Protein AF-A0A261U1H8-F1 (afdb_monomer_lite)

Foldseek 3Di:
DDDDDDDDDPPPVVVVVVVVVVVCVVPPPDDDDPDDPQAPPVQVQVLLCVDPNHDPPPWDWQDKDADPFWIWTWTDDQQWIKIWTWGDGGNVIDTDDMAFTDGDQPVQQDDQCSPDKNWDWDDPDPQGKIKIFIHHPPDPDDSQWIWIAHNRRAIWTWGHDPAAIEIEHALPDDPVRVVVRVVVVCVPDPPRVPHHYYYHHDYDDPLQVVLVVLLVCLVPDDVVPLVSNLVSLVVNLSSVSRHDLCPHPVVCPDPVSLVSLLVNLLVLLCNLVSDPDPDPLRSLSSNLVSLSSSLSSLVVSCVVPVPPLVSLQSNLSSLQSNLVSHPDPLSNLLSLQSSLLSLLVNLLSCVVVVHDDDPVSQVVNCVSQVHPGSDNVSSHRQCQLLVCLVVLPLVSNLVCLVVVRQQQRAHSNQFGSLLSNLLVLPLVSNLSSLVSPDAQAGPVRAGSLLSLADDQDPPDPDVSSLSSNVSNVVSPGDQQGADPQGHGPLLVCLQPRVVPVVRNVSSVVSPHDQQGATPQQDGSLLSLLPDPVSVVVNVVCLVVPRQQQSWGFPDDDVQWTFIDGSLLVQLQPQQDADDFPDAQDRRPSNVVSLVSQHAQQWTGTGHNPPDTARNNVQSSLLSNLNRLDLPSLLSSLVSYDDHPDAHEQNSLLSLLVSLLVLVVVCVVVVVDVSCVVVNVSSVSSNVSVVVSRHDQDGPDDDPVCQQQDDRPLLQQPPPLVVNLVNVVVPRQQQRAAHPNPVSRPFPQRRAGSLLSCVVVVVLSSNVSSLVCLLSQQQDQLSLFQNLQQLLVSVLPDDDDDDPSNVVSNVSNVVSSLVHPHHNQQHWYSGPPGRVPTSVRSCVSSVHDDD

Organism: NCBI:txid1395608

InterPro domains:
  IPR002110 Ankyrin repeat [PF00023] (413-440)
  IPR002110 Ankyrin repeat [PS50088] (413-438)
  IPR002110 Ankyrin repeat [SM00248] (413-442)
  IPR002110 Ankyrin repeat [SM00248] (485-516)
  IPR002110 Ankyrin repeat [SM00248] (562-602)
  IPR036770 Ankyrin repeat-containing domain superfamily [G3DSA:1.25.40.20] (343-446)
  IPR036770 Ankyrin repeat-containing domain superfamily [G3DSA:1.25.40.20] (447-701)
  IPR036770 Ankyrin repeat-containing domain superfamily [SSF48403] (382-551)
  IPR050745 Multifunctional regulatory proteins [PTHR24189] (372-600)

pLDDT: mean 83.37, std 14.95, range [24.81, 97.5]

Structure (mmCIF, N/CA/C/O backbone):
data_AF-A0A261U1H8-F1
#
_entry.id   AF-A0A261U1H8-F1
#
loop_
_atom_site.group_PDB
_atom_site.id
_atom_site.type_symbol
_atom_site.label_atom_id
_atom_site.label_alt_id
_atom_site.label_comp_id
_atom_site.label_asym_id
_atom_site.label_entity_id
_atom_site.label_seq_id
_atom_site.pdbx_PDB_ins_code
_atom_site.Cartn_x
_atom_site.Cartn_y
_atom_site.Cartn_z
_atom_site.occupancy
_atom_site.B_iso_or_equiv
_atom_site.auth_seq_id
_atom_site.auth_comp_id
_atom_site.auth_asym_id
_atom_site.auth_atom_id
_atom_site.pdbx_PDB_model_num
ATOM 1 N N . MET A 1 1 ? 31.740 -56.543 -14.971 1.00 31.73 1 MET A N 1
ATOM 2 C CA . MET A 1 1 ? 32.961 -57.041 -14.308 1.00 31.73 1 MET A CA 1
ATOM 3 C C . MET A 1 1 ? 33.797 -55.849 -13.878 1.00 31.73 1 MET A C 1
ATOM 5 O O . MET A 1 1 ? 34.037 -54.946 -14.662 1.00 31.73 1 MET A O 1
ATOM 9 N N . THR A 1 2 ? 34.086 -55.835 -12.586 1.00 39.88 2 THR A N 1
ATOM 10 C CA . THR A 1 2 ? 34.816 -54.869 -11.753 1.00 39.88 2 THR A CA 1
ATOM 11 C C . THR A 1 2 ? 36.281 -54.682 -12.137 1.00 39.88 2 THR A C 1
ATOM 13 O O . THR A 1 2 ? 36.881 -55.675 -12.523 1.00 39.88 2 THR A O 1
ATOM 16 N N . LEU A 1 3 ? 36.837 -53.476 -11.918 1.00 24.81 3 LEU A N 1
ATOM 17 C CA . LEU A 1 3 ? 38.233 -53.122 -11.541 1.00 24.81 3 LEU A CA 1
ATOM 18 C C . LEU A 1 3 ? 38.372 -51.565 -11.529 1.00 24.81 3 LEU A C 1
ATOM 20 O O . LEU A 1 3 ? 37.623 -50.921 -12.260 1.00 24.81 3 LEU A O 1
ATOM 24 N N . PRO A 1 4 ? 39.353 -50.918 -10.852 1.00 31.67 4 PRO A N 1
ATOM 25 C CA . PRO A 1 4 ? 39.814 -51.032 -9.456 1.00 31.67 4 PRO A CA 1
ATOM 26 C C . PRO A 1 4 ? 39.900 -49.657 -8.705 1.00 31.67 4 PRO A C 1
ATOM 28 O O . PRO A 1 4 ? 39.791 -48.589 -9.297 1.00 31.67 4 PRO A O 1
ATOM 31 N N . ARG A 1 5 ? 40.120 -49.678 -7.374 1.00 39.06 5 ARG A N 1
ATOM 32 C CA . ARG A 1 5 ? 40.436 -48.513 -6.492 1.00 39.06 5 ARG A CA 1
ATOM 33 C C . ARG A 1 5 ? 41.953 -48.208 -6.487 1.00 39.06 5 ARG A C 1
ATOM 35 O O . ARG A 1 5 ? 42.721 -49.153 -6.653 1.00 39.06 5 ARG A O 1
ATOM 42 N N . PRO A 1 6 ? 42.397 -46.959 -6.202 1.00 32.31 6 PRO A N 1
ATOM 43 C CA . PRO A 1 6 ? 42.855 -46.645 -4.836 1.00 32.31 6 PRO A CA 1
ATOM 44 C C . PRO A 1 6 ? 42.571 -45.213 -4.317 1.00 32.31 6 PRO A C 1
ATOM 46 O O . PRO A 1 6 ? 42.240 -44.270 -5.025 1.00 32.31 6 PRO A O 1
ATOM 49 N N . SER A 1 7 ? 42.702 -45.123 -2.998 1.00 36.78 7 SER A N 1
ATOM 50 C CA . SER A 1 7 ? 42.629 -44.002 -2.060 1.00 36.78 7 SER A CA 1
ATOM 51 C C . SER A 1 7 ? 43.528 -42.790 -2.349 1.00 36.78 7 SER A C 1
ATOM 53 O O . SER A 1 7 ? 44.727 -42.989 -2.485 1.00 36.78 7 SER A O 1
ATOM 55 N N . SER A 1 8 ? 42.983 -41.562 -2.245 1.00 36.19 8 SER A N 1
ATOM 56 C CA . SER A 1 8 ? 43.557 -40.426 -1.469 1.00 36.19 8 SER A CA 1
ATOM 57 C C . SER A 1 8 ? 42.950 -39.053 -1.831 1.00 36.19 8 SER A C 1
ATOM 59 O O . SER A 1 8 ? 43.605 -38.246 -2.477 1.00 36.19 8 SER A O 1
ATOM 61 N N . VAL A 1 9 ? 41.730 -38.724 -1.380 1.00 34.75 9 VAL A N 1
ATOM 62 C CA . VAL A 1 9 ? 41.273 -37.302 -1.333 1.00 34.75 9 VAL A CA 1
ATOM 63 C C . VAL A 1 9 ? 40.402 -36.990 -0.101 1.00 34.75 9 VAL A C 1
ATOM 65 O O . VAL A 1 9 ? 40.338 -35.849 0.349 1.00 34.75 9 VAL A O 1
ATOM 68 N N . ARG A 1 10 ? 39.787 -37.989 0.549 1.00 34.75 10 ARG A N 1
ATOM 69 C CA . ARG A 1 10 ? 38.848 -37.749 1.666 1.00 34.75 10 ARG A CA 1
ATOM 70 C C . ARG A 1 10 ? 39.466 -37.520 3.053 1.00 34.75 10 ARG A C 1
ATOM 72 O O . ARG A 1 10 ? 38.735 -37.147 3.961 1.00 34.75 10 ARG A O 1
ATOM 79 N N . THR A 1 11 ? 40.782 -37.636 3.224 1.00 37.59 11 THR A N 1
ATOM 80 C CA . THR A 1 11 ? 41.447 -37.463 4.535 1.00 37.59 11 THR A CA 1
ATOM 81 C C . THR A 1 11 ? 42.198 -36.139 4.720 1.00 37.59 11 THR A C 1
ATOM 83 O O . THR A 1 11 ? 42.655 -35.870 5.824 1.00 37.59 11 THR A O 1
ATOM 86 N N . ARG A 1 12 ? 42.276 -35.256 3.708 1.00 36.62 12 ARG A N 1
ATOM 87 C CA . ARG A 1 12 ? 42.932 -33.930 3.842 1.00 36.62 12 ARG A CA 1
ATOM 88 C C . ARG A 1 12 ? 41.979 -32.729 3.967 1.00 36.62 12 ARG A C 1
ATOM 90 O O . ARG A 1 12 ? 42.416 -31.665 4.384 1.00 36.62 12 ARG A O 1
ATOM 97 N N . LEU A 1 13 ? 40.674 -32.903 3.730 1.00 36.75 13 LEU A N 1
ATOM 98 C CA . LEU A 1 13 ? 39.654 -31.855 3.944 1.00 36.75 13 LEU A CA 1
ATOM 99 C C . LEU A 1 13 ? 39.020 -31.874 5.349 1.00 36.75 13 LEU A C 1
ATOM 101 O O . LEU A 1 13 ? 38.387 -30.898 5.747 1.00 36.75 13 LEU A O 1
ATOM 105 N N . ALA A 1 14 ? 39.215 -32.947 6.122 1.00 36.81 14 ALA A N 1
ATOM 106 C CA . ALA A 1 14 ? 38.757 -33.023 7.511 1.00 36.81 14 ALA A CA 1
ATOM 107 C C . ALA A 1 14 ? 39.680 -32.252 8.477 1.00 36.81 14 ALA A C 1
ATOM 109 O O . ALA A 1 14 ? 39.185 -31.622 9.404 1.00 36.81 14 ALA A O 1
ATOM 110 N N . ALA A 1 15 ? 40.992 -32.210 8.208 1.00 36.16 15 ALA A N 1
ATOM 111 C CA . ALA A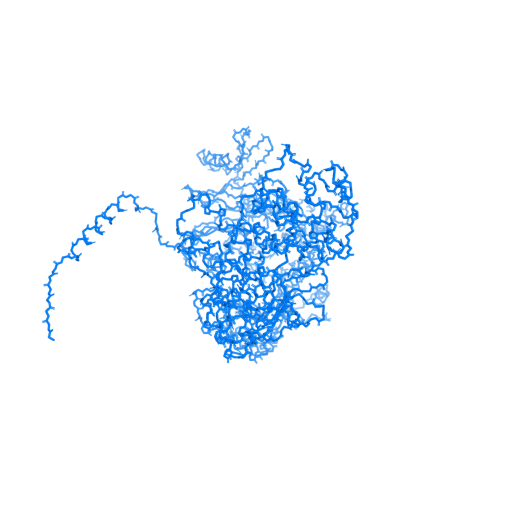 1 15 ? 41.972 -31.507 9.047 1.00 36.16 15 ALA A CA 1
ATOM 112 C C . ALA A 1 15 ? 42.004 -29.977 8.830 1.00 36.16 15 ALA A C 1
ATOM 114 O O . ALA A 1 15 ? 42.357 -29.232 9.739 1.00 36.16 15 ALA A O 1
ATOM 115 N N . TRP A 1 16 ? 41.578 -29.483 7.659 1.00 35.81 16 TRP A N 1
ATOM 116 C CA . TRP A 1 16 ? 41.434 -28.038 7.409 1.00 35.81 16 TRP A CA 1
ATOM 117 C C . TRP A 1 16 ? 40.113 -27.461 7.938 1.00 35.81 16 TRP A C 1
ATOM 119 O O . TRP A 1 16 ? 40.056 -26.289 8.300 1.00 35.81 16 TRP A O 1
ATOM 129 N N . ARG A 1 17 ? 39.061 -28.282 8.062 1.00 38.97 17 ARG A N 1
ATOM 130 C CA . ARG A 1 17 ? 37.781 -27.869 8.665 1.00 38.97 17 ARG A CA 1
ATOM 131 C C . ARG A 1 17 ? 37.846 -27.758 10.189 1.00 38.97 17 ARG A C 1
ATOM 133 O O . ARG A 1 17 ? 37.169 -26.903 10.747 1.00 38.97 17 ARG A O 1
ATOM 140 N N . THR A 1 18 ? 38.689 -28.547 10.855 1.00 40.03 18 THR A N 1
ATOM 141 C CA . THR A 1 18 ? 38.915 -28.432 12.305 1.00 40.03 18 THR A CA 1
ATOM 142 C C . THR A 1 18 ? 39.879 -27.296 12.664 1.00 40.03 18 THR A C 1
ATOM 144 O O . THR A 1 18 ? 39.686 -26.652 13.691 1.00 40.03 18 THR A O 1
ATOM 147 N N . ALA A 1 19 ? 40.850 -26.968 11.801 1.00 35.97 19 ALA A N 1
ATOM 148 C CA . ALA A 1 19 ? 41.774 -25.849 12.021 1.00 35.97 19 ALA A CA 1
ATOM 149 C C . ALA A 1 19 ? 41.140 -24.465 11.753 1.00 35.97 19 ALA A C 1
ATOM 151 O O . ALA A 1 19 ? 41.388 -23.531 12.514 1.00 35.97 19 ALA A O 1
ATOM 152 N N . LEU A 1 20 ? 40.255 -24.330 10.750 1.00 35.97 20 LEU A N 1
ATOM 153 C CA . LEU A 1 20 ? 39.503 -23.080 10.538 1.00 35.97 20 LEU A CA 1
ATOM 154 C C . LEU A 1 20 ? 38.407 -22.869 11.599 1.00 35.97 20 LEU A C 1
ATOM 156 O O . LEU A 1 20 ? 38.143 -21.735 11.990 1.00 35.97 20 LEU A O 1
ATOM 160 N N . ALA A 1 21 ? 37.810 -23.955 12.107 1.00 35.50 21 ALA A N 1
ATOM 161 C CA . ALA A 1 21 ? 36.879 -23.891 13.232 1.00 35.50 21 ALA A CA 1
ATOM 162 C C . ALA A 1 21 ? 37.586 -23.464 14.531 1.00 35.50 21 ALA A C 1
ATOM 164 O O . ALA A 1 21 ? 37.037 -22.661 15.273 1.00 35.50 21 ALA A O 1
ATOM 165 N N . ALA A 1 22 ? 38.825 -23.907 14.779 1.00 35.91 22 ALA A N 1
ATOM 166 C CA . ALA A 1 22 ? 39.591 -23.499 15.960 1.00 35.91 22 ALA A CA 1
ATOM 167 C C . ALA A 1 22 ? 40.132 -22.052 15.884 1.00 35.91 22 ALA A C 1
ATOM 169 O O . ALA A 1 22 ? 40.203 -21.386 16.914 1.00 35.91 22 ALA A O 1
ATOM 170 N N . MET A 1 23 ? 40.446 -21.522 14.691 1.00 32.62 23 MET A N 1
ATOM 171 C CA . MET A 1 23 ? 40.869 -20.115 14.531 1.00 32.62 23 MET A CA 1
ATOM 172 C C . MET A 1 23 ? 39.707 -19.106 14.504 1.00 32.62 23 MET A C 1
ATOM 174 O O . MET A 1 23 ? 39.900 -17.963 14.913 1.00 32.62 23 MET A O 1
ATOM 178 N N . LEU A 1 24 ? 38.488 -19.514 14.129 1.00 34.28 24 LEU A N 1
ATOM 179 C CA . LEU A 1 24 ? 37.279 -18.684 14.288 1.00 34.28 24 LEU A CA 1
ATOM 180 C C . LEU A 1 24 ? 36.719 -18.700 15.725 1.00 34.28 24 LEU A C 1
ATOM 182 O O . LEU A 1 24 ? 35.989 -17.787 16.111 1.00 34.28 24 LEU A O 1
ATOM 186 N N . LEU A 1 25 ? 37.114 -19.676 16.549 1.00 33.44 25 LEU A N 1
ATOM 187 C CA . LEU A 1 25 ? 36.729 -19.773 17.964 1.00 33.44 25 LEU A CA 1
ATOM 188 C C . LEU A 1 25 ? 37.607 -18.935 18.918 1.00 33.44 25 LEU A C 1
ATOM 190 O O . LEU A 1 25 ? 37.273 -18.839 20.094 1.00 33.44 25 LEU A O 1
ATOM 194 N N . ALA A 1 26 ? 38.664 -18.274 18.428 1.00 36.56 26 ALA A N 1
ATOM 195 C CA . ALA A 1 26 ? 39.510 -17.379 19.234 1.00 36.56 26 ALA A CA 1
ATOM 196 C C . ALA A 1 26 ? 39.355 -15.876 18.909 1.00 36.56 26 ALA A C 1
ATOM 198 O O . ALA A 1 26 ? 39.930 -15.046 19.606 1.00 36.56 26 ALA A O 1
ATOM 199 N N . THR A 1 27 ? 38.566 -15.493 17.895 1.00 40.56 27 THR A N 1
ATOM 200 C CA . THR A 1 27 ? 38.318 -14.068 17.554 1.00 40.56 27 THR A CA 1
ATOM 201 C C . THR A 1 27 ? 36.872 -13.733 17.157 1.00 40.56 27 THR A C 1
ATOM 203 O O . THR A 1 27 ? 36.593 -12.599 16.782 1.00 40.56 27 THR A O 1
ATOM 206 N N . GLY A 1 28 ? 35.918 -14.666 17.285 1.00 37.84 28 GLY A N 1
ATOM 207 C CA . GLY A 1 28 ? 34.541 -14.459 16.808 1.00 37.84 28 GLY A CA 1
ATOM 208 C C . GLY A 1 28 ? 33.418 -15.016 17.685 1.00 37.84 28 GLY A C 1
ATOM 209 O O . GLY A 1 28 ? 32.298 -15.146 17.201 1.00 37.84 28 GLY A O 1
ATOM 210 N N . LEU A 1 29 ? 33.671 -15.344 18.956 1.00 35.91 29 LEU A N 1
ATOM 211 C CA . LEU A 1 29 ? 32.621 -15.710 19.915 1.00 35.91 29 LEU A CA 1
ATOM 212 C C . LEU A 1 29 ? 32.371 -14.563 20.893 1.00 35.91 29 LEU A C 1
ATOM 214 O O . LEU A 1 29 ? 33.028 -14.422 21.918 1.00 35.91 29 LEU A O 1
ATOM 218 N N . GLY A 1 30 ? 31.384 -13.746 20.544 1.00 35.94 30 GLY A N 1
ATOM 219 C CA . GLY A 1 30 ? 30.838 -12.703 21.411 1.00 35.94 30 GLY A CA 1
ATOM 220 C C . GLY A 1 30 ? 29.588 -12.023 20.856 1.00 35.94 30 GLY A C 1
ATOM 221 O O . GLY A 1 30 ? 28.911 -11.307 21.584 1.00 35.94 30 GLY A O 1
ATOM 222 N N . LEU A 1 31 ? 29.236 -12.246 19.587 1.00 36.97 31 LEU A N 1
ATOM 223 C CA . LEU A 1 31 ? 28.097 -11.593 18.951 1.00 36.97 31 LEU A CA 1
ATOM 224 C C . LEU A 1 31 ? 27.434 -12.565 17.983 1.00 36.97 31 LEU A C 1
ATOM 226 O O . LEU A 1 31 ? 27.838 -12.632 16.837 1.00 36.97 31 LEU A O 1
ATOM 230 N N . LEU A 1 32 ? 26.471 -13.346 18.468 1.00 33.59 32 LEU A N 1
ATOM 231 C CA . LEU A 1 32 ? 25.297 -13.864 17.745 1.00 33.59 32 LEU A CA 1
ATOM 232 C C . LEU A 1 32 ? 24.519 -14.732 18.749 1.00 33.59 32 LEU A C 1
ATOM 234 O O . LEU A 1 32 ? 24.538 -15.959 18.716 1.00 33.59 32 LEU A O 1
ATOM 238 N N . GLY A 1 33 ? 23.870 -14.073 19.715 1.00 30.98 33 GLY A N 1
ATOM 239 C CA . GLY A 1 33 ? 22.838 -14.732 20.523 1.00 30.98 33 GLY A CA 1
ATOM 240 C C . GLY A 1 33 ? 21.627 -15.121 19.654 1.00 30.98 33 GLY A C 1
ATOM 241 O O . GLY A 1 33 ? 21.563 -14.691 18.500 1.00 30.98 33 GLY A O 1
ATOM 242 N N . PRO A 1 34 ? 20.646 -15.876 20.189 1.00 32.38 34 PRO A N 1
ATOM 243 C CA . PRO A 1 34 ? 19.462 -16.305 19.440 1.00 32.38 34 PRO A CA 1
ATOM 244 C C . PRO A 1 34 ? 18.855 -15.127 18.673 1.00 32.38 34 PRO A C 1
ATOM 246 O O . PRO A 1 34 ? 18.697 -14.043 19.251 1.00 32.38 34 PRO A O 1
ATOM 249 N N . GLN A 1 35 ? 18.588 -15.336 17.376 1.00 32.31 35 GLN A N 1
ATOM 250 C CA . GLN A 1 35 ? 18.007 -14.331 16.486 1.00 32.31 35 GLN A CA 1
ATOM 251 C C . GLN A 1 35 ? 16.836 -13.660 17.202 1.00 32.31 35 GLN A C 1
ATOM 253 O O . GLN A 1 35 ? 15.908 -14.334 17.653 1.00 32.31 35 GLN A O 1
ATOM 258 N N . ALA A 1 36 ? 16.935 -12.343 17.379 1.00 35.03 36 ALA A N 1
ATOM 259 C CA . ALA A 1 36 ? 15.926 -11.564 18.066 1.00 35.03 36 ALA A CA 1
ATOM 260 C C . ALA A 1 36 ? 14.609 -11.694 17.292 1.00 35.03 36 ALA A C 1
ATOM 262 O O . ALA A 1 36 ? 14.433 -11.084 16.239 1.00 35.03 36 ALA A O 1
ATOM 263 N N . ARG A 1 37 ? 13.674 -12.493 17.819 1.00 38.84 37 ARG A N 1
ATOM 264 C CA . ARG A 1 37 ? 12.256 -12.243 17.576 1.00 38.84 37 ARG A CA 1
ATOM 265 C C . ARG A 1 37 ? 12.031 -10.805 18.031 1.00 38.84 37 ARG A C 1
ATOM 267 O O . ARG A 1 37 ? 12.220 -10.516 19.209 1.00 38.84 37 ARG A O 1
ATOM 274 N N . ALA A 1 38 ? 11.730 -9.900 17.104 1.00 41.28 38 ALA A N 1
ATOM 275 C CA . ALA A 1 38 ? 11.218 -8.593 17.478 1.00 41.28 38 ALA A CA 1
ATOM 276 C C . ALA A 1 38 ? 9.958 -8.857 18.309 1.00 41.28 38 ALA A C 1
ATOM 278 O O . ALA A 1 38 ? 9.007 -9.463 17.813 1.00 41.28 38 ALA A O 1
ATOM 279 N N . PHE A 1 39 ? 10.019 -8.538 19.599 1.00 51.84 39 PHE A N 1
ATOM 280 C CA . PHE A 1 39 ? 8.910 -8.753 20.513 1.00 51.84 39 PHE A CA 1
ATOM 281 C C . PHE A 1 39 ? 7.749 -7.862 20.078 1.00 51.84 39 PHE A C 1
ATOM 283 O O . PHE A 1 39 ? 7.921 -6.656 19.905 1.00 51.84 39 PHE A O 1
ATOM 290 N N . ASP A 1 40 ? 6.583 -8.469 19.855 1.00 55.06 40 ASP A N 1
ATOM 291 C CA . ASP A 1 40 ? 5.392 -7.735 19.455 1.00 55.06 40 ASP A CA 1
ATOM 292 C C . ASP A 1 40 ? 4.893 -6.921 20.651 1.00 55.06 40 ASP A C 1
ATOM 294 O O . ASP A 1 40 ? 4.347 -7.461 21.618 1.00 55.06 40 ASP A O 1
ATOM 298 N N . ILE A 1 41 ? 5.089 -5.602 20.586 1.00 53.59 41 ILE A N 1
ATOM 299 C CA . ILE A 1 41 ? 4.525 -4.668 21.559 1.00 53.59 41 ILE A CA 1
ATOM 300 C C . ILE A 1 41 ? 3.008 -4.863 21.681 1.00 53.59 41 ILE A C 1
ATOM 302 O O . ILE A 1 41 ? 2.467 -4.692 22.765 1.00 53.59 41 ILE A O 1
ATOM 306 N N . GLY A 1 42 ? 2.329 -5.292 20.613 1.00 55.12 42 GLY A N 1
ATOM 307 C CA . GLY A 1 42 ? 0.912 -5.628 20.599 1.00 55.12 42 GLY A CA 1
ATOM 308 C C . GLY A 1 42 ? 0.552 -6.776 21.539 1.00 55.12 42 GLY A C 1
ATOM 309 O O . GLY A 1 42 ? -0.440 -6.660 22.254 1.00 55.12 42 GLY A O 1
ATOM 310 N N . GLU A 1 43 ? 1.358 -7.840 21.624 1.00 56.72 43 GLU A N 1
ATOM 311 C CA . GLU A 1 43 ? 1.117 -8.939 22.572 1.00 56.72 43 GLU A CA 1
ATOM 312 C C . GLU A 1 43 ? 1.337 -8.509 24.020 1.00 56.72 43 GLU A C 1
ATOM 314 O O . GLU A 1 43 ? 0.518 -8.833 24.875 1.00 56.72 43 GLU A O 1
ATOM 319 N N . VAL A 1 44 ? 2.399 -7.751 24.309 1.00 56.28 44 VAL A N 1
ATOM 320 C CA . VAL A 1 44 ? 2.657 -7.252 25.670 1.00 56.28 44 VAL A CA 1
ATOM 321 C C . VAL A 1 44 ? 1.613 -6.217 26.074 1.00 56.28 44 VAL A C 1
ATOM 323 O O . VAL A 1 44 ? 1.170 -6.221 27.212 1.00 56.28 44 VAL A O 1
ATOM 326 N N . VAL A 1 45 ? 1.161 -5.362 25.155 1.00 57.06 45 VAL A N 1
ATOM 327 C CA . VAL A 1 45 ? 0.075 -4.401 25.400 1.00 57.06 45 VAL A CA 1
ATOM 328 C C . VAL A 1 45 ? -1.251 -5.120 25.613 1.00 57.06 45 VAL A C 1
ATOM 330 O O . VAL A 1 45 ? -1.995 -4.749 26.517 1.00 57.06 45 VAL A O 1
ATOM 333 N N . ASN A 1 46 ? -1.553 -6.155 24.828 1.00 55.97 46 ASN A N 1
ATOM 334 C CA . ASN A 1 46 ? -2.741 -6.975 25.040 1.00 55.97 46 ASN A CA 1
ATOM 335 C C . ASN A 1 46 ? -2.645 -7.718 26.377 1.00 55.97 46 ASN A C 1
ATOM 337 O O . ASN A 1 46 ? -3.586 -7.662 27.156 1.00 55.97 46 ASN A O 1
ATOM 341 N N . HIS A 1 47 ? -1.499 -8.311 26.710 1.00 53.75 47 HIS A N 1
ATOM 342 C CA . HIS A 1 47 ? -1.284 -8.972 27.993 1.00 53.75 47 HIS A CA 1
ATOM 343 C C . HIS A 1 47 ? -1.328 -7.991 29.174 1.00 53.75 47 HIS A C 1
ATOM 345 O O . HIS A 1 47 ? -2.016 -8.260 30.142 1.00 53.75 47 HIS A O 1
ATOM 351 N N . ALA A 1 48 ? -0.702 -6.815 29.098 1.00 55.25 48 ALA A N 1
ATOM 352 C CA . ALA A 1 48 ? -0.764 -5.774 30.132 1.00 55.25 48 ALA A CA 1
ATOM 353 C C . ALA A 1 48 ? -2.164 -5.147 30.275 1.00 55.25 48 ALA A C 1
ATOM 355 O O . ALA A 1 48 ? -2.473 -4.542 31.300 1.00 55.25 48 ALA A O 1
ATOM 356 N N . ARG A 1 49 ? -3.019 -5.266 29.250 1.00 51.28 49 ARG A N 1
ATOM 357 C CA . ARG A 1 49 ? -4.451 -4.939 29.334 1.00 51.28 49 ARG A CA 1
ATOM 358 C C . ARG A 1 49 ? -5.288 -6.081 29.923 1.00 51.28 49 ARG A C 1
ATOM 360 O O . ARG A 1 49 ? -6.338 -5.791 30.485 1.00 51.28 49 ARG A O 1
ATOM 367 N N . LEU A 1 50 ? -4.856 -7.337 29.776 1.00 40.50 50 LEU A N 1
ATOM 368 C CA . LEU A 1 50 ? -5.621 -8.551 30.105 1.00 40.50 50 LEU A CA 1
ATOM 369 C C . LEU A 1 50 ? -5.136 -9.287 31.374 1.00 40.50 50 LEU A C 1
ATOM 371 O O . LEU A 1 50 ? -5.857 -10.142 31.879 1.00 40.50 50 LEU A O 1
ATOM 375 N N . SER A 1 51 ? -3.935 -9.004 31.888 1.00 39.12 51 SER A N 1
ATOM 376 C CA . SER A 1 51 ? -3.343 -9.683 33.046 1.00 39.12 51 SER A CA 1
ATOM 377 C C . SER A 1 51 ? -3.786 -9.054 34.367 1.00 39.12 51 SER A C 1
ATOM 379 O O . SER A 1 51 ? -4.137 -7.878 34.444 1.00 39.12 51 SER A O 1
ATOM 381 N N . SER A 1 52 ? -3.738 -9.845 35.438 1.00 36.47 52 SER A N 1
ATOM 382 C CA . SER A 1 52 ? -4.174 -9.499 36.799 1.00 36.47 52 SER A CA 1
ATOM 383 C C . SER A 1 52 ? -3.417 -8.329 37.456 1.00 36.47 52 SER A C 1
ATOM 385 O O . SER A 1 52 ? -3.781 -7.921 38.557 1.00 36.47 52 SER A O 1
ATOM 387 N N . TYR A 1 53 ? -2.392 -7.774 36.796 1.00 47.06 53 TYR A N 1
ATOM 388 C CA . TYR A 1 53 ? -1.727 -6.516 37.158 1.00 47.06 53 TYR A CA 1
ATOM 389 C C . TYR A 1 53 ? -1.796 -5.525 35.983 1.00 47.06 53 TYR A C 1
ATOM 391 O O . TYR A 1 53 ? -0.786 -5.280 35.319 1.00 47.06 53 TYR A O 1
ATOM 399 N N . PRO A 1 54 ? -2.985 -4.969 35.696 1.00 53.34 54 PRO A N 1
ATOM 400 C CA . PRO A 1 54 ? -3.185 -4.109 34.543 1.00 53.34 54 PRO A CA 1
ATOM 401 C C . PRO A 1 54 ? -2.549 -2.727 34.746 1.00 53.34 54 PRO A C 1
ATOM 403 O O . PRO A 1 54 ? -2.447 -2.232 35.875 1.00 53.34 54 PRO A O 1
ATOM 406 N N . MET A 1 55 ? -2.198 -2.054 33.638 1.00 67.25 55 MET A N 1
ATOM 407 C CA . MET A 1 55 ? -2.100 -0.583 33.635 1.00 67.25 55 MET A CA 1
ATOM 408 C C . MET A 1 55 ? -3.338 -0.029 34.348 1.00 67.25 55 MET A C 1
ATOM 410 O O . MET A 1 55 ? -4.457 -0.489 34.095 1.00 67.25 55 MET A O 1
ATOM 414 N N . ARG A 1 56 ? -3.169 0.926 35.266 1.00 69.88 56 ARG A N 1
ATOM 415 C CA . ARG A 1 56 ? -4.306 1.397 36.061 1.00 69.88 56 ARG A CA 1
ATOM 416 C C . ARG A 1 56 ? -5.247 2.202 35.156 1.00 69.88 56 ARG A C 1
ATOM 418 O O . ARG A 1 56 ? -4.988 3.366 34.865 1.00 69.88 56 ARG A O 1
ATOM 425 N N . ALA A 1 57 ? -6.349 1.597 34.713 1.00 56.88 57 ALA A N 1
ATOM 426 C CA . ALA A 1 57 ? -7.382 2.290 33.944 1.00 56.88 57 ALA A CA 1
ATOM 427 C C . ALA A 1 57 ? -7.870 3.549 34.701 1.00 56.88 57 ALA A C 1
ATOM 429 O O . ALA A 1 57 ? -8.005 3.491 35.928 1.00 56.88 57 ALA A O 1
ATOM 430 N N . PRO A 1 58 ? -8.136 4.675 34.011 1.00 60.94 58 PRO A N 1
ATOM 431 C CA . PRO A 1 58 ? -8.202 4.848 32.555 1.00 60.94 58 PRO A CA 1
ATOM 432 C C . PRO A 1 58 ? -6.899 5.389 31.917 1.00 60.94 58 PRO A C 1
ATOM 434 O O . PRO A 1 58 ? -6.957 6.209 31.003 1.00 60.94 58 PRO A O 1
ATOM 437 N N . GLU A 1 59 ? -5.717 4.961 32.379 1.00 75.19 59 GLU A N 1
ATOM 438 C CA . GLU A 1 59 ? -4.440 5.303 31.730 1.00 75.19 59 GLU A CA 1
ATOM 439 C C . GLU A 1 59 ? -4.409 4.915 30.239 1.00 75.19 59 GLU A C 1
ATOM 441 O O . GLU A 1 59 ? -4.793 3.810 29.850 1.00 75.19 59 GLU A O 1
ATOM 446 N N . VAL A 1 60 ? -3.895 5.820 29.403 1.00 71.25 60 VAL A N 1
ATOM 447 C CA . VAL A 1 60 ? -3.695 5.598 27.966 1.00 71.25 60 VAL A CA 1
ATOM 448 C C . VAL A 1 60 ? -2.211 5.388 27.694 1.00 71.25 60 VAL A C 1
ATOM 450 O O . VAL A 1 60 ? -1.377 6.164 28.156 1.00 71.25 60 VAL A O 1
ATOM 453 N N . LEU A 1 61 ? -1.868 4.353 26.928 1.00 76.94 61 LEU A N 1
ATOM 454 C CA . LEU A 1 61 ? -0.500 4.136 26.457 1.00 76.94 61 LEU A CA 1
ATOM 455 C C . LEU A 1 61 ? -0.109 5.244 25.470 1.00 76.94 61 LEU A C 1
ATOM 457 O O . LEU A 1 61 ? -0.786 5.425 24.459 1.00 76.94 61 LEU A O 1
ATOM 461 N N . VAL A 1 62 ? 0.984 5.954 25.747 1.00 77.44 62 VAL A N 1
ATOM 462 C CA . VAL A 1 62 ? 1.482 7.055 24.902 1.00 77.44 62 VAL A CA 1
ATOM 463 C C . VAL A 1 62 ? 2.817 6.745 24.230 1.00 77.44 62 VAL A C 1
ATOM 465 O O . VAL A 1 62 ? 3.121 7.326 23.194 1.00 77.44 62 VAL A O 1
ATOM 468 N N . SER A 1 63 ? 3.612 5.831 24.788 1.00 79.00 63 SER A N 1
ATOM 469 C CA . SER A 1 63 ? 4.883 5.388 24.204 1.00 79.00 63 SER A CA 1
ATOM 470 C C . SER A 1 63 ? 5.259 4.008 24.741 1.00 79.00 63 SER A C 1
ATOM 472 O O . SER A 1 63 ? 4.800 3.622 25.816 1.00 79.00 63 SER A O 1
ATOM 474 N N . GLY A 1 64 ? 6.092 3.259 24.024 1.00 73.69 64 GLY A N 1
ATOM 475 C CA . GLY A 1 64 ? 6.643 2.012 24.542 1.00 73.69 64 GLY A CA 1
ATOM 476 C C . GLY A 1 64 ? 7.774 1.443 23.692 1.00 73.69 64 GLY A C 1
ATOM 477 O O . GLY A 1 64 ? 7.820 1.653 22.479 1.00 73.69 64 GLY A O 1
ATOM 478 N N . SER A 1 65 ? 8.676 0.718 24.344 1.00 70.56 65 SER A N 1
ATOM 479 C CA . SER A 1 65 ? 9.804 0.001 23.750 1.00 70.56 65 SER A CA 1
ATOM 480 C C . SER A 1 65 ? 9.826 -1.447 24.235 1.00 70.56 65 SER A C 1
ATOM 482 O O . SER A 1 65 ? 9.386 -1.748 25.341 1.00 70.56 65 SER A O 1
ATOM 484 N N . ALA A 1 66 ? 10.330 -2.358 23.401 1.00 64.56 66 ALA A N 1
ATOM 485 C CA . ALA A 1 66 ? 10.527 -3.758 23.765 1.00 64.56 66 ALA A CA 1
ATOM 486 C C . ALA A 1 66 ? 11.962 -4.192 23.440 1.00 64.56 66 ALA A C 1
ATOM 488 O O . ALA A 1 66 ? 12.471 -3.930 22.348 1.00 64.56 66 ALA A O 1
ATOM 489 N N . GLY A 1 67 ? 12.606 -4.856 24.400 1.00 63.03 67 GLY A N 1
ATOM 490 C CA . GLY A 1 67 ? 13.955 -5.407 24.298 1.00 63.03 67 GLY A CA 1
ATOM 491 C C . GLY A 1 67 ? 13.972 -6.925 24.487 1.00 63.03 67 GLY A C 1
ATOM 492 O O . GLY A 1 67 ? 12.935 -7.563 24.642 1.00 63.03 67 GLY A O 1
ATOM 493 N N . ARG A 1 68 ? 15.171 -7.525 24.490 1.00 54.47 68 ARG A N 1
ATOM 494 C CA . ARG A 1 68 ? 15.343 -8.988 24.604 1.00 54.47 68 ARG A CA 1
ATOM 495 C C . ARG A 1 68 ? 14.772 -9.574 25.907 1.00 54.47 68 ARG A C 1
ATOM 497 O O . ARG A 1 68 ? 14.320 -10.714 25.899 1.00 54.47 68 ARG A O 1
ATOM 504 N N . ASP A 1 69 ? 14.771 -8.782 26.980 1.00 63.16 69 ASP A N 1
ATOM 505 C CA . ASP A 1 69 ? 14.488 -9.241 28.346 1.00 63.16 69 ASP A CA 1
ATOM 506 C C . ASP A 1 69 ? 13.239 -8.587 28.976 1.00 63.16 69 ASP A C 1
ATOM 508 O O . ASP A 1 69 ? 12.979 -8.778 30.168 1.00 63.16 69 ASP A O 1
ATOM 512 N N . GLY A 1 70 ? 12.468 -7.791 28.224 1.00 71.12 70 GLY A N 1
ATOM 513 C CA . GLY A 1 70 ? 11.331 -7.044 28.771 1.00 71.12 70 GLY A CA 1
ATOM 514 C C . GLY A 1 70 ? 10.780 -5.936 27.873 1.00 71.12 70 GLY A C 1
ATOM 515 O O . GLY A 1 70 ? 11.173 -5.810 26.713 1.00 71.12 70 GLY A O 1
ATOM 516 N N . ALA A 1 71 ? 9.871 -5.133 28.428 1.00 76.12 71 ALA A N 1
ATOM 517 C CA . ALA A 1 71 ? 9.259 -3.989 27.756 1.00 76.12 71 ALA A CA 1
ATOM 518 C C . ALA A 1 71 ? 9.092 -2.801 28.710 1.00 76.12 71 ALA A C 1
ATOM 520 O O . ALA A 1 71 ? 8.700 -2.972 29.865 1.00 76.12 71 ALA A O 1
ATOM 521 N N . GLU A 1 72 ? 9.332 -1.595 28.211 1.00 82.19 72 GLU A N 1
ATOM 522 C CA . GLU A 1 72 ? 9.079 -0.348 28.921 1.00 82.19 72 GLU A CA 1
ATOM 523 C C . GLU A 1 72 ? 7.889 0.368 28.290 1.00 82.19 72 GLU A C 1
ATOM 525 O O . GLU A 1 72 ? 7.864 0.620 27.086 1.00 82.19 72 GLU A O 1
ATOM 530 N N . LEU A 1 73 ? 6.890 0.707 29.100 1.00 83.88 73 LEU A N 1
ATOM 531 C CA . LEU A 1 73 ? 5.678 1.379 28.645 1.00 83.88 73 LEU A CA 1
ATOM 532 C C . LEU A 1 73 ? 5.552 2.730 29.340 1.00 83.88 73 LEU A C 1
ATOM 534 O O . LEU A 1 73 ? 5.734 2.835 30.551 1.00 83.88 73 LEU A O 1
ATOM 538 N N . VAL A 1 74 ? 5.184 3.758 28.583 1.00 86.06 74 VAL A N 1
ATOM 539 C CA . VAL A 1 74 ? 4.791 5.053 29.130 1.00 86.06 74 VAL A CA 1
ATOM 540 C C . VAL A 1 74 ? 3.301 5.223 28.955 1.00 86.06 74 VAL A C 1
ATOM 542 O O . VAL A 1 74 ? 2.776 5.150 27.841 1.00 86.06 74 VAL A O 1
ATOM 545 N N . THR A 1 75 ? 2.623 5.502 30.057 1.00 84.06 75 THR A N 1
ATOM 546 C CA . THR A 1 75 ? 1.195 5.797 30.046 1.00 84.06 75 THR A CA 1
ATOM 547 C C . THR A 1 75 ? 0.923 7.208 30.536 1.00 84.06 75 THR A C 1
ATOM 549 O O . THR A 1 75 ? 1.780 7.860 31.140 1.00 84.06 75 THR A O 1
ATOM 552 N N . ARG A 1 76 ? -0.290 7.675 30.256 1.00 82.81 76 ARG A N 1
ATOM 553 C CA . ARG A 1 76 ? -0.773 9.000 30.607 1.00 82.81 76 ARG A CA 1
ATOM 554 C C . ARG A 1 76 ? -2.154 8.923 31.242 1.00 82.81 76 ARG A C 1
ATOM 556 O O . ARG A 1 76 ? -3.036 8.237 30.728 1.00 82.81 76 ARG A O 1
ATOM 563 N N . PHE A 1 77 ? -2.359 9.707 32.295 1.00 78.12 77 PHE A N 1
ATOM 564 C CA . PHE A 1 77 ? -3.668 10.004 32.873 1.00 78.12 77 PHE A CA 1
ATOM 565 C C . PHE A 1 77 ? -3.757 11.510 33.148 1.00 78.12 77 PHE A C 1
ATOM 567 O O . PHE A 1 77 ? -3.067 12.029 34.020 1.00 78.12 77 PHE A O 1
ATOM 574 N N . GLY A 1 78 ? -4.548 12.242 32.358 1.00 74.94 78 GLY A N 1
ATOM 575 C CA . GLY A 1 78 ? -4.603 13.705 32.455 1.00 74.94 78 GLY A CA 1
ATOM 576 C C . GLY A 1 78 ? -3.244 14.358 32.165 1.00 74.94 78 GLY A C 1
ATOM 577 O O . GLY A 1 78 ? -2.701 14.212 31.069 1.00 74.94 78 GLY A O 1
ATOM 578 N N . ASN A 1 79 ? -2.691 15.087 33.132 1.00 80.44 79 ASN A N 1
ATOM 579 C CA . ASN A 1 79 ? -1.353 15.692 33.094 1.00 80.44 79 ASN A CA 1
ATOM 580 C C . ASN A 1 79 ? -0.273 14.834 33.786 1.00 80.44 79 ASN A C 1
ATOM 582 O O . ASN A 1 79 ? 0.852 15.294 33.967 1.00 80.44 79 ASN A O 1
ATOM 586 N N . LEU A 1 80 ? -0.600 13.600 34.173 1.00 85.94 80 LEU A N 1
ATOM 587 C CA . LEU A 1 80 ? 0.314 12.676 34.837 1.00 85.94 80 LEU A CA 1
ATOM 588 C C . LEU A 1 80 ? 0.873 11.670 33.828 1.00 85.94 80 LEU A C 1
ATOM 590 O O . LEU A 1 80 ? 0.115 11.083 33.048 1.00 85.94 80 LEU A O 1
ATOM 594 N N . LEU A 1 81 ? 2.188 11.456 33.856 1.00 88.62 81 LEU A N 1
ATOM 595 C CA . LEU A 1 81 ? 2.859 10.371 33.139 1.00 88.62 81 LEU A CA 1
ATOM 596 C C . LEU A 1 81 ? 3.347 9.296 34.113 1.00 88.62 81 LEU A C 1
ATOM 598 O O . LEU A 1 81 ? 3.693 9.588 35.259 1.00 88.62 81 LEU A O 1
ATOM 602 N N . TYR A 1 82 ? 3.420 8.060 33.624 1.00 88.25 82 TYR A N 1
ATOM 603 C CA . TYR A 1 82 ? 3.963 6.924 34.366 1.00 88.25 82 TYR A CA 1
ATOM 604 C C . TYR A 1 82 ? 4.858 6.085 33.472 1.00 88.25 82 TYR A C 1
ATOM 606 O O . TYR A 1 82 ? 4.510 5.823 32.320 1.00 88.25 82 TYR A O 1
ATOM 614 N N . VAL A 1 83 ? 5.970 5.612 34.028 1.00 88.50 83 VAL A N 1
ATOM 615 C CA . VAL A 1 83 ? 6.857 4.639 33.388 1.00 88.50 83 VAL A CA 1
ATOM 616 C C . VAL A 1 83 ? 6.633 3.278 34.039 1.00 88.50 83 VAL A C 1
ATOM 618 O O . VAL A 1 83 ? 6.767 3.142 35.254 1.00 88.50 83 VAL A O 1
ATOM 621 N N . TYR A 1 84 ? 6.291 2.282 33.229 1.00 85.56 84 TYR A N 1
ATOM 622 C CA . TYR A 1 84 ? 6.126 0.884 33.617 1.00 85.56 84 TYR A CA 1
ATOM 623 C C . TYR A 1 84 ? 7.259 0.048 33.029 1.00 85.56 84 TYR A C 1
ATOM 625 O O . TYR A 1 84 ? 7.563 0.167 31.844 1.00 85.56 84 TYR A O 1
ATOM 633 N N . ASN A 1 85 ? 7.844 -0.833 33.836 1.00 82.06 85 ASN A N 1
ATOM 634 C CA . ASN A 1 85 ? 8.938 -1.714 33.431 1.00 82.06 85 ASN A CA 1
ATOM 635 C C . ASN A 1 85 ? 8.516 -3.174 33.604 1.00 82.06 85 ASN A C 1
ATOM 637 O O . ASN A 1 85 ? 8.343 -3.645 34.728 1.00 82.06 85 ASN A O 1
ATOM 641 N N . TYR A 1 86 ? 8.355 -3.885 32.493 1.00 80.25 86 TYR A N 1
ATOM 642 C CA . TYR A 1 86 ? 8.006 -5.301 32.445 1.00 80.25 86 TYR A CA 1
ATOM 643 C C . TYR A 1 86 ? 9.234 -6.151 32.117 1.00 80.25 86 TYR A C 1
ATOM 645 O O . TYR A 1 86 ? 10.078 -5.750 31.316 1.00 80.25 86 TYR A O 1
ATOM 653 N N . ARG A 1 87 ? 9.322 -7.357 32.688 1.00 82.56 87 ARG A N 1
ATOM 654 C CA . ARG A 1 87 ? 10.384 -8.335 32.394 1.00 82.56 87 ARG A CA 1
ATOM 655 C C . ARG A 1 87 ? 9.829 -9.698 32.027 1.00 82.56 87 ARG A C 1
ATOM 657 O O . ARG A 1 87 ? 8.883 -10.166 32.654 1.00 82.56 87 ARG A O 1
ATOM 664 N N . GLY A 1 88 ? 10.469 -10.342 31.057 1.00 70.19 88 GLY A N 1
ATOM 665 C CA . GLY A 1 88 ? 10.054 -11.630 30.499 1.00 70.19 88 GLY A CA 1
ATOM 666 C C . GLY A 1 88 ? 9.423 -11.513 29.102 1.00 70.19 88 GLY A C 1
ATOM 667 O O . GLY A 1 88 ? 9.100 -10.409 28.660 1.00 70.19 88 GLY A O 1
ATOM 668 N N . PRO A 1 89 ? 9.289 -12.633 28.370 1.00 61.22 89 PRO A N 1
ATOM 669 C CA . PRO A 1 89 ? 8.859 -12.625 26.973 1.00 61.22 89 PRO A CA 1
ATOM 670 C C . PRO A 1 89 ? 7.328 -12.582 26.795 1.00 61.22 89 PRO A C 1
ATOM 672 O O . PRO A 1 89 ? 6.610 -13.400 27.372 1.00 61.22 89 PRO A O 1
ATOM 675 N N . GLY A 1 90 ? 6.834 -11.696 25.919 1.00 61.88 90 GLY A N 1
ATOM 676 C CA . GLY A 1 90 ? 5.446 -11.694 25.416 1.00 61.88 90 GLY A CA 1
ATOM 677 C C . GLY A 1 90 ? 4.378 -11.753 26.517 1.00 61.88 90 GLY A C 1
ATOM 678 O O . GLY A 1 90 ? 4.449 -11.019 27.501 1.00 61.88 90 GLY A O 1
ATOM 679 N N . ALA A 1 91 ? 3.420 -12.673 26.379 1.00 56.94 91 ALA A N 1
ATOM 680 C CA . ALA A 1 91 ? 2.355 -12.917 27.359 1.00 56.94 91 ALA A CA 1
ATOM 681 C C . ALA A 1 91 ? 2.814 -13.494 28.722 1.00 56.94 91 ALA A C 1
ATOM 683 O O . ALA A 1 91 ? 1.975 -13.801 29.561 1.00 56.94 91 ALA A O 1
ATOM 684 N N . SER A 1 92 ? 4.118 -13.678 28.961 1.00 64.50 92 SER A N 1
ATOM 685 C CA . SER A 1 92 ? 4.671 -14.088 30.268 1.00 64.50 92 SER A CA 1
ATOM 686 C C . SER A 1 92 ? 5.407 -12.958 30.999 1.00 64.50 92 SER A C 1
ATOM 688 O O . SER A 1 92 ? 6.039 -13.187 32.031 1.00 64.50 92 SER A O 1
ATOM 690 N N . ALA A 1 93 ? 5.354 -11.734 30.463 1.00 69.94 93 ALA A N 1
ATOM 691 C CA . ALA A 1 93 ? 6.019 -10.580 31.048 1.00 69.94 93 ALA A CA 1
ATOM 692 C C . ALA A 1 93 ? 5.376 -10.153 32.384 1.00 69.94 93 ALA A C 1
ATOM 694 O O . ALA A 1 93 ? 4.159 -10.021 32.495 1.00 69.94 93 ALA A O 1
ATOM 695 N N . THR A 1 94 ? 6.205 -9.877 33.392 1.00 76.31 94 THR A N 1
ATOM 696 C CA . THR A 1 94 ? 5.795 -9.469 34.747 1.00 76.31 94 THR A CA 1
ATOM 697 C C . THR A 1 94 ? 6.207 -8.029 35.040 1.00 76.31 94 THR A C 1
ATOM 699 O O . THR A 1 94 ? 7.323 -7.619 34.710 1.00 76.31 94 THR A O 1
ATOM 702 N N . LEU A 1 95 ? 5.316 -7.254 35.666 1.00 79.88 95 LEU A N 1
ATOM 703 C CA . LEU A 1 95 ? 5.604 -5.880 36.079 1.00 79.88 95 LEU A CA 1
ATOM 704 C C . LEU A 1 95 ? 6.654 -5.878 37.197 1.00 79.88 95 LEU A C 1
ATOM 706 O O . LEU A 1 95 ? 6.427 -6.442 38.262 1.00 79.88 95 LEU A O 1
ATOM 710 N N . GLN A 1 96 ? 7.787 -5.224 36.959 1.00 82.31 96 GLN A N 1
ATOM 711 C CA . GLN A 1 96 ? 8.855 -5.070 37.947 1.00 82.31 96 GLN A CA 1
ATOM 712 C C . GLN A 1 96 ? 8.731 -3.775 38.734 1.00 82.31 96 GLN A C 1
ATOM 714 O O . GLN A 1 96 ? 8.898 -3.768 39.949 1.00 82.31 96 GLN A O 1
ATOM 719 N N . SER A 1 97 ? 8.472 -2.667 38.043 1.00 81.00 97 SER A N 1
ATOM 720 C CA . SER A 1 97 ? 8.340 -1.366 38.687 1.00 81.00 97 SER A CA 1
ATOM 721 C C . SER A 1 97 ? 7.420 -0.433 37.913 1.00 81.00 97 SER A C 1
ATOM 723 O O . SER A 1 97 ? 7.249 -0.546 36.695 1.00 81.00 97 SER A O 1
ATOM 725 N N . ARG A 1 98 ? 6.830 0.501 38.660 1.00 85.12 98 ARG A N 1
ATOM 726 C CA . ARG A 1 98 ? 6.060 1.639 38.165 1.00 85.12 98 ARG A CA 1
ATOM 727 C C . ARG A 1 98 ? 6.630 2.892 38.817 1.00 85.12 98 ARG A C 1
ATOM 729 O O . ARG A 1 98 ? 6.835 2.895 40.028 1.00 85.12 98 ARG A O 1
ATOM 736 N N . SER A 1 99 ? 6.872 3.938 38.035 1.00 88.06 99 SER A N 1
ATOM 737 C CA . SER A 1 99 ? 7.290 5.224 38.591 1.00 88.06 99 SER A CA 1
ATOM 738 C C . SER A 1 99 ? 6.206 5.835 39.485 1.00 88.06 99 SER A C 1
ATOM 740 O O . SER A 1 99 ? 5.013 5.545 39.343 1.00 88.06 99 SER A O 1
ATOM 742 N N . GLN A 1 100 ? 6.606 6.766 40.349 1.00 85.00 100 GLN A N 1
ATOM 743 C CA . GLN A 1 100 ? 5.667 7.733 40.916 1.00 85.00 100 GLN A CA 1
ATOM 744 C C . GLN A 1 100 ? 4.991 8.558 39.803 1.00 85.00 100 GLN A C 1
ATOM 746 O O . GLN A 1 100 ? 5.433 8.543 38.646 1.00 85.00 100 GLN A O 1
ATOM 751 N N . ALA A 1 101 ? 3.928 9.292 40.144 1.00 86.31 101 ALA A N 1
ATOM 752 C CA . ALA A 1 101 ? 3.273 10.195 39.204 1.00 86.31 101 ALA A CA 1
ATOM 753 C C . ALA A 1 101 ? 4.238 11.299 38.746 1.00 86.31 101 ALA A C 1
ATOM 755 O O . ALA A 1 101 ? 4.768 12.063 39.554 1.00 86.31 101 ALA A O 1
ATOM 756 N N . LEU A 1 102 ? 4.471 11.376 37.437 1.00 89.62 102 LEU A N 1
ATOM 757 C CA . LEU A 1 102 ? 5.316 12.394 36.825 1.00 89.62 102 LEU A CA 1
ATOM 758 C C . LEU A 1 102 ? 4.421 13.553 36.383 1.00 89.62 102 LEU A C 1
ATOM 760 O O . LEU A 1 102 ? 3.751 13.483 35.352 1.00 89.62 102 LEU A O 1
ATOM 764 N N . VAL A 1 103 ? 4.358 14.589 37.218 1.00 87.75 103 VAL A N 1
ATOM 765 C CA . VAL A 1 103 ? 3.404 15.696 37.078 1.00 87.75 103 VAL A CA 1
ATOM 766 C C . VAL A 1 103 ? 3.886 16.696 36.033 1.00 87.75 103 VAL A C 1
ATOM 768 O O . VAL A 1 103 ? 4.852 17.430 36.269 1.00 87.75 103 VAL A O 1
ATOM 771 N N . ILE A 1 104 ? 3.184 16.767 34.901 1.00 83.00 104 ILE A N 1
ATOM 772 C CA . ILE A 1 104 ? 3.344 17.859 33.940 1.00 83.00 104 ILE A CA 1
ATOM 773 C C . ILE A 1 104 ? 2.590 19.081 34.482 1.00 83.00 104 ILE A C 1
ATOM 775 O O . ILE A 1 104 ? 1.384 18.982 34.741 1.00 83.00 104 ILE A O 1
ATOM 779 N N . PRO A 1 105 ? 3.254 20.235 34.649 1.00 78.81 105 PRO A N 1
ATOM 780 C CA . PRO A 1 105 ? 2.581 21.459 35.056 1.00 78.81 105 PRO A CA 1
ATOM 781 C C . PRO A 1 105 ? 1.477 21.856 34.060 1.00 78.81 105 PRO A C 1
ATOM 783 O O . PRO A 1 105 ? 1.736 21.857 32.851 1.00 78.81 105 PRO A O 1
ATOM 786 N N . PRO A 1 106 ? 0.255 22.184 34.520 1.00 71.19 106 PRO A N 1
ATOM 787 C CA . PRO A 1 106 ? -0.866 22.530 33.641 1.00 71.19 106 PRO A CA 1
ATOM 788 C C . PRO A 1 106 ? -0.559 23.653 32.636 1.00 71.19 106 PRO A C 1
ATOM 790 O O . PRO A 1 106 ? -1.023 23.620 31.494 1.00 71.19 106 PRO A O 1
ATOM 793 N N . GLU A 1 107 ? 0.278 24.617 33.018 1.00 70.62 107 GLU A N 1
ATOM 794 C CA . GLU A 1 107 ? 0.730 25.719 32.168 1.00 70.62 107 GLU A CA 1
ATOM 795 C C . GLU A 1 107 ? 1.545 25.267 30.945 1.00 70.62 107 GLU A C 1
ATOM 797 O O . GLU A 1 107 ? 1.597 25.960 29.932 1.00 70.62 107 GLU A O 1
ATOM 802 N N . GLN A 1 108 ? 2.131 24.069 30.991 1.00 73.25 108 GLN A N 1
ATOM 803 C CA . GLN A 1 108 ? 2.916 23.498 29.893 1.00 73.25 108 GLN A CA 1
ATOM 804 C C . GLN A 1 108 ? 2.055 22.723 28.878 1.00 73.25 108 GLN A C 1
ATOM 806 O O . GLN A 1 108 ? 2.577 22.220 27.884 1.00 73.25 108 GLN A O 1
ATOM 811 N N . LEU A 1 109 ? 0.737 22.630 29.100 1.00 67.62 109 LEU A N 1
ATOM 812 C CA . LEU A 1 109 ? -0.209 21.885 28.256 1.00 67.62 109 LEU A CA 1
ATOM 813 C C . LEU A 1 109 ? -1.029 22.770 27.286 1.00 67.62 109 LEU A C 1
ATOM 815 O O . LEU A 1 109 ? -1.999 22.291 26.703 1.00 67.62 109 LEU A O 1
ATOM 819 N N . HIS A 1 110 ? -0.687 24.054 27.111 1.00 55.28 110 HIS A N 1
ATOM 820 C CA . HIS A 1 110 ? -1.524 25.038 26.400 1.00 55.28 110 HIS A CA 1
ATOM 821 C C . HIS A 1 110 ? -1.712 24.759 24.886 1.00 55.28 110 HIS A C 1
ATOM 823 O O . HIS A 1 110 ? -0.745 24.690 24.130 1.00 55.28 110 HIS A O 1
ATOM 829 N N . GLY A 1 111 ? -2.978 24.667 24.440 1.00 49.91 111 GLY A N 1
ATOM 830 C CA . GLY A 1 111 ? -3.411 24.516 23.038 1.00 49.91 111 GLY A CA 1
ATOM 831 C C . GLY A 1 111 ? -4.737 23.743 22.905 1.00 49.91 111 GLY A C 1
ATOM 832 O O . GLY A 1 111 ? -5.034 22.884 23.728 1.00 49.91 111 GLY A O 1
ATOM 833 N N . ALA A 1 112 ? -5.543 24.021 21.867 1.00 37.38 112 ALA A N 1
ATOM 834 C CA . ALA A 1 112 ? -6.916 23.505 21.663 1.00 37.38 112 ALA A CA 1
ATOM 835 C C . ALA A 1 112 ? -7.050 21.985 21.377 1.00 37.38 112 ALA A C 1
ATOM 837 O O . ALA A 1 112 ? -8.044 21.536 20.812 1.00 37.38 112 ALA A O 1
ATOM 838 N N . ALA A 1 113 ? -6.069 21.181 21.780 1.00 45.53 113 ALA A N 1
ATOM 839 C CA . ALA A 1 113 ? -6.174 19.732 21.893 1.00 45.53 113 ALA A CA 1
ATOM 840 C C . ALA A 1 113 ? -5.127 19.246 22.907 1.00 45.53 113 ALA A C 1
ATOM 842 O O . ALA A 1 113 ? -4.128 18.627 22.537 1.00 45.53 113 ALA A O 1
ATOM 843 N N . GLY A 1 114 ? -5.353 19.511 24.199 1.00 46.94 114 GLY A N 1
ATOM 844 C CA . GLY A 1 114 ? -4.522 19.045 25.324 1.00 46.94 114 GLY A CA 1
ATOM 845 C C . GLY A 1 114 ? -4.357 17.516 25.438 1.00 46.94 114 GLY A C 1
ATOM 846 O O . GLY A 1 114 ? -3.830 17.015 26.427 1.00 46.94 114 GLY A O 1
ATOM 847 N N . GLU A 1 115 ? -4.776 16.747 24.435 1.00 52.81 115 GLU A N 1
ATOM 848 C CA . GLU A 1 115 ? -4.707 15.288 24.379 1.00 52.81 115 GLU A CA 1
ATOM 849 C C . GLU A 1 115 ? -3.484 14.772 23.595 1.00 52.81 115 GLU A C 1
ATOM 851 O O . GLU A 1 115 ? -3.063 13.640 23.818 1.00 52.81 115 GLU A O 1
ATOM 856 N N . SER A 1 116 ? -2.834 15.591 22.759 1.00 60.91 116 SER A N 1
ATOM 857 C CA . SER A 1 116 ? -1.688 15.148 21.946 1.00 60.91 116 SER A CA 1
ATOM 858 C C . SER A 1 116 ? -0.341 15.652 22.484 1.00 60.91 116 SER A C 1
ATOM 860 O O . SER A 1 116 ? 0.073 16.779 22.217 1.00 60.91 116 SER A O 1
ATOM 862 N N . LEU A 1 117 ? 0.359 14.788 23.222 1.00 71.56 117 LEU A N 1
ATOM 863 C CA . LEU A 1 117 ? 1.756 14.969 23.629 1.00 71.56 117 LEU A CA 1
ATOM 864 C C . LEU A 1 117 ? 2.643 14.039 22.802 1.00 71.56 117 LEU A C 1
ATOM 866 O O . LEU A 1 117 ? 2.332 12.856 22.676 1.00 71.56 117 LEU A O 1
ATOM 870 N N . ASP A 1 118 ? 3.763 14.555 22.304 1.00 74.69 118 ASP A N 1
ATOM 871 C CA . ASP A 1 118 ? 4.840 13.703 21.809 1.00 74.69 118 ASP A CA 1
ATOM 872 C C . ASP A 1 118 ? 5.727 13.344 23.007 1.00 74.69 118 ASP A C 1
ATOM 874 O O . ASP A 1 118 ? 6.332 14.222 23.630 1.00 74.69 118 ASP A O 1
ATOM 878 N N . VAL A 1 119 ? 5.761 12.055 23.351 1.00 80.94 119 VAL A N 1
ATOM 879 C CA . VAL A 1 119 ? 6.474 11.532 24.522 1.00 80.94 119 VAL A CA 1
ATOM 880 C C . VAL A 1 119 ? 7.566 10.570 24.069 1.00 80.94 119 VAL A C 1
ATOM 882 O O . VAL A 1 119 ? 7.303 9.587 23.374 1.00 80.94 119 VAL A O 1
ATOM 885 N N . GLY A 1 120 ? 8.801 10.855 24.477 1.00 80.00 120 GLY A N 1
ATOM 886 C CA . GLY A 1 120 ? 9.977 10.050 24.165 1.00 80.00 120 GLY A CA 1
ATOM 887 C C . GLY A 1 120 ? 10.578 9.453 25.428 1.00 80.00 120 GLY A C 1
ATOM 888 O O . GLY A 1 120 ? 10.985 10.192 26.324 1.00 80.00 120 GLY A O 1
ATOM 889 N N . LEU A 1 121 ? 10.663 8.125 25.478 1.00 81.31 121 LEU A N 1
ATOM 890 C CA . LEU A 1 121 ? 11.381 7.397 26.518 1.00 81.31 121 LEU A CA 1
ATOM 891 C C . LEU A 1 121 ? 12.767 6.996 26.003 1.00 81.31 121 LEU A C 1
ATOM 893 O O . LEU A 1 121 ? 12.896 6.428 24.921 1.00 81.31 121 LEU A O 1
ATOM 897 N N . LEU A 1 122 ? 13.799 7.284 26.790 1.00 74.44 122 LEU A N 1
ATOM 898 C CA . LEU A 1 122 ? 15.173 6.852 26.559 1.00 74.44 122 LEU A CA 1
ATOM 899 C C . LEU A 1 122 ? 15.683 6.114 27.800 1.00 74.44 122 LEU A C 1
ATOM 901 O O . LEU A 1 122 ? 15.602 6.633 28.912 1.00 74.44 122 LEU A O 1
ATOM 905 N N . GLY A 1 123 ? 16.230 4.918 27.598 1.00 68.56 123 GLY A N 1
ATOM 906 C CA . GLY A 1 123 ? 16.654 4.007 28.663 1.00 68.56 123 GLY A CA 1
ATOM 907 C C . GLY A 1 123 ? 16.031 2.610 28.491 1.00 68.56 123 GLY A C 1
ATOM 908 O O . GLY A 1 123 ? 15.371 2.386 27.477 1.00 68.56 123 GLY A O 1
ATOM 909 N N . PRO A 1 124 ? 16.241 1.681 29.440 1.00 67.00 124 PRO A N 1
ATOM 910 C CA . PRO A 1 124 ? 17.026 1.859 30.660 1.00 67.00 124 PRO A CA 1
ATOM 911 C C . PRO A 1 124 ? 18.510 2.087 30.357 1.00 67.00 124 PRO A C 1
ATOM 913 O O . PRO A 1 124 ? 19.093 1.459 29.473 1.00 67.00 124 PRO A O 1
ATOM 916 N N . PHE A 1 125 ? 19.133 2.998 31.098 1.00 71.56 125 PHE A N 1
ATOM 917 C CA . PHE A 1 125 ? 20.585 3.174 31.084 1.00 71.56 125 PHE A CA 1
ATOM 918 C C . PHE A 1 125 ? 21.278 2.045 31.877 1.00 71.56 125 PHE A C 1
ATOM 920 O O . PHE A 1 125 ? 20.596 1.253 32.531 1.00 71.56 125 PHE A O 1
ATOM 927 N N . PRO A 1 126 ? 22.622 1.921 31.841 1.00 74.56 126 PRO A N 1
ATOM 928 C CA . PRO A 1 126 ? 23.334 0.889 32.605 1.00 74.56 126 PRO A CA 1
ATOM 929 C C . PRO A 1 126 ? 23.021 0.893 34.110 1.00 74.56 126 PRO A C 1
ATOM 931 O O . PRO A 1 126 ? 23.018 -0.158 34.744 1.00 74.56 126 PRO A O 1
ATOM 934 N N . ASP A 1 127 ? 22.699 2.062 34.666 1.00 74.00 127 ASP A N 1
ATOM 935 C CA . ASP A 1 127 ? 22.261 2.256 36.053 1.00 74.00 127 ASP A CA 1
ATOM 936 C C . ASP A 1 127 ? 20.761 1.979 36.278 1.00 74.00 127 ASP A C 1
ATOM 938 O O . ASP A 1 127 ? 20.271 2.149 37.388 1.00 74.00 127 ASP A O 1
ATOM 942 N N . ARG A 1 128 ? 20.036 1.538 35.242 1.00 76.44 128 ARG A N 1
ATOM 943 C CA . ARG A 1 128 ? 18.583 1.297 35.193 1.00 76.44 128 ARG A CA 1
ATOM 944 C C . ARG A 1 128 ? 17.699 2.539 35.351 1.00 76.44 128 ARG A C 1
ATOM 946 O O . ARG A 1 128 ? 16.490 2.396 35.540 1.00 76.44 128 ARG A O 1
ATOM 953 N N . SER A 1 129 ? 18.261 3.739 35.240 1.00 84.12 129 SER A N 1
ATOM 954 C CA . SER A 1 129 ? 17.484 4.977 35.175 1.00 84.12 129 SER A CA 1
ATOM 955 C C . SER A 1 129 ? 16.864 5.187 33.788 1.00 84.12 129 SER A C 1
ATOM 957 O O . SER A 1 129 ? 17.277 4.572 32.798 1.00 84.12 129 SER A O 1
ATOM 959 N N . HIS A 1 130 ? 15.858 6.058 33.717 1.00 86.50 130 HIS A N 1
ATOM 960 C CA . HIS A 1 130 ? 15.177 6.421 32.477 1.00 86.50 130 HIS A CA 1
ATOM 961 C C . HIS A 1 130 ? 15.104 7.936 32.318 1.00 86.50 130 HIS A C 1
ATOM 963 O O . HIS A 1 130 ? 15.024 8.691 33.287 1.00 86.50 130 HIS A O 1
ATOM 969 N N . TRP A 1 131 ? 15.082 8.372 31.065 1.00 86.94 131 TRP A N 1
ATOM 970 C CA . TRP A 1 131 ? 14.851 9.752 30.682 1.00 86.94 131 TRP A CA 1
ATOM 971 C C . TRP A 1 131 ? 13.564 9.847 29.874 1.00 86.94 131 TRP A C 1
ATOM 973 O O . TRP A 1 131 ? 13.443 9.234 28.813 1.00 86.94 131 TRP A O 1
ATOM 983 N N . LEU A 1 132 ? 12.611 10.626 30.371 1.00 88.88 132 LEU A N 1
ATOM 984 C CA . LEU A 1 132 ? 11.310 10.811 29.747 1.00 88.88 132 LEU A CA 1
ATOM 985 C C . LEU A 1 132 ? 11.154 12.261 29.297 1.00 88.88 132 LEU A C 1
ATOM 987 O O . LEU A 1 132 ? 10.859 13.132 30.110 1.00 88.88 132 LEU A O 1
ATOM 991 N N . GLY A 1 133 ? 11.355 12.522 28.009 1.00 86.69 133 GLY A N 1
ATOM 992 C CA . GLY A 1 133 ? 11.109 13.834 27.412 1.00 86.69 133 GLY A CA 1
ATOM 993 C C . GLY A 1 133 ? 9.667 13.964 26.932 1.00 86.69 133 GLY A C 1
ATOM 994 O O . GLY A 1 133 ? 9.093 12.999 26.423 1.00 86.69 133 GLY A O 1
ATOM 995 N N . TYR A 1 134 ? 9.090 15.160 27.041 1.00 84.25 134 TYR A N 1
ATOM 996 C CA . TYR A 1 134 ? 7.765 15.444 26.488 1.00 84.25 134 TYR A CA 1
ATOM 997 C C . TYR A 1 134 ? 7.691 16.831 25.845 1.00 84.25 134 TYR A C 1
ATOM 999 O O . TYR A 1 134 ? 8.403 17.759 26.231 1.00 84.25 134 TYR A O 1
ATOM 1007 N N . ARG A 1 135 ? 6.801 16.977 24.857 1.00 78.44 135 ARG A N 1
ATOM 1008 C CA . ARG A 1 135 ? 6.403 18.277 24.296 1.00 78.44 135 ARG A CA 1
ATOM 1009 C C . ARG A 1 135 ? 4.961 18.253 23.777 1.00 78.44 135 ARG A C 1
ATOM 1011 O O . ARG A 1 135 ? 4.484 17.192 23.365 1.00 78.44 135 ARG A O 1
ATOM 1018 N N . PRO A 1 136 ? 4.277 19.408 23.721 1.00 71.38 136 PRO A N 1
ATOM 1019 C CA . PRO A 1 136 ? 3.029 19.539 22.975 1.00 71.38 136 PRO A CA 1
ATOM 1020 C C . PRO A 1 136 ? 3.237 19.186 21.497 1.00 71.38 136 PRO A C 1
ATOM 1022 O O . PRO A 1 136 ? 4.194 19.650 20.864 1.00 71.38 136 PRO A O 1
ATOM 1025 N N . ARG A 1 137 ? 2.350 18.360 20.933 1.00 66.12 137 ARG A N 1
ATOM 1026 C CA . ARG A 1 137 ? 2.429 17.946 19.526 1.00 66.12 137 ARG A CA 1
ATOM 1027 C C . ARG A 1 137 ? 2.269 19.162 18.608 1.00 66.12 137 ARG A C 1
ATOM 1029 O O . ARG A 1 137 ? 1.345 19.950 18.773 1.00 66.12 137 ARG A O 1
ATOM 1036 N N . GLY A 1 138 ? 3.181 19.316 17.646 1.00 58.66 138 GLY A N 1
ATOM 1037 C CA . GLY A 1 138 ? 3.235 20.481 16.748 1.00 58.66 138 GLY A CA 1
ATOM 1038 C C . GLY A 1 138 ? 4.064 21.666 17.264 1.00 58.66 138 GLY A C 1
ATOM 1039 O O . GLY A 1 138 ? 4.248 22.632 16.530 1.00 58.66 138 GLY A O 1
ATOM 1040 N N . SER A 1 139 ? 4.617 21.590 18.481 1.00 63.44 139 SER A N 1
ATOM 1041 C CA . SER A 1 139 ? 5.600 22.572 18.952 1.00 63.44 139 SER A CA 1
ATOM 1042 C C . SER A 1 139 ? 6.903 22.465 18.152 1.00 63.44 139 SER A C 1
ATOM 1044 O O . SER A 1 139 ? 7.446 21.366 18.007 1.00 63.44 139 SER A O 1
ATOM 1046 N N . SER A 1 140 ? 7.407 23.604 17.666 1.00 54.72 140 SER A N 1
ATOM 1047 C CA . SER A 1 140 ? 8.715 23.738 17.007 1.00 54.72 140 SER A CA 1
ATOM 1048 C C . SER A 1 140 ? 9.887 23.806 17.993 1.00 54.72 140 SER A C 1
ATOM 1050 O O . SER A 1 140 ? 11.030 23.952 17.569 1.00 54.72 140 SER A O 1
ATOM 1052 N N . GLN A 1 141 ? 9.617 23.761 19.301 1.00 55.94 141 GLN A N 1
ATOM 1053 C CA . GLN A 1 141 ? 10.652 23.718 20.330 1.00 55.94 141 GLN A CA 1
ATOM 1054 C C . GLN A 1 141 ? 11.163 22.278 20.505 1.00 55.94 141 GLN A C 1
ATOM 1056 O O . GLN A 1 141 ? 10.372 21.330 20.494 1.00 55.94 141 GLN A O 1
ATOM 1061 N N . ASP A 1 142 ? 12.478 22.123 20.705 1.00 56.78 142 ASP A N 1
ATOM 1062 C CA . ASP A 1 142 ? 13.082 20.873 21.193 1.00 56.78 142 ASP A CA 1
ATOM 1063 C C . ASP A 1 142 ? 12.398 20.411 22.496 1.00 56.78 142 ASP A C 1
ATOM 1065 O O . ASP A 1 142 ? 11.737 21.205 23.167 1.00 56.78 142 ASP A O 1
ATOM 1069 N N . LEU A 1 143 ? 12.573 19.140 22.890 1.00 60.00 143 LEU A N 1
ATOM 1070 C CA . LEU A 1 143 ? 12.096 18.589 24.173 1.00 60.00 143 LEU A CA 1
ATOM 1071 C C . LEU A 1 143 ? 12.731 19.347 25.365 1.00 60.00 143 LEU A C 1
ATOM 1073 O O . LEU A 1 143 ? 13.715 18.901 25.951 1.00 60.00 143 LEU A O 1
ATOM 1077 N N . GLY A 1 144 ? 12.206 20.528 25.695 1.00 63.53 144 GLY A N 1
ATOM 1078 C CA . GLY A 1 144 ? 12.703 21.407 26.759 1.00 63.53 144 GLY A CA 1
ATOM 1079 C C . GLY A 1 144 ? 12.306 20.954 28.165 1.00 63.53 144 GLY A C 1
ATOM 1080 O O . GLY A 1 144 ? 12.894 21.417 29.144 1.00 63.53 144 GLY A O 1
ATOM 1081 N N . TYR A 1 145 ? 11.352 20.024 28.264 1.00 81.25 145 TYR A N 1
ATOM 1082 C CA . TYR A 1 145 ? 10.870 19.452 29.515 1.00 81.25 145 TYR A CA 1
ATOM 1083 C C . TYR A 1 145 ? 11.094 17.944 29.552 1.00 81.25 145 TYR A C 1
ATOM 1085 O O . TYR A 1 145 ? 10.850 17.233 28.570 1.00 81.25 145 TYR A O 1
ATOM 1093 N N . ALA A 1 146 ? 11.559 17.454 30.697 1.00 88.62 146 ALA A N 1
ATOM 1094 C CA . ALA A 1 146 ? 11.808 16.038 30.889 1.00 88.62 146 ALA A CA 1
ATOM 1095 C C . ALA A 1 146 ? 11.668 15.607 32.351 1.00 88.62 146 ALA A C 1
ATOM 1097 O O . ALA A 1 146 ? 11.686 16.423 33.272 1.00 88.62 146 ALA A O 1
ATOM 1098 N N . PHE A 1 147 ? 11.595 14.298 32.555 1.00 91.38 147 PHE A N 1
ATOM 1099 C CA . PHE A 1 147 ? 11.774 13.657 33.847 1.00 91.38 147 PHE A CA 1
ATOM 1100 C C . PHE A 1 147 ? 12.982 12.727 33.795 1.00 91.38 147 PHE A C 1
ATOM 1102 O O . PHE A 1 147 ? 13.131 11.936 32.862 1.00 91.38 147 PHE A O 1
ATOM 1109 N N . TYR A 1 148 ? 13.819 12.799 34.824 1.00 90.62 148 TYR A N 1
ATOM 1110 C CA . TYR A 1 148 ? 14.770 11.742 35.141 1.00 90.62 148 TYR A CA 1
ATOM 1111 C C . TYR A 1 148 ? 14.101 10.804 36.144 1.00 90.62 148 TYR A C 1
ATOM 1113 O O . TYR A 1 148 ? 13.695 11.251 37.215 1.00 90.62 148 TYR A O 1
ATOM 1121 N N . VAL A 1 149 ? 13.963 9.529 35.791 1.00 90.50 149 VAL A N 1
ATOM 1122 C CA . VAL A 1 149 ? 13.319 8.504 36.619 1.00 90.50 149 VAL A CA 1
ATOM 1123 C C . VAL A 1 149 ? 14.394 7.549 37.121 1.00 90.50 149 VAL A C 1
ATOM 1125 O O . VAL A 1 149 ? 15.053 6.869 36.331 1.00 90.50 149 VAL A O 1
ATOM 1128 N N . ALA A 1 150 ? 14.583 7.517 38.434 1.00 86.62 150 ALA A N 1
ATOM 1129 C CA . ALA A 1 150 ? 15.524 6.641 39.107 1.00 86.62 150 ALA A CA 1
ATOM 1130 C C . ALA A 1 150 ? 15.040 5.172 39.086 1.00 86.62 150 ALA A C 1
ATOM 1132 O O . ALA A 1 150 ? 13.858 4.905 38.841 1.00 86.62 150 ALA A O 1
ATOM 1133 N N . PRO A 1 151 ? 15.931 4.194 39.339 1.00 80.31 151 PRO A N 1
ATOM 1134 C CA . PRO A 1 151 ? 15.585 2.768 39.289 1.00 80.31 151 PRO A CA 1
ATOM 1135 C C . PRO A 1 151 ? 14.482 2.343 40.265 1.00 80.31 151 PRO A C 1
ATOM 1137 O O . PRO A 1 151 ? 13.746 1.398 39.985 1.00 80.31 151 PRO A O 1
ATOM 1140 N N . ASP A 1 152 ? 14.364 3.041 41.396 1.00 81.19 152 ASP A N 1
ATOM 1141 C CA . ASP A 1 152 ? 13.337 2.826 42.420 1.00 81.19 152 ASP A CA 1
ATOM 1142 C C . ASP A 1 152 ? 11.970 3.437 42.053 1.00 81.19 152 ASP A C 1
ATOM 1144 O O . ASP A 1 152 ? 10.999 3.280 42.789 1.00 81.19 152 ASP A O 1
ATOM 1148 N N . GLY A 1 153 ? 11.878 4.116 40.904 1.00 80.38 153 GLY A N 1
ATOM 1149 C CA . GLY A 1 153 ? 10.667 4.770 40.421 1.00 80.38 153 GLY A CA 1
ATOM 1150 C C . GLY A 1 153 ? 10.466 6.197 40.935 1.00 80.38 153 GLY A C 1
ATOM 1151 O O . GLY A 1 153 ? 9.519 6.854 40.489 1.00 80.38 153 GLY A O 1
ATOM 1152 N N . THR A 1 154 ? 11.337 6.708 41.812 1.00 87.50 154 THR A N 1
ATOM 1153 C CA . THR A 1 154 ? 11.354 8.135 42.163 1.00 87.50 154 THR A CA 1
ATOM 1154 C C . THR A 1 154 ? 11.869 8.958 40.986 1.00 87.50 154 THR A C 1
ATOM 1156 O O . THR A 1 154 ? 12.569 8.450 40.109 1.00 87.50 154 THR A O 1
ATOM 1159 N N . ALA A 1 155 ? 11.498 10.233 40.903 1.00 90.62 155 ALA A N 1
ATOM 1160 C CA . ALA A 1 155 ? 11.854 11.041 39.745 1.00 90.62 155 ALA A CA 1
ATOM 1161 C C . ALA A 1 155 ? 12.146 12.498 40.087 1.00 90.62 155 ALA A C 1
ATOM 1163 O O . ALA A 1 155 ? 11.586 13.062 41.026 1.00 90.62 155 ALA A O 1
ATOM 1164 N N . ALA A 1 156 ? 12.982 13.108 39.252 1.00 89.88 156 ALA A N 1
ATOM 1165 C CA . ALA A 1 156 ? 13.253 14.534 39.237 1.00 89.88 156 ALA A CA 1
ATOM 1166 C C . ALA A 1 156 ? 12.673 15.165 37.968 1.00 89.88 156 ALA A C 1
ATOM 1168 O O . ALA A 1 156 ? 12.843 14.630 36.868 1.00 89.88 156 ALA A O 1
ATOM 1169 N N . ARG A 1 157 ? 12.022 16.323 38.108 1.00 91.12 157 ARG A N 1
ATOM 1170 C CA . ARG A 1 157 ? 11.580 17.121 36.956 1.00 91.12 157 ARG A CA 1
ATOM 1171 C C . ARG A 1 157 ? 12.731 17.992 36.478 1.00 91.12 157 ARG A C 1
ATOM 1173 O O . ARG A 1 157 ? 13.389 18.648 37.283 1.00 91.12 157 ARG A O 1
ATOM 1180 N N . VAL A 1 158 ? 12.946 18.020 35.172 1.00 89.44 158 VAL A N 1
ATOM 1181 C CA . VAL A 1 158 ? 13.995 18.799 34.522 1.00 89.44 158 VAL A CA 1
ATOM 1182 C C . VAL A 1 158 ? 13.358 19.843 33.618 1.00 89.44 158 VAL A C 1
ATOM 1184 O O . VAL A 1 158 ? 12.606 19.514 32.700 1.00 89.44 158 VAL A O 1
ATOM 1187 N N . GLU A 1 159 ? 13.689 21.105 33.867 1.00 87.00 159 GLU A N 1
ATOM 1188 C CA . GLU A 1 159 ? 13.283 22.240 33.042 1.00 87.00 159 GLU A CA 1
ATOM 1189 C C . GLU A 1 159 ? 14.515 22.889 32.416 1.00 87.00 159 GLU A C 1
ATOM 1191 O O . GLU A 1 159 ? 15.390 23.399 33.122 1.00 87.00 159 GLU A O 1
ATOM 1196 N N . ARG A 1 160 ? 14.574 22.896 31.081 1.00 82.56 160 ARG A N 1
ATOM 1197 C CA . ARG A 1 160 ? 15.578 23.643 30.323 1.00 82.56 160 ARG A CA 1
ATOM 1198 C C . ARG A 1 160 ? 14.986 24.962 29.850 1.00 82.56 160 ARG A C 1
ATOM 1200 O O . ARG A 1 160 ? 14.043 24.977 29.062 1.00 82.56 160 ARG A O 1
ATOM 1207 N N . ARG A 1 161 ? 15.590 26.069 30.269 1.00 78.62 161 ARG A N 1
ATOM 1208 C CA . ARG A 1 161 ? 15.316 27.409 29.738 1.00 78.62 161 ARG A CA 1
ATOM 1209 C C . ARG A 1 161 ? 16.523 27.883 28.921 1.00 78.62 161 ARG A C 1
ATOM 1211 O O . ARG A 1 161 ? 17.585 27.265 28.988 1.00 78.62 161 ARG A O 1
ATOM 1218 N N . PRO A 1 162 ? 16.398 28.970 28.139 1.00 78.00 162 PRO A N 1
ATOM 1219 C CA . PRO A 1 162 ? 17.506 29.461 27.319 1.00 78.00 162 PRO A CA 1
ATOM 1220 C C . PRO A 1 162 ? 18.789 29.786 28.103 1.00 78.00 162 PRO A C 1
ATOM 1222 O O . PRO A 1 162 ? 19.874 29.668 27.542 1.00 78.00 162 PRO A O 1
ATOM 1225 N N . ALA A 1 163 ? 18.673 30.183 29.377 1.00 79.00 163 ALA A N 1
ATOM 1226 C CA . ALA A 1 163 ? 19.795 30.638 30.204 1.00 79.00 163 ALA A CA 1
ATOM 1227 C C . ALA A 1 163 ? 20.199 29.663 31.328 1.00 79.00 163 ALA A C 1
ATOM 1229 O O . ALA A 1 163 ? 21.335 29.718 31.801 1.00 79.00 163 ALA A O 1
ATOM 1230 N N . ASP A 1 164 ? 19.300 28.776 31.763 1.00 85.81 164 ASP A N 1
ATOM 1231 C CA . ASP A 1 164 ? 19.537 27.881 32.893 1.00 85.81 164 ASP A CA 1
ATOM 1232 C C . ASP A 1 164 ? 18.850 26.513 32.755 1.00 85.81 164 ASP A C 1
ATOM 1234 O O . ASP A 1 164 ? 17.921 26.297 31.972 1.00 85.81 164 ASP A O 1
ATOM 1238 N N . LEU A 1 165 ? 19.355 25.562 33.536 1.00 86.88 165 LEU A N 1
ATOM 1239 C CA . LEU A 1 165 ? 18.816 24.220 33.701 1.00 86.88 165 LEU A CA 1
ATOM 1240 C C . LEU A 1 165 ? 18.413 24.040 35.166 1.00 86.88 165 LEU A C 1
ATOM 1242 O O . LEU A 1 165 ? 19.277 24.041 36.046 1.00 86.88 165 LEU A O 1
ATOM 1246 N N . THR A 1 166 ? 17.119 23.858 35.431 1.00 89.44 166 THR A N 1
ATOM 1247 C CA . THR A 1 166 ? 16.607 23.635 36.790 1.00 89.44 166 THR A CA 1
ATOM 1248 C C . THR A 1 166 ? 16.151 22.189 36.976 1.00 89.44 166 THR A C 1
ATOM 1250 O O . THR A 1 166 ? 15.351 21.677 36.194 1.00 89.44 166 THR A O 1
ATOM 1253 N N . LEU A 1 167 ? 16.650 21.535 38.028 1.00 89.69 167 LEU A N 1
ATOM 1254 C CA . LEU A 1 167 ? 16.218 20.210 38.469 1.00 89.6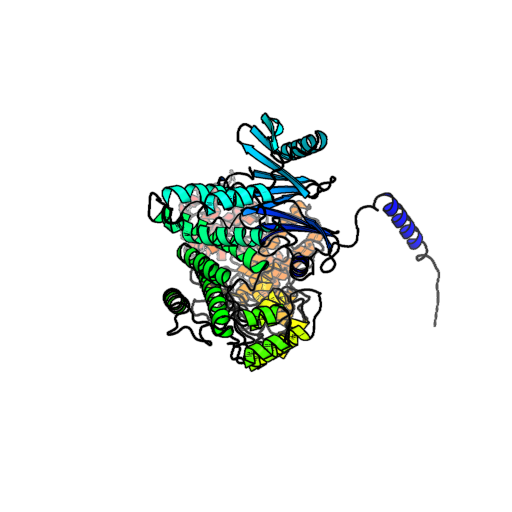9 167 LEU A CA 1
ATOM 1255 C C . LEU A 1 167 ? 15.405 20.334 39.755 1.00 89.69 167 LEU A C 1
ATOM 1257 O O . LEU A 1 167 ? 15.921 20.793 40.771 1.00 89.69 167 LEU A O 1
ATOM 1261 N N . TYR A 1 168 ? 14.163 19.871 39.722 1.00 90.06 168 TYR A N 1
ATOM 1262 C CA . TYR A 1 168 ? 13.307 19.732 40.894 1.00 90.06 168 TYR A CA 1
ATOM 1263 C C . TYR A 1 168 ? 13.412 18.294 41.393 1.00 90.06 168 TYR A C 1
ATOM 1265 O O . TYR A 1 168 ? 12.933 17.371 40.732 1.00 90.06 168 TYR A O 1
ATOM 1273 N N . VAL A 1 169 ? 14.080 18.107 42.528 1.00 89.19 169 VAL A N 1
ATOM 1274 C CA . VAL A 1 169 ? 14.415 16.791 43.089 1.00 89.19 169 VAL A CA 1
ATOM 1275 C C . VAL A 1 169 ? 13.663 16.565 44.400 1.00 89.19 169 VAL A C 1
ATOM 1277 O O . VAL A 1 169 ? 13.461 17.527 45.145 1.00 89.19 169 VAL A O 1
ATOM 1280 N N . PRO A 1 170 ? 13.279 15.326 44.741 1.00 86.62 170 PRO A N 1
ATOM 1281 C CA . PRO A 1 170 ? 12.767 15.018 46.071 1.00 86.62 170 PRO A CA 1
ATOM 1282 C C . PRO A 1 170 ? 13.761 15.444 47.160 1.00 86.62 170 PRO A C 1
ATOM 1284 O O . PRO A 1 170 ? 14.951 15.144 47.072 1.00 86.62 170 PRO A O 1
ATOM 1287 N N . ALA A 1 171 ? 13.285 16.112 48.214 1.00 85.06 171 ALA A N 1
ATOM 1288 C CA . ALA A 1 171 ? 14.139 16.539 49.328 1.00 85.06 171 ALA A CA 1
ATOM 1289 C C . ALA A 1 171 ? 14.862 15.366 50.018 1.00 85.06 171 ALA A C 1
ATOM 1291 O O . ALA A 1 171 ? 15.958 15.546 50.543 1.00 85.06 171 ALA A O 1
ATOM 1292 N N . ALA A 1 172 ? 14.269 14.169 49.963 1.00 85.19 172 ALA A N 1
ATOM 1293 C CA . ALA A 1 172 ? 14.826 12.936 50.510 1.00 85.19 172 ALA A CA 1
ATOM 1294 C C . ALA A 1 172 ? 16.017 12.367 49.713 1.00 85.19 172 ALA A C 1
ATOM 1296 O O . ALA A 1 172 ? 16.697 11.480 50.218 1.00 85.19 172 ALA A O 1
ATOM 1297 N N . TRP A 1 173 ? 16.277 12.836 48.487 1.00 88.00 173 TRP A N 1
ATOM 1298 C CA . TRP A 1 173 ? 17.437 12.380 47.717 1.00 88.00 173 TRP A CA 1
ATOM 1299 C C . TRP A 1 173 ? 18.739 12.871 48.338 1.00 88.00 173 TRP A C 1
ATOM 1301 O O . TRP A 1 173 ? 18.845 14.047 48.695 1.00 88.00 173 TRP A O 1
ATOM 1311 N N . ASP A 1 174 ? 19.731 11.986 48.403 1.00 88.38 174 ASP A N 1
ATOM 1312 C CA . ASP A 1 174 ? 21.095 12.319 48.802 1.00 88.38 174 ASP A CA 1
ATOM 1313 C C . ASP A 1 174 ? 21.864 13.036 47.675 1.00 88.38 174 ASP A C 1
ATOM 1315 O O . ASP A 1 174 ? 21.392 13.183 46.541 1.00 88.38 174 ASP A O 1
ATOM 1319 N N . ASP A 1 175 ? 23.064 13.527 47.984 1.00 86.69 175 ASP A N 1
ATOM 1320 C CA . ASP A 1 175 ? 23.866 14.282 47.016 1.00 86.69 175 ASP A CA 1
ATOM 1321 C C . ASP A 1 175 ? 24.348 13.419 45.840 1.00 86.69 175 ASP A C 1
ATOM 1323 O O . ASP A 1 175 ? 24.538 13.939 44.737 1.00 86.69 175 ASP A O 1
ATOM 1327 N N . ALA A 1 176 ? 24.471 12.101 46.031 1.00 85.50 176 ALA A N 1
ATOM 1328 C CA . ALA A 1 176 ? 24.830 11.165 44.972 1.00 85.50 176 ALA A CA 1
ATOM 1329 C C . ALA A 1 176 ? 23.706 11.043 43.931 1.00 85.50 176 ALA A C 1
ATOM 1331 O O . ALA A 1 176 ? 23.950 11.235 42.736 1.00 85.50 176 ALA A O 1
ATOM 1332 N N . ALA A 1 177 ? 22.466 10.820 44.373 1.00 84.56 177 ALA A N 1
ATOM 1333 C CA . ALA A 1 177 ? 21.292 10.744 43.508 1.00 84.56 177 ALA A CA 1
ATOM 1334 C C . ALA A 1 177 ? 21.048 12.069 42.767 1.00 84.56 177 ALA A C 1
ATOM 1336 O O . ALA A 1 177 ? 20.782 12.083 41.560 1.00 84.56 177 ALA A O 1
ATOM 1337 N N . ARG A 1 178 ? 21.214 13.205 43.461 1.00 88.50 178 ARG A N 1
ATOM 1338 C CA . ARG A 1 178 ? 21.132 14.546 42.851 1.00 88.50 178 ARG A CA 1
ATOM 1339 C C . ARG A 1 178 ? 22.212 14.752 41.789 1.00 88.50 178 ARG A C 1
ATOM 1341 O O . ARG A 1 178 ? 21.915 15.248 40.700 1.00 88.50 178 ARG A O 1
ATOM 1348 N N . GLY A 1 179 ? 23.452 14.362 42.087 1.00 85.94 179 GLY A N 1
ATOM 1349 C CA . GLY A 1 179 ? 24.585 14.462 41.167 1.00 85.94 179 GLY A CA 1
ATOM 1350 C C . GLY A 1 179 ? 24.396 13.615 39.908 1.00 85.94 179 GLY A C 1
ATOM 1351 O O . GLY A 1 179 ? 24.640 14.095 38.799 1.00 85.94 179 GLY A O 1
ATOM 1352 N N . GLN A 1 180 ? 23.888 12.393 40.062 1.00 84.75 180 GLN A N 1
ATOM 1353 C CA . GLN A 1 180 ? 23.592 11.483 38.955 1.00 84.75 180 GLN A CA 1
ATOM 1354 C C . GLN A 1 180 ? 22.497 12.037 38.035 1.00 84.75 180 GLN A C 1
ATOM 1356 O O . GLN A 1 180 ? 22.686 12.093 36.818 1.00 84.75 180 GLN A O 1
ATOM 1361 N N . ALA A 1 181 ? 21.393 12.530 38.604 1.00 85.31 181 ALA A N 1
ATOM 1362 C CA . ALA A 1 181 ? 20.317 13.151 37.834 1.00 85.31 181 ALA A CA 1
ATOM 1363 C C . ALA A 1 181 ? 20.801 14.390 37.059 1.00 85.31 181 ALA A C 1
ATOM 1365 O O . ALA A 1 181 ? 20.451 14.578 35.891 1.00 85.31 181 ALA A O 1
ATOM 1366 N N . LEU A 1 182 ? 21.658 15.215 37.674 1.00 85.88 182 LEU A N 1
ATOM 1367 C CA . LEU A 1 182 ? 22.247 16.390 37.029 1.00 85.88 182 LEU A CA 1
ATOM 1368 C C . LEU A 1 182 ? 23.199 16.015 35.884 1.00 85.88 182 LEU A C 1
ATOM 1370 O O . LEU A 1 182 ? 23.153 16.630 34.816 1.00 85.88 182 LEU A O 1
ATOM 1374 N N . ALA A 1 183 ? 24.046 15.003 36.082 1.00 82.12 183 ALA A N 1
ATOM 1375 C CA . ALA A 1 183 ? 24.954 14.504 35.052 1.00 82.12 183 ALA A CA 1
ATOM 1376 C C . ALA A 1 183 ? 24.188 13.919 33.853 1.00 82.12 183 ALA A C 1
ATOM 1378 O O . ALA A 1 183 ? 24.511 14.218 32.696 1.00 82.12 183 ALA A O 1
ATOM 1379 N N . ALA A 1 184 ? 23.126 13.152 34.122 1.00 81.31 184 ALA A N 1
ATOM 1380 C CA . ALA A 1 184 ? 22.229 12.634 33.097 1.00 81.31 184 ALA A CA 1
ATOM 1381 C C . ALA A 1 184 ? 21.571 13.779 32.307 1.00 81.31 184 ALA A C 1
ATOM 1383 O O . ALA A 1 184 ? 21.620 13.780 31.075 1.00 81.31 184 ALA A O 1
ATOM 1384 N N . ALA A 1 185 ? 21.051 14.801 32.995 1.00 80.69 185 ALA A N 1
ATOM 1385 C CA . ALA A 1 185 ? 20.422 15.954 32.356 1.00 80.69 185 ALA A CA 1
ATOM 1386 C C . ALA A 1 185 ? 21.382 16.739 31.446 1.00 80.69 185 ALA A C 1
ATOM 1388 O O . ALA A 1 185 ? 21.031 17.059 30.309 1.00 80.69 185 ALA A O 1
ATOM 1389 N N . ARG A 1 186 ? 22.616 16.993 31.903 1.00 79.69 186 ARG A N 1
ATOM 1390 C CA . ARG A 1 186 ? 23.644 17.702 31.118 1.00 79.69 186 ARG A CA 1
ATOM 1391 C C . ARG A 1 186 ? 24.069 16.950 29.862 1.00 79.69 186 ARG A C 1
ATOM 1393 O O . ARG A 1 186 ? 24.331 17.572 28.840 1.00 79.69 186 ARG A O 1
ATOM 1400 N N . THR A 1 187 ? 24.137 15.625 29.941 1.00 77.25 187 THR A N 1
ATOM 1401 C CA . THR A 1 187 ? 24.542 14.782 28.808 1.00 77.25 187 THR A CA 1
ATOM 1402 C C . THR A 1 187 ? 23.461 14.732 27.728 1.00 77.25 187 THR A C 1
ATOM 1404 O O . THR A 1 187 ? 23.768 14.641 26.543 1.00 77.25 187 THR A O 1
ATOM 1407 N N . ARG A 1 188 ? 22.183 14.766 28.125 1.00 75.31 188 ARG A N 1
ATOM 1408 C CA . ARG A 1 188 ? 21.050 14.542 27.213 1.00 75.31 188 ARG A CA 1
ATOM 1409 C C . ARG A 1 188 ? 20.535 15.808 26.548 1.00 75.31 188 ARG A C 1
ATOM 1411 O O . ARG A 1 188 ? 20.026 15.743 25.433 1.00 75.31 188 ARG A O 1
ATOM 1418 N N . LEU A 1 189 ? 20.683 16.949 27.205 1.00 72.00 189 LEU A N 1
ATOM 1419 C CA . LEU A 1 189 ? 20.306 18.237 26.648 1.00 72.00 189 LEU A CA 1
ATOM 1420 C C . LEU A 1 189 ? 21.532 18.855 25.961 1.00 72.00 189 LEU A C 1
ATOM 1422 O O . LEU A 1 189 ? 22.421 19.383 26.626 1.00 72.00 189 LEU A O 1
ATOM 1426 N N . TYR A 1 190 ? 21.597 18.776 24.626 1.00 59.59 190 TYR A N 1
ATOM 1427 C CA . TYR A 1 190 ? 22.693 19.359 23.839 1.00 59.59 190 TYR A CA 1
ATOM 1428 C C . TYR A 1 190 ? 22.941 20.829 24.231 1.00 59.59 190 TYR A C 1
ATOM 1430 O O . TYR A 1 190 ? 22.016 21.641 24.299 1.00 59.59 190 TYR A O 1
ATOM 1438 N N . GLY A 1 191 ? 24.203 21.165 24.518 1.00 62.12 191 GLY A N 1
ATOM 1439 C CA . GLY A 1 191 ? 24.609 22.506 24.957 1.00 62.12 191 GLY A CA 1
ATOM 1440 C C . GLY A 1 191 ? 24.350 22.825 26.437 1.00 62.12 191 GLY A C 1
ATOM 1441 O O . GLY A 1 191 ? 24.655 23.929 26.871 1.00 62.12 191 GLY A O 1
ATOM 1442 N N . ALA A 1 192 ? 23.837 21.891 27.249 1.00 60.53 192 ALA A N 1
ATOM 1443 C CA . ALA A 1 192 ? 23.588 22.138 28.676 1.00 60.53 192 ALA A CA 1
ATOM 1444 C C . ALA A 1 192 ? 24.858 22.230 29.541 1.00 60.53 192 ALA A C 1
ATOM 1446 O O . ALA A 1 192 ? 24.790 22.711 30.670 1.00 60.53 192 ALA A O 1
ATOM 1447 N N . GLY A 1 193 ? 26.019 21.809 29.026 1.00 63.28 193 GLY A N 1
ATOM 1448 C CA . GLY A 1 193 ? 27.304 21.936 29.724 1.00 63.28 193 GLY A CA 1
ATOM 1449 C C . GLY A 1 193 ? 27.727 23.385 30.004 1.00 63.28 193 GLY A C 1
ATOM 1450 O O . GLY A 1 193 ? 28.518 23.609 30.914 1.00 63.28 193 GLY A O 1
ATOM 1451 N N . SER A 1 194 ? 27.178 24.357 29.266 1.00 72.06 194 SER A N 1
ATOM 1452 C CA . SER A 1 194 ? 27.429 25.794 29.447 1.00 72.06 194 SER A CA 1
ATOM 1453 C C . SER A 1 194 ? 26.293 26.547 30.150 1.00 72.06 194 SER A C 1
ATOM 1455 O O . SER A 1 194 ? 26.395 27.759 30.318 1.00 72.06 194 SER A O 1
ATOM 1457 N N . LEU A 1 195 ? 25.201 25.873 30.533 1.00 77.81 195 LEU A N 1
ATOM 1458 C CA . LEU A 1 195 ? 24.068 26.507 31.216 1.00 77.81 195 LEU A CA 1
ATOM 1459 C C . LEU A 1 195 ? 24.320 26.601 32.723 1.00 77.81 195 LEU A C 1
ATOM 1461 O O . LEU A 1 195 ? 24.865 25.678 33.334 1.00 77.81 195 LEU A O 1
ATOM 1465 N N . ALA A 1 196 ? 23.850 27.685 33.345 1.00 84.38 196 ALA A N 1
ATOM 1466 C CA . ALA A 1 196 ? 23.780 27.758 34.799 1.00 84.38 196 ALA A CA 1
ATOM 1467 C C . ALA A 1 196 ? 22.833 26.661 35.312 1.00 84.38 196 ALA A C 1
ATOM 1469 O O . ALA A 1 196 ? 21.725 26.506 34.801 1.00 84.38 196 ALA A O 1
ATOM 1470 N N . THR A 1 197 ? 23.258 25.874 36.301 1.00 85.88 197 THR A N 1
ATOM 1471 C CA . THR A 1 197 ? 22.452 24.760 36.821 1.00 85.88 197 THR A CA 1
ATOM 1472 C C . THR A 1 197 ? 21.937 25.047 38.218 1.00 85.88 197 THR A C 1
ATOM 1474 O O . THR A 1 197 ? 22.727 25.363 39.107 1.00 85.88 197 THR A O 1
ATOM 1477 N N . ARG A 1 198 ? 20.634 24.862 38.431 1.00 88.62 198 ARG A N 1
ATOM 1478 C CA . ARG A 1 198 ? 19.967 25.027 39.723 1.00 88.62 198 ARG A CA 1
ATOM 1479 C C . ARG A 1 198 ? 19.313 23.716 40.144 1.00 88.62 198 ARG A C 1
ATOM 1481 O O . ARG A 1 198 ? 18.568 23.124 39.374 1.00 88.62 198 ARG A O 1
ATOM 1488 N N . VAL A 1 199 ? 19.553 23.277 41.376 1.00 88.06 199 VAL A N 1
ATOM 1489 C CA . VAL A 1 199 ? 18.841 22.142 41.981 1.00 88.06 199 VAL A CA 1
ATOM 1490 C C . VAL A 1 199 ? 17.908 22.686 43.056 1.00 88.06 199 VAL A C 1
ATOM 1492 O O . VAL A 1 199 ? 18.328 23.454 43.918 1.00 88.06 199 VAL A O 1
ATOM 1495 N N . VAL A 1 200 ? 16.631 22.327 42.977 1.00 91.00 200 VAL A N 1
ATOM 1496 C CA . VAL A 1 200 ? 15.575 22.747 43.897 1.00 91.00 200 VAL A CA 1
ATOM 1497 C C . VAL A 1 200 ? 15.040 21.506 44.597 1.00 91.00 200 VAL A C 1
ATOM 1499 O O . VAL A 1 200 ? 14.472 20.625 43.954 1.00 91.00 200 VAL A O 1
ATOM 1502 N N . ALA A 1 201 ? 15.223 21.437 45.915 1.00 87.69 201 ALA A N 1
ATOM 1503 C CA . ALA A 1 201 ? 14.639 20.381 46.731 1.00 87.69 201 ALA A CA 1
ATOM 1504 C C . ALA A 1 201 ? 13.134 20.627 46.908 1.00 87.69 201 ALA A C 1
ATOM 1506 O O . ALA A 1 201 ? 12.721 21.705 47.337 1.00 87.69 201 ALA A O 1
ATOM 1507 N N . VAL A 1 202 ? 12.324 19.623 46.585 1.00 83.69 202 VAL A N 1
ATOM 1508 C CA . VAL A 1 202 ? 10.870 19.636 46.744 1.00 83.69 202 VAL A CA 1
ATOM 1509 C C . VAL A 1 202 ? 10.515 18.797 47.975 1.00 83.69 202 VAL A C 1
ATOM 1511 O O . VAL A 1 202 ? 10.846 17.606 48.003 1.00 83.69 202 VAL A O 1
ATOM 1514 N N . PRO A 1 203 ? 9.895 19.385 49.015 1.00 80.50 203 PRO A N 1
ATOM 1515 C CA . PRO A 1 203 ? 9.507 18.643 50.209 1.00 80.50 203 PRO A CA 1
ATOM 1516 C C . PRO A 1 203 ? 8.410 17.625 49.885 1.00 80.50 203 PRO A C 1
ATOM 1518 O O . PRO A 1 203 ? 7.601 17.832 48.980 1.00 80.50 203 PRO A O 1
ATOM 1521 N N . ALA A 1 204 ? 8.368 16.531 50.647 1.00 74.00 204 ALA A N 1
ATOM 1522 C CA . ALA A 1 204 ? 7.254 15.595 50.577 1.00 74.00 204 ALA A CA 1
ATOM 1523 C C . ALA A 1 204 ? 5.979 16.294 51.074 1.00 74.00 204 ALA A C 1
ATOM 1525 O O . ALA A 1 204 ? 5.973 16.880 52.157 1.00 74.00 204 ALA A O 1
ATOM 1526 N N . VAL A 1 205 ? 4.913 16.248 50.276 1.00 80.19 205 VAL A N 1
ATOM 1527 C CA . VAL A 1 205 ? 3.597 16.765 50.660 1.00 80.19 205 VAL A CA 1
ATOM 1528 C C . VAL A 1 205 ? 2.758 15.596 51.157 1.00 80.19 205 VAL A C 1
ATOM 1530 O O . VAL A 1 205 ? 2.640 14.591 50.458 1.00 80.19 205 VAL A O 1
ATOM 1533 N N . ASP A 1 206 ? 2.157 15.733 52.340 1.00 88.06 206 ASP A N 1
ATOM 1534 C CA . ASP A 1 206 ? 1.098 14.824 52.781 1.00 88.06 206 ASP A CA 1
ATOM 1535 C C . ASP A 1 206 ? -0.142 15.081 51.917 1.00 88.06 206 ASP A C 1
ATOM 1537 O O . ASP A 1 206 ? -0.918 16.018 52.153 1.00 88.06 206 ASP A O 1
ATOM 1541 N N . ALA A 1 207 ? -0.260 14.300 50.843 1.00 88.12 207 ALA A N 1
ATOM 1542 C CA . ALA A 1 207 ? -1.291 14.480 49.837 1.00 88.12 207 ALA A CA 1
ATOM 1543 C C . ALA A 1 207 ? -2.695 14.298 50.418 1.00 88.12 207 ALA A C 1
ATOM 1545 O O . ALA A 1 207 ? -3.606 15.043 50.058 1.00 88.12 207 ALA A O 1
ATOM 1546 N N . GLU A 1 208 ? -2.858 13.357 51.345 1.00 89.50 208 GLU A N 1
ATOM 1547 C CA . GLU A 1 208 ? -4.147 13.024 51.937 1.00 89.50 208 GLU A CA 1
ATOM 1548 C C . GLU A 1 208 ? -4.612 14.113 52.904 1.00 89.50 208 GLU A C 1
ATOM 1550 O O . GLU A 1 208 ? -5.710 14.652 52.732 1.00 89.50 208 GLU A O 1
ATOM 1555 N N . ALA A 1 209 ? -3.756 14.533 53.842 1.00 92.00 209 ALA A N 1
ATOM 1556 C CA . ALA A 1 209 ? -4.093 15.608 54.773 1.00 92.00 209 ALA A CA 1
ATOM 1557 C C . ALA A 1 209 ? -4.290 16.956 54.058 1.00 92.00 209 ALA A C 1
ATOM 1559 O O . ALA A 1 209 ? -5.179 17.740 54.407 1.00 92.00 209 ALA A O 1
ATOM 1560 N N . THR A 1 210 ? -3.494 17.234 53.021 1.00 94.56 210 THR A N 1
ATOM 1561 C CA . THR A 1 210 ? -3.623 18.477 52.247 1.00 94.56 210 THR A CA 1
ATOM 1562 C C . THR A 1 210 ? -4.912 18.491 51.430 1.00 94.56 210 THR A C 1
ATOM 1564 O O . THR A 1 210 ? -5.638 19.485 51.474 1.00 94.56 210 THR A O 1
ATOM 1567 N N . PHE A 1 211 ? -5.236 17.393 50.738 1.00 95.00 211 PHE A N 1
ATOM 1568 C CA . PHE A 1 211 ? -6.481 17.269 49.978 1.00 95.00 211 PHE A CA 1
ATOM 1569 C C . PHE A 1 211 ? -7.706 17.402 50.888 1.00 95.00 211 PHE A C 1
ATOM 1571 O O . PHE A 1 211 ? -8.630 18.149 50.572 1.00 95.00 211 PHE A O 1
ATOM 1578 N N . ALA A 1 212 ? -7.679 16.737 52.047 1.00 94.88 212 ALA A N 1
ATOM 1579 C CA . ALA A 1 212 ? -8.708 16.825 53.077 1.00 94.88 212 ALA A CA 1
ATOM 1580 C C . ALA A 1 212 ? -8.992 18.270 53.504 1.00 94.88 212 ALA A C 1
ATOM 1582 O O . ALA A 1 212 ? -10.137 18.715 53.456 1.00 94.88 212 ALA A O 1
ATOM 1583 N N . ARG A 1 213 ? -7.940 19.009 53.873 1.00 96.62 213 ARG A N 1
ATOM 1584 C CA . ARG A 1 213 ? -8.028 20.399 54.338 1.00 96.62 213 ARG A CA 1
ATOM 1585 C C . ARG A 1 213 ? -8.556 21.343 53.256 1.00 96.62 213 ARG A C 1
ATOM 1587 O O . ARG A 1 213 ? -9.371 22.216 53.544 1.00 96.62 213 ARG A O 1
ATOM 1594 N N . LEU A 1 214 ? -8.085 21.189 52.016 1.00 97.12 214 LEU A N 1
ATOM 1595 C CA . LEU A 1 214 ? -8.539 22.009 50.889 1.00 97.12 214 LEU A CA 1
ATOM 1596 C C . LEU A 1 214 ? -9.997 21.708 50.520 1.00 97.12 214 LEU A C 1
ATOM 1598 O O . LEU A 1 214 ? -10.761 22.633 50.244 1.00 97.12 214 LEU A O 1
ATOM 1602 N N . HIS A 1 215 ? -10.399 20.433 50.561 1.00 96.69 215 HIS A N 1
ATOM 1603 C CA . HIS A 1 215 ? -11.795 20.042 50.364 1.00 96.69 215 HIS A CA 1
ATOM 1604 C C . HIS A 1 215 ? -12.688 20.635 51.450 1.00 96.69 215 HIS A C 1
ATOM 1606 O O . HIS A 1 215 ? -13.685 21.259 51.110 1.00 96.69 215 HIS A O 1
ATOM 1612 N N . GLU A 1 216 ? -12.311 20.529 52.725 1.00 96.44 216 GLU A N 1
ATOM 1613 C CA . GLU A 1 216 ? -13.092 21.078 53.837 1.00 96.44 216 GLU A CA 1
ATOM 1614 C C . GLU A 1 216 ? -13.279 22.599 53.709 1.00 96.44 216 GLU A C 1
ATOM 1616 O O . GLU A 1 216 ? -14.386 23.114 53.886 1.00 96.44 216 GLU A O 1
ATOM 1621 N N . ALA A 1 217 ? -12.228 23.326 53.316 1.00 95.56 217 ALA A N 1
ATOM 1622 C CA . ALA A 1 217 ? -12.313 24.761 53.055 1.00 95.56 217 ALA A CA 1
ATOM 1623 C C . ALA A 1 217 ? -13.309 25.098 51.925 1.00 95.56 217 ALA A C 1
ATOM 1625 O O . ALA A 1 217 ? -14.053 26.078 52.024 1.00 95.56 217 ALA A O 1
ATOM 1626 N N . ALA A 1 218 ? -13.351 24.287 50.863 1.00 94.81 218 ALA A N 1
ATOM 1627 C CA . ALA A 1 218 ? -14.320 24.437 49.779 1.00 94.81 218 ALA A CA 1
ATOM 1628 C C . ALA A 1 218 ? -15.743 24.041 50.215 1.00 94.81 218 ALA A C 1
ATOM 1630 O O . ALA A 1 218 ? -16.682 24.797 49.975 1.00 94.81 218 ALA A O 1
ATOM 1631 N N . ALA A 1 219 ? -15.904 22.911 50.908 1.00 94.00 219 ALA A N 1
ATOM 1632 C CA . ALA A 1 219 ? -17.185 22.388 51.387 1.00 94.00 219 ALA A CA 1
ATOM 1633 C C . ALA A 1 219 ? -17.899 23.361 52.339 1.00 94.00 219 ALA A C 1
ATOM 1635 O O . ALA A 1 219 ? -19.116 23.531 52.260 1.00 94.00 219 ALA A O 1
ATOM 1636 N N . ASN A 1 220 ? -17.134 24.039 53.199 1.00 94.81 220 ASN A N 1
ATOM 1637 C CA . ASN A 1 220 ? -17.643 25.029 54.150 1.00 94.81 220 ASN A CA 1
ATOM 1638 C C . ASN A 1 220 ? -17.963 26.390 53.507 1.00 94.81 220 ASN A C 1
ATOM 1640 O O . ASN A 1 220 ? -18.463 27.290 54.184 1.00 94.81 220 ASN A O 1
ATOM 1644 N N . THR A 1 221 ? -17.705 26.560 52.207 1.00 93.38 221 THR A N 1
ATOM 1645 C CA . THR A 1 221 ? -18.016 27.788 51.472 1.00 93.38 221 THR A CA 1
ATOM 1646 C C . THR A 1 221 ? -19.331 27.624 50.690 1.00 93.38 221 THR A C 1
ATOM 1648 O O . THR A 1 221 ? -19.443 26.721 49.858 1.00 93.38 221 THR A O 1
ATOM 1651 N N . PRO A 1 222 ? -20.358 28.474 50.897 1.00 90.31 222 PRO A N 1
ATOM 1652 C CA . PRO A 1 222 ? -21.647 28.313 50.224 1.00 90.31 222 PRO A CA 1
ATOM 1653 C C . PRO A 1 222 ? -21.541 28.395 48.692 1.00 90.31 222 PRO A C 1
ATOM 1655 O O . PRO A 1 222 ? -21.242 29.453 48.152 1.00 90.31 222 PRO A O 1
ATOM 1658 N N . ARG A 1 223 ? -21.912 27.328 47.965 1.00 86.38 223 ARG A N 1
ATOM 1659 C CA . ARG A 1 223 ? -21.868 27.286 46.480 1.00 86.38 223 ARG A CA 1
ATOM 1660 C C . ARG A 1 223 ? -22.659 28.396 45.774 1.00 86.38 223 ARG A C 1
ATOM 1662 O O . ARG A 1 223 ? -22.345 28.761 44.645 1.00 86.38 223 ARG A O 1
ATOM 1669 N N . ARG A 1 224 ? -23.703 28.931 46.422 1.00 85.38 224 ARG A N 1
ATOM 1670 C CA . ARG A 1 224 ? -24.486 30.070 45.903 1.00 85.38 224 ARG A CA 1
ATOM 1671 C C . ARG A 1 224 ? -23.683 31.376 45.865 1.00 85.38 224 ARG A C 1
ATOM 1673 O O . ARG A 1 224 ? -23.988 32.240 45.051 1.00 85.38 224 ARG A O 1
ATOM 1680 N N . ASP A 1 225 ? -22.674 31.507 46.727 1.00 88.88 225 ASP A N 1
ATOM 1681 C CA . ASP A 1 225 ? -21.727 32.618 46.730 1.00 88.88 225 ASP A CA 1
ATOM 1682 C C . ASP A 1 225 ? -20.538 32.270 45.830 1.00 88.88 225 ASP A C 1
ATOM 1684 O O . ASP A 1 225 ? -19.508 31.741 46.254 1.00 88.88 225 ASP A O 1
ATOM 1688 N N . ARG A 1 226 ? -20.719 32.538 44.536 1.00 86.06 226 ARG A N 1
ATOM 1689 C CA . ARG A 1 226 ? -19.749 32.163 43.502 1.00 86.06 226 ARG A CA 1
ATOM 1690 C C . ARG A 1 226 ? -18.392 32.838 43.704 1.00 86.06 226 ARG A C 1
ATOM 1692 O O . ARG A 1 226 ? -17.373 32.215 43.427 1.00 86.06 226 ARG A O 1
ATOM 1699 N N . ALA A 1 227 ? -18.379 34.077 44.202 1.00 86.06 227 ALA A N 1
ATOM 1700 C CA . ALA A 1 227 ? -17.157 34.852 44.403 1.00 86.06 227 ALA A CA 1
ATOM 1701 C C . ALA A 1 227 ? -16.285 34.265 45.523 1.00 86.06 227 ALA A C 1
ATOM 1703 O O . ALA A 1 227 ? -15.063 34.244 45.395 1.00 86.06 227 ALA A O 1
ATOM 1704 N N . ALA A 1 228 ? -16.907 33.746 46.586 1.00 88.50 228 ALA A N 1
ATOM 1705 C CA . ALA A 1 228 ? -16.196 33.074 47.670 1.00 88.50 228 ALA A CA 1
ATOM 1706 C C . ALA A 1 228 ? -15.808 31.626 47.321 1.00 88.50 228 ALA A C 1
ATOM 1708 O O . ALA A 1 228 ? -14.721 31.174 47.679 1.00 88.50 228 ALA A O 1
ATOM 1709 N N . PHE A 1 229 ? -16.679 30.890 46.621 1.00 91.06 229 PHE A N 1
ATOM 1710 C CA . PHE A 1 229 ? -16.473 29.466 46.338 1.00 91.06 229 PHE A CA 1
ATOM 1711 C C . PHE A 1 229 ? -15.454 29.207 45.218 1.00 91.06 229 PHE A C 1
ATOM 1713 O O . PHE A 1 229 ? -14.607 28.324 45.353 1.00 91.06 229 PHE A O 1
ATOM 1720 N N . ALA A 1 230 ? -15.486 29.994 44.136 1.00 87.88 230 ALA A N 1
ATOM 1721 C CA . ALA A 1 230 ? -14.593 29.820 42.988 1.00 87.88 230 ALA A CA 1
ATOM 1722 C C . ALA A 1 230 ? -13.091 29.755 43.349 1.00 87.88 230 ALA A C 1
ATOM 1724 O O . ALA A 1 230 ? -12.437 28.811 42.902 1.00 87.88 230 ALA A O 1
ATOM 1725 N N . PRO A 1 231 ? -12.516 30.657 44.177 1.00 90.94 231 PRO A N 1
ATOM 1726 C CA . PRO A 1 231 ? -11.100 30.566 44.538 1.00 90.94 231 PRO A CA 1
ATOM 1727 C C . PRO A 1 231 ? -10.771 29.320 45.375 1.00 90.94 231 PRO A C 1
ATOM 1729 O O . PRO A 1 231 ? -9.683 28.769 45.231 1.00 90.94 231 PRO A O 1
ATOM 1732 N N . ARG A 1 232 ? -11.702 28.831 46.208 1.00 94.50 232 ARG A N 1
ATOM 1733 C CA . ARG A 1 232 ? -11.507 27.598 46.994 1.00 94.50 232 ARG A CA 1
ATOM 1734 C C . ARG A 1 232 ? -11.497 26.357 46.111 1.00 94.50 232 ARG A C 1
ATOM 1736 O O . ARG A 1 232 ? -10.638 25.495 46.273 1.00 94.50 232 ARG A O 1
ATOM 1743 N N . LEU A 1 233 ? -12.415 26.291 45.148 1.00 92.25 233 LEU A N 1
ATOM 1744 C CA . LEU A 1 233 ? -12.425 25.220 44.156 1.00 92.25 233 LEU A CA 1
ATOM 1745 C C . LEU A 1 233 ? -11.176 25.272 43.264 1.00 92.25 233 LEU A C 1
ATOM 1747 O O . LEU A 1 233 ? -10.603 24.227 42.960 1.00 92.25 233 LEU A O 1
ATOM 1751 N N . ALA A 1 234 ? -10.716 26.466 42.881 1.00 88.06 234 ALA A N 1
ATOM 1752 C CA . ALA A 1 234 ? -9.481 26.636 42.120 1.00 88.06 234 ALA A CA 1
ATOM 1753 C C . ALA A 1 234 ? -8.257 26.112 42.894 1.00 88.06 234 ALA A C 1
ATOM 1755 O O . ALA A 1 234 ? -7.458 25.369 42.334 1.00 88.06 234 ALA A O 1
ATOM 1756 N N . GLU A 1 235 ? -8.142 26.419 44.191 1.00 92.25 235 GLU A N 1
ATOM 1757 C CA . GLU A 1 235 ? -7.062 25.914 45.053 1.00 92.25 235 GLU A CA 1
ATOM 1758 C C . GLU A 1 235 ? -7.095 24.378 45.175 1.00 92.25 235 GLU A C 1
ATOM 1760 O O . GLU A 1 235 ? -6.082 23.709 44.959 1.00 92.25 235 GLU A O 1
ATOM 1765 N N . LEU A 1 236 ? -8.274 23.807 45.451 1.00 94.25 236 LEU A N 1
ATOM 1766 C CA . LEU A 1 236 ? -8.463 22.358 45.549 1.00 94.25 236 LEU A CA 1
ATOM 1767 C C . LEU A 1 236 ? -8.166 21.642 44.224 1.00 94.25 236 LEU A C 1
ATOM 1769 O O . LEU A 1 236 ? -7.468 20.629 44.214 1.00 94.25 236 LEU A O 1
ATOM 1773 N N . SER A 1 237 ? -8.687 22.153 43.109 1.00 88.75 237 SER A N 1
ATOM 1774 C CA . SER A 1 237 ? -8.504 21.556 41.781 1.00 88.75 237 SER A CA 1
ATOM 1775 C C . SER A 1 237 ? -7.056 21.643 41.299 1.00 88.75 237 SER A C 1
ATOM 1777 O O . SER A 1 237 ? -6.534 20.661 40.771 1.00 88.75 237 SER A O 1
ATOM 1779 N N . ALA A 1 238 ? -6.375 22.767 41.547 1.00 86.50 238 ALA A N 1
ATOM 1780 C CA . ALA A 1 238 ? -4.958 22.923 41.246 1.00 86.50 238 ALA A CA 1
ATOM 1781 C C . ALA A 1 238 ? -4.119 21.905 42.022 1.00 86.50 238 ALA A C 1
ATOM 1783 O O . ALA A 1 238 ? -3.252 21.259 41.439 1.00 86.50 238 ALA A O 1
ATOM 1784 N N . PHE A 1 239 ? -4.416 21.701 43.309 1.00 90.00 239 PHE A N 1
ATOM 1785 C CA . PHE A 1 239 ? -3.744 20.679 44.102 1.00 90.00 239 PHE A CA 1
ATOM 1786 C C . PHE A 1 239 ? -4.051 19.265 43.593 1.00 90.00 239 PHE A C 1
ATOM 1788 O O . PHE A 1 239 ? -3.130 18.479 43.380 1.00 90.00 239 PHE A O 1
ATOM 1795 N N . ALA A 1 240 ? -5.320 18.954 43.317 1.00 88.69 240 ALA A N 1
ATOM 1796 C CA . ALA A 1 240 ? -5.739 17.658 42.784 1.00 88.69 240 ALA A CA 1
ATOM 1797 C C . ALA A 1 240 ? -5.034 17.300 41.464 1.00 88.69 240 ALA A C 1
ATOM 1799 O O . ALA A 1 240 ? -4.695 16.142 41.247 1.00 88.69 240 ALA A O 1
ATOM 1800 N N . ALA A 1 241 ? -4.749 18.289 40.611 1.00 81.69 241 ALA A N 1
ATOM 1801 C CA . ALA A 1 241 ? -4.002 18.100 39.366 1.00 81.69 241 ALA A CA 1
ATOM 1802 C C . ALA A 1 241 ? -2.507 17.777 39.575 1.00 81.69 241 ALA A C 1
ATOM 1804 O O . ALA A 1 241 ? -1.820 17.407 38.624 1.00 81.69 241 ALA A O 1
ATOM 1805 N N . THR A 1 242 ? -1.975 17.916 40.794 1.00 82.44 242 THR A N 1
ATOM 1806 C CA . THR A 1 242 ? -0.576 17.589 41.126 1.00 82.44 242 THR A CA 1
ATOM 1807 C C . THR A 1 242 ? -0.389 16.221 41.772 1.00 82.44 242 THR A C 1
ATOM 1809 O O . THR A 1 242 ? 0.746 15.810 42.002 1.00 82.44 242 THR A O 1
ATOM 1812 N N . ILE A 1 243 ? -1.473 15.502 42.054 1.00 85.81 243 ILE A N 1
ATOM 1813 C CA . ILE A 1 243 ? -1.432 14.208 42.735 1.00 85.81 243 ILE A CA 1
ATOM 1814 C C . ILE A 1 243 ? -2.156 13.140 41.917 1.00 85.81 243 ILE A C 1
ATOM 1816 O O . ILE A 1 243 ? -3.074 13.425 41.152 1.00 85.81 243 ILE A O 1
ATOM 1820 N N . ASP A 1 244 ? -1.766 11.882 42.103 1.00 84.94 244 ASP A N 1
ATOM 1821 C CA . ASP A 1 244 ? -2.552 10.756 41.610 1.00 84.94 244 ASP A CA 1
ATOM 1822 C C . ASP A 1 244 ? -3.679 10.475 42.609 1.00 84.94 244 ASP A C 1
ATOM 1824 O O . ASP A 1 244 ? -3.451 9.913 43.679 1.00 84.94 244 ASP A O 1
ATOM 1828 N N . LEU A 1 245 ? -4.914 10.858 42.269 1.00 85.69 245 LEU A N 1
ATOM 1829 C CA . LEU A 1 245 ? -6.076 10.643 43.140 1.00 85.69 245 LEU A CA 1
ATOM 1830 C C . LEU A 1 245 ? -6.296 9.165 43.497 1.00 85.69 245 LEU A C 1
ATOM 1832 O O . LEU A 1 245 ? -6.979 8.886 44.476 1.00 85.69 245 LEU A O 1
ATOM 1836 N N . ARG A 1 246 ? -5.722 8.210 42.750 1.00 81.75 246 ARG A N 1
ATOM 1837 C CA . ARG A 1 246 ? -5.764 6.768 43.069 1.00 81.75 246 ARG A CA 1
ATOM 1838 C C . ARG A 1 246 ? -4.917 6.398 44.283 1.00 81.75 246 ARG A C 1
ATOM 1840 O O . ARG A 1 246 ? -5.163 5.356 44.883 1.00 81.75 246 ARG A O 1
ATOM 1847 N N . ASP A 1 247 ? -3.947 7.237 44.628 1.00 84.31 247 ASP A N 1
ATOM 1848 C CA . ASP A 1 247 ? -3.042 7.023 45.755 1.00 84.31 247 ASP A CA 1
ATOM 1849 C C . ASP A 1 247 ? -3.571 7.662 47.054 1.00 84.31 247 ASP A C 1
ATOM 1851 O O . ASP A 1 247 ? -3.017 7.413 48.120 1.00 84.31 247 ASP A O 1
ATOM 1855 N N . LEU A 1 248 ? -4.681 8.415 46.995 1.00 87.81 248 LEU A N 1
ATOM 1856 C CA . LEU A 1 248 ? -5.441 8.828 48.181 1.00 87.81 248 LEU A CA 1
ATOM 1857 C C . LEU A 1 248 ? -6.271 7.653 48.705 1.00 87.81 248 LEU A C 1
ATOM 1859 O O . LEU A 1 248 ? -7.111 7.138 47.966 1.00 87.81 248 LEU A O 1
ATOM 1863 N N . ASP A 1 249 ? -6.069 7.240 49.957 1.00 86.44 249 ASP A N 1
ATOM 1864 C CA . ASP A 1 249 ? -6.710 6.061 50.561 1.00 86.44 249 ASP A CA 1
ATOM 1865 C C . ASP A 1 249 ? -6.765 4.839 49.607 1.00 86.44 249 ASP A C 1
ATOM 1867 O O . ASP A 1 249 ? -7.837 4.407 49.162 1.00 86.44 249 ASP A O 1
ATOM 1871 N N . PRO A 1 250 ? -5.606 4.271 49.226 1.00 80.25 250 PRO A N 1
ATOM 1872 C CA . PRO A 1 250 ? -5.542 3.216 48.215 1.00 80.25 250 PRO A CA 1
ATOM 1873 C C . PRO A 1 250 ? -6.188 1.906 48.689 1.00 80.25 250 PRO A C 1
ATOM 1875 O O . PRO A 1 250 ? -6.573 1.072 47.869 1.00 80.25 250 PRO A O 1
ATOM 1878 N N . GLN A 1 251 ? -6.309 1.719 50.008 1.00 82.50 251 GLN A N 1
ATOM 1879 C CA . GLN A 1 251 ? -6.932 0.545 50.620 1.00 82.50 251 GLN A CA 1
ATOM 1880 C C . GLN A 1 251 ? -8.431 0.730 50.892 1.00 82.50 251 GLN A C 1
ATOM 1882 O O . GLN A 1 251 ? -9.058 -0.205 51.384 1.00 82.50 251 GLN A O 1
ATOM 1887 N N . GLN A 1 252 ? -8.997 1.894 50.549 1.00 81.81 252 GLN A N 1
ATOM 1888 C CA . GLN A 1 252 ? -10.416 2.221 50.712 1.00 81.81 252 GLN A CA 1
ATOM 1889 C C . GLN A 1 252 ? -10.904 2.063 52.162 1.00 81.81 252 GLN A C 1
ATOM 1891 O O . GLN A 1 252 ? -11.981 1.523 52.418 1.00 81.81 252 GLN A O 1
ATOM 1896 N N . ARG A 1 253 ? -10.079 2.486 53.124 1.00 82.25 253 ARG A N 1
ATOM 1897 C CA . ARG A 1 253 ? -10.373 2.399 54.560 1.00 82.25 253 ARG A CA 1
ATOM 1898 C C . ARG A 1 253 ? -11.180 3.594 55.068 1.00 82.25 253 ARG A C 1
ATOM 1900 O O . ARG A 1 253 ? -11.820 3.464 56.109 1.00 82.25 253 ARG A O 1
ATOM 1907 N N . ASP A 1 254 ? -11.164 4.722 54.358 1.00 86.12 254 ASP A N 1
ATOM 1908 C CA . ASP A 1 254 ? -11.868 5.955 54.712 1.00 86.12 254 ASP A CA 1
ATOM 1909 C C . ASP A 1 254 ? -12.931 6.325 53.653 1.00 86.12 254 ASP A C 1
ATOM 1911 O O . ASP A 1 254 ? -12.633 6.959 52.632 1.00 86.12 254 ASP A O 1
ATOM 1915 N N . PRO A 1 255 ? -14.219 6.013 53.902 1.00 85.69 255 PRO A N 1
ATOM 1916 C CA . PRO A 1 255 ? -15.319 6.413 53.024 1.00 85.69 255 PRO A CA 1
ATOM 1917 C C . PRO A 1 255 ? -15.427 7.932 52.799 1.00 85.69 255 PRO A C 1
ATOM 1919 O O . PRO A 1 255 ? -16.008 8.369 51.794 1.00 85.69 255 PRO A O 1
ATOM 1922 N N . ALA A 1 256 ? -14.883 8.755 53.707 1.00 90.25 256 ALA A N 1
ATOM 1923 C CA . ALA A 1 256 ? -14.874 10.203 53.545 1.00 90.25 256 ALA A CA 1
ATOM 1924 C C . ALA A 1 256 ? -13.971 10.619 52.378 1.00 90.25 256 ALA A C 1
ATOM 1926 O O . ALA A 1 256 ? -14.373 11.472 51.590 1.00 90.25 256 ALA A O 1
ATOM 1927 N N . THR A 1 257 ? -12.815 9.978 52.176 1.00 92.38 257 THR A N 1
ATOM 1928 C CA . THR A 1 257 ? -11.926 10.253 51.032 1.00 92.38 257 THR A CA 1
ATOM 1929 C C . THR A 1 257 ? -12.635 10.084 49.694 1.00 92.38 257 THR A C 1
ATOM 1931 O O . THR A 1 257 ? -12.591 10.992 48.863 1.00 92.38 257 THR A O 1
ATOM 1934 N N . LEU A 1 258 ? -13.374 8.990 49.497 1.00 90.62 258 LEU A N 1
ATOM 1935 C CA . LEU A 1 258 ? -14.136 8.786 48.263 1.00 90.62 258 LEU A CA 1
ATOM 1936 C C . LEU A 1 258 ? -15.238 9.840 48.074 1.00 90.62 258 LEU A C 1
ATOM 1938 O O . LEU A 1 258 ? -15.475 10.298 46.955 1.00 90.62 258 LEU A O 1
ATOM 1942 N N . THR A 1 259 ? -15.885 10.255 49.164 1.00 91.56 259 THR A N 1
ATOM 1943 C CA . THR A 1 259 ? -16.885 11.330 49.130 1.00 91.56 259 THR A CA 1
ATOM 1944 C C . THR A 1 259 ? -16.247 12.658 48.718 1.00 91.56 259 THR A C 1
ATOM 1946 O O . THR A 1 259 ? -16.762 13.310 47.815 1.00 91.56 259 THR A O 1
ATOM 1949 N N . ARG A 1 260 ? -15.071 12.998 49.263 1.00 95.25 260 ARG A N 1
ATOM 1950 C CA . ARG A 1 260 ? -14.312 14.202 48.886 1.00 95.25 260 ARG A CA 1
ATOM 1951 C C . ARG A 1 260 ? -13.930 14.218 47.405 1.00 95.25 260 ARG A C 1
ATOM 1953 O O . ARG A 1 260 ? -14.076 15.241 46.739 1.00 95.25 260 ARG A O 1
ATOM 1960 N N . ILE A 1 261 ? -13.479 13.079 46.874 1.00 93.06 261 ILE A N 1
ATOM 1961 C CA . ILE A 1 261 ? -13.156 12.928 45.446 1.00 93.06 261 ILE A CA 1
ATOM 1962 C C . ILE A 1 261 ? -14.424 13.092 44.588 1.00 93.06 261 ILE A C 1
ATOM 1964 O O . ILE A 1 261 ? -14.403 13.798 43.582 1.00 93.06 261 ILE A O 1
ATOM 1968 N N . ASN A 1 262 ? -15.548 12.495 44.993 1.00 93.06 262 ASN A N 1
ATOM 1969 C CA . ASN A 1 262 ? -16.828 12.656 44.301 1.00 93.06 262 ASN A CA 1
ATOM 1970 C C . ASN A 1 262 ? -17.323 14.108 44.291 1.00 93.06 262 ASN A C 1
ATOM 1972 O O . ASN A 1 262 ? -17.776 14.584 43.250 1.00 93.06 262 ASN A O 1
ATOM 1976 N N . ASP A 1 263 ? -17.218 14.805 45.420 1.00 94.31 263 ASP A N 1
ATOM 1977 C CA . ASP A 1 263 ? -17.602 16.210 45.537 1.00 94.31 263 ASP A CA 1
ATOM 1978 C C . ASP A 1 263 ? -16.758 17.093 44.622 1.00 94.31 263 ASP A C 1
ATOM 1980 O O . ASP A 1 263 ? -17.314 17.910 43.894 1.00 94.31 263 ASP A O 1
ATOM 1984 N N . LEU A 1 264 ? -15.438 16.872 44.578 1.00 94.62 264 LEU A N 1
ATOM 1985 C CA . LEU A 1 264 ? -14.555 17.556 43.635 1.00 94.62 264 LEU A CA 1
ATOM 1986 C C . LEU A 1 264 ? -15.025 17.351 42.188 1.00 94.62 264 LEU A C 1
ATOM 1988 O O . LEU A 1 264 ? -15.156 18.321 41.446 1.00 94.62 264 LEU A O 1
ATOM 1992 N N . GLY A 1 265 ? -15.309 16.109 41.789 1.00 91.94 265 GLY A N 1
ATOM 1993 C CA . GLY A 1 265 ? -15.782 15.803 40.438 1.00 91.94 265 GLY A CA 1
ATOM 1994 C C . GLY A 1 265 ? -17.105 16.496 40.100 1.00 91.94 265 GLY A C 1
ATOM 1995 O O . GLY A 1 265 ? -17.260 17.048 39.012 1.00 91.94 265 GLY A O 1
ATOM 1996 N N . PHE A 1 266 ? -18.041 16.522 41.049 1.00 92.00 266 PHE A N 1
ATOM 1997 C CA . PHE A 1 266 ? -19.308 17.237 40.911 1.00 92.00 266 PHE A CA 1
ATOM 1998 C C . PHE A 1 266 ? -19.113 18.758 40.799 1.00 92.00 266 PHE A C 1
ATOM 2000 O O . PHE A 1 266 ? -19.648 19.375 39.879 1.00 92.00 266 PHE A O 1
ATOM 2007 N N . TRP A 1 267 ? -18.310 19.361 41.681 1.00 93.25 267 TRP A N 1
ATOM 2008 C CA . TRP A 1 267 ? -18.053 20.804 41.682 1.00 93.25 267 TRP A CA 1
ATOM 2009 C C . TRP A 1 267 ? -17.301 21.268 40.435 1.00 93.25 267 TRP A C 1
ATOM 2011 O O . TRP A 1 267 ? -17.618 22.329 39.907 1.00 93.25 267 TRP A O 1
ATOM 2021 N N . LEU A 1 268 ? -16.360 20.468 39.924 1.00 89.75 268 LEU A N 1
ATOM 2022 C CA . LEU A 1 268 ? -15.700 20.725 38.640 1.00 89.75 268 LEU A CA 1
ATOM 2023 C C . LEU A 1 268 ? -16.705 20.724 37.481 1.00 89.75 268 LEU A C 1
ATOM 2025 O O . LEU A 1 268 ? -16.653 21.603 36.628 1.00 89.75 268 LEU A O 1
ATOM 2029 N N . GLY A 1 269 ? -17.674 19.803 37.479 1.00 84.56 269 GLY A N 1
ATOM 2030 C CA . GLY A 1 269 ? -18.743 19.787 36.474 1.00 84.56 269 GLY A CA 1
ATOM 2031 C C . GLY A 1 269 ? -19.607 21.058 36.487 1.00 84.56 269 GLY A C 1
ATOM 2032 O O . GLY A 1 269 ? -20.100 21.490 35.448 1.00 84.56 269 GLY A O 1
ATOM 2033 N N . GLU A 1 270 ? -19.748 21.705 37.646 1.00 83.81 270 GLU A N 1
ATOM 2034 C CA . GLU A 1 270 ? -20.469 22.975 37.797 1.00 83.81 270 GLU A CA 1
ATOM 2035 C C . GLU A 1 270 ? -19.574 24.221 37.637 1.00 83.81 270 GLU A C 1
ATOM 2037 O O . GLU A 1 270 ? -20.099 25.329 37.506 1.00 83.81 270 GLU A O 1
ATOM 2042 N N . ALA A 1 271 ? -18.244 24.072 37.598 1.00 80.00 271 ALA A N 1
ATOM 2043 C CA . ALA A 1 271 ? -17.284 25.181 37.663 1.00 80.00 271 ALA A CA 1
ATOM 2044 C C . ALA A 1 271 ? -17.432 26.187 36.514 1.00 80.00 271 ALA A C 1
ATOM 2046 O O . ALA A 1 271 ? -17.358 27.399 36.720 1.00 80.00 271 ALA A O 1
ATOM 2047 N N . SER A 1 272 ? -17.771 25.702 35.320 1.00 68.31 272 SER A N 1
ATOM 2048 C CA . SER A 1 272 ? -18.091 26.544 34.161 1.00 68.31 272 SER A CA 1
ATOM 2049 C C . SER A 1 272 ? -19.205 27.572 34.414 1.00 68.31 272 SER A C 1
ATOM 2051 O O . SER A 1 272 ? -19.186 28.655 33.833 1.00 68.31 272 SER A O 1
ATOM 2053 N N . GLN A 1 273 ? -20.153 27.277 35.311 1.00 66.25 273 GLN A N 1
ATOM 2054 C CA . GLN A 1 273 ? -21.233 28.195 35.689 1.00 66.25 273 GLN A CA 1
ATOM 2055 C C . GLN A 1 273 ? -20.757 29.292 36.656 1.00 66.25 273 GLN A C 1
ATOM 2057 O O . GLN A 1 273 ? -21.503 30.232 36.936 1.00 66.25 273 GLN A O 1
ATOM 2062 N N . LEU A 1 274 ? -19.536 29.172 37.183 1.00 64.62 274 LEU A N 1
ATOM 2063 C CA . LEU A 1 274 ? -18.909 30.094 38.129 1.00 64.62 274 LEU A CA 1
ATOM 2064 C C . LEU A 1 274 ? -17.936 31.076 37.451 1.00 64.62 274 LEU A C 1
ATOM 2066 O O . LEU A 1 274 ? -17.533 32.051 38.080 1.00 64.62 274 LEU A O 1
ATOM 2070 N N . SER A 1 275 ? -17.563 30.837 36.190 1.00 60.66 275 SER A N 1
ATOM 2071 C CA . SER A 1 275 ? -16.529 31.597 35.477 1.00 60.66 275 SER A CA 1
ATOM 2072 C C . SER A 1 275 ? -17.041 32.915 34.880 1.00 60.66 275 SER A C 1
ATOM 2074 O O . SER A 1 275 ? -18.068 32.952 34.203 1.00 60.66 275 SER A O 1
ATOM 2076 N N . SER A 1 276 ? -16.282 33.999 35.072 1.00 56.56 276 SER A N 1
ATOM 2077 C CA . SER A 1 276 ? -16.464 35.305 34.419 1.00 56.56 276 SER A CA 1
ATOM 2078 C C . SER A 1 276 ? -15.453 35.486 33.276 1.00 56.56 276 SER A C 1
ATOM 2080 O O . SER A 1 276 ? -14.607 36.383 33.311 1.00 56.56 276 SER A O 1
ATOM 2082 N N . ALA A 1 277 ? -15.459 34.581 32.296 1.00 58.88 277 ALA A N 1
ATOM 2083 C CA . ALA A 1 277 ? -14.487 34.618 31.205 1.00 58.88 277 ALA A CA 1
ATOM 2084 C C . ALA A 1 277 ? -14.701 35.839 30.278 1.00 58.88 277 ALA A C 1
ATOM 2086 O O . ALA A 1 277 ? -15.841 36.209 29.995 1.00 58.88 277 ALA A O 1
ATOM 2087 N N . PRO A 1 278 ? -13.623 36.445 29.743 1.00 47.84 278 PRO A N 1
ATOM 2088 C CA . PRO A 1 278 ? -13.684 37.704 28.989 1.00 47.84 278 PRO A CA 1
ATOM 2089 C C . PRO A 1 278 ? -14.308 37.580 27.586 1.00 47.84 278 PRO A C 1
ATOM 2091 O O . PRO A 1 278 ? -14.512 38.586 26.914 1.00 47.84 278 PRO A O 1
ATOM 2094 N N . SER A 1 279 ? -14.601 36.362 27.115 1.00 61.47 279 SER A N 1
ATOM 2095 C CA . SER A 1 279 ? -15.303 36.113 25.850 1.00 61.47 279 SER A CA 1
ATOM 2096 C C . SER A 1 279 ? -16.064 34.785 25.877 1.00 61.47 279 SER A C 1
ATOM 2098 O O . SER A 1 279 ? -15.733 33.887 26.655 1.00 61.47 279 SER A O 1
ATOM 2100 N N . ALA A 1 280 ? -17.044 34.627 24.981 1.00 63.78 280 ALA A N 1
ATOM 2101 C CA . ALA A 1 280 ? -17.811 33.387 24.840 1.00 63.78 280 ALA A CA 1
ATOM 2102 C C . ALA A 1 280 ? -16.925 32.177 24.482 1.00 63.78 280 ALA A C 1
ATOM 2104 O O . ALA A 1 280 ? -17.151 31.080 24.986 1.00 63.78 280 ALA A O 1
ATOM 2105 N N . GLN A 1 281 ? -15.879 32.381 23.672 1.00 62.41 281 GLN A N 1
ATOM 2106 C CA . GLN A 1 281 ? -14.936 31.318 23.315 1.00 62.41 281 GLN A CA 1
ATOM 2107 C C . GLN A 1 281 ? -14.041 30.930 24.499 1.00 62.41 281 GLN A C 1
ATOM 2109 O O . GLN A 1 281 ? -13.903 29.748 24.789 1.00 62.41 281 GLN A O 1
ATOM 2114 N N . ALA A 1 282 ? -13.494 31.910 25.228 1.00 61.12 282 ALA A N 1
ATOM 2115 C CA . ALA A 1 282 ? -12.696 31.639 26.426 1.00 61.12 282 ALA A CA 1
ATOM 2116 C C . ALA A 1 282 ? -13.528 30.950 27.525 1.00 61.12 282 ALA A C 1
ATOM 2118 O O . ALA A 1 282 ? -13.022 30.087 28.238 1.00 61.12 282 ALA A O 1
ATOM 2119 N N . SER A 1 283 ? -14.816 31.294 27.628 1.00 66.56 283 SER A N 1
ATOM 2120 C CA . SER A 1 283 ? -15.770 30.614 28.508 1.00 66.56 283 SER A CA 1
ATOM 2121 C C . SER A 1 283 ? -15.977 29.154 28.098 1.00 66.56 283 SER A C 1
ATOM 2123 O O . SER A 1 283 ? -15.940 28.277 28.956 1.00 66.56 283 SER A O 1
ATOM 2125 N N . ALA A 1 284 ? -16.131 28.879 26.799 1.00 66.75 284 ALA A N 1
ATOM 2126 C CA . ALA A 1 284 ? -16.311 27.525 26.277 1.00 66.75 284 ALA A CA 1
ATOM 2127 C C . ALA A 1 284 ? -15.064 26.643 26.460 1.00 66.75 284 ALA A C 1
ATOM 2129 O O . ALA A 1 284 ? -15.192 25.480 26.841 1.00 66.75 284 ALA A O 1
ATOM 2130 N N . ASP A 1 285 ? -13.868 27.194 26.240 1.00 67.31 285 ASP A N 1
ATOM 2131 C CA . ASP A 1 285 ? -12.608 26.459 26.393 1.00 67.31 285 ASP A CA 1
ATOM 2132 C C . ASP A 1 285 ? -12.333 26.123 27.873 1.00 67.31 285 ASP A C 1
ATOM 2134 O O . ASP A 1 285 ? -11.982 24.986 28.194 1.00 67.31 285 ASP A O 1
ATOM 2138 N N . ALA A 1 286 ? -12.577 27.069 28.791 1.00 70.38 286 ALA A N 1
ATOM 2139 C CA . ALA A 1 286 ? -12.498 26.822 30.235 1.00 70.38 286 ALA A CA 1
ATOM 2140 C C . ALA A 1 286 ? -13.530 25.775 30.687 1.00 70.38 286 ALA A C 1
ATOM 2142 O O . ALA A 1 286 ? -13.197 24.813 31.375 1.00 70.38 286 ALA A O 1
ATOM 2143 N N . ALA A 1 287 ? -14.768 25.902 30.209 1.00 73.88 287 ALA A N 1
ATOM 2144 C CA . ALA A 1 287 ? -15.844 24.967 30.500 1.00 73.88 287 ALA A CA 1
ATOM 2145 C C . ALA A 1 287 ? -15.552 23.539 30.006 1.00 73.88 287 ALA A C 1
ATOM 2147 O O . ALA A 1 287 ? -15.970 22.572 30.642 1.00 73.88 287 ALA A O 1
ATOM 2148 N N . ALA A 1 288 ? -14.850 23.391 28.881 1.00 74.75 288 ALA A N 1
ATOM 2149 C CA . ALA A 1 288 ? -14.425 22.094 28.368 1.00 74.75 288 ALA A CA 1
ATOM 2150 C C . ALA A 1 288 ? -13.289 21.479 29.205 1.00 74.75 288 ALA A C 1
ATOM 2152 O O . ALA A 1 288 ? -13.286 20.265 29.419 1.00 74.75 288 ALA A O 1
ATOM 2153 N N . ALA A 1 289 ? -12.353 22.297 29.696 1.00 75.81 289 ALA A N 1
ATOM 2154 C CA . ALA A 1 289 ? -11.270 21.850 30.571 1.00 75.81 289 ALA A CA 1
ATOM 2155 C C . ALA A 1 289 ? -11.801 21.362 31.930 1.00 75.81 289 ALA A C 1
ATOM 2157 O O . ALA A 1 289 ? -11.464 20.255 32.356 1.00 75.81 289 ALA A O 1
ATOM 2158 N N . ASP A 1 290 ? -12.698 22.129 32.553 1.00 81.69 290 ASP A N 1
ATOM 2159 C CA . ASP A 1 290 ? -13.359 21.754 33.808 1.00 81.69 290 ASP A CA 1
ATOM 2160 C C . ASP A 1 290 ? -14.163 20.456 33.651 1.00 81.69 290 ASP A C 1
ATOM 2162 O O . ASP A 1 290 ? -14.064 19.541 34.470 1.00 81.69 290 ASP A O 1
ATOM 2166 N N . ALA A 1 291 ? -14.901 20.327 32.544 1.00 84.75 291 ALA A N 1
ATOM 2167 C CA . ALA A 1 291 ? -15.655 19.121 32.220 1.00 84.75 291 ALA A CA 1
ATOM 2168 C C . ALA A 1 291 ? -14.752 17.891 32.006 1.00 84.75 291 ALA A C 1
ATOM 2170 O O . ALA A 1 291 ? -15.102 16.784 32.420 1.00 84.75 291 ALA A O 1
ATOM 2171 N N . ALA A 1 292 ? -13.578 18.061 31.391 1.00 81.50 292 ALA A N 1
ATOM 2172 C CA . ALA A 1 292 ? -12.603 16.982 31.240 1.00 81.50 292 ALA A CA 1
ATOM 2173 C C . ALA A 1 292 ? -12.003 16.551 32.589 1.00 81.50 292 ALA A C 1
ATOM 2175 O O . ALA A 1 292 ? -11.845 15.352 32.832 1.00 81.50 292 ALA A O 1
ATOM 2176 N N . ALA A 1 293 ? -11.713 17.505 33.479 1.00 82.19 293 ALA A N 1
ATOM 2177 C CA . ALA A 1 293 ? -11.253 17.214 34.834 1.00 82.19 293 ALA A CA 1
ATOM 2178 C C . ALA A 1 293 ? -12.336 16.485 35.649 1.00 82.19 293 ALA A C 1
ATOM 2180 O O . ALA A 1 293 ? -12.054 15.459 36.268 1.00 82.19 293 ALA A O 1
ATOM 2181 N N . ALA A 1 294 ? -13.588 16.949 35.582 1.00 89.56 294 ALA A N 1
ATOM 2182 C CA . ALA A 1 294 ? -14.732 16.306 36.223 1.00 89.56 294 ALA A CA 1
ATOM 2183 C C . ALA A 1 294 ? -14.917 14.850 35.760 1.00 89.56 294 ALA A C 1
ATOM 2185 O O . ALA A 1 294 ? -15.047 13.951 36.589 1.00 89.56 294 ALA A O 1
ATOM 2186 N N . ASP A 1 295 ? -14.873 14.598 34.447 1.00 88.12 295 ASP A N 1
ATOM 2187 C CA . ASP A 1 295 ? -14.967 13.253 33.862 1.00 88.12 295 ASP A CA 1
ATOM 2188 C C . ASP A 1 295 ? -13.869 12.310 34.387 1.00 88.12 295 ASP A C 1
ATOM 2190 O O . ASP A 1 295 ? -14.154 11.172 34.779 1.00 88.12 295 ASP A O 1
ATOM 2194 N N . ALA A 1 296 ? -12.624 12.790 34.471 1.00 82.94 296 ALA A N 1
ATOM 2195 C CA . ALA A 1 296 ? -11.502 12.014 34.999 1.00 82.94 296 ALA A CA 1
ATOM 2196 C C . ALA A 1 296 ? -11.684 11.665 36.487 1.00 82.94 296 ALA A C 1
ATOM 2198 O O . ALA A 1 296 ? -11.530 10.504 36.872 1.00 82.94 296 ALA A O 1
ATOM 2199 N N . VAL A 1 297 ? -12.067 12.647 37.309 1.00 89.25 297 VAL A N 1
ATOM 2200 C CA . VAL A 1 297 ? -12.296 12.464 38.751 1.00 89.25 297 VAL A CA 1
ATOM 2201 C C . VAL A 1 297 ? -13.462 11.506 39.007 1.00 89.25 297 VAL A C 1
ATOM 2203 O O . VAL A 1 297 ? -13.335 10.556 39.778 1.00 89.25 297 VAL A O 1
ATOM 2206 N N . LEU A 1 298 ? -14.593 11.693 38.326 1.00 92.00 298 LEU A N 1
ATOM 2207 C CA . LEU A 1 298 ? -15.782 10.850 38.498 1.00 92.00 298 LEU A CA 1
ATOM 2208 C C . LEU A 1 298 ? -15.576 9.433 37.957 1.00 92.00 298 LEU A C 1
ATOM 2210 O O . LEU A 1 298 ? -16.170 8.479 38.462 1.00 92.00 298 LEU A O 1
ATOM 2214 N N . SER A 1 299 ? -14.707 9.266 36.959 1.00 87.56 299 SER A N 1
ATOM 2215 C CA . SER A 1 299 ? -14.293 7.939 36.508 1.00 87.56 299 SER A CA 1
ATOM 2216 C C . SER A 1 299 ? -13.523 7.178 37.581 1.00 87.56 299 SER A C 1
ATOM 2218 O O . SER A 1 299 ? -13.750 5.980 37.735 1.00 87.56 299 SER A O 1
ATOM 2220 N N . GLU A 1 300 ? -12.685 7.858 38.365 1.00 86.50 300 GLU A N 1
ATOM 2221 C CA . GLU A 1 300 ? -12.011 7.248 39.513 1.00 86.50 300 GLU A CA 1
ATOM 2222 C C . GLU A 1 300 ? -12.996 6.874 40.630 1.00 86.50 300 GLU A C 1
ATOM 2224 O O . GLU A 1 300 ? -12.899 5.785 41.199 1.00 86.50 300 GLU A O 1
ATOM 2229 N N . VAL A 1 301 ? -13.997 7.720 40.894 1.00 91.12 301 VAL A N 1
ATOM 2230 C CA . VAL A 1 301 ? -15.071 7.409 41.855 1.00 91.12 301 VAL A CA 1
ATOM 2231 C C . VAL A 1 301 ? -15.786 6.122 41.462 1.00 91.12 301 VAL A C 1
ATOM 2233 O O . VAL A 1 301 ? -15.885 5.201 42.267 1.00 91.12 301 VAL A O 1
ATOM 2236 N N . LEU A 1 302 ? -16.238 6.031 40.210 1.00 89.50 302 LEU A N 1
ATOM 2237 C CA . LEU A 1 302 ? -16.963 4.868 39.697 1.00 89.50 302 LEU A CA 1
ATOM 2238 C C . LEU A 1 302 ? -16.085 3.620 39.558 1.00 89.50 302 LEU A C 1
ATOM 2240 O O . LEU A 1 302 ? -16.612 2.511 39.523 1.00 89.50 302 LEU A O 1
ATOM 2244 N N . ARG A 1 303 ? -14.759 3.778 39.483 1.00 86.50 303 ARG A N 1
ATOM 2245 C CA . ARG A 1 303 ? -13.812 2.659 39.539 1.00 86.50 303 ARG A CA 1
ATOM 2246 C C . ARG A 1 303 ? -13.742 2.058 40.946 1.00 86.50 303 ARG A C 1
ATOM 2248 O O . ARG A 1 303 ? -13.654 0.839 41.064 1.00 86.50 303 ARG A O 1
ATOM 2255 N N . ARG A 1 304 ? -13.756 2.894 41.995 1.00 87.00 304 ARG A N 1
ATOM 2256 C CA . ARG A 1 304 ? -13.739 2.457 43.406 1.00 87.00 304 ARG A CA 1
ATOM 2257 C C . ARG A 1 304 ? -15.102 1.945 43.864 1.00 87.00 304 ARG A C 1
ATOM 2259 O O . ARG A 1 304 ? -15.179 0.885 44.470 1.00 87.00 304 ARG A O 1
ATOM 2266 N N . ASP A 1 305 ? -16.164 2.667 43.519 1.00 89.38 305 ASP A N 1
ATOM 2267 C CA . ASP A 1 305 ? -17.546 2.324 43.845 1.00 89.38 305 ASP A CA 1
ATOM 2268 C C . ASP A 1 305 ? -18.441 2.401 42.592 1.00 89.38 305 ASP A C 1
ATOM 2270 O O . ASP A 1 305 ? -19.082 3.424 42.319 1.00 89.38 305 ASP A O 1
ATOM 2274 N N . PRO A 1 306 ? -18.540 1.302 41.820 1.00 88.94 306 PRO A N 1
ATOM 2275 C CA . PRO A 1 306 ? -19.421 1.232 40.660 1.00 88.94 306 PRO A CA 1
ATOM 2276 C C . PRO A 1 306 ? -20.911 1.351 40.998 1.00 88.94 306 PRO A C 1
ATOM 2278 O O . PRO A 1 306 ? -21.719 1.494 40.073 1.00 88.94 306 PRO A O 1
ATOM 2281 N N . ALA A 1 307 ? -21.294 1.238 42.277 1.00 88.94 307 ALA A N 1
ATOM 2282 C CA . ALA A 1 307 ? -22.667 1.361 42.751 1.00 88.94 307 ALA A CA 1
ATOM 2283 C C . ALA A 1 307 ? -23.056 2.808 43.103 1.00 88.94 307 ALA A C 1
ATOM 2285 O O . ALA A 1 307 ? -24.244 3.067 43.306 1.00 88.94 307 ALA A O 1
ATOM 2286 N N . ARG A 1 308 ? -22.104 3.756 43.099 1.00 91.00 308 ARG A N 1
ATOM 2287 C CA . ARG A 1 308 ? -22.318 5.185 43.382 1.00 91.00 308 ARG A CA 1
ATOM 2288 C C . ARG A 1 308 ? -23.190 5.862 42.320 1.00 91.00 308 ARG A C 1
ATOM 2290 O O . ARG A 1 308 ? -22.707 6.539 41.417 1.00 91.00 308 ARG A O 1
ATOM 2297 N N . GLU A 1 309 ? -24.502 5.698 42.442 1.00 90.88 309 GLU A N 1
ATOM 2298 C CA . GLU A 1 309 ? -25.491 6.151 41.459 1.00 90.88 309 GLU A CA 1
ATOM 2299 C C . GLU A 1 309 ? -25.328 7.627 41.020 1.00 90.88 309 GLU A C 1
ATOM 2301 O O . GLU A 1 309 ? -25.279 7.857 39.807 1.00 90.88 309 GLU A O 1
ATOM 2306 N N . PRO A 1 310 ? -25.154 8.625 41.918 1.00 90.38 310 PRO A N 1
ATOM 2307 C CA . PRO A 1 310 ? -25.030 10.026 41.503 1.00 90.38 310 PRO A CA 1
ATOM 2308 C C . PRO A 1 310 ? -23.805 10.314 40.626 1.00 90.38 310 PRO A C 1
ATOM 2310 O O . PRO A 1 310 ? -23.834 11.238 39.815 1.00 90.38 310 PRO A O 1
ATOM 2313 N N . ALA A 1 311 ? -22.740 9.514 40.746 1.00 93.44 311 ALA A N 1
ATOM 2314 C CA . ALA A 1 311 ? -21.525 9.715 39.967 1.00 93.44 311 ALA A CA 1
ATOM 2315 C C . ALA A 1 311 ? -21.749 9.449 38.468 1.00 93.44 311 ALA A C 1
ATOM 2317 O O . ALA A 1 311 ? -21.145 10.134 37.646 1.00 93.44 311 ALA A O 1
ATOM 2318 N N . TYR A 1 312 ? -22.662 8.539 38.092 1.00 94.56 312 TYR A N 1
ATOM 2319 C CA . TYR A 1 312 ? -23.036 8.347 36.682 1.00 94.56 312 TYR A CA 1
ATOM 2320 C C . TYR A 1 312 ? -23.716 9.588 36.106 1.00 94.56 312 TYR A C 1
ATOM 2322 O O . TYR A 1 312 ? -23.361 10.020 35.016 1.00 94.56 312 TYR A O 1
ATOM 2330 N N . LEU A 1 313 ? -24.655 10.193 36.839 1.00 94.69 313 LEU A N 1
ATOM 2331 C CA . LEU A 1 313 ? -25.334 11.408 36.385 1.00 94.69 313 LEU A CA 1
ATOM 2332 C C . LEU A 1 313 ? -24.341 12.563 36.210 1.00 94.69 313 LEU A C 1
ATOM 2334 O O . LEU A 1 313 ? -24.284 13.173 35.145 1.00 94.69 313 LEU A O 1
ATOM 2338 N N . ASN A 1 314 ? -23.514 12.805 37.228 1.00 93.69 314 ASN A N 1
ATOM 2339 C CA . ASN A 1 314 ? -22.521 13.878 37.202 1.00 93.69 314 ASN A CA 1
ATOM 2340 C C . ASN A 1 314 ? -21.510 13.680 36.062 1.00 93.69 314 ASN A C 1
ATOM 2342 O O . ASN A 1 314 ? -21.129 14.639 35.390 1.00 93.69 314 ASN A O 1
ATOM 2346 N N . ARG A 1 315 ? -21.096 12.432 35.801 1.00 94.31 315 ARG A N 1
ATOM 2347 C CA . ARG A 1 315 ? -20.148 12.130 34.723 1.00 94.31 315 ARG A CA 1
ATOM 2348 C C . ARG A 1 315 ? -20.798 12.252 33.348 1.00 94.31 315 ARG A C 1
ATOM 2350 O O . ARG A 1 315 ? -20.163 12.776 32.435 1.00 94.31 315 ARG A O 1
ATOM 2357 N N . ALA A 1 316 ? -22.060 11.842 33.209 1.00 94.56 316 ALA A N 1
ATOM 2358 C CA . ALA A 1 316 ? -22.834 12.045 31.988 1.00 94.56 316 ALA A CA 1
ATOM 2359 C C . ALA A 1 316 ? -22.908 13.534 31.627 1.00 94.56 316 ALA A C 1
ATOM 2361 O O . ALA A 1 316 ? -22.688 13.914 30.478 1.00 94.56 316 ALA A O 1
ATOM 2362 N N . ASP A 1 317 ? -23.150 14.382 32.624 1.00 91.50 317 ASP A N 1
ATOM 2363 C CA . ASP A 1 317 ? -23.231 15.830 32.455 1.00 91.50 317 ASP A CA 1
ATOM 2364 C C . ASP A 1 317 ? -21.895 16.438 32.027 1.00 91.50 317 ASP A C 1
ATOM 2366 O O . ASP A 1 317 ? -21.843 17.170 31.034 1.00 91.50 317 ASP A O 1
ATOM 2370 N N . ALA A 1 318 ? -20.810 16.063 32.709 1.00 90.81 318 ALA A N 1
ATOM 2371 C CA . ALA A 1 318 ? -19.456 16.470 32.351 1.00 90.81 318 ALA A CA 1
ATOM 2372 C C . ALA A 1 318 ? -19.101 16.046 30.914 1.00 90.81 318 ALA A C 1
ATOM 2374 O O . ALA A 1 318 ? -18.652 16.859 30.108 1.00 90.81 318 ALA A O 1
ATOM 2375 N N . ARG A 1 319 ? -19.380 14.796 30.531 1.00 90.69 319 ARG A N 1
ATOM 2376 C CA . ARG A 1 319 ? -19.114 14.283 29.176 1.00 90.69 319 ARG A CA 1
ATOM 2377 C C . ARG A 1 319 ? -19.966 14.970 28.108 1.00 90.69 319 ARG A C 1
ATOM 2379 O O . ARG A 1 319 ? -19.457 15.290 27.035 1.00 90.69 319 ARG A O 1
ATOM 2386 N N . MET A 1 320 ? -21.234 15.263 28.399 1.00 90.31 320 MET A N 1
ATOM 2387 C CA . MET A 1 320 ? -22.118 15.990 27.482 1.00 90.31 320 MET A CA 1
ATOM 2388 C C . MET A 1 320 ? -21.641 17.432 27.272 1.00 90.31 320 MET A C 1
ATOM 2390 O O . MET A 1 320 ? -21.663 17.947 26.153 1.00 90.31 320 MET A O 1
ATOM 2394 N N . GLN A 1 321 ? -21.171 18.086 28.333 1.00 86.88 321 GLN A N 1
ATOM 2395 C CA . GLN A 1 321 ? -20.573 19.413 28.255 1.00 86.88 321 GLN A CA 1
ATOM 2396 C C . GLN A 1 321 ? -19.256 19.402 27.474 1.00 86.88 321 GLN A C 1
ATOM 2398 O O . GLN A 1 321 ? -19.070 20.229 26.580 1.00 86.88 321 GLN A O 1
ATOM 2403 N N . ARG A 1 322 ? -18.385 18.424 27.743 1.00 85.38 322 ARG A N 1
ATOM 2404 C CA . ARG A 1 322 ? -17.136 18.212 27.006 1.00 85.38 322 ARG A CA 1
ATOM 2405 C C . ARG A 1 322 ? -17.401 18.010 25.517 1.00 85.38 322 ARG A C 1
ATOM 2407 O O . ARG A 1 322 ? -16.763 18.666 24.703 1.00 85.38 322 ARG A O 1
ATOM 2414 N N . SER A 1 323 ? -18.387 17.183 25.160 1.00 86.06 323 SER A N 1
ATOM 2415 C CA . SER A 1 323 ? -18.811 16.974 23.770 1.00 86.06 323 SER A CA 1
ATOM 2416 C C . SER A 1 323 ? -19.168 18.295 23.077 1.00 86.06 323 SER A C 1
ATOM 2418 O O . SER A 1 323 ? -18.660 18.569 21.997 1.00 86.06 323 SER A O 1
ATOM 2420 N N . ARG A 1 324 ? -19.948 19.183 23.707 1.00 83.88 324 ARG A N 1
ATOM 2421 C CA . ARG A 1 324 ? -20.319 20.485 23.110 1.00 83.88 324 ARG A CA 1
ATOM 2422 C C . ARG A 1 324 ? -19.124 21.404 22.834 1.00 83.88 324 ARG A C 1
ATOM 2424 O O . ARG A 1 324 ? -19.204 22.223 21.924 1.00 83.88 324 ARG A O 1
ATOM 2431 N N . GLY A 1 325 ? -18.042 21.275 23.605 1.00 75.56 325 GLY A N 1
ATOM 2432 C CA . GLY A 1 325 ? -16.816 22.063 23.441 1.00 75.56 325 GLY A CA 1
ATOM 2433 C C . GLY A 1 325 ? -15.834 21.525 22.391 1.00 75.56 325 GLY A C 1
ATOM 2434 O O . GLY A 1 325 ? -14.897 22.230 22.022 1.00 75.56 325 GLY A O 1
ATOM 2435 N N . MET A 1 326 ? -16.013 20.297 21.886 1.00 79.06 326 MET A N 1
ATOM 2436 C CA . MET A 1 326 ? -15.044 19.671 20.976 1.00 79.06 326 MET A CA 1
ATOM 2437 C C . MET A 1 326 ? -15.203 20.158 19.528 1.00 79.06 326 MET A C 1
ATOM 2439 O O . MET A 1 326 ? -16.295 20.155 18.960 1.00 79.06 326 MET A O 1
ATOM 2443 N N . ARG A 1 327 ? -14.090 20.528 18.878 1.00 78.62 327 ARG A N 1
ATOM 2444 C CA . ARG A 1 327 ? -14.060 20.895 17.443 1.00 78.62 327 ARG A CA 1
ATOM 2445 C C . ARG A 1 327 ? -13.926 19.692 16.510 1.00 78.62 327 ARG A C 1
ATOM 2447 O O . ARG A 1 327 ? -14.419 19.748 15.383 1.00 78.62 327 ARG A O 1
ATOM 2454 N N . ASP A 1 328 ? -13.317 18.612 16.979 1.00 76.88 328 ASP A N 1
ATOM 2455 C CA . ASP A 1 328 ? -13.213 17.352 16.245 1.00 76.88 328 ASP A CA 1
ATOM 2456 C C . ASP A 1 328 ? -14.545 16.587 16.311 1.00 76.88 328 ASP A C 1
ATOM 2458 O O . ASP A 1 328 ? -15.095 16.379 17.394 1.00 76.88 328 ASP A O 1
ATOM 2462 N N . ALA A 1 329 ? -15.084 16.196 15.153 1.00 79.38 329 ALA A N 1
ATOM 2463 C CA . ALA A 1 329 ? -16.369 15.503 15.067 1.00 79.38 329 ALA A CA 1
ATOM 2464 C C . ALA A 1 329 ? -16.352 14.123 15.737 1.00 79.38 329 ALA A C 1
ATOM 2466 O O . ALA A 1 329 ? -17.298 13.784 16.440 1.00 79.38 329 ALA A O 1
ATOM 2467 N N . ALA A 1 330 ? -15.267 13.363 15.590 1.00 72.81 330 ALA A N 1
ATOM 2468 C CA . ALA A 1 330 ? -15.155 12.038 16.183 1.00 72.81 330 ALA A CA 1
ATOM 2469 C C . ALA A 1 330 ? -15.075 12.121 17.714 1.00 72.81 330 ALA A C 1
ATOM 2471 O O . ALA A 1 330 ? -15.746 11.357 18.407 1.00 72.81 330 ALA A O 1
ATOM 2472 N N . LEU A 1 331 ? -14.317 13.084 18.258 1.00 74.94 331 LEU A N 1
ATOM 2473 C CA . LEU A 1 331 ? -14.269 13.309 19.709 1.00 74.94 331 LEU A CA 1
ATOM 2474 C C . LEU A 1 331 ? -15.607 13.823 20.256 1.00 74.94 331 LEU A C 1
ATOM 2476 O O . LEU A 1 331 ? -16.034 13.383 21.325 1.00 74.94 331 LEU A O 1
ATOM 2480 N N . ARG A 1 332 ? -16.299 14.713 19.528 1.00 85.88 332 ARG A N 1
ATOM 2481 C CA . ARG A 1 332 ? -17.668 15.133 19.882 1.00 85.88 332 ARG A CA 1
ATOM 2482 C C . ARG A 1 332 ? -18.593 13.933 20.040 1.00 85.88 332 ARG A C 1
ATOM 2484 O O . ARG A 1 332 ? -19.249 13.810 21.078 1.00 85.88 332 ARG A O 1
ATOM 2491 N N . ASP A 1 333 ? -18.628 13.071 19.029 1.00 82.00 333 ASP A N 1
ATOM 2492 C CA . ASP A 1 333 ? -19.528 11.922 18.976 1.00 82.00 333 ASP A CA 1
ATOM 2493 C C . ASP A 1 333 ? -19.175 10.880 20.044 1.00 82.00 333 ASP A C 1
ATOM 2495 O O . ASP A 1 333 ? -20.072 10.366 20.717 1.00 82.00 333 ASP A O 1
ATOM 2499 N N . TYR A 1 334 ? -17.879 10.646 20.280 1.00 82.12 334 TYR A N 1
ATOM 2500 C CA . TYR A 1 334 ? -17.376 9.780 21.348 1.00 82.12 334 TYR A CA 1
ATOM 2501 C C . TYR A 1 334 ? -17.892 10.212 22.729 1.00 82.12 334 TYR A C 1
ATOM 2503 O O . TYR A 1 334 ? -18.567 9.436 23.412 1.00 82.12 334 TYR A O 1
ATOM 2511 N N . TYR A 1 335 ? -17.638 11.464 23.135 1.00 85.12 335 TYR A N 1
ATOM 2512 C CA . TYR A 1 335 ? -18.053 11.948 24.458 1.00 85.12 335 TYR A CA 1
ATOM 2513 C C . TYR A 1 335 ? -19.578 12.022 24.594 1.00 85.12 335 TYR A C 1
ATOM 2515 O O . TYR A 1 335 ? -20.108 11.741 25.669 1.00 85.12 335 TYR A O 1
ATOM 2523 N N . ALA A 1 336 ? -20.301 12.342 23.515 1.00 88.69 336 ALA A N 1
ATOM 2524 C CA . ALA A 1 336 ? -21.762 12.295 23.515 1.00 88.69 336 ALA A CA 1
ATOM 2525 C C . ALA A 1 336 ? -22.287 10.865 23.712 1.00 88.69 336 ALA A C 1
ATOM 2527 O O . ALA A 1 336 ? -23.239 10.661 24.463 1.00 88.69 336 ALA A O 1
ATOM 2528 N N . SER A 1 337 ? -21.680 9.873 23.055 1.00 87.50 337 SER A N 1
ATOM 2529 C CA . SER A 1 337 ? -22.048 8.462 23.205 1.00 87.50 337 SER A CA 1
ATOM 2530 C C . SER A 1 337 ? -21.817 7.971 24.637 1.00 87.50 337 SER A C 1
ATOM 2532 O O . SER A 1 337 ? -22.733 7.447 25.274 1.00 87.50 337 SER A O 1
ATOM 2534 N N . GLU A 1 338 ? -20.637 8.247 25.194 1.00 88.19 338 GLU A N 1
ATOM 2535 C CA . GLU A 1 338 ? -20.292 7.907 26.579 1.00 88.19 338 GLU A CA 1
ATOM 2536 C C . GLU A 1 338 ? -21.217 8.589 27.603 1.00 88.19 338 GLU A C 1
ATOM 2538 O O . GLU A 1 338 ? -21.633 7.963 28.577 1.00 88.19 338 GLU A O 1
ATOM 2543 N N . ALA A 1 339 ? -21.600 9.849 27.369 1.00 92.62 339 ALA A N 1
ATOM 2544 C CA . ALA A 1 339 ? -22.558 10.557 28.217 1.00 92.62 339 ALA A CA 1
ATOM 2545 C C . ALA A 1 339 ? -23.944 9.897 28.208 1.00 92.62 339 ALA A C 1
ATOM 2547 O O . ALA A 1 339 ? -24.556 9.700 29.259 1.00 92.62 339 ALA A O 1
ATOM 2548 N N . ARG A 1 340 ? -24.446 9.529 27.021 1.00 93.19 340 ARG A N 1
ATOM 2549 C CA . ARG A 1 340 ? -25.720 8.806 26.877 1.00 93.19 340 ARG A CA 1
ATOM 2550 C C . ARG A 1 340 ? -25.682 7.479 27.622 1.00 93.19 340 ARG A C 1
ATOM 2552 O O . ARG A 1 340 ? -26.652 7.131 28.287 1.00 93.19 340 ARG A O 1
ATOM 2559 N N . GLU A 1 341 ? -24.570 6.757 27.550 1.00 92.00 341 GLU A N 1
ATOM 2560 C CA . GLU A 1 341 ? -24.414 5.502 28.279 1.00 92.00 341 GLU A CA 1
ATOM 2561 C C . GLU A 1 341 ? -24.444 5.698 29.801 1.00 92.00 341 GLU A C 1
ATOM 2563 O O . GLU A 1 341 ? -25.118 4.945 30.505 1.00 92.00 341 GLU A O 1
ATOM 2568 N N . ASP A 1 342 ? -23.796 6.740 30.321 1.00 94.38 342 ASP A N 1
ATOM 2569 C CA . ASP A 1 342 ? -23.859 7.061 31.748 1.00 94.38 342 ASP A CA 1
ATOM 2570 C C . ASP A 1 342 ? -25.274 7.474 32.195 1.00 94.38 342 ASP A C 1
ATOM 2572 O O . ASP A 1 342 ? -25.731 7.025 33.250 1.00 94.38 342 ASP A O 1
ATOM 2576 N N . TYR A 1 343 ? -26.025 8.223 31.376 1.00 96.12 343 TYR A N 1
ATOM 2577 C CA . TYR A 1 343 ? -27.443 8.501 31.650 1.00 96.12 343 TYR A CA 1
ATOM 2578 C C . TYR A 1 343 ? -28.276 7.217 31.731 1.00 96.12 343 TYR A C 1
ATOM 2580 O O . TYR A 1 343 ? -29.083 7.071 32.653 1.00 96.12 343 TYR A O 1
ATOM 2588 N N . ARG A 1 344 ? -28.058 6.264 30.813 1.00 94.44 344 ARG A N 1
ATOM 2589 C CA . ARG A 1 344 ? -28.722 4.950 30.842 1.00 94.44 344 ARG A CA 1
ATOM 2590 C C . ARG A 1 344 ? -28.379 4.179 32.113 1.00 94.44 344 ARG A C 1
ATOM 2592 O O . ARG A 1 344 ? -29.274 3.662 32.779 1.00 94.44 344 ARG A O 1
ATOM 2599 N N . ARG A 1 345 ? -27.107 4.154 32.519 1.00 93.88 345 ARG A N 1
ATOM 2600 C CA . ARG A 1 345 ? -26.665 3.505 33.769 1.00 93.88 345 ARG A CA 1
ATOM 2601 C C . ARG A 1 345 ? -27.279 4.142 35.011 1.00 93.88 345 ARG A C 1
ATOM 2603 O O . ARG A 1 345 ? -27.692 3.420 35.913 1.00 93.88 345 ARG A O 1
ATOM 2610 N N . TYR A 1 346 ? -27.377 5.466 35.050 1.00 95.94 346 TYR A N 1
ATOM 2611 C CA . TYR A 1 346 ? -28.049 6.176 36.134 1.00 95.94 346 TYR A CA 1
ATOM 2612 C C . TYR A 1 346 ? -29.535 5.795 36.224 1.00 95.94 346 TYR A C 1
ATOM 2614 O O . TYR A 1 346 ? -29.996 5.327 37.267 1.00 95.94 346 TYR A O 1
ATOM 2622 N N . CYS A 1 347 ? -30.294 5.947 35.133 1.00 95.94 347 CYS A N 1
ATOM 2623 C CA . CYS A 1 347 ? -31.738 5.736 35.198 1.00 95.94 347 CYS A CA 1
ATOM 2624 C C . CYS A 1 347 ? -32.127 4.256 35.289 1.00 95.94 347 CYS A C 1
ATOM 2626 O O . CYS A 1 347 ? -33.086 3.934 35.984 1.00 95.94 347 CYS A O 1
ATOM 2628 N N . SER A 1 348 ? -31.359 3.332 34.701 1.00 93.31 348 SER A N 1
ATOM 2629 C CA . SER A 1 348 ? -31.600 1.890 34.884 1.00 93.31 348 SER A CA 1
ATOM 2630 C C . SER A 1 348 ? -31.454 1.456 36.340 1.00 93.31 348 SER A C 1
ATOM 2632 O O . SER A 1 348 ? -32.267 0.665 36.808 1.00 93.31 348 SER A O 1
ATOM 2634 N N . ARG A 1 349 ? -30.476 1.998 37.079 1.00 93.56 349 ARG A N 1
ATOM 2635 C CA . ARG A 1 349 ? -30.288 1.708 38.511 1.00 93.56 349 ARG A CA 1
ATOM 2636 C C . ARG A 1 349 ? -31.456 2.204 39.357 1.00 93.56 349 ARG A C 1
ATOM 2638 O O . ARG A 1 349 ? -31.978 1.435 40.159 1.00 93.56 349 ARG A O 1
ATOM 2645 N N . ARG A 1 350 ? -31.906 3.442 39.127 1.00 94.50 350 ARG A N 1
ATOM 2646 C CA . ARG A 1 350 ? -33.098 4.019 39.776 1.00 94.50 350 ARG A CA 1
ATOM 2647 C C . ARG A 1 350 ? -34.327 3.143 39.556 1.00 94.50 350 ARG A C 1
ATOM 2649 O O . ARG A 1 350 ? -34.961 2.715 40.517 1.00 94.50 350 ARG A O 1
ATOM 2656 N N . LEU A 1 351 ? -34.615 2.826 38.293 1.00 92.88 351 LEU A N 1
ATOM 2657 C CA . LEU A 1 351 ? -35.775 2.017 37.920 1.00 92.88 351 LEU A CA 1
ATOM 2658 C C . LEU A 1 351 ? -35.692 0.599 38.505 1.00 92.88 351 LEU A C 1
ATOM 2660 O O . LEU A 1 351 ? -36.688 0.098 39.019 1.00 92.88 351 LEU A O 1
ATOM 2664 N N . ALA A 1 352 ? -34.510 -0.027 38.497 1.00 90.94 352 ALA A N 1
ATOM 2665 C CA . ALA A 1 352 ? -34.292 -1.342 39.106 1.00 90.94 352 ALA A CA 1
ATOM 2666 C C . ALA A 1 352 ? -34.484 -1.335 40.633 1.00 90.94 352 ALA A C 1
ATOM 2668 O O . ALA A 1 352 ? -34.907 -2.340 41.198 1.00 90.94 352 ALA A O 1
ATOM 2669 N N . ALA A 1 353 ? -34.216 -0.207 41.296 1.00 93.31 353 ALA A N 1
ATOM 2670 C CA . ALA A 1 353 ? -34.465 -0.007 42.722 1.00 93.31 353 ALA A CA 1
ATOM 2671 C C . ALA A 1 353 ? -35.919 0.406 43.046 1.00 93.31 353 ALA A C 1
ATOM 2673 O O . ALA A 1 353 ? -36.221 0.702 44.201 1.00 93.31 353 ALA A O 1
ATOM 2674 N N . GLY A 1 354 ? -36.816 0.472 42.052 1.00 93.75 354 GLY A N 1
ATOM 2675 C CA . GLY A 1 354 ? -38.193 0.949 42.230 1.00 93.75 354 GLY A CA 1
ATOM 2676 C C . GLY A 1 354 ? -38.301 2.456 42.496 1.00 93.75 354 GLY A C 1
ATOM 2677 O O . GLY A 1 354 ? -39.329 2.927 42.978 1.00 93.75 354 GLY A O 1
ATOM 2678 N N . GLN A 1 355 ? -37.246 3.221 42.207 1.00 93.38 355 GLN A N 1
ATOM 2679 C CA . GLN A 1 355 ? -37.176 4.661 42.436 1.00 93.38 355 GLN A CA 1
ATOM 2680 C C . GLN A 1 355 ? -37.529 5.443 41.167 1.00 93.38 355 GLN A C 1
ATOM 2682 O O . GLN A 1 355 ? -37.161 5.067 40.052 1.00 93.38 355 GLN A O 1
ATOM 2687 N N . THR A 1 356 ? -38.201 6.582 41.335 1.00 91.94 356 THR A N 1
ATOM 2688 C CA . THR A 1 356 ? -38.496 7.498 40.229 1.00 91.94 356 THR A CA 1
ATOM 2689 C C . THR A 1 356 ? -37.281 8.361 39.880 1.00 91.94 356 THR A C 1
ATOM 2691 O O . THR A 1 356 ? -36.455 8.716 40.731 1.00 91.94 356 THR A O 1
ATOM 2694 N N . VAL A 1 357 ? -37.161 8.720 38.600 1.00 94.25 357 VAL A N 1
ATOM 2695 C CA . VAL A 1 357 ? -36.191 9.722 38.147 1.00 94.25 357 VAL A CA 1
ATOM 2696 C C . VAL A 1 357 ? -36.816 11.113 38.326 1.00 94.25 357 VAL A C 1
ATOM 2698 O O . VAL A 1 357 ? -37.895 11.344 37.780 1.00 94.25 357 VAL A O 1
ATOM 2701 N N . PRO A 1 358 ? -36.184 12.041 39.072 1.00 94.88 358 PRO A N 1
ATOM 2702 C CA . PRO A 1 358 ? -36.700 13.396 39.271 1.00 94.88 358 PRO A CA 1
ATOM 2703 C C . PRO A 1 358 ? -36.978 14.103 37.942 1.00 94.88 358 PRO A C 1
ATOM 2705 O O . PRO A 1 358 ? -36.213 13.931 36.993 1.00 94.88 358 PRO A O 1
ATOM 2708 N N . SER A 1 359 ? -38.044 14.907 37.869 1.00 94.06 359 SER A N 1
ATOM 2709 C CA . SER A 1 359 ? -38.542 15.493 36.609 1.00 94.06 359 SER A CA 1
ATOM 2710 C C . SER A 1 359 ? -37.470 16.266 35.836 1.00 94.06 359 SER A C 1
ATOM 2712 O O . SER A 1 359 ? -37.254 16.012 34.653 1.00 94.06 359 SER A O 1
ATOM 2714 N N . ASN A 1 360 ? -36.717 17.124 36.525 1.00 92.19 360 ASN A N 1
ATOM 2715 C CA . ASN A 1 360 ? -35.615 17.889 35.943 1.00 92.19 360 ASN A CA 1
ATOM 2716 C C . ASN A 1 360 ? -34.496 16.998 35.371 1.00 92.19 360 ASN A C 1
ATOM 2718 O O . ASN A 1 360 ? -33.842 17.374 34.403 1.00 92.19 360 ASN A O 1
ATOM 2722 N N . ILE A 1 361 ? -34.256 15.819 35.951 1.00 94.81 361 ILE A N 1
ATOM 2723 C CA . ILE A 1 361 ? -33.278 14.848 35.446 1.00 94.81 361 ILE A CA 1
ATOM 2724 C C . ILE A 1 361 ? -33.881 14.044 34.290 1.00 94.81 361 ILE A C 1
ATOM 2726 O O . ILE A 1 361 ? -33.208 13.826 33.283 1.00 94.81 361 ILE A O 1
ATOM 2730 N N . ALA A 1 362 ? -35.155 13.663 34.379 1.00 95.00 362 ALA A N 1
ATOM 2731 C CA . ALA A 1 362 ? -35.855 12.942 33.322 1.00 95.00 362 ALA A CA 1
ATOM 2732 C C . ALA A 1 362 ? -35.914 13.748 32.011 1.00 95.00 362 ALA A C 1
ATOM 2734 O O . ALA A 1 362 ? -35.655 13.198 30.941 1.00 95.00 362 ALA A O 1
ATOM 2735 N N . GLU A 1 363 ? -36.154 15.059 32.078 1.00 94.25 363 GLU A N 1
ATOM 2736 C CA . GLU A 1 363 ? -36.104 15.969 30.920 1.00 94.25 363 GLU A CA 1
ATOM 2737 C C . GLU A 1 363 ? -34.718 16.024 30.257 1.00 94.25 363 GLU A C 1
ATOM 2739 O O . GLU A 1 363 ? -34.591 16.132 29.035 1.00 94.25 363 GLU A O 1
ATOM 2744 N N . ARG A 1 364 ? -33.651 15.936 31.056 1.00 93.00 364 ARG A N 1
ATOM 2745 C CA . ARG A 1 364 ? -32.272 15.928 30.548 1.00 93.00 364 ARG A CA 1
ATOM 2746 C C . ARG A 1 364 ? -31.951 14.611 29.852 1.00 93.00 364 ARG A C 1
ATOM 2748 O O . ARG A 1 364 ? -31.388 14.627 28.761 1.00 93.00 364 ARG A O 1
ATOM 2755 N N . ILE A 1 365 ? -32.348 13.492 30.459 1.00 95.62 365 ILE A N 1
ATOM 2756 C CA . ILE A 1 365 ? -32.134 12.145 29.917 1.00 95.62 365 ILE A CA 1
ATOM 2757 C C . ILE A 1 365 ? -32.928 11.950 28.625 1.00 95.62 365 ILE A C 1
ATOM 2759 O O . ILE A 1 365 ? -32.357 11.513 27.631 1.00 95.62 365 ILE A O 1
ATOM 2763 N N . THR A 1 366 ? -34.211 12.322 28.600 1.00 95.81 366 THR A N 1
ATOM 2764 C CA . THR A 1 366 ? -35.057 12.220 27.394 1.00 95.81 366 THR A CA 1
ATOM 2765 C C . THR A 1 366 ? -34.462 12.984 26.216 1.00 95.81 366 THR A C 1
ATOM 2767 O O . THR A 1 366 ? -34.332 12.427 25.130 1.00 95.81 366 THR A O 1
ATOM 2770 N N . ARG A 1 367 ? -33.986 14.214 26.448 1.00 94.06 367 ARG A N 1
ATOM 2771 C CA . ARG A 1 367 ? -33.288 15.015 25.433 1.00 94.06 367 ARG A CA 1
ATOM 2772 C C . ARG A 1 367 ? -31.963 14.396 24.986 1.00 94.06 367 ARG A C 1
ATOM 2774 O O . ARG A 1 367 ? -31.648 14.426 23.804 1.00 94.06 367 ARG A O 1
ATOM 2781 N N . ALA A 1 368 ? -31.163 13.877 25.916 1.00 92.62 368 ALA A N 1
ATOM 2782 C CA . ALA A 1 368 ? -29.850 13.311 25.604 1.00 92.62 368 ALA A CA 1
ATOM 2783 C C . ALA A 1 368 ? -29.944 11.992 24.821 1.00 92.62 368 ALA A C 1
ATOM 2785 O O . ALA A 1 368 ? -29.123 11.741 23.933 1.00 92.62 368 ALA A O 1
ATOM 2786 N N . LEU A 1 369 ? -30.924 11.156 25.172 1.00 92.94 369 LEU A N 1
ATOM 2787 C CA . LEU A 1 369 ? -31.158 9.845 24.569 1.00 92.94 369 LEU A CA 1
ATOM 2788 C C . LEU A 1 369 ? -32.076 9.892 23.342 1.00 92.94 369 LEU A C 1
ATOM 2790 O O . LEU A 1 369 ? -32.193 8.869 22.677 1.00 92.94 369 LEU A O 1
ATOM 2794 N N . ASP A 1 370 ? -32.693 11.043 23.061 1.00 93.81 370 ASP A N 1
ATOM 2795 C CA . ASP A 1 370 ? -33.708 11.226 22.017 1.00 93.81 370 ASP A CA 1
ATOM 2796 C C . ASP A 1 370 ? -34.884 10.240 22.160 1.00 93.81 370 ASP A C 1
ATOM 2798 O O . ASP A 1 370 ? -35.226 9.466 21.268 1.00 93.81 370 ASP A O 1
ATOM 2802 N N . VAL A 1 371 ? -35.482 10.223 23.356 1.00 94.19 371 VAL A N 1
ATOM 2803 C CA . VAL A 1 371 ? -36.595 9.330 23.722 1.00 94.19 371 VAL A CA 1
ATOM 2804 C C . VAL A 1 371 ? -37.753 10.115 24.330 1.00 94.19 371 VAL A C 1
ATOM 2806 O O . VAL A 1 371 ? -37.561 11.156 24.954 1.00 94.19 371 VAL A O 1
ATOM 2809 N N . LYS A 1 372 ? -38.975 9.588 24.197 1.00 93.06 372 LYS A N 1
ATOM 2810 C CA . LYS A 1 372 ? -40.196 10.250 24.694 1.00 93.06 372 LYS A CA 1
ATOM 2811 C C . LYS A 1 372 ? -40.355 10.189 26.214 1.00 93.06 372 LYS A C 1
ATOM 2813 O O . LYS A 1 372 ? -40.956 11.085 26.795 1.00 93.06 372 LYS A O 1
ATOM 2818 N N . ALA A 1 373 ? -39.859 9.128 26.847 1.00 93.31 373 ALA A N 1
ATOM 2819 C CA . ALA A 1 373 ? -39.990 8.897 28.279 1.00 93.31 373 ALA A CA 1
ATOM 2820 C C . ALA A 1 373 ? -38.773 8.138 28.822 1.00 93.31 373 ALA A C 1
ATOM 2822 O O . ALA A 1 373 ? -38.079 7.438 28.085 1.00 93.31 373 ALA A O 1
ATOM 2823 N N . VAL A 1 374 ? -38.523 8.286 30.124 1.00 94.69 374 VAL A N 1
ATOM 2824 C CA . VAL A 1 374 ? -37.506 7.514 30.845 1.00 94.69 374 VAL A CA 1
ATOM 2825 C C . VAL A 1 374 ? -38.143 6.216 31.335 1.00 94.69 374 VAL A C 1
ATOM 2827 O O . VAL A 1 374 ? -38.780 6.191 32.385 1.00 94.69 374 VAL A O 1
ATOM 2830 N N . ASP A 1 375 ? -37.986 5.148 30.559 1.00 92.44 375 ASP A N 1
ATOM 2831 C CA . ASP A 1 375 ? -38.470 3.804 30.878 1.00 92.44 375 ASP A CA 1
ATOM 2832 C C . ASP A 1 375 ? -37.334 2.762 30.846 1.00 92.44 375 ASP A C 1
ATOM 2834 O O . ASP A 1 375 ? -36.170 3.074 30.579 1.00 92.44 375 ASP A O 1
ATOM 2838 N N . ALA A 1 376 ? -37.663 1.499 31.137 1.00 89.44 376 ALA A N 1
ATOM 2839 C CA . ALA A 1 376 ? -36.683 0.415 31.177 1.00 89.44 376 ALA A CA 1
ATOM 2840 C C . ALA A 1 376 ? -35.993 0.157 29.821 1.00 89.44 376 ALA A C 1
ATOM 2842 O O . ALA A 1 376 ? -34.852 -0.308 29.801 1.00 89.44 376 ALA A O 1
ATOM 2843 N N . ALA A 1 377 ? -36.655 0.451 28.697 1.00 88.44 377 ALA A N 1
ATOM 2844 C CA . ALA A 1 377 ? -36.084 0.266 27.366 1.00 88.44 377 ALA A CA 1
ATOM 2845 C C . ALA A 1 377 ? -35.117 1.408 27.023 1.00 88.44 377 ALA A C 1
ATOM 2847 O O . ALA A 1 377 ? -33.981 1.152 26.624 1.00 88.44 377 ALA A O 1
ATOM 2848 N N . ALA A 1 378 ? -35.525 2.659 27.256 1.00 91.00 378 ALA A N 1
ATOM 2849 C CA . ALA A 1 378 ? -34.694 3.845 27.078 1.00 91.00 378 ALA A CA 1
ATOM 2850 C C . ALA A 1 378 ? -33.430 3.804 27.951 1.00 91.00 378 ALA A C 1
ATOM 2852 O O . ALA A 1 378 ? -32.342 4.160 27.495 1.00 91.00 378 ALA A O 1
ATOM 2853 N N . CYS A 1 379 ? -33.568 3.331 29.192 1.00 92.12 379 CYS A N 1
ATOM 2854 C CA . CYS A 1 379 ? -32.489 3.260 30.172 1.00 92.12 379 CYS A CA 1
ATOM 2855 C C . CYS A 1 379 ? -31.569 2.046 30.032 1.00 92.12 379 CYS A C 1
ATOM 2857 O O . CYS A 1 379 ? -30.623 1.931 30.805 1.00 92.12 379 CYS A O 1
ATOM 2859 N N . ARG A 1 380 ? -31.808 1.127 29.090 1.00 89.38 380 ARG A N 1
ATOM 2860 C CA . ARG A 1 380 ? -30.998 -0.091 28.953 1.00 89.38 380 ARG A CA 1
ATOM 2861 C C . ARG A 1 380 ? -29.546 0.249 28.574 1.00 89.38 380 ARG A C 1
ATOM 2863 O O . ARG A 1 380 ? -29.337 0.758 27.472 1.00 89.38 380 ARG A O 1
ATOM 2870 N N . PRO A 1 381 ? -28.538 -0.048 29.419 1.00 89.44 381 PRO A N 1
ATOM 2871 C CA . PRO A 1 381 ? -27.135 0.196 29.079 1.00 89.44 381 PRO A CA 1
ATOM 2872 C C . PRO A 1 381 ? -26.747 -0.529 27.787 1.00 89.44 381 PRO A C 1
ATOM 2874 O O . PRO A 1 381 ? -27.051 -1.711 27.621 1.00 89.44 381 PRO A O 1
ATOM 2877 N N . ARG A 1 382 ? -26.101 0.173 26.856 1.00 85.38 382 ARG A N 1
ATOM 2878 C CA . ARG A 1 382 ? -25.814 -0.325 25.507 1.00 85.38 382 ARG A CA 1
ATOM 2879 C C . ARG A 1 382 ? -24.461 -1.029 25.398 1.00 85.38 382 ARG A C 1
ATOM 2881 O O . ARG A 1 382 ? -24.347 -1.978 24.633 1.00 85.38 382 ARG A O 1
ATOM 2888 N N . HIS A 1 383 ? -23.471 -0.649 26.209 1.00 84.75 383 HIS A N 1
ATOM 2889 C CA . HIS A 1 383 ? -22.096 -1.173 26.104 1.00 84.75 383 HIS A CA 1
ATOM 2890 C C . HIS A 1 383 ? -21.863 -2.500 26.853 1.00 84.75 383 HIS A C 1
ATOM 2892 O O . HIS A 1 383 ? -20.764 -3.055 26.813 1.00 84.75 383 HIS A O 1
ATOM 2898 N N . VAL A 1 384 ? -22.870 -3.020 27.565 1.00 86.88 384 VAL A N 1
ATOM 2899 C CA . VAL A 1 384 ? -22.741 -4.265 28.349 1.00 86.88 384 VAL A CA 1
ATOM 2900 C C . VAL A 1 384 ? -22.467 -5.483 27.464 1.00 86.88 384 VAL A C 1
ATOM 2902 O O . VAL A 1 384 ? -21.698 -6.355 27.860 1.00 86.88 384 VAL A O 1
ATOM 2905 N N . LEU A 1 385 ? -23.011 -5.500 26.241 1.00 90.56 385 LEU A N 1
ATOM 2906 C CA . LEU A 1 385 ? -22.747 -6.552 25.261 1.00 90.56 385 LEU A CA 1
ATOM 2907 C C . LEU A 1 385 ? -21.275 -6.550 24.821 1.00 90.56 385 LEU A C 1
ATOM 2909 O O . LEU A 1 385 ? -20.636 -7.599 24.818 1.00 90.56 385 LEU A O 1
ATOM 2913 N N . HIS A 1 386 ? -20.694 -5.383 24.522 1.00 88.62 386 HIS A N 1
ATOM 2914 C CA . HIS A 1 386 ? -19.278 -5.269 24.147 1.00 88.62 386 HIS A CA 1
ATOM 2915 C C . HIS A 1 386 ? -18.340 -5.674 25.281 1.00 88.62 386 HIS A C 1
ATOM 2917 O O . HIS A 1 386 ? -17.318 -6.305 25.020 1.00 88.62 386 HIS A O 1
ATOM 2923 N N . ALA A 1 387 ? -18.687 -5.346 26.529 1.00 86.31 387 ALA A N 1
ATOM 2924 C CA . ALA A 1 387 ? -17.914 -5.759 27.698 1.00 86.31 387 ALA A CA 1
ATOM 2925 C C . ALA A 1 387 ? -17.911 -7.288 27.870 1.00 86.31 387 ALA A C 1
ATOM 2927 O O . ALA A 1 387 ? -16.852 -7.868 28.097 1.00 86.31 387 ALA A O 1
ATOM 2928 N N . ALA A 1 388 ? -19.063 -7.945 27.689 1.00 91.25 388 ALA A N 1
ATOM 2929 C CA . ALA A 1 388 ? -19.167 -9.404 27.725 1.00 91.25 388 ALA A CA 1
ATOM 2930 C C . ALA A 1 388 ? -18.331 -10.069 26.619 1.00 91.25 388 ALA A C 1
ATOM 2932 O O . ALA A 1 388 ? -17.597 -11.020 26.882 1.00 91.25 388 ALA A O 1
ATOM 2933 N N . ILE A 1 389 ? -18.371 -9.519 25.399 1.00 92.06 389 ILE A N 1
ATOM 2934 C CA . ILE A 1 389 ? -17.553 -9.998 24.273 1.00 92.06 389 ILE A CA 1
ATOM 2935 C C . ILE A 1 389 ? -16.065 -9.849 24.583 1.00 92.06 389 ILE A C 1
ATOM 2937 O O . ILE A 1 389 ? -15.316 -10.801 24.383 1.00 92.06 389 ILE A O 1
ATOM 2941 N N . ALA A 1 390 ? -15.652 -8.688 25.103 1.00 86.38 390 ALA A N 1
ATOM 2942 C CA . ALA A 1 390 ? -14.266 -8.412 25.471 1.00 86.38 390 ALA A CA 1
ATOM 2943 C C . ALA A 1 390 ? -13.741 -9.324 26.590 1.00 86.38 390 ALA A C 1
ATOM 2945 O O . ALA A 1 390 ? -12.547 -9.605 26.635 1.00 86.38 390 ALA A O 1
ATOM 2946 N N . ALA A 1 391 ? -14.627 -9.790 27.471 1.00 86.12 391 ALA A N 1
ATOM 2947 C CA . ALA A 1 391 ? -14.314 -10.771 28.504 1.00 86.12 391 ALA A CA 1
ATOM 2948 C C . ALA A 1 391 ? -14.368 -12.228 28.003 1.00 86.12 391 ALA A C 1
ATOM 2950 O O . ALA A 1 391 ? -14.009 -13.135 28.749 1.00 86.12 391 ALA A O 1
ATOM 2951 N N . GLY A 1 392 ? -14.842 -12.475 26.775 1.00 90.25 392 GLY A N 1
ATOM 2952 C CA . GLY A 1 392 ? -15.107 -13.824 26.268 1.00 90.25 392 GLY A CA 1
ATOM 2953 C C . GLY A 1 392 ? -16.279 -14.535 26.961 1.00 90.25 392 GLY A C 1
ATOM 2954 O O . GLY A 1 392 ? -16.433 -15.747 26.813 1.00 90.25 392 GLY A O 1
ATOM 2955 N N . ASP A 1 393 ? -17.121 -13.809 27.704 1.00 94.94 393 ASP A N 1
ATOM 2956 C CA . ASP A 1 393 ? -18.252 -14.375 28.442 1.00 94.94 393 ASP A CA 1
ATOM 2957 C C . ASP A 1 393 ? -19.448 -14.600 27.510 1.00 94.94 393 ASP A C 1
ATOM 2959 O O . ASP A 1 393 ? -20.375 -13.790 27.402 1.00 94.94 393 ASP A O 1
ATOM 2963 N N . ARG A 1 394 ? -19.424 -15.739 26.815 1.00 96.06 394 ARG A N 1
ATOM 2964 C CA . ARG A 1 394 ? -20.500 -16.156 25.912 1.00 96.06 394 ARG A CA 1
ATOM 2965 C C . ARG A 1 394 ? -21.862 -16.238 26.612 1.00 96.06 394 ARG A C 1
ATOM 2967 O O . ARG A 1 394 ? -22.873 -15.888 26.006 1.00 96.06 394 ARG A O 1
ATOM 2974 N N . ALA A 1 395 ? -21.912 -16.690 27.866 1.00 96.69 395 ALA A N 1
ATOM 2975 C CA . ALA A 1 395 ? -23.172 -16.845 28.590 1.00 96.69 395 ALA A CA 1
ATOM 2976 C C . ALA A 1 395 ? -23.825 -15.483 28.862 1.00 96.69 395 ALA A C 1
ATOM 2978 O O . ALA A 1 395 ? -25.043 -15.338 28.740 1.00 96.69 395 ALA A O 1
ATOM 2979 N N . GLU A 1 396 ? -23.023 -14.469 29.189 1.00 94.38 396 GLU A N 1
ATOM 2980 C CA . GLU A 1 396 ? -23.506 -13.097 29.314 1.00 94.38 396 GLU A CA 1
ATOM 2981 C C . GLU A 1 396 ? -23.921 -12.506 27.962 1.00 94.38 396 GLU A C 1
ATOM 2983 O O . GLU A 1 396 ? -24.983 -11.889 27.884 1.00 94.38 396 GLU A O 1
ATOM 2988 N N . VAL A 1 397 ? -23.168 -12.755 26.882 1.00 96.12 397 VAL A N 1
ATOM 2989 C CA . VAL A 1 397 ? -23.572 -12.353 25.519 1.00 96.12 397 VAL A CA 1
ATOM 2990 C C . VAL A 1 397 ? -24.967 -12.888 25.189 1.00 96.12 397 VAL A C 1
ATOM 2992 O O . VAL A 1 397 ? -25.860 -12.112 24.849 1.00 96.12 397 VAL A O 1
ATOM 2995 N N . GLN A 1 398 ? -25.192 -14.194 25.353 1.00 96.69 398 GLN A N 1
ATOM 2996 C CA . GLN A 1 398 ? -26.490 -14.818 25.080 1.00 96.69 398 GLN A CA 1
ATOM 2997 C C . GLN A 1 398 ? -27.605 -14.224 25.944 1.00 96.69 398 GLN A C 1
ATOM 2999 O O . GLN A 1 398 ? -28.689 -13.931 25.441 1.00 96.69 398 GLN A O 1
ATOM 3004 N N . ARG A 1 399 ? -27.333 -13.987 27.231 1.00 95.00 399 ARG A N 1
ATOM 3005 C CA . ARG A 1 399 ? -28.293 -13.385 28.162 1.00 95.00 399 ARG A CA 1
ATOM 3006 C C . ARG A 1 399 ? -28.691 -11.970 27.745 1.00 95.00 399 ARG A C 1
ATOM 3008 O O . ARG A 1 399 ? -29.866 -11.621 27.834 1.00 95.00 399 ARG A O 1
ATOM 3015 N N . GLN A 1 400 ? -27.740 -11.151 27.298 1.00 93.19 400 GLN A N 1
ATOM 3016 C CA . GLN A 1 400 ? -28.022 -9.785 26.852 1.00 93.19 400 GLN A CA 1
ATOM 3017 C C . GLN A 1 400 ? -28.804 -9.767 25.535 1.00 93.19 400 GLN A C 1
ATOM 3019 O O . GLN A 1 400 ? -29.792 -9.041 25.423 1.00 93.19 400 GLN A O 1
ATOM 3024 N N . LEU A 1 401 ? -28.455 -10.634 24.580 1.00 93.75 401 LEU A N 1
ATOM 3025 C CA . LEU A 1 401 ? -29.227 -10.801 23.343 1.00 93.75 401 LEU A CA 1
ATOM 3026 C C . LEU A 1 401 ? -30.670 -11.255 23.635 1.00 93.75 401 LEU A C 1
ATOM 3028 O O . LEU A 1 401 ? -31.616 -10.664 23.119 1.00 93.75 401 LEU A O 1
ATOM 3032 N N . GLN A 1 402 ? -30.868 -12.216 24.547 1.00 93.00 402 GLN A N 1
ATOM 3033 C CA . GLN A 1 402 ? -32.201 -12.660 24.996 1.00 93.00 402 GLN A CA 1
ATOM 3034 C C . GLN A 1 402 ? -33.011 -11.549 25.685 1.00 93.00 402 GLN A C 1
ATOM 3036 O O . GLN A 1 402 ? -34.238 -11.534 25.605 1.00 93.00 402 GLN A O 1
ATOM 3041 N N . ARG A 1 403 ? -32.343 -10.591 26.340 1.00 88.56 403 ARG A N 1
ATOM 3042 C CA . ARG A 1 403 ? -32.966 -9.394 26.936 1.00 88.56 403 ARG A CA 1
ATOM 3043 C C . ARG A 1 403 ? -33.288 -8.299 25.908 1.00 88.56 403 ARG A C 1
ATOM 3045 O O . ARG A 1 403 ? -33.734 -7.214 26.292 1.00 88.56 403 ARG A O 1
ATOM 3052 N N . GLY A 1 404 ? -33.088 -8.569 24.618 1.00 86.88 404 GLY A N 1
ATOM 3053 C CA . GLY A 1 404 ? -33.389 -7.653 23.521 1.00 86.88 404 GLY A CA 1
ATOM 3054 C C . GLY A 1 404 ? -32.334 -6.566 23.332 1.00 86.88 404 GLY A C 1
ATOM 3055 O O . GLY A 1 404 ? -32.675 -5.447 22.944 1.00 86.88 404 GLY A O 1
ATOM 3056 N N . GLN A 1 405 ? -31.072 -6.841 23.670 1.00 89.50 405 GLN A N 1
ATOM 3057 C CA . GLN A 1 405 ? -29.959 -5.986 23.262 1.00 89.50 405 GLN A CA 1
ATOM 3058 C C . GLN A 1 405 ? -29.767 -6.085 21.744 1.00 89.50 405 GLN A C 1
ATOM 3060 O O . GLN A 1 405 ? -29.730 -7.188 21.205 1.00 89.50 405 GLN A O 1
ATOM 3065 N N . ASP A 1 406 ? -29.636 -4.947 21.064 1.00 88.88 406 ASP A N 1
ATOM 3066 C CA . ASP A 1 406 ? -29.385 -4.917 19.622 1.00 88.88 406 ASP A CA 1
ATOM 3067 C C . ASP A 1 406 ? -27.947 -5.400 19.321 1.00 88.88 406 ASP A C 1
ATOM 3069 O O . ASP A 1 406 ? -26.986 -4.796 19.814 1.00 88.88 406 ASP A O 1
ATOM 3073 N N . PRO A 1 407 ? -27.763 -6.478 18.531 1.00 91.38 407 PRO A N 1
ATOM 3074 C CA . PRO A 1 407 ? -26.444 -7.013 18.195 1.00 91.38 407 PRO A CA 1
ATOM 3075 C C . PRO A 1 407 ? -25.655 -6.147 17.197 1.00 91.38 407 PRO A C 1
ATOM 3077 O O . PRO A 1 407 ? -24.488 -6.445 16.934 1.00 91.38 407 PRO A O 1
ATOM 3080 N N . ALA A 1 408 ? -26.262 -5.101 16.630 1.00 88.69 408 ALA A N 1
ATOM 3081 C CA . ALA A 1 408 ? -25.619 -4.140 15.737 1.00 88.69 408 ALA A CA 1
ATOM 3082 C C . ALA A 1 408 ? -25.254 -2.814 16.429 1.00 88.69 408 ALA A C 1
ATOM 3084 O O . ALA A 1 408 ? -24.581 -1.979 15.823 1.00 88.69 408 ALA A O 1
ATOM 3085 N N . GLU A 1 409 ? -25.660 -2.616 17.685 1.00 86.31 409 GLU A N 1
ATOM 3086 C CA . GLU A 1 409 ? -25.428 -1.366 18.407 1.00 86.31 409 GLU A CA 1
ATOM 3087 C C . GLU A 1 409 ? -23.925 -1.133 18.630 1.00 86.31 409 GLU A C 1
ATOM 3089 O O . GLU A 1 409 ? -23.265 -1.974 19.244 1.00 86.31 409 GLU A O 1
ATOM 3094 N N . PRO A 1 410 ? -23.341 -0.019 18.161 1.00 84.00 410 PRO A N 1
ATOM 3095 C CA . PRO A 1 410 ? -21.916 0.220 18.324 1.00 84.00 410 PRO A CA 1
ATOM 3096 C C . PRO A 1 410 ? -21.546 0.670 19.739 1.00 84.00 410 PRO A C 1
ATOM 3098 O O . PRO A 1 410 ? -22.345 1.277 20.448 1.00 84.00 410 PRO A O 1
ATOM 3101 N N . ASP A 1 411 ? -20.302 0.407 20.139 1.00 82.06 411 ASP A N 1
ATOM 3102 C CA . ASP A 1 411 ? -19.743 1.017 21.346 1.00 82.06 411 ASP A CA 1
ATOM 3103 C C . ASP A 1 411 ? -19.358 2.485 21.110 1.00 82.06 411 ASP A C 1
ATOM 3105 O O . ASP A 1 411 ? -19.486 3.033 20.011 1.00 82.06 411 ASP A O 1
ATOM 3109 N N . SER A 1 412 ? -18.808 3.131 22.136 1.00 72.88 412 SER A N 1
ATOM 3110 C CA . SER A 1 412 ? -18.297 4.500 22.045 1.00 72.88 412 SER A CA 1
ATOM 3111 C C . SER A 1 412 ? -17.215 4.718 20.991 1.00 72.88 412 SER A C 1
ATOM 3113 O O . SER A 1 412 ? -17.023 5.849 20.561 1.00 72.88 412 SER A O 1
ATOM 3115 N N . HIS A 1 413 ? -16.545 3.665 20.522 1.00 72.25 413 HIS A N 1
ATOM 3116 C CA . HIS A 1 413 ? -15.532 3.742 19.470 1.00 72.25 413 HIS A CA 1
ATOM 3117 C C . HIS A 1 413 ? -16.119 3.474 18.075 1.00 72.25 413 HIS A C 1
ATOM 3119 O O . HIS A 1 413 ? -15.367 3.308 17.113 1.00 72.25 413 HIS A O 1
ATOM 3125 N N . GLY A 1 414 ? -17.447 3.377 17.951 1.00 77.19 414 GLY A N 1
ATOM 3126 C CA . GLY A 1 414 ? -18.114 3.048 16.695 1.00 77.19 414 GLY A CA 1
ATOM 3127 C C . GLY A 1 414 ? -17.928 1.587 16.275 1.00 77.19 414 GLY A C 1
ATOM 3128 O O . GLY A 1 414 ? -18.106 1.258 15.102 1.00 77.19 414 GLY A O 1
ATOM 3129 N N . ARG A 1 415 ? -17.530 0.691 17.188 1.00 81.62 415 ARG A N 1
ATOM 3130 C CA . ARG A 1 415 ? -17.307 -0.724 16.869 1.00 81.62 415 ARG A CA 1
ATOM 3131 C C . ARG A 1 415 ? -18.582 -1.511 17.116 1.00 81.62 415 ARG A C 1
ATOM 3133 O O . ARG A 1 415 ? -19.105 -1.528 18.229 1.00 81.62 415 ARG A O 1
ATOM 3140 N N . VAL A 1 416 ? -19.046 -2.216 16.090 1.00 90.12 416 VAL A N 1
ATOM 3141 C CA . VAL A 1 416 ? -20.146 -3.175 16.239 1.00 90.12 416 VAL A CA 1
ATOM 3142 C C . VAL A 1 416 ? -19.689 -4.403 17.047 1.00 90.12 416 VAL A C 1
ATOM 3144 O O . VAL A 1 416 ? -18.521 -4.797 16.932 1.00 90.12 416 VAL A O 1
ATOM 3147 N N . PRO A 1 417 ? -20.578 -5.045 17.828 1.00 93.94 417 PRO A N 1
ATOM 3148 C CA . PRO A 1 417 ? -20.268 -6.221 18.645 1.00 93.94 417 PRO A CA 1
ATOM 3149 C C . PRO A 1 417 ? -19.561 -7.326 17.850 1.00 93.94 417 PRO A C 1
ATOM 3151 O O . PRO A 1 417 ? -18.549 -7.876 18.289 1.00 93.94 417 PRO A O 1
ATOM 3154 N N . LEU A 1 418 ? -20.035 -7.584 16.626 1.00 95.88 418 LEU A N 1
ATOM 3155 C CA . LEU A 1 418 ? -19.485 -8.615 15.747 1.00 95.88 418 LEU A CA 1
ATOM 3156 C C . LEU A 1 418 ? -18.014 -8.368 15.381 1.00 95.88 418 LEU A C 1
ATOM 3158 O O . LEU A 1 418 ? -17.220 -9.305 15.387 1.00 95.88 418 LEU A O 1
ATOM 3162 N N . LEU A 1 419 ? -17.614 -7.116 15.130 1.00 91.50 419 LEU A N 1
ATOM 3163 C CA . LEU A 1 419 ? -16.221 -6.771 14.824 1.00 91.50 419 LEU A CA 1
ATOM 3164 C C . LEU A 1 419 ? -15.294 -7.108 16.001 1.00 91.50 419 LEU A C 1
ATOM 3166 O O . LEU A 1 419 ? -14.179 -7.583 15.783 1.00 91.50 419 LEU A O 1
ATOM 3170 N N . LEU A 1 420 ? -15.738 -6.872 17.240 1.00 89.50 420 LEU A N 1
ATOM 3171 C CA . LEU A 1 420 ? -14.959 -7.226 18.428 1.00 89.50 420 LEU A CA 1
ATOM 3172 C C . LEU A 1 420 ? -14.785 -8.740 18.552 1.00 89.50 420 LEU A C 1
ATOM 3174 O O . LEU A 1 420 ? -13.658 -9.195 18.733 1.00 89.50 420 LEU A O 1
ATOM 3178 N N . ALA A 1 421 ? -15.867 -9.506 18.392 1.00 93.69 421 ALA A N 1
ATOM 3179 C CA . ALA A 1 421 ? -15.830 -10.966 18.469 1.00 93.69 421 ALA A CA 1
ATOM 3180 C C . ALA A 1 421 ? -14.929 -11.585 17.384 1.00 93.69 421 ALA A C 1
ATOM 3182 O O . ALA A 1 421 ? -14.142 -12.487 17.673 1.00 93.69 421 ALA A O 1
ATOM 3183 N N . VAL A 1 422 ? -14.986 -11.053 16.155 1.00 91.50 422 VAL A N 1
ATOM 3184 C CA . VAL A 1 422 ? -14.117 -11.459 15.038 1.00 91.50 422 VAL A CA 1
ATOM 3185 C C . VAL A 1 422 ? -12.648 -11.186 15.364 1.00 91.50 422 VAL A C 1
ATOM 3187 O O . VAL A 1 422 ? -11.817 -12.083 15.260 1.00 91.50 422 VAL A O 1
ATOM 3190 N N . ARG A 1 423 ? -12.311 -9.967 15.808 1.00 86.00 423 ARG A N 1
ATOM 3191 C CA . ARG A 1 423 ? -10.919 -9.581 16.102 1.00 86.00 423 ARG A CA 1
ATOM 3192 C C . ARG A 1 423 ? -10.306 -10.327 17.284 1.00 86.00 423 ARG A C 1
ATOM 3194 O O . ARG A 1 423 ? -9.089 -10.463 17.331 1.00 86.00 423 ARG A O 1
ATOM 3201 N N . GLN A 1 424 ? -11.128 -10.757 18.237 1.00 84.75 424 GLN A N 1
ATOM 3202 C CA . GLN A 1 424 ? -10.696 -11.538 19.399 1.00 84.75 424 GLN A CA 1
ATOM 3203 C C . GLN A 1 424 ? -10.733 -13.049 19.144 1.00 84.75 424 GLN A C 1
ATOM 3205 O O . GLN A 1 424 ? -10.379 -13.822 20.024 1.00 84.75 424 GLN A O 1
ATOM 3210 N N . ASN A 1 425 ? -11.102 -13.472 17.930 1.00 87.38 425 ASN A N 1
ATOM 3211 C CA . ASN A 1 425 ? -11.152 -14.871 17.520 1.00 87.38 425 ASN A CA 1
ATOM 3212 C C . ASN A 1 425 ? -12.096 -15.725 18.395 1.00 87.38 425 ASN A C 1
ATOM 3214 O O . ASN A 1 425 ? -11.731 -16.809 18.847 1.00 87.38 425 ASN A O 1
ATOM 3218 N N . HIS A 1 426 ? -13.316 -15.230 18.649 1.00 92.12 426 HIS A N 1
ATOM 3219 C CA . HIS A 1 426 ? -14.354 -15.921 19.429 1.00 92.12 426 HIS A CA 1
ATOM 3220 C C . HIS A 1 426 ? -15.451 -16.517 18.511 1.00 92.12 426 HIS A C 1
ATOM 3222 O O . HIS A 1 426 ? -16.531 -15.928 18.397 1.00 92.12 426 HIS A O 1
ATOM 3228 N N . PRO A 1 427 ? -15.229 -17.674 17.850 1.00 93.44 427 PRO A N 1
ATOM 3229 C CA . PRO A 1 427 ? -16.140 -18.215 16.830 1.00 93.44 427 PRO A CA 1
ATOM 3230 C C . PRO A 1 427 ? -17.555 -18.503 17.335 1.00 93.44 427 PRO A C 1
ATOM 3232 O O . PRO A 1 427 ? -18.518 -18.322 16.596 1.00 93.44 427 PRO A O 1
ATOM 3235 N N . ASP A 1 428 ? -17.711 -18.914 18.591 1.00 96.06 428 ASP A N 1
ATOM 3236 C CA . ASP A 1 428 ? -19.035 -19.178 19.158 1.00 96.06 428 ASP A CA 1
ATOM 3237 C C . ASP A 1 428 ? -19.834 -17.895 19.425 1.00 96.06 428 ASP A C 1
ATOM 3239 O O . ASP A 1 428 ? -21.044 -17.864 19.215 1.00 96.06 428 ASP A O 1
ATOM 3243 N N . ILE A 1 429 ? -19.162 -16.818 19.841 1.00 97.19 429 ILE A N 1
ATOM 3244 C CA . ILE A 1 429 ? -19.788 -15.503 20.035 1.00 97.19 429 ILE A CA 1
ATOM 3245 C C . ILE A 1 429 ? -20.151 -14.888 18.679 1.00 97.19 429 ILE A C 1
ATOM 3247 O O . ILE A 1 429 ? -21.219 -14.297 18.544 1.00 97.19 429 ILE A O 1
ATOM 3251 N N . VAL A 1 430 ? -19.296 -15.057 17.662 1.00 97.44 430 VAL A N 1
ATOM 3252 C CA . VAL A 1 430 ? -19.611 -14.682 16.273 1.00 97.44 430 VAL A CA 1
ATOM 3253 C C . VAL A 1 430 ? -20.897 -15.377 15.825 1.00 97.44 430 VAL A C 1
ATOM 3255 O O . VAL A 1 430 ? -21.810 -14.700 15.355 1.00 97.44 430 VAL A O 1
ATOM 3258 N N . ARG A 1 431 ? -21.010 -16.693 16.047 1.00 97.31 431 ARG A N 1
ATOM 3259 C CA . ARG A 1 431 ? -22.208 -17.471 15.707 1.00 97.31 431 ARG A CA 1
ATOM 3260 C C . ARG A 1 431 ? -23.461 -16.927 16.387 1.00 97.31 431 ARG A C 1
ATOM 3262 O O . ARG A 1 431 ? -24.469 -16.720 15.717 1.00 97.31 431 ARG A O 1
ATOM 3269 N N . ASP A 1 432 ? -23.389 -16.675 17.693 1.00 97.50 432 ASP A N 1
ATOM 3270 C CA . ASP A 1 432 ? -24.524 -16.180 18.478 1.00 97.50 432 ASP A CA 1
ATOM 3271 C C . ASP A 1 432 ? -24.970 -14.774 18.012 1.00 97.50 432 ASP A C 1
ATOM 3273 O O . ASP A 1 432 ? -26.166 -14.515 17.876 1.00 97.50 432 ASP A O 1
ATOM 3277 N N . LEU A 1 433 ? -24.026 -13.877 17.700 1.00 97.38 433 LEU A N 1
ATOM 3278 C CA . LEU A 1 433 ? -24.325 -12.532 17.189 1.00 97.38 433 LEU A CA 1
ATOM 3279 C C . LEU A 1 433 ? -24.942 -12.561 15.784 1.00 97.38 433 LEU A C 1
ATOM 3281 O O . LEU A 1 433 ? -25.909 -11.843 15.527 1.00 97.38 433 LEU A O 1
ATOM 3285 N N . LEU A 1 434 ? -24.410 -13.390 14.880 1.00 97.44 434 LEU A N 1
ATOM 3286 C CA . LEU A 1 434 ? -24.966 -13.577 13.536 1.00 97.44 434 LEU A CA 1
ATOM 3287 C C . LEU A 1 434 ? -26.383 -14.166 13.602 1.00 97.44 434 LEU A C 1
ATOM 3289 O O . LEU A 1 434 ? -27.279 -13.676 12.919 1.00 97.44 434 LEU A O 1
ATOM 3293 N N . ALA A 1 435 ? -26.615 -15.154 14.475 1.00 96.38 435 ALA A N 1
ATOM 3294 C CA . ALA A 1 435 ? -27.940 -15.733 14.706 1.00 96.38 435 ALA A CA 1
ATOM 3295 C C . ALA A 1 435 ? -28.945 -14.715 15.279 1.00 96.38 435 ALA A C 1
ATOM 3297 O O . ALA A 1 435 ? -30.139 -14.808 14.999 1.00 96.38 435 ALA A O 1
ATOM 3298 N N . ALA A 1 436 ? -28.470 -13.721 16.034 1.00 95.62 436 ALA A N 1
ATOM 3299 C CA . ALA A 1 436 ? -29.282 -12.607 16.521 1.00 95.62 436 ALA A CA 1
ATOM 3300 C C . ALA A 1 436 ? -29.546 -11.515 15.460 1.00 95.62 436 ALA A C 1
ATOM 3302 O O . ALA A 1 436 ? -30.262 -10.556 15.744 1.00 95.62 436 ALA A O 1
ATOM 3303 N N . GLY A 1 437 ? -29.003 -11.645 14.243 1.00 94.31 437 GLY A N 1
ATOM 3304 C CA . GLY A 1 437 ? -29.225 -10.712 13.134 1.00 94.31 437 GLY A CA 1
ATOM 3305 C C . GLY A 1 437 ? -28.116 -9.678 12.920 1.00 94.31 437 GLY A C 1
ATOM 3306 O O . GLY A 1 437 ? -28.317 -8.729 12.157 1.00 94.31 437 GLY A O 1
ATOM 3307 N N . ALA A 1 438 ? -26.943 -9.832 13.550 1.00 94.94 438 ALA A N 1
ATOM 3308 C CA . ALA A 1 438 ? -25.785 -9.001 13.225 1.00 94.94 438 ALA A CA 1
ATOM 3309 C C . ALA A 1 438 ? -25.381 -9.186 11.754 1.00 94.94 438 ALA A C 1
ATOM 3311 O O . ALA A 1 438 ? -25.249 -10.308 11.268 1.00 94.94 438 ALA A O 1
ATOM 3312 N N . LYS A 1 439 ? -25.126 -8.082 11.047 1.00 94.94 439 LYS A N 1
ATOM 3313 C CA . LYS A 1 439 ? -24.623 -8.126 9.667 1.00 94.94 439 LYS A CA 1
ATOM 3314 C C . LYS A 1 439 ? -23.099 -8.267 9.660 1.00 94.94 439 LYS A C 1
ATOM 3316 O O . LYS A 1 439 ? -22.450 -7.619 10.481 1.00 94.94 439 LYS A O 1
ATOM 3321 N N . PRO A 1 440 ? -22.497 -9.011 8.713 1.00 95.50 440 PRO A N 1
ATOM 3322 C CA . PRO A 1 440 ? -21.048 -9.224 8.638 1.00 95.50 440 PRO A CA 1
ATOM 3323 C C . PRO A 1 440 ? -20.277 -8.021 8.053 1.00 95.50 440 PRO A C 1
ATOM 3325 O O . PRO A 1 440 ? -19.307 -8.178 7.307 1.00 95.50 440 PRO A O 1
ATOM 3328 N N . VAL A 1 441 ? -20.702 -6.807 8.404 1.00 91.25 441 VAL A N 1
ATOM 3329 C CA . VAL A 1 441 ? -20.116 -5.533 7.974 1.00 91.25 441 VAL A CA 1
ATOM 3330 C C . VAL A 1 441 ? -19.906 -4.601 9.168 1.00 91.25 441 VAL A C 1
ATOM 3332 O O . VAL A 1 441 ? -20.541 -4.742 10.212 1.00 91.25 441 VAL A O 1
ATOM 3335 N N . SER A 1 442 ? -18.999 -3.641 9.024 1.00 84.69 442 SER A N 1
ATOM 3336 C CA . SER A 1 442 ? -18.845 -2.525 9.961 1.00 84.69 442 SER A CA 1
ATOM 3337 C C . SER A 1 442 ? -20.003 -1.522 9.847 1.00 84.69 442 SER A C 1
ATOM 3339 O O . SER A 1 442 ? -20.840 -1.619 8.947 1.00 84.69 442 SER A O 1
ATOM 3341 N N . LEU A 1 443 ? -20.017 -0.496 10.710 1.00 80.44 443 LEU A N 1
ATOM 3342 C CA . LEU A 1 443 ? -20.959 0.627 10.589 1.00 80.44 443 LEU A CA 1
ATOM 3343 C C . LEU A 1 443 ? -20.863 1.342 9.235 1.00 80.44 443 LEU A C 1
ATOM 3345 O O . LEU A 1 443 ? -21.857 1.860 8.738 1.00 80.44 443 LEU A O 1
ATOM 3349 N N . GLN A 1 444 ? -19.670 1.377 8.639 1.00 78.25 444 GLN A N 1
ATOM 3350 C CA . GLN A 1 444 ? -19.412 1.999 7.341 1.00 78.25 444 GLN A CA 1
ATOM 3351 C C . GLN A 1 444 ? -19.750 1.065 6.167 1.00 78.25 444 GLN A C 1
ATOM 3353 O O . GLN A 1 444 ? -19.467 1.400 5.019 1.00 78.25 444 GLN A O 1
ATOM 3358 N N . GLY A 1 445 ? -20.312 -0.117 6.437 1.00 83.19 445 GLY A N 1
ATOM 3359 C CA . GLY A 1 445 ? -20.639 -1.112 5.420 1.00 83.19 445 GLY A CA 1
ATOM 3360 C C . GLY A 1 445 ? -19.429 -1.885 4.890 1.00 83.19 445 GLY A C 1
ATOM 3361 O O . GLY A 1 445 ? -19.563 -2.621 3.917 1.00 83.19 445 GLY A O 1
ATOM 3362 N N . THR A 1 446 ? -18.246 -1.754 5.501 1.00 84.06 446 THR A N 1
ATOM 3363 C CA . THR A 1 446 ? -17.065 -2.520 5.073 1.00 84.06 446 THR A CA 1
ATOM 3364 C C . THR A 1 446 ? -17.140 -3.963 5.561 1.00 84.06 446 THR A C 1
ATOM 3366 O O . THR A 1 446 ? -17.483 -4.211 6.716 1.00 84.06 446 THR A O 1
ATOM 3369 N N . SER A 1 447 ? -16.798 -4.922 4.694 1.00 89.31 447 SER A N 1
ATOM 3370 C CA . SER A 1 447 ? -16.780 -6.351 5.038 1.00 89.31 447 SER A CA 1
ATOM 3371 C C . SER A 1 447 ? -15.881 -6.636 6.245 1.00 89.31 447 SER A C 1
ATOM 3373 O O . SER A 1 447 ? -14.758 -6.134 6.329 1.00 89.31 447 SER A O 1
ATOM 3375 N N . LEU A 1 448 ? -16.359 -7.476 7.170 1.00 92.12 448 LEU A N 1
ATOM 3376 C CA . LEU A 1 448 ? -15.573 -7.950 8.317 1.00 92.12 448 LEU A CA 1
ATOM 3377 C C . LEU A 1 448 ? -14.685 -9.158 7.980 1.00 92.12 448 LEU A C 1
ATOM 3379 O O . LEU A 1 448 ? -13.808 -9.510 8.771 1.00 92.12 448 LEU A O 1
ATOM 3383 N N . LEU A 1 449 ? -14.861 -9.766 6.801 1.00 92.12 449 LEU A N 1
ATOM 3384 C CA . LEU A 1 449 ? -14.111 -10.944 6.356 1.00 92.12 449 LEU A CA 1
ATOM 3385 C C . LEU A 1 449 ? -12.579 -10.767 6.421 1.00 92.12 449 LEU A C 1
ATOM 3387 O O . LEU A 1 449 ? -11.906 -11.677 6.910 1.00 92.12 449 LEU A O 1
ATOM 3391 N N . PRO A 1 450 ? -11.987 -9.612 6.041 1.00 88.06 450 PRO A N 1
ATOM 3392 C CA . PRO A 1 450 ? -10.544 -9.414 6.153 1.00 88.06 450 PRO A CA 1
ATOM 3393 C C . PRO A 1 450 ? -10.015 -9.526 7.589 1.00 88.06 450 PRO A C 1
ATOM 3395 O O . PRO A 1 450 ? -8.872 -9.941 7.764 1.00 88.06 450 PRO A O 1
ATOM 3398 N N . SER A 1 451 ? -10.831 -9.173 8.593 1.00 86.94 451 SER A N 1
ATOM 3399 C CA . SER A 1 451 ? -10.471 -9.243 10.019 1.00 86.94 451 SER A CA 1
ATOM 3400 C C . SER A 1 451 ? -10.596 -10.649 10.608 1.00 86.94 451 SER A C 1
ATOM 3402 O O . SER A 1 451 ? -10.010 -10.910 11.654 1.00 86.94 451 SER A O 1
ATOM 3404 N N . ALA A 1 452 ? -11.348 -11.543 9.959 1.00 89.44 452 ALA A N 1
ATOM 3405 C CA . ALA A 1 452 ? -11.473 -12.940 10.371 1.00 89.44 452 ALA A CA 1
ATOM 3406 C C . ALA A 1 452 ? -10.273 -13.788 9.938 1.00 89.44 452 ALA A C 1
ATOM 3408 O O . ALA A 1 452 ? -9.903 -14.737 10.624 1.00 89.44 452 ALA A O 1
ATOM 3409 N N . LEU A 1 453 ? -9.653 -13.437 8.809 1.00 87.00 453 LEU A N 1
ATOM 3410 C CA . LEU A 1 453 ? -8.521 -14.169 8.251 1.00 87.00 453 LEU A CA 1
ATOM 3411 C C . LEU A 1 453 ? -7.228 -13.919 9.039 1.00 87.00 453 LEU A C 1
ATOM 3413 O O . LEU A 1 453 ? -6.988 -12.788 9.476 1.00 87.00 453 LEU A O 1
ATOM 3417 N N . PRO A 1 454 ? -6.349 -14.930 9.157 1.00 79.00 454 PRO A N 1
ATOM 3418 C CA . PRO A 1 454 ? -5.129 -14.805 9.938 1.00 79.00 454 PRO A CA 1
ATOM 3419 C C . PRO A 1 454 ? -4.205 -13.702 9.378 1.00 79.00 454 PRO A C 1
ATOM 3421 O O . PRO A 1 454 ? -4.203 -13.415 8.167 1.00 79.00 454 PRO A O 1
ATOM 3424 N N . PRO A 1 455 ? -3.412 -13.044 10.244 1.00 67.81 455 PRO A N 1
ATOM 3425 C CA . PRO A 1 455 ? -2.429 -12.058 9.813 1.00 67.81 455 PRO A CA 1
ATOM 3426 C C . PRO A 1 455 ? -1.322 -12.702 8.963 1.00 67.81 455 PRO A C 1
ATOM 3428 O O . PRO A 1 455 ? -1.139 -13.918 8.924 1.00 67.81 455 PRO A O 1
ATOM 3431 N N . ALA A 1 456 ? -0.570 -11.872 8.242 1.00 54.47 456 ALA A N 1
ATOM 3432 C CA . ALA A 1 456 ? 0.546 -12.329 7.424 1.00 54.47 456 ALA A CA 1
ATOM 3433 C C . ALA A 1 456 ? 1.744 -12.709 8.313 1.00 54.47 456 ALA A C 1
ATOM 3435 O O . ALA A 1 456 ? 2.437 -11.833 8.822 1.00 54.47 456 ALA A O 1
ATOM 3436 N N . GLY A 1 457 ? 2.003 -14.003 8.511 1.00 53.34 457 GLY A N 1
ATOM 3437 C CA . GLY A 1 457 ? 3.167 -14.471 9.268 1.00 53.34 457 GLY A CA 1
ATOM 3438 C C . GLY A 1 457 ? 3.208 -15.993 9.455 1.00 53.34 457 GLY A C 1
ATOM 3439 O O . GLY A 1 457 ? 2.226 -16.668 9.164 1.00 53.34 457 GLY A O 1
ATOM 3440 N N . PRO A 1 458 ? 4.333 -16.553 9.944 1.00 42.62 458 PRO A N 1
ATOM 3441 C CA . PRO A 1 458 ? 4.487 -17.990 10.200 1.00 42.62 458 PRO A CA 1
ATOM 3442 C C . PRO A 1 458 ? 3.770 -18.470 11.477 1.00 42.62 458 PRO A C 1
ATOM 3444 O O . PRO A 1 458 ? 3.851 -19.647 11.824 1.00 42.62 458 PRO A O 1
ATOM 3447 N N . ALA A 1 459 ? 3.099 -17.572 12.204 1.00 45.59 459 ALA A N 1
ATOM 3448 C CA . ALA A 1 459 ? 2.389 -17.894 13.431 1.00 45.59 459 ALA A CA 1
ATOM 3449 C C . ALA A 1 459 ? 0.972 -18.403 13.121 1.00 45.59 459 ALA A C 1
ATOM 3451 O O . ALA A 1 459 ? 0.102 -17.635 12.728 1.00 45.59 459 ALA A O 1
ATOM 3452 N N . GLY A 1 460 ? 0.778 -19.707 13.331 1.00 50.34 460 GLY A N 1
ATOM 3453 C CA . GLY A 1 460 ? -0.489 -20.310 13.746 1.00 50.34 460 GLY A CA 1
ATOM 3454 C C . GLY A 1 460 ? -1.691 -20.067 12.838 1.00 50.34 460 GLY A C 1
ATOM 3455 O O . GLY A 1 460 ? -2.568 -19.273 13.164 1.00 50.34 460 GLY A O 1
ATOM 3456 N N . LEU A 1 461 ? -1.786 -20.845 11.759 1.00 54.56 461 LEU A N 1
ATOM 3457 C CA . LEU A 1 461 ? -3.061 -21.154 11.114 1.00 54.56 461 LEU A CA 1
ATOM 3458 C C . LEU A 1 461 ? -3.946 -21.879 12.146 1.00 54.56 461 LEU A C 1
ATOM 3460 O O . LEU A 1 461 ? -3.858 -23.096 12.274 1.00 54.56 461 LEU A O 1
ATOM 3464 N N . SER A 1 462 ? -4.729 -21.152 12.944 1.00 63.16 462 SER A N 1
ATOM 3465 C CA . SER A 1 462 ? -5.760 -21.789 13.764 1.00 63.16 462 SER A CA 1
ATOM 3466 C C . SER A 1 462 ? -7.013 -21.983 12.914 1.00 63.16 462 SER A C 1
ATOM 3468 O O . SER A 1 462 ? -7.443 -21.065 12.210 1.00 63.16 462 SER A O 1
ATOM 3470 N N . ASP A 1 463 ? -7.619 -23.169 12.992 1.00 76.19 463 ASP A N 1
ATOM 3471 C CA . ASP A 1 463 ? -8.882 -23.470 12.304 1.00 76.19 463 ASP A CA 1
ATOM 3472 C C . ASP A 1 463 ? -9.999 -22.488 12.688 1.00 76.19 463 ASP A C 1
ATOM 3474 O O . ASP A 1 463 ? -10.911 -22.248 11.898 1.00 76.19 463 ASP A O 1
ATOM 3478 N N . ALA A 1 464 ? -9.889 -21.867 13.868 1.00 81.94 464 ALA A N 1
ATOM 3479 C CA . ALA A 1 464 ? -10.823 -20.872 14.379 1.00 81.94 464 ALA A CA 1
ATOM 3480 C C . ALA A 1 464 ? -10.934 -19.626 13.479 1.00 81.94 464 ALA A C 1
ATOM 3482 O O . ALA A 1 464 ? -12.046 -19.166 13.230 1.00 81.94 464 ALA A O 1
ATOM 3483 N N . HIS A 1 465 ? -9.827 -19.124 12.914 1.00 85.38 465 HIS A N 1
ATOM 3484 C CA . HIS A 1 465 ? -9.876 -17.972 12.000 1.00 85.38 465 HIS A CA 1
ATOM 3485 C C . HIS A 1 465 ? -10.684 -18.283 10.734 1.00 85.38 465 HIS A C 1
ATOM 3487 O O . HIS A 1 465 ? -11.540 -17.502 10.310 1.00 85.38 465 HIS A O 1
ATOM 3493 N N . TYR A 1 466 ? -10.440 -19.453 10.141 1.00 90.81 466 TYR A N 1
ATOM 3494 C CA . TYR A 1 466 ? -11.184 -19.893 8.964 1.00 90.81 466 TYR A CA 1
ATOM 3495 C C . TYR A 1 466 ? -12.627 -20.273 9.301 1.00 90.81 466 TYR A C 1
ATOM 3497 O O . TYR A 1 466 ? -13.501 -20.096 8.457 1.00 90.81 466 TYR A O 1
ATOM 3505 N N . ASP A 1 467 ? -12.907 -20.743 10.520 1.00 93.44 467 ASP A N 1
ATOM 3506 C CA . ASP A 1 467 ? -14.278 -20.964 10.981 1.00 93.44 467 ASP A CA 1
ATOM 3507 C C . ASP A 1 467 ? -15.063 -19.651 11.050 1.00 93.44 467 ASP A C 1
ATOM 3509 O O . ASP A 1 467 ? -16.131 -19.547 10.455 1.00 93.44 467 ASP A O 1
ATOM 3513 N N . ILE A 1 468 ? -14.498 -18.603 11.659 1.00 95.31 468 ILE A N 1
ATOM 3514 C CA . ILE A 1 468 ? -15.116 -17.269 11.668 1.00 95.31 468 ILE A CA 1
ATOM 3515 C C . ILE A 1 468 ? -15.339 -16.770 10.239 1.00 95.31 468 ILE A C 1
ATOM 3517 O O . ILE A 1 468 ? -16.424 -16.286 9.922 1.00 95.31 468 ILE A O 1
ATOM 3521 N N . ALA A 1 469 ? -14.347 -16.910 9.355 1.00 95.19 469 ALA A N 1
ATOM 3522 C CA . ALA A 1 469 ? -14.488 -16.505 7.960 1.00 95.19 469 ALA A CA 1
ATOM 3523 C C . ALA A 1 469 ? -15.638 -17.250 7.254 1.00 95.19 469 ALA A C 1
ATOM 3525 O O . ALA A 1 469 ? -16.447 -16.610 6.583 1.00 95.19 469 ALA A O 1
ATOM 3526 N N . ARG A 1 470 ? -15.771 -18.569 7.461 1.00 96.06 470 ARG A N 1
ATOM 3527 C CA . ARG A 1 470 ? -16.898 -19.368 6.948 1.00 96.06 470 ARG A CA 1
ATOM 3528 C C . ARG A 1 470 ? -18.239 -18.903 7.508 1.00 96.06 470 ARG A C 1
ATOM 3530 O O . ARG A 1 470 ? -19.192 -18.778 6.747 1.00 96.06 470 ARG A O 1
ATOM 3537 N N . GLN A 1 471 ? -18.315 -18.609 8.805 1.00 97.44 471 GLN A N 1
ATOM 3538 C CA . GLN A 1 471 ? -19.537 -18.096 9.430 1.00 97.44 471 GLN A CA 1
ATOM 3539 C C . GLN A 1 471 ? -19.951 -16.737 8.845 1.00 97.44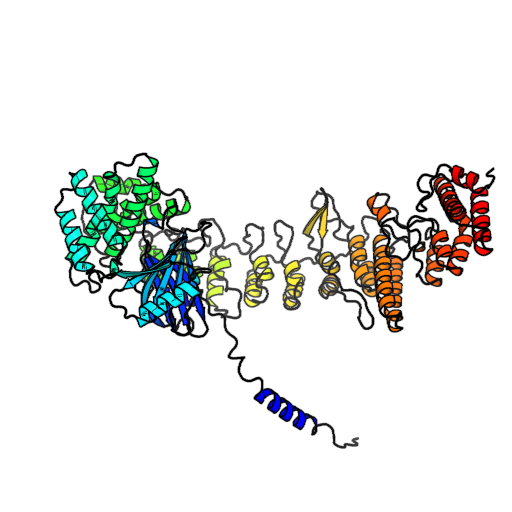 471 GLN A C 1
ATOM 3541 O O . GLN A 1 471 ? -21.124 -16.533 8.540 1.00 97.44 471 GLN A O 1
ATOM 3546 N N . LEU A 1 472 ? -18.997 -15.823 8.631 1.00 97.31 472 LEU A N 1
ATOM 3547 C CA . LEU A 1 472 ? -19.268 -14.526 8.006 1.00 97.31 472 LEU A CA 1
ATOM 3548 C C . LEU A 1 472 ? -19.748 -14.683 6.556 1.00 97.31 472 LEU A C 1
ATOM 3550 O O . LEU A 1 472 ? -20.723 -14.039 6.173 1.00 97.31 472 LEU A O 1
ATOM 3554 N N . LEU A 1 473 ? -19.104 -15.549 5.766 1.00 96.81 473 LEU A N 1
ATOM 3555 C CA . LEU A 1 473 ? -19.520 -15.857 4.392 1.00 96.81 473 LEU A CA 1
ATOM 3556 C C . LEU A 1 473 ? -20.932 -16.459 4.353 1.00 96.81 473 LEU A C 1
ATOM 3558 O O . LEU A 1 473 ? -21.766 -16.011 3.570 1.00 96.81 473 LEU A O 1
ATOM 3562 N N . ALA A 1 474 ? -21.237 -17.405 5.247 1.00 96.56 474 ALA A N 1
ATOM 3563 C CA . ALA A 1 474 ? -22.571 -17.996 5.376 1.00 96.56 474 ALA A CA 1
ATOM 3564 C C . ALA A 1 474 ? -23.644 -16.963 5.770 1.00 96.56 474 ALA A C 1
ATOM 3566 O O . ALA A 1 474 ? -24.800 -17.095 5.376 1.00 96.56 474 ALA A O 1
ATOM 3567 N N . ALA A 1 475 ? -23.260 -15.914 6.501 1.00 95.75 475 ALA A N 1
ATOM 3568 C CA . ALA A 1 475 ? -24.119 -14.781 6.839 1.00 95.75 475 ALA A CA 1
ATOM 3569 C C . ALA A 1 475 ? -24.172 -13.683 5.753 1.00 95.75 475 ALA A C 1
ATOM 3571 O O . ALA A 1 475 ? -24.715 -12.605 5.997 1.00 95.75 475 ALA A O 1
ATOM 3572 N N . GLY A 1 476 ? -23.617 -13.934 4.561 1.00 94.06 476 GLY A N 1
ATOM 3573 C CA . GLY A 1 476 ? -23.688 -13.027 3.414 1.00 94.06 476 GLY A CA 1
ATOM 3574 C C . GLY A 1 476 ? -22.550 -12.010 3.314 1.00 94.06 476 GLY A C 1
ATOM 3575 O O . GLY A 1 476 ? -22.720 -10.982 2.663 1.00 94.06 476 GLY A O 1
ATOM 3576 N N . ALA A 1 477 ? -21.398 -12.248 3.950 1.00 94.44 477 ALA A N 1
ATOM 3577 C CA . ALA A 1 477 ? -20.213 -11.428 3.700 1.00 94.44 477 ALA A CA 1
ATOM 3578 C C . ALA A 1 477 ? -19.757 -11.568 2.240 1.00 94.44 477 ALA A C 1
ATOM 3580 O O . ALA A 1 477 ? -19.589 -12.676 1.736 1.00 94.44 477 ALA A O 1
ATOM 3581 N N . GLU A 1 478 ? -19.494 -10.447 1.572 1.00 92.25 478 GLU A N 1
ATOM 3582 C CA . GLU A 1 478 ? -18.996 -10.454 0.196 1.00 92.25 478 GLU A CA 1
ATOM 3583 C C . GLU A 1 478 ? -17.507 -10.833 0.153 1.00 92.25 478 GLU A C 1
ATOM 3585 O O . GLU A 1 478 ? -16.651 -10.104 0.672 1.00 92.25 478 GLU A O 1
ATOM 3590 N N . ILE A 1 479 ? -17.188 -11.959 -0.498 1.00 94.69 479 ILE A N 1
ATOM 3591 C CA . ILE A 1 479 ? -15.804 -12.433 -0.654 1.00 94.69 479 ILE A CA 1
ATOM 3592 C C . ILE A 1 479 ? -14.949 -11.490 -1.510 1.00 94.69 479 ILE A C 1
ATOM 3594 O O . ILE A 1 479 ? -13.785 -11.242 -1.190 1.00 94.69 479 ILE A O 1
ATOM 3598 N N . ASP A 1 480 ? -15.559 -10.878 -2.526 1.00 93.88 480 ASP A N 1
ATOM 3599 C CA . ASP A 1 480 ? -14.909 -9.951 -3.458 1.00 93.88 480 ASP A CA 1
ATOM 3600 C C . ASP A 1 480 ? -15.154 -8.477 -3.112 1.00 93.88 480 ASP A C 1
ATOM 3602 O O . ASP A 1 480 ? -15.009 -7.594 -3.964 1.00 93.88 480 ASP A O 1
ATOM 3606 N N . SER A 1 481 ? -15.491 -8.194 -1.847 1.00 88.62 481 SER A N 1
ATOM 3607 C CA . SER A 1 481 ? -15.566 -6.821 -1.341 1.00 88.62 481 SER A CA 1
ATOM 3608 C C . SER A 1 481 ? -14.284 -6.048 -1.673 1.00 88.62 481 SER A C 1
ATOM 3610 O O . SER A 1 481 ? -13.166 -6.574 -1.599 1.00 88.62 481 SER A O 1
ATOM 3612 N N . ARG A 1 482 ? -14.456 -4.789 -2.085 1.00 86.50 482 ARG A N 1
ATOM 3613 C CA . ARG A 1 482 ? -13.373 -3.956 -2.614 1.00 86.50 482 ARG A CA 1
ATOM 3614 C C . ARG A 1 482 ? -12.956 -2.883 -1.622 1.00 86.50 482 ARG A C 1
ATOM 3616 O O . ARG A 1 482 ? -13.798 -2.266 -0.975 1.00 86.50 482 ARG A O 1
ATOM 3623 N N . ASP A 1 483 ? -11.653 -2.632 -1.546 1.00 81.19 483 ASP A N 1
ATOM 3624 C CA . ASP A 1 483 ? -11.123 -1.459 -0.851 1.00 81.19 483 ASP A CA 1
ATOM 3625 C C . ASP A 1 483 ? -11.329 -0.162 -1.665 1.00 81.19 483 ASP A C 1
ATOM 3627 O O . ASP A 1 483 ? -11.892 -0.151 -2.767 1.00 81.19 483 ASP A O 1
ATOM 3631 N N . ASN A 1 484 ? -10.834 0.958 -1.133 1.00 83.06 484 ASN A N 1
ATOM 3632 C CA . ASN A 1 484 ? -10.931 2.267 -1.781 1.00 83.06 484 ASN A CA 1
ATOM 3633 C C . ASN A 1 484 ? -10.198 2.344 -3.134 1.00 83.06 484 ASN A C 1
ATOM 3635 O O . ASN A 1 484 ? -10.560 3.179 -3.968 1.00 83.06 484 ASN A O 1
ATOM 3639 N N . ASP A 1 485 ? -9.227 1.467 -3.392 1.00 78.81 485 ASP A N 1
ATOM 3640 C CA . ASP A 1 485 ? -8.505 1.359 -4.665 1.00 78.81 485 ASP A CA 1
ATOM 3641 C C . ASP A 1 485 ? -9.185 0.389 -5.646 1.00 78.81 485 ASP A C 1
ATOM 3643 O O . ASP A 1 485 ? -8.812 0.294 -6.820 1.00 78.81 485 ASP A O 1
ATOM 3647 N N . GLY A 1 486 ? -10.239 -0.295 -5.198 1.00 87.25 486 GLY A N 1
ATOM 3648 C CA . GLY A 1 486 ? -10.957 -1.300 -5.962 1.00 87.25 486 GLY A CA 1
ATOM 3649 C C . GLY A 1 486 ? -10.323 -2.692 -5.904 1.00 87.25 486 GLY A C 1
ATOM 3650 O O . GLY A 1 486 ? -10.727 -3.534 -6.702 1.00 87.25 486 GLY A O 1
ATOM 3651 N N . ASN A 1 487 ? -9.339 -2.942 -5.032 1.00 87.19 487 ASN A N 1
ATOM 3652 C CA . ASN A 1 487 ? -8.728 -4.263 -4.881 1.00 87.19 487 ASN A CA 1
ATOM 3653 C C . ASN A 1 487 ? -9.663 -5.189 -4.099 1.00 87.19 487 ASN A C 1
ATOM 3655 O O . ASN A 1 487 ? -10.126 -4.821 -3.016 1.00 87.19 487 ASN A O 1
ATOM 3659 N N . THR A 1 488 ? -9.868 -6.411 -4.593 1.00 92.50 488 THR A N 1
ATOM 3660 C CA . THR A 1 488 ? -10.553 -7.462 -3.826 1.00 92.50 488 THR A CA 1
ATOM 3661 C C . THR A 1 488 ? -9.668 -7.967 -2.687 1.00 92.50 488 THR A C 1
ATOM 3663 O O . THR A 1 488 ? -8.442 -7.798 -2.700 1.00 92.50 488 THR A O 1
ATOM 3666 N N . LEU A 1 489 ? -10.272 -8.636 -1.704 1.00 90.25 489 LEU A N 1
ATOM 3667 C CA . LEU A 1 489 ? -9.536 -9.279 -0.614 1.00 90.25 489 LEU A CA 1
ATOM 3668 C C . LEU A 1 489 ? -8.465 -10.258 -1.129 1.00 90.25 489 LEU A C 1
ATOM 3670 O O . LEU A 1 489 ? -7.342 -10.259 -0.623 1.00 90.25 489 LEU A O 1
ATOM 3674 N N . PHE A 1 490 ? -8.771 -11.034 -2.173 1.00 93.62 490 PHE A N 1
ATOM 3675 C CA . PHE A 1 490 ? -7.800 -11.922 -2.813 1.00 93.62 490 PHE A CA 1
ATOM 3676 C C . PHE A 1 490 ? -6.587 -11.150 -3.354 1.00 93.62 490 PHE A C 1
ATOM 3678 O O . PHE A 1 490 ? -5.449 -11.481 -3.018 1.00 93.62 490 PHE A O 1
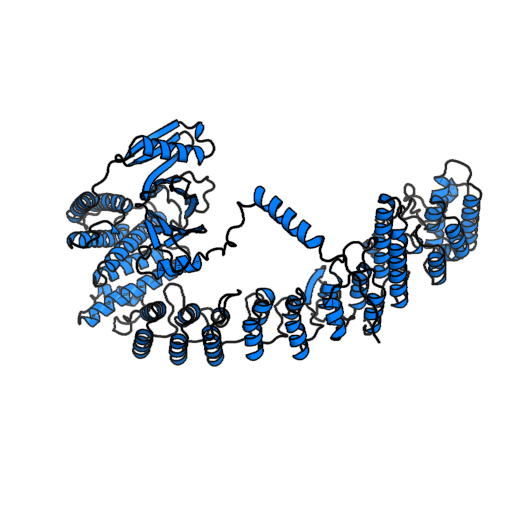ATOM 3685 N N . MET A 1 491 ? -6.809 -10.057 -4.095 1.00 90.62 491 MET A N 1
ATOM 3686 C CA . MET A 1 491 ? -5.724 -9.211 -4.611 1.00 90.62 491 MET A CA 1
ATOM 3687 C C . MET A 1 491 ? -4.834 -8.658 -3.494 1.00 90.62 491 MET A C 1
ATOM 3689 O O . MET A 1 491 ? -3.607 -8.689 -3.609 1.00 90.62 491 MET A O 1
ATOM 3693 N N . GLN A 1 492 ? -5.437 -8.171 -2.406 1.00 86.31 492 GLN A N 1
ATOM 3694 C CA . GLN A 1 492 ? -4.699 -7.648 -1.254 1.00 86.31 492 GLN A CA 1
ATOM 3695 C C . GLN A 1 492 ? -3.820 -8.740 -0.624 1.00 86.31 492 GLN A C 1
ATOM 3697 O O . GLN A 1 492 ? -2.635 -8.515 -0.366 1.00 86.31 492 GLN A O 1
ATOM 3702 N N . ARG A 1 493 ? -4.361 -9.950 -0.427 1.00 87.75 493 ARG A N 1
ATOM 3703 C CA . ARG A 1 493 ? -3.612 -11.065 0.170 1.00 87.75 493 ARG A CA 1
ATOM 3704 C C . ARG A 1 493 ? -2.483 -11.553 -0.730 1.00 87.75 493 ARG A C 1
ATOM 3706 O O . ARG A 1 493 ? -1.394 -11.791 -0.218 1.00 87.75 493 ARG A O 1
ATOM 3713 N N . VAL A 1 494 ? -2.674 -11.616 -2.047 1.00 88.56 494 VAL A N 1
ATOM 3714 C CA . VAL A 1 494 ? -1.586 -11.949 -2.983 1.00 88.56 494 VAL A CA 1
ATOM 3715 C C . VAL A 1 494 ? -0.492 -10.878 -2.955 1.00 88.56 494 VAL A C 1
ATOM 3717 O O . VAL A 1 494 ? 0.687 -11.205 -2.866 1.00 88.56 494 VAL A O 1
ATOM 3720 N N . ARG A 1 495 ? -0.857 -9.591 -2.961 1.00 82.62 495 ARG A N 1
ATOM 3721 C CA . ARG A 1 495 ? 0.108 -8.481 -3.022 1.00 82.62 495 ARG A CA 1
ATOM 3722 C C . ARG A 1 495 ? 0.953 -8.327 -1.760 1.00 82.62 495 ARG A C 1
ATOM 3724 O O . ARG A 1 495 ? 2.147 -8.064 -1.861 1.00 82.62 495 ARG A O 1
ATOM 3731 N N . TYR A 1 496 ? 0.344 -8.464 -0.586 1.00 80.38 496 TYR A N 1
ATOM 3732 C CA . TYR A 1 496 ? 1.000 -8.145 0.688 1.00 80.38 496 TYR A CA 1
ATOM 3733 C C . TYR A 1 496 ? 1.333 -9.377 1.531 1.00 80.38 496 TYR A C 1
ATOM 3735 O O . TYR A 1 496 ? 2.024 -9.271 2.542 1.00 80.38 496 TYR A O 1
ATOM 3743 N N . SER A 1 497 ? 0.804 -10.552 1.183 1.00 78.12 497 SER A N 1
ATOM 3744 C CA . SER A 1 497 ? 0.845 -11.733 2.054 1.00 78.12 497 SER A CA 1
ATOM 3745 C C . SER A 1 497 ? 0.857 -13.054 1.284 1.00 78.12 497 SER A C 1
ATOM 3747 O O . SER A 1 497 ? 0.454 -14.073 1.836 1.00 78.12 497 SER A O 1
ATOM 3749 N N . ALA A 1 498 ? 1.350 -13.065 0.042 1.00 76.56 498 ALA A N 1
ATOM 3750 C CA . ALA A 1 498 ? 1.377 -14.244 -0.832 1.00 76.56 498 ALA A CA 1
ATOM 3751 C C . ALA A 1 498 ? 2.034 -15.495 -0.214 1.00 76.56 498 ALA A C 1
ATOM 3753 O O . ALA A 1 498 ? 1.731 -16.619 -0.606 1.00 76.56 498 ALA A O 1
ATOM 3754 N N . ARG A 1 499 ? 2.918 -15.310 0.774 1.00 75.31 499 ARG A N 1
ATOM 3755 C CA . ARG A 1 499 ? 3.535 -16.401 1.542 1.00 75.31 499 ARG A CA 1
ATOM 3756 C C . ARG A 1 499 ? 2.549 -17.161 2.430 1.00 75.31 499 ARG A C 1
ATOM 3758 O O . ARG A 1 499 ? 2.817 -18.306 2.784 1.00 75.31 499 ARG A O 1
ATOM 3765 N N . ASN A 1 500 ? 1.419 -16.557 2.792 1.00 81.31 500 ASN A N 1
ATOM 3766 C CA . ASN A 1 500 ? 0.359 -17.224 3.539 1.00 81.31 500 ASN A CA 1
ATOM 3767 C C . ASN A 1 500 ? -0.498 -18.069 2.588 1.00 81.31 500 ASN A C 1
ATOM 3769 O O . ASN A 1 500 ? -1.633 -17.724 2.253 1.00 81.31 500 ASN A O 1
ATOM 3773 N N . ARG A 1 501 ? 0.086 -19.185 2.147 1.00 86.31 501 ARG A N 1
ATOM 3774 C CA . ARG A 1 501 ? -0.528 -20.116 1.202 1.00 86.31 501 ARG A CA 1
ATOM 3775 C C . ARG A 1 501 ? -1.905 -20.597 1.664 1.00 86.31 501 ARG A C 1
ATOM 3777 O O . ARG A 1 501 ? -2.825 -20.563 0.860 1.00 86.31 501 ARG A O 1
ATOM 3784 N N . GLY A 1 502 ? -2.070 -20.930 2.946 1.00 87.06 502 GLY A N 1
ATOM 3785 C CA . GLY A 1 502 ? -3.354 -21.400 3.480 1.00 87.06 502 GLY A CA 1
ATOM 3786 C C . GLY A 1 502 ? -4.482 -20.373 3.338 1.00 87.06 502 GLY A C 1
ATOM 3787 O O . GLY A 1 502 ? -5.600 -20.735 2.994 1.00 87.06 502 GLY A O 1
ATOM 3788 N N . THR A 1 503 ? -4.202 -19.076 3.522 1.00 88.81 503 THR A N 1
ATOM 3789 C CA . THR A 1 503 ? -5.223 -18.034 3.310 1.00 88.81 503 THR A CA 1
ATOM 3790 C C . THR A 1 503 ? -5.559 -17.855 1.835 1.00 88.81 503 THR A C 1
ATOM 3792 O O . THR A 1 503 ? -6.719 -17.625 1.500 1.00 88.81 503 THR A O 1
ATOM 3795 N N . ILE A 1 504 ? -4.566 -17.966 0.950 1.00 91.19 504 ILE A N 1
ATOM 3796 C CA . ILE A 1 504 ? -4.796 -17.916 -0.497 1.00 91.19 504 ILE A CA 1
ATOM 3797 C C . ILE A 1 504 ? -5.642 -19.114 -0.943 1.00 91.19 504 ILE A C 1
ATOM 3799 O O . ILE A 1 504 ? -6.638 -18.914 -1.630 1.00 91.19 504 ILE A O 1
ATOM 3803 N N . GLU A 1 505 ? -5.293 -20.330 -0.519 1.00 91.19 505 GLU A N 1
ATOM 3804 C CA . GLU A 1 505 ? -6.051 -21.553 -0.814 1.00 91.19 505 GLU A CA 1
ATOM 3805 C C . GLU A 1 505 ? -7.482 -21.462 -0.274 1.00 91.19 505 GLU A C 1
ATOM 3807 O O . GLU A 1 505 ? -8.418 -21.670 -1.040 1.00 91.19 505 GLU A O 1
ATOM 3812 N N . PHE A 1 506 ? -7.670 -21.016 0.974 1.00 92.81 506 PHE A N 1
ATOM 3813 C CA . PHE A 1 506 ? -8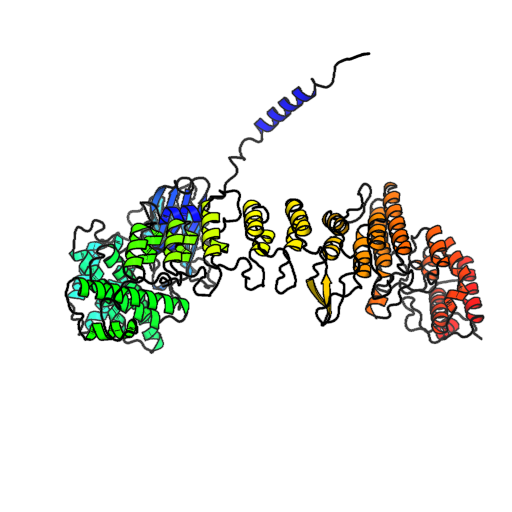.999 -20.781 1.541 1.00 92.81 506 PHE A CA 1
ATOM 3814 C C . PHE A 1 506 ? -9.837 -19.828 0.677 1.00 92.81 506 PHE A C 1
ATOM 3816 O O . PHE A 1 506 ? -10.967 -20.148 0.329 1.00 92.81 506 PHE A O 1
ATOM 3823 N N . LEU A 1 507 ? -9.300 -18.664 0.292 1.00 94.50 507 LEU A N 1
ATOM 3824 C CA . LEU A 1 507 ? -10.038 -17.707 -0.543 1.00 94.50 507 LEU A CA 1
ATOM 3825 C C . LEU A 1 507 ? -10.405 -18.297 -1.911 1.00 94.50 507 LEU A C 1
ATOM 3827 O O . LEU A 1 507 ? -11.511 -18.075 -2.398 1.00 94.50 507 LEU A O 1
ATOM 3831 N N . VAL A 1 508 ? -9.501 -19.076 -2.509 1.00 94.38 508 VAL A N 1
ATOM 3832 C CA . VAL A 1 508 ? -9.753 -19.780 -3.772 1.00 94.38 508 VAL A CA 1
ATOM 3833 C C . VAL A 1 508 ? -10.852 -20.838 -3.612 1.00 94.38 508 VAL A C 1
ATOM 3835 O O . VAL A 1 508 ? -11.699 -20.970 -4.494 1.00 94.38 508 VAL A O 1
ATOM 3838 N N . GLU A 1 509 ? -10.851 -21.595 -2.515 1.00 94.00 509 GLU A N 1
ATOM 3839 C CA . GLU A 1 509 ? -11.868 -22.609 -2.199 1.00 94.00 509 GLU A CA 1
ATOM 3840 C C . GLU A 1 509 ? -13.242 -21.994 -1.928 1.00 94.00 509 GLU A C 1
ATOM 3842 O O . GLU A 1 509 ? -14.257 -22.567 -2.313 1.00 94.00 509 GLU A O 1
ATOM 3847 N N . GLN A 1 510 ? -13.277 -20.816 -1.303 1.00 95.56 510 GLN A N 1
ATOM 3848 C CA . GLN A 1 510 ? -14.508 -20.061 -1.065 1.00 95.56 510 GLN A CA 1
ATOM 3849 C C . GLN A 1 510 ? -15.006 -19.301 -2.313 1.00 95.56 510 GLN A C 1
ATOM 3851 O O . GLN A 1 510 ? -16.022 -18.613 -2.238 1.00 95.56 510 GLN A O 1
ATOM 3856 N N . GLY A 1 511 ? -14.328 -19.432 -3.460 1.00 94.31 511 GLY A N 1
ATOM 3857 C CA . GLY A 1 511 ? -14.796 -18.904 -4.743 1.00 94.31 511 GLY A CA 1
ATOM 3858 C C . GLY A 1 511 ? -14.451 -17.439 -5.015 1.00 94.31 511 GLY A C 1
ATOM 3859 O O . GLY A 1 511 ? -15.187 -16.791 -5.752 1.00 94.31 511 GLY A O 1
ATOM 3860 N N . ALA A 1 512 ? -13.360 -16.911 -4.448 1.00 96.25 512 ALA A N 1
ATOM 3861 C CA . ALA A 1 512 ? -12.889 -15.563 -4.772 1.00 96.25 512 ALA A CA 1
ATOM 3862 C C . ALA A 1 512 ? -12.608 -15.389 -6.278 1.00 96.25 512 ALA A C 1
ATOM 3864 O O . ALA A 1 512 ? -12.007 -16.265 -6.912 1.00 96.25 512 ALA A O 1
ATOM 3865 N N . ASP A 1 513 ? -12.972 -14.232 -6.838 1.00 95.00 513 ASP A N 1
ATOM 3866 C CA . ASP A 1 513 ? -12.698 -13.898 -8.236 1.00 95.00 513 ASP A CA 1
ATOM 3867 C C . ASP A 1 513 ? -11.201 -13.611 -8.450 1.00 95.00 513 ASP A C 1
ATOM 3869 O O . ASP A 1 513 ? -10.669 -12.539 -8.137 1.00 95.00 513 ASP A O 1
ATOM 3873 N N . LEU A 1 514 ? -10.504 -14.593 -9.027 1.00 95.50 514 LEU A N 1
ATOM 3874 C CA . LEU A 1 514 ? -9.071 -14.521 -9.322 1.00 95.50 514 LEU A CA 1
ATOM 3875 C C . LEU A 1 514 ? -8.752 -13.576 -10.495 1.00 95.50 514 LEU A C 1
ATOM 3877 O O . LEU A 1 514 ? -7.607 -13.135 -10.631 1.00 95.50 514 LEU A O 1
ATOM 3881 N N . GLY A 1 515 ? -9.743 -13.281 -11.344 1.00 93.44 515 GLY A N 1
ATOM 3882 C CA . GLY A 1 515 ? -9.642 -12.396 -12.506 1.00 93.44 515 GLY A CA 1
ATOM 3883 C C . GLY A 1 515 ? -10.054 -10.950 -12.220 1.00 93.44 515 GLY A C 1
ATOM 3884 O O . GLY A 1 515 ? -9.980 -10.107 -13.123 1.00 93.44 515 GLY A O 1
ATOM 3885 N N . ALA A 1 516 ? -10.463 -10.654 -10.983 1.00 93.31 516 ALA A N 1
ATOM 3886 C CA . ALA A 1 516 ? -10.929 -9.339 -10.575 1.00 93.31 516 ALA A CA 1
ATOM 3887 C C . ALA A 1 516 ? -9.891 -8.244 -10.850 1.00 93.31 516 ALA A C 1
ATOM 3889 O O . ALA A 1 516 ? -8.677 -8.440 -10.726 1.00 93.31 516 ALA A O 1
ATOM 3890 N N . ARG A 1 517 ? -10.398 -7.054 -11.194 1.00 90.50 517 ARG A N 1
ATOM 3891 C CA . ARG A 1 517 ? -9.580 -5.887 -11.534 1.00 90.50 517 ARG A CA 1
ATOM 3892 C C . ARG A 1 517 ? -9.890 -4.682 -10.665 1.00 90.50 517 ARG A C 1
ATOM 3894 O O . ARG A 1 517 ? -11.061 -4.346 -10.461 1.00 90.50 517 ARG A O 1
ATOM 3901 N N . ASN A 1 518 ? -8.841 -3.996 -10.222 1.00 87.06 518 ASN A N 1
ATOM 3902 C CA . ASN A 1 518 ? -8.965 -2.742 -9.482 1.00 87.06 518 ASN A CA 1
ATOM 3903 C C . ASN A 1 518 ? -9.214 -1.536 -10.405 1.00 87.06 518 ASN A C 1
ATOM 3905 O O . ASN A 1 518 ? -9.337 -1.671 -11.624 1.00 87.06 518 ASN A O 1
ATOM 3909 N N . LYS A 1 519 ? -9.271 -0.326 -9.832 1.00 83.50 519 LYS A N 1
ATOM 3910 C CA . LYS A 1 519 ? -9.545 0.913 -10.585 1.00 83.50 519 LYS A CA 1
ATOM 3911 C C . LYS A 1 519 ? -8.488 1.251 -11.649 1.00 83.50 519 LYS A C 1
ATOM 3913 O O . LYS A 1 519 ? -8.783 2.028 -12.553 1.00 83.50 519 LYS A O 1
ATOM 3918 N N . ARG A 1 520 ? -7.283 0.669 -11.572 1.00 76.56 520 ARG A N 1
ATOM 3919 C CA . ARG A 1 520 ? -6.210 0.799 -12.580 1.00 76.56 520 ARG A CA 1
ATOM 3920 C C . ARG A 1 520 ? -6.213 -0.330 -13.620 1.00 76.56 520 ARG A C 1
ATOM 3922 O O . ARG A 1 520 ? -5.400 -0.316 -14.541 1.00 76.56 520 ARG A O 1
ATOM 3929 N N . GLY A 1 521 ? -7.122 -1.297 -13.491 1.00 83.81 521 GLY A N 1
ATOM 3930 C CA . GLY A 1 521 ? -7.181 -2.489 -14.337 1.00 83.81 521 GLY A CA 1
ATOM 3931 C C . GLY A 1 521 ? -6.214 -3.603 -13.921 1.00 83.81 521 GLY A C 1
ATOM 3932 O O . GLY A 1 521 ? -6.146 -4.614 -14.615 1.00 83.81 521 GLY A O 1
ATOM 3933 N N . GLU A 1 522 ? -5.481 -3.441 -12.813 1.00 84.88 522 GLU A N 1
ATOM 3934 C CA . GLU A 1 522 ? -4.566 -4.462 -12.282 1.00 84.88 522 GLU A CA 1
ATOM 3935 C C . GLU A 1 522 ? -5.367 -5.634 -11.703 1.00 84.88 522 GLU A C 1
ATOM 3937 O O . GLU A 1 522 ? -6.404 -5.411 -11.080 1.00 84.88 522 GLU A O 1
ATOM 3942 N N . SER A 1 523 ? -4.850 -6.855 -11.837 1.00 90.81 523 SER A N 1
ATOM 3943 C CA . SER A 1 523 ? -5.378 -8.068 -11.198 1.00 90.81 523 SER A CA 1
ATOM 3944 C C . SER A 1 523 ? -4.380 -8.640 -10.181 1.00 90.81 523 SER A C 1
ATOM 3946 O O . SER A 1 523 ? -3.278 -8.114 -9.990 1.00 90.81 523 SER A O 1
ATOM 3948 N N . ALA A 1 524 ? -4.744 -9.738 -9.518 1.00 91.81 524 ALA A N 1
ATOM 3949 C CA . ALA A 1 524 ? -3.825 -10.457 -8.636 1.00 91.81 524 ALA A CA 1
ATOM 3950 C C . ALA A 1 524 ? -2.652 -11.112 -9.397 1.00 91.81 524 ALA A C 1
ATOM 3952 O O . ALA A 1 524 ? -1.581 -11.295 -8.815 1.00 91.81 524 ALA A O 1
ATOM 3953 N N . LEU A 1 525 ? -2.818 -11.405 -10.696 1.00 93.44 525 LEU A N 1
ATOM 3954 C CA . LEU A 1 525 ? -1.812 -12.093 -11.511 1.00 93.44 525 LEU A CA 1
ATOM 3955 C C . LEU A 1 525 ? -0.502 -11.299 -11.573 1.00 93.44 525 LEU A C 1
ATOM 3957 O O . LEU A 1 525 ? 0.571 -11.870 -11.404 1.00 93.44 525 LEU A O 1
ATOM 3961 N N . GLN A 1 526 ? -0.583 -9.974 -11.739 1.00 87.31 526 GLN A N 1
ATOM 3962 C CA . GLN A 1 526 ? 0.597 -9.107 -11.787 1.00 87.31 526 GLN A CA 1
ATOM 3963 C C . GLN A 1 526 ? 1.429 -9.212 -10.507 1.00 87.31 526 GLN A C 1
ATOM 3965 O O . GLN A 1 526 ? 2.649 -9.278 -10.578 1.00 87.31 526 GLN A O 1
ATOM 3970 N N . ALA A 1 527 ? 0.784 -9.255 -9.338 1.00 84.38 527 ALA A N 1
ATOM 3971 C CA . ALA A 1 527 ? 1.491 -9.405 -8.070 1.00 84.38 527 ALA A CA 1
ATOM 3972 C C . ALA A 1 527 ? 2.079 -10.818 -7.909 1.00 84.38 527 ALA A C 1
ATOM 3974 O O . ALA A 1 527 ? 3.206 -10.961 -7.438 1.00 84.38 527 ALA A O 1
ATOM 3975 N N . ALA A 1 528 ? 1.350 -11.852 -8.340 1.00 90.69 528 ALA A N 1
ATOM 3976 C CA . ALA A 1 528 ? 1.806 -13.240 -8.279 1.00 90.69 528 ALA A CA 1
ATOM 3977 C C . ALA A 1 528 ? 3.015 -13.527 -9.193 1.00 90.69 528 ALA A C 1
ATOM 3979 O O . ALA A 1 528 ? 3.787 -14.440 -8.911 1.00 90.69 528 ALA A O 1
ATOM 3980 N N . LEU A 1 529 ? 3.225 -12.752 -10.259 1.00 91.06 529 LEU A N 1
ATOM 3981 C CA . LEU A 1 529 ? 4.366 -12.920 -11.168 1.00 91.06 529 LEU A CA 1
ATOM 3982 C C . LEU A 1 529 ? 5.680 -12.295 -10.660 1.00 91.06 529 LEU A C 1
ATOM 3984 O O . LEU A 1 529 ? 6.739 -12.573 -11.219 1.00 91.06 529 LEU A O 1
ATOM 3988 N N . LEU A 1 530 ? 5.646 -11.485 -9.593 1.00 81.00 530 LEU A N 1
ATOM 3989 C CA . LEU A 1 530 ? 6.838 -10.803 -9.059 1.00 81.00 530 LEU A CA 1
ATOM 3990 C C . LEU A 1 530 ? 7.780 -11.720 -8.263 1.00 81.00 530 LEU A C 1
ATOM 3992 O O . LEU A 1 530 ? 8.912 -11.333 -7.974 1.00 81.00 530 LEU A O 1
ATOM 3996 N N . SER A 1 531 ? 7.328 -12.913 -7.871 1.00 79.56 531 SER A N 1
ATOM 3997 C CA . SER A 1 531 ? 8.098 -13.843 -7.043 1.00 79.56 531 SER A CA 1
ATOM 3998 C C . SER A 1 531 ? 8.044 -15.264 -7.591 1.00 79.56 531 SER A C 1
ATOM 4000 O O . SER A 1 531 ? 7.009 -15.745 -8.044 1.00 79.56 531 SER A O 1
ATOM 4002 N N . ALA A 1 532 ? 9.164 -15.980 -7.490 1.00 80.00 532 ALA A N 1
ATOM 4003 C CA . ALA A 1 532 ? 9.211 -17.402 -7.820 1.00 80.00 532 ALA A CA 1
ATOM 4004 C C . ALA A 1 532 ? 8.399 -18.256 -6.825 1.00 80.00 532 ALA A C 1
ATOM 4006 O O . ALA A 1 532 ? 7.876 -19.305 -7.194 1.00 80.00 532 ALA A O 1
ATOM 4007 N N . GLU A 1 533 ? 8.250 -17.804 -5.574 1.00 80.56 533 GLU A N 1
ATOM 4008 C CA . GLU A 1 533 ? 7.510 -18.529 -4.527 1.00 80.56 533 GLU A CA 1
ATOM 4009 C C . GLU A 1 533 ? 6.003 -18.614 -4.821 1.00 80.56 533 GLU A C 1
ATOM 4011 O O . GLU A 1 533 ? 5.328 -19.527 -4.353 1.00 80.56 533 GLU A O 1
ATOM 4016 N N . THR A 1 534 ? 5.472 -17.687 -5.620 1.00 87.50 534 THR A N 1
ATOM 4017 C CA . THR A 1 534 ? 4.064 -17.630 -6.038 1.00 87.50 534 THR A CA 1
ATOM 4018 C C . THR A 1 534 ? 3.801 -18.342 -7.358 1.00 87.50 534 THR A C 1
ATOM 4020 O O . THR A 1 534 ? 2.685 -18.278 -7.869 1.00 87.50 534 THR A O 1
ATOM 4023 N N . ARG A 1 535 ? 4.780 -19.077 -7.904 1.00 88.94 535 ARG A N 1
ATOM 4024 C CA . ARG A 1 535 ? 4.620 -19.809 -9.167 1.00 88.94 535 ARG A CA 1
ATOM 4025 C C . ARG A 1 535 ? 3.420 -20.760 -9.154 1.00 88.94 535 ARG A C 1
ATOM 4027 O O . ARG A 1 535 ? 2.622 -20.734 -10.083 1.00 88.94 535 ARG A O 1
ATOM 4034 N N . TRP A 1 536 ? 3.254 -21.520 -8.070 1.00 90.81 536 TRP A N 1
ATOM 4035 C CA . TRP A 1 536 ? 2.117 -22.431 -7.892 1.00 90.81 536 TRP A CA 1
ATOM 4036 C C . TRP A 1 536 ? 0.763 -21.712 -8.006 1.00 90.81 536 TRP A C 1
ATOM 4038 O O . TRP A 1 536 ? -0.198 -22.282 -8.515 1.00 90.81 536 TRP A O 1
ATOM 4048 N N . LEU A 1 537 ? 0.689 -20.459 -7.540 1.00 92.81 537 LEU A N 1
ATOM 4049 C CA . LEU A 1 537 ? -0.520 -19.649 -7.596 1.00 92.81 537 LEU A CA 1
ATOM 4050 C C . LEU A 1 537 ? -0.784 -19.180 -9.023 1.00 92.81 537 LEU A C 1
ATOM 4052 O O . LEU A 1 537 ? -1.925 -19.205 -9.459 1.00 92.81 537 LEU A O 1
ATOM 4056 N N . VAL A 1 538 ? 0.257 -18.787 -9.757 1.00 94.06 538 VAL A N 1
ATOM 4057 C CA . VAL A 1 538 ? 0.123 -18.412 -11.169 1.00 94.06 538 VAL A CA 1
ATOM 4058 C C . VAL A 1 538 ? -0.386 -19.594 -11.997 1.00 94.06 538 VAL A C 1
ATOM 4060 O O . VAL A 1 538 ? -1.360 -19.441 -12.732 1.00 94.06 538 VAL A O 1
ATOM 4063 N N . ASP A 1 539 ? 0.202 -20.781 -11.818 1.00 92.00 539 ASP A N 1
ATOM 4064 C CA . ASP A 1 539 ? -0.244 -22.001 -12.504 1.00 92.00 539 ASP A CA 1
ATOM 4065 C C . ASP A 1 539 ? -1.708 -22.329 -12.154 1.00 92.00 539 ASP A C 1
ATOM 4067 O O . ASP A 1 539 ? -2.512 -22.638 -13.035 1.00 92.00 539 ASP A O 1
ATOM 4071 N N . LEU A 1 540 ? -2.088 -22.186 -10.877 1.00 92.75 540 LEU A N 1
ATOM 4072 C CA . LEU A 1 540 ? -3.471 -22.340 -10.423 1.00 92.75 540 LEU A CA 1
ATOM 4073 C C . LEU A 1 540 ? -4.409 -21.310 -11.068 1.00 92.75 540 LEU A C 1
ATOM 4075 O O . LEU A 1 540 ? -5.482 -21.680 -11.533 1.00 92.75 540 LEU A O 1
ATOM 4079 N N . MET A 1 541 ? -4.028 -20.033 -11.121 1.00 94.56 541 MET A N 1
ATOM 4080 C CA . MET A 1 541 ? -4.835 -18.972 -11.733 1.00 94.56 541 MET A CA 1
ATOM 4081 C C . MET A 1 541 ? -5.091 -19.257 -13.217 1.00 94.56 541 MET A C 1
ATOM 4083 O O . MET A 1 541 ? -6.235 -19.163 -13.662 1.00 94.56 541 MET A O 1
ATOM 4087 N N . PHE A 1 542 ? -4.071 -19.687 -13.964 1.00 94.69 542 PHE A N 1
ATOM 4088 C CA . PHE A 1 542 ? -4.239 -20.101 -15.358 1.00 94.69 542 PHE A CA 1
ATOM 4089 C C . PHE A 1 542 ? -5.119 -21.346 -15.496 1.00 94.69 542 PHE A C 1
ATOM 4091 O O . PHE A 1 542 ? -6.012 -21.364 -16.341 1.00 94.69 542 PHE A O 1
ATOM 4098 N N . ALA A 1 543 ? -4.962 -22.346 -14.622 1.00 92.81 543 ALA A N 1
ATOM 4099 C CA . ALA A 1 543 ? -5.840 -23.518 -14.597 1.00 92.81 543 ALA A CA 1
ATOM 4100 C C . ALA A 1 543 ? -7.308 -23.167 -14.279 1.00 92.81 543 ALA A C 1
ATOM 4102 O O . ALA A 1 543 ? -8.218 -23.897 -14.668 1.00 92.81 543 ALA A O 1
ATOM 4103 N N . ARG A 1 544 ? -7.553 -22.043 -13.593 1.00 92.81 544 ARG A N 1
ATOM 4104 C CA . ARG A 1 544 ? -8.889 -21.488 -13.313 1.00 92.81 544 ARG A CA 1
ATOM 4105 C C . ARG A 1 544 ? -9.381 -20.500 -14.380 1.00 92.81 544 ARG A C 1
ATOM 4107 O O . ARG A 1 544 ? -10.412 -19.868 -14.176 1.00 92.81 544 ARG A O 1
ATOM 4114 N N . GLY A 1 545 ? -8.679 -20.370 -15.507 1.00 91.62 545 GLY A N 1
ATOM 4115 C CA . GLY A 1 545 ? -9.105 -19.549 -16.644 1.00 91.62 545 GLY A CA 1
ATOM 4116 C C . GLY A 1 545 ? -8.785 -18.056 -16.527 1.00 91.62 545 GLY A C 1
ATOM 4117 O O . GLY A 1 545 ? -9.324 -17.263 -17.298 1.00 91.62 545 GLY A O 1
ATOM 4118 N N . VAL A 1 546 ? -7.916 -17.641 -15.597 1.00 94.06 546 VAL A N 1
ATOM 4119 C CA . VAL A 1 546 ? -7.420 -16.256 -15.579 1.00 94.06 546 VAL A CA 1
ATOM 4120 C C . VAL A 1 546 ? -6.603 -16.009 -16.845 1.00 94.06 546 VAL A C 1
ATOM 4122 O O . VAL A 1 546 ? -5.670 -16.745 -17.141 1.00 94.06 546 VAL A O 1
ATOM 4125 N N . SER A 1 547 ? -6.931 -14.957 -17.593 1.00 92.38 547 SER A N 1
ATOM 4126 C CA . SER A 1 547 ? -6.224 -14.639 -18.836 1.00 92.38 547 SER A CA 1
ATOM 4127 C C . SER A 1 547 ? -4.800 -14.122 -18.566 1.00 92.38 547 SER A C 1
ATOM 4129 O O . SER A 1 547 ? -4.657 -13.171 -17.779 1.00 92.38 547 SER A O 1
ATOM 4131 N N . PRO A 1 548 ? -3.757 -14.633 -19.259 1.00 93.00 548 PRO A N 1
ATOM 4132 C CA . PRO A 1 548 ? -2.406 -14.064 -19.197 1.00 93.00 548 PRO A CA 1
ATOM 4133 C C . PRO A 1 548 ? -2.353 -12.638 -19.766 1.00 93.00 548 PRO A C 1
ATOM 4135 O O . PRO A 1 548 ? -1.505 -11.844 -19.368 1.00 93.00 548 PRO A O 1
ATOM 4138 N N . ASP A 1 549 ? -3.318 -12.275 -20.612 1.00 91.44 549 ASP A N 1
ATOM 4139 C CA . ASP A 1 549 ? -3.385 -10.988 -21.316 1.00 91.44 549 ASP A CA 1
ATOM 4140 C C . ASP A 1 549 ? -4.141 -9.894 -20.559 1.00 91.44 549 ASP A C 1
ATOM 4142 O O . ASP A 1 549 ? -4.728 -8.979 -21.143 1.00 91.44 549 ASP A O 1
ATOM 4146 N N . THR A 1 550 ? -4.173 -9.982 -19.230 1.00 87.75 550 THR A N 1
ATOM 4147 C CA . THR A 1 550 ? -4.887 -9.014 -18.394 1.00 87.75 550 THR A CA 1
ATOM 4148 C C . THR A 1 550 ? -4.196 -7.648 -18.430 1.00 87.75 550 THR A C 1
ATOM 4150 O O . THR A 1 550 ? -3.370 -7.328 -17.576 1.00 87.75 550 THR A O 1
ATOM 4153 N N . ALA A 1 551 ? -4.539 -6.834 -19.431 1.00 85.50 551 ALA A N 1
ATOM 4154 C CA . ALA A 1 551 ? -3.916 -5.535 -19.637 1.00 85.50 551 ALA A CA 1
ATOM 4155 C C . ALA A 1 551 ? -4.429 -4.473 -18.656 1.00 85.50 551 ALA A C 1
ATOM 4157 O O . ALA A 1 551 ? -5.608 -4.456 -18.294 1.00 85.50 551 ALA A O 1
ATOM 4158 N N . TYR A 1 552 ? -3.547 -3.558 -18.271 1.00 86.44 552 TYR A N 1
ATOM 4159 C CA . TYR A 1 552 ? -3.825 -2.468 -17.340 1.00 86.44 552 TYR A CA 1
ATOM 4160 C C . TYR A 1 552 ? -3.118 -1.188 -17.789 1.00 86.44 552 TYR A C 1
ATOM 4162 O O . TYR A 1 552 ? -2.202 -1.224 -18.615 1.00 86.44 552 TYR A O 1
ATOM 4170 N N . ILE A 1 553 ? -3.551 -0.046 -17.255 1.00 83.88 553 ILE A N 1
ATOM 4171 C CA . ILE A 1 553 ? -2.946 1.245 -17.587 1.00 83.88 553 ILE A CA 1
ATOM 4172 C C . ILE A 1 553 ? -1.806 1.499 -16.606 1.00 83.88 553 ILE A C 1
ATOM 4174 O O . ILE A 1 553 ? -2.042 1.658 -15.408 1.00 83.88 553 ILE A O 1
ATOM 4178 N N . GLN A 1 554 ? -0.573 1.555 -17.108 1.00 81.00 554 GLN A N 1
ATOM 4179 C CA . GLN A 1 554 ? 0.587 1.872 -16.270 1.00 81.00 554 GLN A CA 1
ATOM 4180 C C . GLN A 1 554 ? 0.718 3.382 -16.040 1.00 81.00 554 GLN A C 1
ATOM 4182 O O . GLN A 1 554 ? 1.007 3.825 -14.931 1.00 81.00 554 GLN A O 1
ATOM 4187 N N . LEU A 1 555 ? 0.543 4.166 -17.106 1.00 81.50 555 LEU A N 1
ATOM 4188 C CA . LEU A 1 555 ? 0.708 5.619 -17.126 1.00 81.50 555 LEU A CA 1
ATOM 4189 C C . LEU A 1 555 ? 0.014 6.230 -18.354 1.00 81.50 555 LEU A C 1
ATOM 4191 O O . LEU A 1 555 ? -0.459 5.507 -19.233 1.00 81.50 555 LEU A O 1
ATOM 4195 N N . TYR A 1 556 ? -0.021 7.560 -18.419 1.00 79.00 556 TYR A N 1
ATOM 4196 C CA . TYR A 1 556 ? -0.575 8.328 -19.537 1.00 79.00 556 TYR A CA 1
ATOM 4197 C C . TYR A 1 556 ? 0.509 9.195 -20.188 1.00 79.00 556 TYR A C 1
ATOM 4199 O O . TYR A 1 556 ? 1.278 9.851 -19.486 1.00 79.00 556 TYR A O 1
ATOM 4207 N N . TYR A 1 557 ? 0.532 9.240 -21.522 1.00 72.06 557 TYR A N 1
ATOM 4208 C CA . TYR A 1 557 ? 1.271 10.235 -22.305 1.00 72.06 557 TYR A CA 1
ATOM 4209 C C . TYR A 1 557 ? 0.276 11.197 -22.955 1.00 72.06 557 TYR A C 1
ATOM 4211 O O . TYR A 1 557 ? -0.392 10.864 -23.938 1.00 72.06 557 TYR A O 1
ATOM 4219 N N . GLY A 1 558 ? 0.136 12.393 -22.378 1.00 81.06 558 GLY A N 1
ATOM 4220 C CA . GLY A 1 558 ? -0.954 13.300 -22.735 1.00 81.06 558 GLY A CA 1
ATOM 4221 C C . GLY A 1 558 ? -2.310 12.630 -22.487 1.00 81.06 558 GLY A C 1
ATOM 4222 O O . GLY A 1 558 ? -2.562 12.125 -21.397 1.00 81.06 558 GLY A O 1
ATOM 4223 N N . ALA A 1 559 ? -3.165 12.581 -23.511 1.00 80.69 559 ALA A N 1
ATOM 4224 C CA . ALA A 1 559 ? -4.473 11.921 -23.447 1.00 80.69 559 ALA A CA 1
ATOM 4225 C C . ALA A 1 559 ? -4.441 10.410 -23.773 1.00 80.69 559 ALA A C 1
ATOM 4227 O O . ALA A 1 559 ? -5.490 9.769 -23.794 1.00 80.69 559 ALA A O 1
ATOM 4228 N N . ARG A 1 560 ? -3.265 9.831 -24.061 1.00 83.62 560 ARG A N 1
ATOM 4229 C CA . ARG A 1 560 ? -3.132 8.436 -24.508 1.00 83.62 560 ARG A CA 1
ATOM 4230 C C . ARG A 1 560 ? -2.654 7.527 -23.369 1.00 83.62 560 ARG A C 1
ATOM 4232 O O . ARG A 1 560 ? -1.560 7.758 -22.847 1.00 83.62 560 ARG A O 1
ATOM 4239 N N . PRO A 1 561 ? -3.419 6.495 -22.976 1.00 84.88 561 PRO A N 1
ATOM 4240 C CA . PRO A 1 561 ? -2.960 5.507 -22.005 1.00 84.88 561 PRO A CA 1
ATOM 4241 C C . PRO A 1 561 ? -1.887 4.582 -22.596 1.00 84.88 561 PRO A C 1
ATOM 4243 O O . PRO A 1 561 ? -1.953 4.180 -23.762 1.00 84.88 561 PRO A O 1
ATOM 4246 N N . VAL A 1 562 ? -0.919 4.205 -21.760 1.00 86.75 562 VAL A N 1
ATOM 4247 C CA . VAL A 1 562 ? 0.006 3.098 -22.026 1.00 86.75 562 VAL A CA 1
ATOM 4248 C C . VAL A 1 562 ? -0.590 1.831 -21.434 1.00 86.75 562 VAL A C 1
ATOM 4250 O O . VAL A 1 562 ? -0.576 1.636 -20.214 1.00 86.75 562 VAL A O 1
ATOM 4253 N N . TRP A 1 563 ? -1.106 0.974 -22.308 1.00 87.94 563 TRP A N 1
ATOM 4254 C CA . TRP A 1 563 ? -1.590 -0.346 -21.934 1.00 87.94 563 TRP A CA 1
ATOM 4255 C C . TRP A 1 563 ? -0.418 -1.304 -21.836 1.00 87.94 563 TRP A C 1
ATOM 4257 O O . TRP A 1 563 ? 0.350 -1.431 -22.788 1.00 87.94 563 TRP A O 1
ATOM 4267 N N . LEU A 1 564 ? -0.303 -1.990 -20.703 1.00 88.56 564 LEU A N 1
ATOM 4268 C CA . LEU A 1 564 ? 0.637 -3.089 -20.539 1.00 88.56 564 LEU A CA 1
ATOM 4269 C C . LEU A 1 564 ? -0.096 -4.376 -20.205 1.00 88.56 564 LEU A C 1
ATOM 4271 O O . LEU A 1 564 ? -0.926 -4.405 -19.297 1.00 88.56 564 LEU A O 1
ATOM 4275 N N . THR A 1 565 ? 0.257 -5.451 -20.901 1.00 92.50 565 THR A N 1
ATOM 4276 C CA . THR A 1 565 ? 0.007 -6.819 -20.432 1.00 92.50 565 THR A CA 1
ATOM 4277 C C . THR A 1 565 ? 1.086 -7.232 -19.421 1.00 92.50 565 THR A C 1
ATOM 4279 O O . THR A 1 565 ? 2.164 -6.625 -19.390 1.00 92.50 565 THR A O 1
ATOM 4282 N N . PRO A 1 566 ? 0.856 -8.274 -18.598 1.00 93.31 566 PRO A N 1
ATOM 4283 C CA . PRO A 1 566 ? 1.906 -8.854 -17.764 1.00 93.31 566 PRO A CA 1
ATOM 4284 C C . PRO A 1 566 ? 3.174 -9.190 -18.563 1.00 93.31 566 PRO A C 1
ATOM 4286 O O . PRO A 1 566 ? 4.278 -8.898 -18.109 1.00 93.31 566 PRO A O 1
ATOM 4289 N N . LEU A 1 567 ? 3.026 -9.707 -19.790 1.00 94.88 567 LEU A N 1
ATOM 4290 C CA . LEU A 1 567 ? 4.157 -10.033 -20.662 1.00 94.88 567 LEU A CA 1
ATOM 4291 C C . LEU A 1 567 ? 4.994 -8.788 -20.972 1.00 94.88 567 LEU A C 1
ATOM 4293 O O . LEU A 1 567 ? 6.209 -8.792 -20.782 1.00 94.88 567 LEU A O 1
ATOM 4297 N N . GLN A 1 568 ? 4.346 -7.702 -21.395 1.00 92.75 568 GLN A N 1
ATOM 4298 C CA . GLN A 1 568 ? 5.034 -6.449 -21.706 1.00 92.75 568 GLN A CA 1
ATOM 4299 C C . GLN A 1 568 ? 5.682 -5.814 -20.476 1.00 92.75 568 GLN A C 1
ATOM 4301 O O . GLN A 1 568 ? 6.766 -5.248 -20.584 1.00 92.75 568 GLN A O 1
ATOM 4306 N N . ALA A 1 569 ? 5.043 -5.903 -19.308 1.00 91.50 569 ALA A N 1
ATOM 4307 C CA . ALA A 1 569 ? 5.611 -5.386 -18.070 1.00 91.50 569 ALA A CA 1
ATOM 4308 C C . ALA A 1 569 ? 6.930 -6.095 -17.719 1.00 91.50 569 ALA A C 1
ATOM 4310 O O . ALA A 1 569 ? 7.925 -5.423 -17.454 1.00 91.50 569 ALA A O 1
ATOM 4311 N N . HIS A 1 570 ? 6.964 -7.429 -17.802 1.00 93.12 570 HIS A N 1
ATOM 4312 C CA . HIS A 1 570 ? 8.171 -8.207 -17.511 1.00 93.12 570 HIS A CA 1
ATOM 4313 C C . HIS A 1 570 ? 9.251 -8.082 -18.595 1.00 93.12 570 HIS A C 1
ATOM 4315 O O . HIS A 1 570 ? 10.433 -8.075 -18.268 1.00 93.12 570 HIS A O 1
ATOM 4321 N N . LEU A 1 571 ? 8.887 -7.900 -19.870 1.00 94.56 571 LEU A N 1
ATOM 4322 C CA . LEU A 1 571 ? 9.858 -7.604 -20.936 1.00 94.56 571 LEU A CA 1
ATOM 4323 C C . LEU A 1 571 ? 10.597 -6.272 -20.730 1.00 94.56 571 LEU A C 1
ATOM 4325 O O . LEU A 1 571 ? 11.667 -6.075 -21.292 1.00 94.56 571 LEU A O 1
ATOM 4329 N N . ARG A 1 572 ? 10.038 -5.337 -19.955 1.00 91.38 572 ARG A N 1
ATOM 4330 C CA . ARG A 1 572 ? 10.670 -4.038 -19.668 1.00 91.38 572 ARG A CA 1
ATOM 4331 C C . ARG A 1 572 ? 11.635 -4.086 -18.486 1.00 91.38 572 ARG A C 1
ATOM 4333 O O . ARG A 1 572 ? 12.293 -3.080 -18.215 1.00 91.38 572 ARG A O 1
ATOM 4340 N N . GLU A 1 573 ? 11.723 -5.210 -17.775 1.00 90.25 573 GLU A N 1
ATOM 4341 C CA . GLU A 1 573 ? 12.693 -5.374 -16.695 1.00 90.25 573 GLU A CA 1
ATOM 4342 C C . GLU A 1 573 ? 14.116 -5.273 -17.242 1.00 90.25 573 GLU A C 1
ATOM 4344 O O . GLU A 1 573 ? 14.510 -6.020 -18.136 1.00 90.25 573 GLU A O 1
ATOM 4349 N N . TYR A 1 574 ? 14.906 -4.356 -16.682 1.00 85.56 574 TYR A N 1
ATOM 4350 C CA . TYR A 1 574 ? 16.269 -4.134 -17.143 1.00 85.56 574 TYR A CA 1
ATOM 4351 C C . TYR A 1 574 ? 17.140 -5.382 -16.898 1.00 85.56 574 TYR A C 1
ATOM 4353 O O . TYR A 1 574 ? 17.346 -5.760 -15.739 1.00 85.56 574 TYR A O 1
ATOM 4361 N N . PRO A 1 575 ? 17.701 -6.013 -17.950 1.00 87.25 575 PRO A N 1
ATOM 4362 C CA . PRO A 1 575 ? 18.473 -7.246 -17.802 1.00 87.25 575 PRO A CA 1
ATOM 4363 C C . PRO A 1 575 ? 19.890 -7.026 -17.250 1.00 87.25 575 PRO A C 1
ATOM 4365 O O . PRO A 1 575 ? 20.569 -8.003 -16.928 1.00 87.25 575 PRO A O 1
ATOM 4368 N N . GLY A 1 576 ? 20.330 -5.770 -17.107 1.00 87.56 576 GLY A N 1
ATOM 4369 C CA . GLY A 1 576 ? 21.735 -5.425 -16.893 1.00 87.56 576 GLY A CA 1
ATOM 4370 C C . GLY A 1 576 ? 22.509 -5.325 -18.216 1.00 87.56 576 GLY A C 1
ATOM 4371 O O . GLY A 1 576 ? 22.017 -5.777 -19.251 1.00 87.56 576 GLY A O 1
ATOM 4372 N N . PRO A 1 577 ? 23.715 -4.731 -18.210 1.00 86.69 577 PRO A N 1
ATOM 4373 C CA . PRO A 1 577 ? 24.564 -4.707 -19.396 1.00 86.69 577 PRO A CA 1
ATOM 4374 C C . PRO A 1 577 ? 25.056 -6.122 -19.737 1.00 86.69 577 PRO A C 1
ATOM 4376 O O . PRO A 1 577 ? 25.397 -6.904 -18.846 1.00 86.69 577 PRO A O 1
ATOM 4379 N N . LEU A 1 578 ? 25.127 -6.442 -21.032 1.00 91.56 578 LEU A N 1
ATOM 4380 C CA . LEU A 1 578 ? 25.774 -7.664 -21.511 1.00 91.56 578 LEU A CA 1
ATOM 4381 C C . LEU A 1 578 ? 27.298 -7.468 -21.507 1.00 91.56 578 LEU A C 1
ATOM 4383 O O . LEU A 1 578 ? 27.796 -6.504 -22.083 1.00 91.56 578 LEU A O 1
ATOM 4387 N N . ALA A 1 579 ? 28.020 -8.393 -20.877 1.00 92.12 579 ALA A N 1
ATOM 4388 C CA . ALA A 1 579 ? 29.472 -8.355 -20.709 1.00 92.12 579 ALA A CA 1
ATOM 4389 C C . ALA A 1 579 ? 30.072 -9.768 -20.863 1.00 92.12 579 ALA A C 1
ATOM 4391 O O . ALA A 1 579 ? 29.324 -10.752 -20.790 1.00 92.12 579 ALA A O 1
ATOM 4392 N N . PRO A 1 580 ? 31.398 -9.903 -21.050 1.00 94.06 580 PRO A N 1
ATOM 4393 C CA . PRO A 1 580 ? 32.054 -11.201 -21.172 1.00 94.06 580 PRO A CA 1
ATOM 4394 C C . PRO A 1 580 ? 31.687 -12.185 -20.051 1.00 94.06 580 PRO A C 1
ATOM 4396 O O . PRO A 1 580 ? 31.603 -11.828 -18.875 1.00 94.06 580 PRO A O 1
ATOM 4399 N N . GLY A 1 581 ? 31.422 -13.442 -20.422 1.00 88.62 581 GLY A N 1
ATOM 4400 C CA . GLY A 1 581 ? 31.024 -14.502 -19.486 1.00 88.62 581 GLY A CA 1
ATOM 4401 C C . GLY A 1 581 ? 29.613 -14.366 -18.891 1.00 88.62 581 GLY A C 1
ATOM 4402 O O . GLY A 1 581 ? 29.215 -15.206 -18.081 1.00 88.62 581 GLY A O 1
ATOM 4403 N N . LYS A 1 582 ? 28.833 -13.342 -19.268 1.00 90.25 582 LYS A N 1
ATOM 4404 C CA . LYS A 1 582 ? 27.421 -13.199 -18.886 1.00 90.25 582 LYS A CA 1
ATOM 4405 C C . LYS A 1 582 ? 26.517 -13.699 -20.006 1.00 90.25 582 LYS A C 1
ATOM 4407 O O . LYS A 1 582 ? 26.690 -13.344 -21.166 1.00 90.25 582 LYS A O 1
ATOM 4412 N N . THR A 1 583 ? 25.517 -14.496 -19.649 1.00 86.69 583 THR A N 1
ATOM 4413 C CA . THR A 1 583 ? 24.482 -14.936 -20.587 1.00 86.69 583 THR A CA 1
ATOM 4414 C C . THR A 1 583 ? 23.344 -13.915 -20.660 1.00 86.69 583 THR A C 1
ATOM 4416 O O . THR A 1 583 ? 22.994 -13.339 -19.623 1.00 86.69 583 THR A O 1
ATOM 4419 N N . PRO A 1 584 ? 22.709 -13.739 -21.834 1.00 89.69 584 PRO A N 1
ATOM 4420 C CA . PRO A 1 584 ? 21.429 -13.047 -21.966 1.00 89.69 584 PRO A CA 1
ATOM 4421 C C . PRO A 1 584 ? 20.434 -13.482 -20.885 1.00 89.69 584 PRO A C 1
ATOM 4423 O O . PRO A 1 584 ? 20.207 -14.677 -20.684 1.00 89.69 584 PRO A O 1
ATOM 4426 N N . ARG A 1 585 ? 19.844 -12.521 -20.172 1.00 90.19 585 ARG A N 1
ATOM 4427 C CA . ARG A 1 585 ? 18.889 -12.794 -19.093 1.00 90.19 585 ARG A CA 1
ATOM 4428 C C . ARG A 1 585 ? 17.480 -12.466 -19.559 1.00 90.19 585 ARG A C 1
ATOM 4430 O O . ARG A 1 585 ? 17.150 -11.296 -19.710 1.00 90.19 585 ARG A O 1
ATOM 4437 N N . VAL A 1 586 ? 16.639 -13.484 -19.706 1.00 92.00 586 VAL A N 1
ATOM 4438 C CA . VAL A 1 586 ? 15.190 -13.326 -19.904 1.00 92.00 586 VAL A CA 1
ATOM 4439 C C . VAL A 1 586 ? 14.489 -13.580 -18.564 1.00 92.00 586 VAL A C 1
ATOM 4441 O O . VAL A 1 586 ? 14.766 -14.607 -17.938 1.00 92.00 586 VAL A O 1
ATOM 4444 N N . PRO A 1 587 ? 13.622 -12.675 -18.072 1.00 92.50 587 PRO A N 1
ATOM 4445 C CA . PRO A 1 587 ? 12.899 -12.903 -16.826 1.00 92.50 587 PRO A CA 1
ATOM 4446 C C . PRO A 1 587 ? 12.051 -14.188 -16.894 1.00 92.50 587 PRO A C 1
ATOM 4448 O O . PRO A 1 587 ? 11.353 -14.400 -17.889 1.00 92.50 587 PRO A O 1
ATOM 4451 N N . PRO A 1 588 ? 12.049 -15.043 -15.851 1.00 91.00 588 PRO A N 1
ATOM 4452 C CA . PRO A 1 588 ? 11.279 -16.292 -15.859 1.00 91.00 588 PRO A CA 1
ATOM 4453 C C . PRO A 1 588 ? 9.779 -16.097 -16.123 1.00 91.00 588 PRO A C 1
ATOM 4455 O O . PRO A 1 588 ? 9.155 -16.937 -16.768 1.00 91.00 588 PRO A O 1
ATOM 4458 N N . ALA A 1 589 ? 9.215 -14.970 -15.674 1.00 92.75 589 ALA A N 1
ATOM 4459 C CA . ALA A 1 589 ? 7.822 -14.604 -15.911 1.00 92.75 589 ALA A CA 1
ATOM 4460 C C . ALA A 1 589 ? 7.489 -14.447 -17.407 1.00 92.75 589 ALA A C 1
ATOM 4462 O O . ALA A 1 589 ? 6.392 -14.815 -17.814 1.00 92.75 589 ALA A O 1
ATOM 4463 N N . VAL A 1 590 ? 8.431 -13.975 -18.237 1.00 95.00 590 VAL A N 1
ATOM 4464 C CA . VAL A 1 590 ? 8.243 -13.865 -19.697 1.00 95.00 590 VAL A CA 1
ATOM 4465 C C . VAL A 1 590 ? 8.029 -15.249 -20.302 1.00 95.00 590 VAL A C 1
ATOM 4467 O O . VAL A 1 590 ? 7.045 -15.464 -21.000 1.00 95.00 590 VAL A O 1
ATOM 4470 N N . THR A 1 591 ? 8.912 -16.199 -19.983 1.00 92.12 591 THR A N 1
ATOM 4471 C CA . THR A 1 591 ? 8.822 -17.580 -20.493 1.00 92.12 591 THR A CA 1
ATOM 4472 C C . THR A 1 591 ? 7.514 -18.230 -20.051 1.00 92.12 591 THR A C 1
ATOM 4474 O O . THR A 1 591 ? 6.765 -18.735 -20.875 1.00 92.12 591 THR A O 1
ATOM 4477 N N . LEU A 1 592 ? 7.187 -18.106 -18.762 1.00 92.50 592 LEU A N 1
ATOM 4478 C CA . LEU A 1 592 ? 5.934 -18.587 -18.186 1.00 92.50 592 LEU A CA 1
ATOM 4479 C C . LEU A 1 592 ? 4.696 -18.053 -18.919 1.00 92.50 592 LEU A C 1
ATOM 4481 O O . LEU A 1 592 ? 3.812 -18.819 -19.283 1.00 92.50 592 LEU A O 1
ATOM 4485 N N . LEU A 1 593 ? 4.620 -16.743 -19.137 1.00 95.31 593 LEU A N 1
ATOM 4486 C CA . LEU A 1 593 ? 3.473 -16.129 -19.803 1.00 95.31 593 LEU A CA 1
ATOM 4487 C C . LEU A 1 593 ? 3.336 -16.599 -21.252 1.00 95.31 593 LEU A C 1
ATOM 4489 O O . LEU A 1 593 ? 2.228 -16.894 -21.692 1.00 95.31 593 LEU A O 1
ATOM 4493 N N . LEU A 1 594 ? 4.452 -16.719 -21.975 1.00 94.12 594 LEU A N 1
ATOM 4494 C CA . LEU A 1 594 ? 4.450 -17.264 -23.330 1.00 94.12 594 LEU A CA 1
ATOM 4495 C C . LEU A 1 594 ? 3.997 -18.730 -23.333 1.00 94.12 594 LEU A C 1
ATOM 4497 O O . LEU A 1 594 ? 3.147 -19.096 -24.141 1.00 94.12 594 LEU A O 1
ATOM 4501 N N . ASP A 1 595 ? 4.484 -19.563 -22.415 1.00 91.94 595 ASP A N 1
ATOM 4502 C CA . ASP A 1 595 ? 4.076 -20.971 -22.302 1.00 91.94 595 ASP A CA 1
ATOM 4503 C C . ASP A 1 595 ? 2.569 -21.131 -22.052 1.00 91.94 595 ASP A C 1
ATOM 4505 O O . ASP A 1 595 ? 1.962 -22.081 -22.541 1.00 91.94 595 ASP A O 1
ATOM 4509 N N . HIS A 1 596 ? 1.950 -20.161 -21.375 1.00 92.69 596 HIS A N 1
ATOM 4510 C CA . HIS A 1 596 ? 0.503 -20.100 -21.149 1.00 92.69 596 HIS A CA 1
ATOM 4511 C C . HIS A 1 596 ? -0.270 -19.284 -22.201 1.00 92.69 596 HIS A C 1
ATOM 4513 O O . HIS A 1 596 ? -1.440 -18.970 -21.996 1.00 92.69 596 HIS A O 1
ATOM 4519 N N . GLY A 1 597 ? 0.348 -18.979 -23.345 1.00 92.69 597 GLY A N 1
ATOM 4520 C CA . GLY A 1 597 ? -0.342 -18.432 -24.514 1.00 92.69 597 GLY A CA 1
ATOM 4521 C C . GLY A 1 597 ? -0.574 -16.922 -24.494 1.00 92.69 597 GLY A C 1
ATOM 4522 O O . GLY A 1 597 ? -1.499 -16.469 -25.159 1.00 92.69 597 GLY A O 1
ATOM 4523 N N . ALA A 1 598 ? 0.239 -16.150 -23.763 1.00 94.62 598 ALA A N 1
ATOM 4524 C CA . ALA A 1 598 ? 0.158 -14.690 -23.788 1.00 94.62 598 ALA A CA 1
ATOM 4525 C C . ALA A 1 598 ? 0.268 -14.129 -25.219 1.00 94.62 598 ALA A C 1
ATOM 4527 O O . ALA A 1 598 ? 1.215 -14.437 -25.951 1.00 94.62 598 ALA A O 1
ATOM 4528 N N . ASP A 1 599 ? -0.681 -13.273 -25.595 1.00 92.94 599 ASP A N 1
ATOM 4529 C CA . ASP A 1 599 ? -0.737 -12.602 -26.888 1.00 92.94 599 ASP A CA 1
ATOM 4530 C C . ASP A 1 599 ? 0.250 -11.426 -26.912 1.00 92.94 599 ASP A C 1
ATOM 4532 O O . ASP A 1 599 ? 0.042 -10.361 -26.320 1.00 92.94 599 ASP A O 1
ATOM 4536 N N . VAL A 1 600 ? 1.343 -11.626 -27.647 1.00 93.44 600 VAL A N 1
ATOM 4537 C CA . VAL A 1 600 ? 2.431 -10.653 -27.822 1.00 93.44 600 VAL A CA 1
ATOM 4538 C C . VAL A 1 600 ? 1.939 -9.355 -28.470 1.00 93.44 600 VAL A C 1
ATOM 4540 O O . VAL A 1 600 ? 2.532 -8.290 -28.276 1.00 93.44 600 VAL A O 1
ATOM 4543 N N . SER A 1 601 ? 0.848 -9.422 -29.232 1.00 91.50 601 SER A N 1
ATOM 4544 C CA . SER A 1 601 ? 0.337 -8.291 -29.995 1.00 91.50 601 SER A CA 1
ATOM 4545 C C . SER A 1 601 ? -0.536 -7.355 -29.160 1.00 91.50 601 SER A C 1
ATOM 4547 O O . SER A 1 601 ? -0.820 -6.255 -29.628 1.00 91.50 601 SER A O 1
ATOM 4549 N N . LEU A 1 602 ? -0.936 -7.723 -27.938 1.00 91.62 602 LEU A N 1
ATOM 4550 C CA . LEU A 1 602 ? -1.768 -6.880 -27.075 1.00 91.62 602 LEU A CA 1
ATOM 4551 C C . LEU A 1 602 ? -0.959 -5.866 -26.261 1.00 91.62 602 LEU A C 1
ATOM 4553 O O . LEU A 1 602 ? 0.091 -6.176 -25.705 1.00 91.62 602 LEU A O 1
ATOM 4557 N N . GLY A 1 603 ? -1.507 -4.656 -26.145 1.00 88.81 603 GLY A N 1
ATOM 4558 C CA . GLY A 1 603 ? -0.955 -3.538 -25.380 1.00 88.81 603 GLY A CA 1
ATOM 4559 C C . GLY A 1 603 ? -0.246 -2.515 -26.264 1.00 88.81 603 GLY A C 1
ATOM 4560 O O . GLY A 1 603 ? -0.312 -2.600 -27.482 1.00 88.81 603 GLY A O 1
ATOM 4561 N N . GLY A 1 604 ? 0.421 -1.536 -25.657 1.00 86.19 604 GLY A N 1
ATOM 4562 C CA . GLY A 1 604 ? 0.996 -0.387 -26.360 1.00 86.19 604 GLY A CA 1
ATOM 4563 C C . GLY A 1 604 ? 0.227 0.917 -26.123 1.00 86.19 604 GLY A C 1
ATOM 4564 O O . GLY A 1 604 ? -0.572 1.042 -25.192 1.00 86.19 604 GLY A O 1
ATOM 4565 N N . LEU A 1 605 ? 0.519 1.935 -26.936 1.00 85.19 605 LEU A N 1
ATOM 4566 C CA . LEU A 1 605 ? -0.032 3.282 -26.767 1.00 85.19 605 LEU A CA 1
ATOM 4567 C C . LEU A 1 605 ? -1.395 3.394 -27.471 1.00 85.19 605 LEU A C 1
ATOM 4569 O O . LEU A 1 605 ? -1.458 3.426 -28.701 1.00 85.19 605 LEU A O 1
ATOM 4573 N N . GLY A 1 606 ? -2.479 3.471 -26.697 1.00 80.12 606 GLY A N 1
ATOM 4574 C CA . GLY A 1 606 ? -3.857 3.392 -27.204 1.00 80.12 606 GLY A CA 1
ATOM 4575 C C . GLY A 1 606 ? -4.608 4.724 -27.265 1.00 80.12 606 GLY A C 1
ATOM 4576 O O . GLY A 1 606 ? -4.089 5.770 -26.861 1.00 80.12 606 GLY A O 1
ATOM 4577 N N . ALA A 1 607 ? -5.841 4.672 -27.776 1.00 75.94 607 ALA A N 1
ATOM 4578 C CA . ALA A 1 607 ? -6.830 5.741 -27.648 1.00 75.94 607 ALA A CA 1
ATOM 4579 C C . ALA A 1 607 ? -7.487 5.717 -26.250 1.00 75.94 607 ALA A C 1
ATOM 4581 O O . ALA A 1 607 ? -7.275 4.800 -25.454 1.00 75.94 607 ALA A O 1
ATOM 4582 N N . ALA A 1 608 ? -8.255 6.758 -25.918 1.00 67.62 608 ALA A N 1
ATOM 4583 C CA . ALA A 1 608 ? -8.874 6.924 -24.598 1.00 67.62 608 ALA A CA 1
ATOM 4584 C C . ALA A 1 608 ? -10.121 6.041 -24.364 1.00 67.62 608 ALA A C 1
ATOM 4586 O O . ALA A 1 608 ? -10.674 6.031 -23.265 1.00 67.62 608 ALA A O 1
ATOM 4587 N N . ASP A 1 609 ? -10.566 5.284 -25.366 1.00 67.75 609 ASP A N 1
ATOM 4588 C CA . ASP A 1 609 ? -11.804 4.491 -25.393 1.00 67.75 609 ASP A CA 1
ATOM 4589 C C . ASP A 1 609 ? -11.750 3.178 -24.586 1.00 67.75 609 ASP A C 1
ATOM 4591 O O . ASP A 1 609 ? -12.620 2.319 -24.715 1.00 67.75 609 ASP A O 1
ATOM 4595 N N . LYS A 1 610 ? -10.765 3.041 -23.688 1.00 68.12 610 LYS A N 1
ATOM 4596 C CA . LYS A 1 610 ? -10.569 1.899 -22.776 1.00 68.12 610 LYS A CA 1
ATOM 4597 C C . LYS A 1 610 ? -10.353 0.540 -23.463 1.00 68.12 610 LYS A C 1
ATOM 4599 O O . LYS A 1 610 ? -10.310 -0.470 -22.760 1.00 68.12 610 LYS A O 1
ATOM 4604 N N . GLN A 1 611 ? -10.184 0.493 -24.786 1.00 81.25 611 GLN A N 1
ATOM 4605 C CA . GLN A 1 611 ? -9.849 -0.737 -25.502 1.00 81.25 611 GLN A CA 1
ATOM 4606 C C . GLN A 1 611 ? -8.333 -0.936 -25.568 1.00 81.25 611 GLN A C 1
ATOM 4608 O O . GLN A 1 611 ? -7.565 0.003 -25.778 1.00 81.25 611 GLN A O 1
ATOM 4613 N N . VAL A 1 612 ? -7.897 -2.182 -25.382 1.00 85.75 612 VAL A N 1
ATOM 4614 C CA . VAL A 1 612 ? -6.481 -2.556 -25.462 1.00 85.75 612 VAL A CA 1
ATOM 4615 C C . VAL A 1 612 ? -6.100 -2.697 -26.941 1.00 85.75 612 VAL A C 1
ATOM 4617 O O . VAL A 1 612 ? -6.665 -3.560 -27.616 1.00 85.75 612 VAL A O 1
ATOM 4620 N N . PRO A 1 613 ? -5.167 -1.885 -27.473 1.00 86.00 613 PRO A N 1
ATOM 4621 C CA . PRO A 1 613 ? -4.781 -1.957 -28.878 1.00 86.00 613 PRO A CA 1
ATOM 4622 C C . PRO A 1 613 ? -3.961 -3.220 -29.190 1.00 86.00 613 PRO A C 1
ATOM 4624 O O . PRO A 1 613 ? -3.320 -3.801 -28.311 1.00 86.00 613 PRO A O 1
ATOM 4627 N N . ARG A 1 614 ? -3.951 -3.615 -30.473 1.00 86.81 614 ARG A N 1
ATOM 4628 C CA . ARG A 1 614 ? -3.150 -4.727 -31.024 1.00 86.81 614 ARG A CA 1
ATOM 4629 C C . ARG A 1 614 ? -1.824 -4.258 -31.658 1.00 86.81 614 ARG A C 1
ATOM 4631 O O . ARG A 1 614 ? -1.426 -4.745 -32.714 1.00 86.81 614 ARG A O 1
ATOM 4638 N N . ASN A 1 615 ? -1.155 -3.270 -31.062 1.00 84.12 615 ASN A N 1
ATOM 4639 C CA . ASN A 1 615 ? 0.165 -2.776 -31.494 1.00 84.12 615 ASN A CA 1
ATOM 4640 C C . ASN A 1 615 ? 1.285 -3.137 -30.499 1.00 84.12 615 ASN A C 1
ATOM 4642 O O . ASN A 1 615 ? 2.372 -2.557 -30.519 1.00 84.12 615 ASN A O 1
ATOM 4646 N N . GLY A 1 616 ? 1.041 -4.136 -29.650 1.00 90.06 616 GLY A N 1
ATOM 4647 C CA . GLY A 1 616 ? 1.936 -4.548 -28.577 1.00 90.06 616 GLY A CA 1
ATOM 4648 C C . GLY A 1 616 ? 3.235 -5.188 -29.052 1.00 90.06 616 GLY A C 1
ATOM 4649 O O . GLY A 1 616 ? 4.238 -5.074 -28.347 1.00 90.06 616 GLY A O 1
ATOM 4650 N N . LEU A 1 617 ? 3.250 -5.774 -30.258 1.00 92.62 617 LEU A N 1
ATOM 4651 C CA . LEU A 1 617 ? 4.434 -6.422 -30.828 1.00 92.62 617 LEU A CA 1
ATOM 4652 C C . LEU A 1 617 ? 5.610 -5.445 -30.956 1.00 92.62 617 LEU A C 1
ATOM 4654 O O . LEU A 1 617 ? 6.730 -5.788 -30.591 1.00 92.62 617 LEU A O 1
ATOM 4658 N N . GLN A 1 618 ? 5.354 -4.212 -31.404 1.00 91.50 618 GLN A N 1
ATOM 4659 C CA . GLN A 1 618 ? 6.373 -3.164 -31.508 1.00 91.50 618 GLN A CA 1
ATOM 4660 C C . GLN A 1 618 ? 7.046 -2.910 -30.148 1.00 91.50 618 GLN A C 1
ATOM 4662 O O . GLN A 1 618 ? 8.271 -2.943 -30.034 1.00 91.50 618 GLN A O 1
ATOM 4667 N N . ALA A 1 619 ? 6.244 -2.712 -29.098 1.00 90.69 619 ALA A N 1
ATOM 4668 C CA . ALA A 1 619 ? 6.743 -2.465 -27.746 1.00 90.69 619 ALA A CA 1
ATOM 4669 C C . ALA A 1 619 ? 7.441 -3.698 -27.141 1.00 90.69 619 ALA A C 1
ATOM 4671 O O . ALA A 1 619 ? 8.440 -3.559 -26.426 1.00 90.69 619 ALA A O 1
ATOM 4672 N N . ALA A 1 620 ? 6.938 -4.900 -27.437 1.00 94.44 620 ALA A N 1
ATOM 4673 C CA . ALA A 1 620 ? 7.526 -6.161 -27.002 1.00 94.44 620 ALA A CA 1
ATOM 4674 C C . ALA A 1 620 ? 8.913 -6.370 -27.625 1.00 94.44 620 ALA A C 1
ATOM 4676 O O . ALA A 1 620 ? 9.859 -6.653 -26.895 1.00 94.44 620 ALA A O 1
ATOM 4677 N N . LEU A 1 621 ? 9.058 -6.160 -28.938 1.00 95.44 621 LEU A N 1
ATOM 4678 C CA . LEU A 1 621 ? 10.336 -6.261 -29.648 1.00 95.44 621 LEU A CA 1
ATOM 4679 C C . LEU A 1 621 ? 11.338 -5.196 -29.194 1.00 95.44 621 LEU A C 1
ATOM 4681 O O . LEU A 1 621 ? 12.510 -5.513 -28.995 1.00 95.44 621 LEU A O 1
ATOM 4685 N N . GLU A 1 622 ? 10.898 -3.950 -28.984 1.00 92.62 622 GLU A N 1
ATOM 4686 C CA . GLU A 1 622 ? 11.777 -2.893 -28.471 1.00 92.62 622 GLU A CA 1
ATOM 4687 C C . GLU A 1 622 ? 12.303 -3.226 -27.070 1.00 92.62 622 GLU A C 1
ATOM 4689 O O . GLU A 1 622 ? 13.478 -3.007 -26.772 1.00 92.62 622 GLU A O 1
ATOM 4694 N N . SER A 1 623 ? 11.448 -3.790 -26.216 1.00 94.19 623 SER A N 1
ATOM 4695 C CA . SER A 1 623 ? 11.845 -4.180 -24.865 1.00 94.19 623 SER A CA 1
ATOM 4696 C C . SER A 1 623 ? 12.756 -5.413 -24.895 1.00 94.19 623 SER A C 1
ATOM 4698 O O . SER A 1 623 ? 13.839 -5.407 -24.310 1.00 94.19 623 SER A O 1
ATOM 4700 N N . ALA A 1 624 ? 12.394 -6.428 -25.686 1.00 95.25 624 ALA A N 1
ATOM 4701 C CA . ALA A 1 624 ? 13.173 -7.647 -25.889 1.00 95.25 624 ALA A CA 1
ATOM 4702 C C . ALA A 1 624 ? 14.569 -7.384 -26.481 1.00 95.25 624 ALA A C 1
ATOM 4704 O O . ALA A 1 624 ? 15.520 -8.095 -26.149 1.00 95.25 624 ALA A O 1
ATOM 4705 N N . ALA A 1 625 ? 14.727 -6.326 -27.285 1.00 94.75 625 ALA A N 1
ATOM 4706 C CA . ALA A 1 625 ? 16.018 -5.883 -27.810 1.00 94.75 625 ALA A CA 1
ATOM 4707 C C . ALA A 1 625 ? 17.048 -5.585 -26.705 1.00 94.75 625 ALA A C 1
ATOM 4709 O O . ALA A 1 625 ? 18.246 -5.723 -26.939 1.00 94.75 625 ALA A O 1
ATOM 4710 N N . MET A 1 626 ? 16.619 -5.224 -25.488 1.00 92.69 626 MET A N 1
ATOM 4711 C CA . MET A 1 626 ? 17.527 -4.997 -24.356 1.00 92.69 626 MET A CA 1
ATOM 4712 C C . MET A 1 626 ? 18.144 -6.291 -23.815 1.00 92.69 626 MET A C 1
ATOM 4714 O O . MET A 1 626 ? 19.224 -6.251 -23.234 1.00 92.69 626 MET A O 1
ATOM 4718 N N . HIS A 1 627 ? 17.485 -7.434 -24.016 1.00 94.12 627 HIS A N 1
ATOM 4719 C CA . HIS A 1 627 ? 17.892 -8.717 -23.442 1.00 94.12 627 HIS A CA 1
ATOM 4720 C C . HIS A 1 627 ? 18.977 -9.429 -24.247 1.00 94.12 627 HIS A C 1
ATOM 4722 O O . HIS A 1 627 ? 19.478 -10.446 -23.776 1.00 94.12 627 HIS A O 1
ATOM 4728 N N . ALA A 1 628 ? 19.332 -8.927 -25.437 1.00 94.81 628 ALA A N 1
ATOM 4729 C CA . ALA A 1 628 ? 20.308 -9.546 -26.335 1.00 94.81 628 ALA A CA 1
ATOM 4730 C C . ALA A 1 628 ? 20.021 -11.039 -26.593 1.00 94.81 628 ALA A C 1
ATOM 4732 O O . ALA A 1 628 ? 20.934 -11.860 -26.609 1.00 94.81 628 ALA A O 1
ATOM 4733 N N . SER A 1 629 ? 18.744 -11.416 -26.728 1.00 95.44 629 SER A N 1
ATOM 4734 C CA . SER A 1 629 ? 18.315 -12.809 -26.894 1.00 95.44 629 SER A CA 1
ATOM 4735 C C . SER A 1 629 ? 17.627 -13.008 -28.250 1.00 95.44 629 SER A C 1
ATOM 4737 O O . SER A 1 629 ? 16.433 -12.732 -28.370 1.00 95.44 629 SER A O 1
ATOM 4739 N N . PRO A 1 630 ? 18.343 -13.521 -29.272 1.00 95.75 630 PRO A N 1
ATOM 4740 C CA . PRO A 1 630 ? 17.769 -13.865 -30.573 1.00 95.75 630 PRO A CA 1
ATOM 4741 C C . PRO A 1 630 ? 16.606 -14.853 -30.448 1.00 95.75 630 PRO A C 1
ATOM 4743 O O . PRO A 1 630 ? 15.582 -14.694 -31.105 1.00 95.75 630 PRO A O 1
ATOM 4746 N N . ALA A 1 631 ? 16.734 -15.829 -29.543 1.00 94.88 631 ALA A N 1
ATOM 4747 C CA . ALA A 1 631 ? 15.696 -16.819 -29.278 1.00 94.88 631 ALA A CA 1
ATOM 4748 C C . ALA A 1 631 ? 14.407 -16.178 -28.743 1.00 94.88 631 ALA A C 1
ATOM 4750 O O . ALA A 1 631 ? 13.319 -16.557 -29.166 1.00 94.88 631 ALA A O 1
ATOM 4751 N N . LEU A 1 632 ? 14.514 -15.176 -27.859 1.00 96.25 632 LEU A N 1
ATOM 4752 C CA . LEU A 1 632 ? 13.343 -14.439 -27.381 1.00 96.25 632 LEU A CA 1
ATOM 4753 C C . LEU A 1 632 ? 12.664 -13.681 -28.528 1.00 96.25 632 LEU A C 1
ATOM 4755 O O . LEU A 1 632 ? 11.446 -13.735 -28.645 1.00 96.25 632 LEU A O 1
ATOM 4759 N N . ILE A 1 633 ? 13.433 -13.011 -29.394 1.00 96.94 633 ILE A N 1
ATOM 4760 C CA . ILE A 1 633 ? 12.876 -12.304 -30.559 1.00 96.94 633 ILE A CA 1
ATOM 4761 C C . ILE A 1 633 ? 12.113 -13.266 -31.479 1.00 96.94 633 ILE A C 1
ATOM 4763 O O . ILE A 1 633 ? 10.987 -12.963 -31.875 1.00 96.94 633 ILE A O 1
ATOM 4767 N N . ALA A 1 634 ? 12.691 -14.434 -31.772 1.00 94.12 634 ALA A N 1
ATOM 4768 C CA . ALA A 1 634 ? 12.042 -15.464 -32.580 1.00 94.12 634 ALA A CA 1
ATOM 4769 C C . ALA A 1 634 ? 10.730 -15.949 -31.940 1.00 94.12 634 ALA A C 1
ATOM 4771 O O . ALA A 1 634 ? 9.691 -15.935 -32.596 1.00 94.12 634 ALA A O 1
ATOM 4772 N N . GLN A 1 635 ? 10.743 -16.262 -30.639 1.00 94.38 635 GLN A N 1
ATOM 4773 C CA . GLN A 1 635 ? 9.544 -16.690 -29.909 1.00 94.38 635 GLN A CA 1
ATOM 4774 C C . GLN A 1 635 ? 8.437 -15.631 -29.914 1.00 94.38 635 GLN A C 1
ATOM 4776 O O . GLN A 1 635 ? 7.266 -15.962 -30.097 1.00 94.38 635 GLN A O 1
ATOM 4781 N N . LEU A 1 636 ? 8.791 -14.357 -29.711 1.00 95.25 636 LEU A N 1
ATOM 4782 C CA . LEU A 1 636 ? 7.823 -13.261 -29.738 1.00 95.25 636 LEU A CA 1
ATOM 4783 C C . LEU A 1 636 ? 7.181 -13.126 -31.119 1.00 95.25 636 LEU A C 1
ATOM 4785 O O . LEU A 1 636 ? 5.971 -12.950 -31.209 1.00 95.25 636 LEU A O 1
ATOM 4789 N N . ARG A 1 637 ? 7.974 -13.249 -32.186 1.00 91.62 637 ARG A N 1
ATOM 4790 C CA . ARG A 1 637 ? 7.486 -13.204 -33.567 1.00 91.62 637 ARG A CA 1
ATOM 4791 C C . ARG A 1 637 ? 6.546 -14.367 -33.879 1.00 91.62 637 ARG A C 1
ATOM 4793 O O . ARG A 1 637 ? 5.472 -14.139 -34.419 1.00 91.62 637 ARG A O 1
ATOM 4800 N N . GLU A 1 638 ? 6.945 -15.596 -33.559 1.00 90.00 638 GLU A N 1
ATOM 4801 C CA . GLU A 1 638 ? 6.164 -16.809 -33.849 1.00 90.00 638 GLU A CA 1
ATOM 4802 C C . GLU A 1 638 ? 4.790 -16.801 -33.171 1.00 90.00 638 GLU A C 1
ATOM 4804 O O . GLU A 1 638 ? 3.821 -17.321 -33.718 1.00 90.00 638 GLU A O 1
ATOM 4809 N N . ARG A 1 639 ? 4.705 -16.196 -31.983 1.00 89.62 639 ARG A N 1
ATOM 4810 C CA . ARG A 1 639 ? 3.484 -16.128 -31.170 1.00 89.62 639 ARG A CA 1
ATOM 4811 C C . ARG A 1 639 ? 2.652 -14.871 -31.425 1.00 89.62 639 ARG A C 1
ATOM 4813 O O . ARG A 1 639 ? 1.557 -14.751 -30.878 1.00 89.62 639 ARG A O 1
ATOM 4820 N N . ALA A 1 640 ? 3.156 -13.928 -32.216 1.00 87.56 640 ALA A N 1
ATOM 4821 C CA . ALA A 1 640 ? 2.455 -12.689 -32.498 1.00 87.56 640 ALA A CA 1
ATOM 4822 C C . ALA A 1 640 ? 1.303 -12.910 -33.481 1.00 87.56 640 ALA A C 1
ATOM 4824 O O . ALA A 1 640 ? 1.467 -13.485 -34.557 1.00 87.56 640 ALA A O 1
ATOM 4825 N N . GLN A 1 641 ? 0.138 -12.368 -33.141 1.00 84.06 641 GLN A N 1
ATOM 4826 C CA . GLN A 1 641 ? -0.942 -12.181 -34.106 1.00 84.06 641 GLN A CA 1
ATOM 4827 C C . GLN A 1 641 ? -0.656 -10.956 -34.985 1.00 84.06 641 GLN A C 1
ATOM 4829 O O . GLN A 1 641 ? 0.150 -10.099 -34.612 1.00 84.06 641 GLN A O 1
ATOM 4834 N N . ALA A 1 642 ? -1.333 -10.844 -36.132 1.00 77.50 642 ALA A N 1
ATOM 4835 C CA . ALA A 1 642 ? -1.147 -9.720 -37.051 1.00 77.50 642 ALA A CA 1
ATOM 4836 C C . ALA A 1 642 ? -1.286 -8.371 -36.305 1.00 77.50 642 ALA A C 1
ATOM 4838 O O . ALA A 1 642 ? -2.335 -8.124 -35.696 1.00 77.50 642 ALA A O 1
ATOM 4839 N N . PRO A 1 643 ? -0.239 -7.522 -36.293 1.00 71.81 643 PRO A N 1
ATOM 4840 C CA . PRO A 1 643 ? -0.287 -6.248 -35.592 1.00 71.81 643 PRO A CA 1
ATOM 4841 C C . PRO A 1 643 ? -1.221 -5.278 -36.321 1.00 71.81 643 PRO A C 1
ATOM 4843 O O . PRO A 1 643 ? -1.396 -5.356 -37.536 1.00 71.81 643 PRO A O 1
ATOM 4846 N N . PHE A 1 644 ? -1.806 -4.337 -35.580 1.00 67.50 644 PHE A N 1
ATOM 4847 C CA . PHE A 1 644 ? -2.649 -3.292 -36.169 1.00 67.50 644 PHE A CA 1
ATOM 4848 C C . PHE A 1 644 ? -1.842 -2.284 -37.009 1.00 67.50 644 PHE A C 1
ATOM 4850 O O . PHE A 1 644 ? -2.355 -1.733 -37.978 1.00 67.50 644 PHE A O 1
ATOM 4857 N N . GLU A 1 645 ? -0.573 -2.059 -36.654 1.00 79.06 645 GLU A N 1
ATOM 4858 C CA . GLU A 1 645 ? 0.335 -1.123 -37.325 1.00 79.06 645 GLU A CA 1
ATOM 4859 C C . GLU A 1 645 ? 1.610 -1.838 -37.788 1.00 79.06 645 GLU A C 1
ATOM 4861 O O . GLU A 1 645 ? 2.034 -2.837 -37.201 1.00 79.06 645 GLU A O 1
ATOM 4866 N N . ALA A 1 646 ? 2.235 -1.315 -38.845 1.00 85.62 646 ALA A N 1
ATOM 4867 C CA . ALA A 1 646 ? 3.532 -1.797 -39.307 1.00 85.62 646 ALA A CA 1
ATOM 4868 C C . ALA A 1 646 ? 4.636 -1.489 -38.278 1.00 85.62 646 ALA A C 1
ATOM 4870 O O . ALA A 1 646 ? 4.612 -0.445 -37.626 1.00 85.62 646 ALA A O 1
ATOM 4871 N N . LEU A 1 647 ? 5.619 -2.386 -38.164 1.00 90.25 647 LEU A N 1
ATOM 4872 C CA . LEU A 1 647 ? 6.785 -2.191 -37.299 1.00 90.25 647 LEU A CA 1
ATOM 4873 C C . LEU A 1 647 ? 7.657 -1.023 -37.786 1.00 90.25 647 LEU A C 1
ATOM 4875 O O . LEU A 1 647 ? 7.776 -0.786 -38.990 1.00 90.25 647 LEU A O 1
ATOM 4879 N N . ASP A 1 648 ? 8.320 -0.344 -36.850 1.00 89.81 648 ASP A N 1
ATOM 4880 C CA . ASP A 1 648 ? 9.338 0.677 -37.131 1.00 89.81 648 ASP A CA 1
ATOM 4881 C C . ASP A 1 648 ? 10.746 0.207 -36.716 1.00 89.81 648 ASP A C 1
ATOM 4883 O O . ASP A 1 648 ? 10.918 -0.872 -36.153 1.00 89.81 648 ASP A O 1
ATOM 4887 N N . SER A 1 649 ? 11.781 1.003 -36.999 1.00 92.50 649 SER A N 1
ATOM 4888 C CA . SER A 1 649 ? 13.175 0.608 -36.758 1.00 92.50 649 SER A CA 1
ATOM 4889 C C . SER A 1 649 ? 13.664 0.760 -35.305 1.00 92.50 649 SER A C 1
ATOM 4891 O O . SER A 1 649 ? 14.816 0.418 -35.029 1.00 92.50 649 SER A O 1
ATOM 4893 N N . GLN A 1 650 ? 12.855 1.236 -34.344 1.00 91.88 650 GLN A N 1
ATOM 4894 C CA . GLN A 1 650 ? 13.301 1.445 -32.949 1.00 91.88 650 GLN A CA 1
ATOM 4895 C C . GLN A 1 650 ? 13.906 0.215 -32.270 1.00 91.88 650 GLN A C 1
ATOM 4897 O O . GLN A 1 650 ? 14.944 0.387 -31.621 1.00 91.88 650 GLN A O 1
ATOM 4902 N N . PRO A 1 651 ? 13.349 -1.007 -32.404 1.00 95.00 651 PRO A N 1
ATOM 4903 C CA . PRO A 1 651 ? 13.954 -2.188 -31.801 1.00 95.00 651 PRO A CA 1
ATOM 4904 C C . PRO A 1 651 ? 15.395 -2.392 -32.284 1.00 95.00 651 PRO A C 1
ATOM 4906 O O . PRO A 1 651 ? 16.292 -2.654 -31.483 1.00 95.00 651 PRO A O 1
ATOM 4909 N N . LEU A 1 652 ? 15.652 -2.176 -33.580 1.00 95.81 652 LEU A N 1
ATOM 4910 C CA . LEU A 1 652 ? 16.995 -2.270 -34.150 1.00 95.81 652 LEU A CA 1
ATOM 4911 C C . LEU A 1 652 ? 17.901 -1.132 -33.655 1.00 95.81 652 LEU A C 1
ATOM 4913 O O . LEU A 1 652 ? 19.030 -1.385 -33.237 1.00 95.81 652 LEU A O 1
ATOM 4917 N N . GLN A 1 653 ? 17.407 0.111 -33.628 1.00 92.81 653 GLN A N 1
ATOM 4918 C CA . GLN A 1 653 ? 18.160 1.256 -33.096 1.00 92.81 653 GLN A CA 1
ATOM 4919 C C . GLN A 1 653 ? 18.557 1.049 -31.625 1.00 92.81 653 GLN A C 1
ATOM 4921 O O . GLN A 1 653 ? 19.644 1.453 -31.207 1.00 92.81 653 GLN A O 1
ATOM 4926 N N . ARG A 1 654 ? 17.701 0.398 -30.824 1.00 93.06 654 ARG A N 1
ATOM 4927 C CA . ARG A 1 654 ? 17.999 0.013 -29.437 1.00 93.06 654 ARG A CA 1
ATOM 4928 C C . ARG A 1 654 ? 19.172 -0.966 -29.365 1.00 93.06 654 ARG A C 1
ATOM 4930 O O . ARG A 1 654 ? 20.094 -0.710 -28.594 1.00 93.06 654 ARG A O 1
ATOM 4937 N N . VAL A 1 655 ? 19.171 -2.021 -30.186 1.00 95.31 655 VAL A N 1
ATOM 4938 C CA . VAL A 1 655 ? 20.295 -2.974 -30.268 1.00 95.31 655 VAL A CA 1
ATOM 4939 C C . VAL A 1 655 ? 21.593 -2.262 -30.636 1.00 95.31 655 VAL A C 1
ATOM 4941 O O . VAL A 1 655 ? 22.604 -2.468 -29.972 1.00 95.31 655 VAL A O 1
ATOM 4944 N N . LEU A 1 656 ? 21.572 -1.386 -31.644 1.00 93.44 656 LEU A N 1
ATOM 4945 C CA . LEU A 1 656 ? 22.770 -0.664 -32.084 1.00 93.44 656 LEU A CA 1
ATOM 4946 C C . LEU A 1 656 ? 23.341 0.246 -30.985 1.00 93.44 656 LEU A C 1
ATOM 4948 O O . LEU A 1 656 ? 24.557 0.294 -30.806 1.00 93.44 656 LEU A O 1
ATOM 4952 N N . ARG A 1 657 ? 22.487 0.923 -30.206 1.00 91.00 657 ARG A N 1
ATOM 4953 C CA . ARG A 1 657 ? 22.927 1.730 -29.054 1.00 91.00 657 ARG A CA 1
ATOM 4954 C C . ARG A 1 657 ? 23.572 0.872 -27.965 1.00 91.00 657 ARG A C 1
ATOM 4956 O O . ARG A 1 657 ? 24.686 1.169 -27.546 1.00 91.00 657 ARG A O 1
ATOM 4963 N N . ASN A 1 658 ? 22.925 -0.222 -27.569 1.00 91.94 658 ASN A N 1
ATOM 4964 C CA . ASN A 1 658 ? 23.456 -1.108 -26.530 1.00 91.94 658 ASN A CA 1
ATOM 4965 C C . ASN A 1 658 ? 24.757 -1.798 -26.972 1.00 91.94 658 ASN A C 1
ATOM 4967 O O . ASN A 1 658 ? 25.678 -1.970 -26.175 1.00 91.94 658 ASN A O 1
ATOM 4971 N N . TRP A 1 659 ? 24.862 -2.152 -28.255 1.00 93.19 659 TRP A N 1
ATOM 4972 C CA . TRP A 1 659 ? 26.093 -2.686 -28.828 1.00 93.19 659 TRP A CA 1
ATOM 4973 C C . TRP A 1 659 ? 27.213 -1.635 -28.799 1.00 93.19 659 TRP A C 1
ATOM 4975 O O . TRP A 1 659 ? 28.329 -1.949 -28.386 1.00 93.19 659 TRP A O 1
ATOM 4985 N N . ASN A 1 660 ? 26.929 -0.370 -29.129 1.00 91.25 660 ASN A N 1
ATOM 4986 C CA . ASN A 1 660 ? 27.906 0.710 -28.970 1.00 91.25 660 ASN A CA 1
ATOM 4987 C C . ASN A 1 660 ? 28.383 0.862 -27.519 1.00 91.25 660 ASN A C 1
ATOM 4989 O O . ASN A 1 660 ? 29.579 1.022 -27.283 1.00 91.25 660 ASN A O 1
ATOM 4993 N N . ASP A 1 661 ? 27.473 0.796 -26.549 1.00 90.50 661 ASP A N 1
ATOM 4994 C CA . ASP A 1 661 ? 27.834 0.897 -25.133 1.00 90.50 661 ASP A CA 1
ATOM 4995 C C . ASP A 1 661 ? 28.745 -0.261 -24.698 1.00 90.50 661 ASP A C 1
ATOM 4997 O O . ASP A 1 661 ? 29.762 -0.020 -24.046 1.00 90.50 661 ASP A O 1
ATOM 5001 N N . ALA A 1 662 ? 28.473 -1.489 -25.154 1.00 92.00 662 ALA A N 1
ATOM 5002 C CA . ALA A 1 662 ? 29.363 -2.633 -24.943 1.00 92.00 662 ALA A CA 1
ATOM 5003 C C . ALA A 1 662 ? 30.759 -2.416 -25.561 1.00 92.00 662 ALA A C 1
ATOM 5005 O O . ALA A 1 662 ? 31.768 -2.777 -24.962 1.00 92.00 662 ALA A O 1
ATOM 5006 N N . ARG A 1 663 ? 30.850 -1.786 -26.740 1.00 91.00 663 ARG A N 1
ATOM 5007 C CA . ARG A 1 663 ? 32.148 -1.445 -27.352 1.00 91.00 663 ARG A CA 1
ATOM 5008 C C . ARG A 1 663 ? 32.920 -0.401 -26.557 1.00 91.00 663 ARG A C 1
ATOM 5010 O O . ARG A 1 663 ? 34.139 -0.490 -26.458 1.00 91.00 663 ARG A O 1
ATOM 5017 N N . ARG A 1 664 ? 32.232 0.594 -26.000 1.00 90.12 664 ARG A N 1
ATOM 5018 C CA . ARG A 1 664 ? 32.870 1.613 -25.156 1.00 90.12 664 ARG A CA 1
ATOM 5019 C C . ARG A 1 664 ? 33.425 1.010 -23.875 1.00 90.12 664 ARG A C 1
ATOM 5021 O O . ARG A 1 664 ? 34.498 1.418 -23.445 1.00 90.12 664 ARG A O 1
ATOM 5028 N N . GLU A 1 665 ? 32.707 0.058 -23.292 1.00 91.44 665 GLU A N 1
ATOM 5029 C CA . GLU A 1 665 ? 33.195 -0.672 -22.126 1.00 91.44 665 GLU A CA 1
ATOM 5030 C C . GLU A 1 665 ? 34.401 -1.542 -22.487 1.00 91.44 665 GLU A C 1
ATOM 5032 O O . GLU A 1 665 ? 35.444 -1.427 -21.853 1.00 91.44 665 GLU A O 1
ATOM 5037 N N . ALA A 1 666 ? 34.328 -2.289 -23.591 1.00 93.00 666 ALA A N 1
ATOM 5038 C CA . ALA A 1 666 ? 35.465 -3.058 -24.086 1.00 93.00 666 ALA A CA 1
ATOM 5039 C C . ALA A 1 666 ? 36.714 -2.198 -24.311 1.00 93.00 666 ALA A C 1
ATOM 5041 O O . ALA A 1 666 ? 37.811 -2.613 -23.955 1.00 93.00 666 ALA A O 1
ATOM 5042 N N . ALA A 1 667 ? 36.561 -0.980 -24.838 1.00 91.00 667 ALA A N 1
ATOM 5043 C CA . ALA A 1 667 ? 37.678 -0.059 -25.026 1.00 91.00 667 ALA A CA 1
ATOM 5044 C C . ALA A 1 667 ? 38.342 0.360 -23.700 1.00 91.00 667 ALA A C 1
ATOM 5046 O O . ALA A 1 667 ? 39.552 0.587 -23.678 1.00 91.00 667 ALA A O 1
ATOM 5047 N N . ARG A 1 668 ? 37.584 0.439 -22.595 1.00 90.06 668 ARG A N 1
ATOM 5048 C CA . ARG A 1 668 ? 38.135 0.677 -21.246 1.00 90.06 668 ARG A CA 1
ATOM 5049 C C . ARG A 1 668 ? 38.903 -0.536 -20.728 1.00 90.06 668 ARG A C 1
ATOM 5051 O O . ARG A 1 668 ? 39.926 -0.360 -20.076 1.00 90.06 668 ARG A O 1
ATOM 5058 N N . ASP A 1 669 ? 38.463 -1.730 -21.107 1.00 88.00 669 ASP A N 1
ATOM 5059 C CA . ASP A 1 669 ? 39.097 -3.011 -20.777 1.00 88.00 669 ASP A CA 1
ATOM 5060 C C . ASP A 1 669 ? 40.199 -3.418 -21.776 1.00 88.00 669 ASP A C 1
ATOM 5062 O O . ASP A 1 669 ? 40.581 -4.585 -21.860 1.00 88.00 669 ASP A O 1
ATOM 5066 N N . GLY A 1 670 ? 40.710 -2.480 -22.581 1.00 91.12 670 GLY A N 1
ATOM 5067 C CA . GLY A 1 670 ? 41.785 -2.751 -23.542 1.00 91.12 670 GLY A CA 1
ATOM 5068 C C . GLY A 1 670 ? 41.381 -3.640 -24.726 1.00 91.12 670 GLY A C 1
ATOM 5069 O O . GLY A 1 670 ? 42.254 -4.160 -25.413 1.00 91.12 670 GLY A O 1
ATOM 5070 N N . ASN A 1 671 ? 40.080 -3.780 -24.993 1.00 90.19 671 ASN A N 1
ATOM 5071 C CA . ASN A 1 671 ? 39.479 -4.626 -26.031 1.00 90.19 671 ASN A CA 1
ATOM 5072 C C . ASN A 1 671 ? 39.852 -6.108 -25.892 1.00 90.19 671 ASN A C 1
ATOM 5074 O O . ASN A 1 671 ? 40.312 -6.738 -26.844 1.00 90.19 671 ASN A O 1
ATOM 5078 N N . ALA A 1 672 ? 39.660 -6.658 -24.694 1.00 92.75 672 ALA A N 1
ATOM 5079 C CA . ALA A 1 672 ? 39.934 -8.063 -24.423 1.00 92.75 672 ALA A CA 1
ATOM 5080 C C . ALA A 1 672 ? 39.154 -9.009 -25.383 1.00 92.75 672 ALA A C 1
ATOM 5082 O O . ALA A 1 672 ? 37.994 -8.719 -25.703 1.00 92.75 672 ALA A O 1
ATOM 5083 N N . PRO A 1 673 ? 39.743 -10.131 -25.850 1.00 93.50 673 PRO A N 1
ATOM 5084 C CA . PRO A 1 673 ? 39.126 -11.011 -26.856 1.00 93.50 673 PRO A CA 1
ATOM 5085 C C . PRO A 1 673 ? 37.759 -11.582 -26.459 1.00 93.50 673 PRO A C 1
ATOM 5087 O O . PRO A 1 673 ? 36.935 -11.922 -27.304 1.00 93.50 673 PRO A O 1
ATOM 5090 N N . GLU A 1 674 ? 37.473 -11.683 -25.164 1.00 92.31 674 GLU A N 1
ATOM 5091 C CA . GLU A 1 674 ? 36.218 -12.221 -24.647 1.00 92.31 674 GLU A CA 1
ATOM 5092 C C . GLU A 1 674 ? 34.994 -11.364 -25.033 1.00 92.31 674 GLU A C 1
ATOM 5094 O O . GLU A 1 674 ? 33.855 -11.840 -24.974 1.00 92.31 674 GLU A O 1
ATOM 5099 N N . TRP A 1 675 ? 35.209 -10.118 -25.470 1.00 94.56 675 TRP A N 1
ATOM 5100 C CA . TRP A 1 675 ? 34.167 -9.237 -26.000 1.00 94.56 675 TRP A CA 1
ATOM 5101 C C . TRP A 1 675 ? 33.634 -9.666 -27.374 1.00 94.56 675 TRP A C 1
ATOM 5103 O O . TRP A 1 675 ? 32.502 -9.311 -27.714 1.00 94.56 675 TRP A O 1
ATOM 5113 N N . ASP A 1 676 ? 34.363 -10.492 -28.129 1.00 93.19 676 ASP A N 1
ATOM 5114 C CA . ASP A 1 676 ? 33.907 -10.992 -29.432 1.00 93.19 676 ASP A CA 1
ATOM 5115 C C . ASP A 1 676 ? 32.596 -11.778 -29.314 1.00 93.19 676 ASP A C 1
ATOM 5117 O O . ASP A 1 676 ? 31.690 -11.627 -30.138 1.00 93.19 676 ASP A O 1
ATOM 5121 N N . ALA A 1 677 ? 32.437 -12.548 -28.232 1.00 93.62 677 ALA A N 1
ATOM 5122 C CA . ALA A 1 677 ? 31.198 -13.265 -27.941 1.00 93.62 677 ALA A CA 1
ATOM 5123 C C . ALA A 1 677 ? 30.020 -12.307 -27.679 1.00 93.62 677 ALA A C 1
ATOM 5125 O O . ALA A 1 677 ? 28.899 -12.555 -28.125 1.00 93.62 677 ALA A O 1
ATOM 5126 N N . VAL A 1 678 ? 30.271 -11.179 -27.006 1.00 95.19 678 VAL A N 1
ATOM 5127 C CA . VAL A 1 678 ? 29.260 -10.140 -26.750 1.00 95.19 678 VAL A CA 1
ATOM 5128 C C . VAL A 1 678 ? 28.828 -9.480 -28.062 1.00 95.19 678 VAL A C 1
ATOM 5130 O O . VAL A 1 678 ? 27.636 -9.282 -28.297 1.00 95.19 678 VAL A O 1
ATOM 5133 N N . TYR A 1 679 ? 29.771 -9.174 -28.953 1.00 94.12 679 TYR A N 1
ATOM 5134 C CA . TYR A 1 679 ? 29.461 -8.589 -30.260 1.00 94.12 679 TYR A CA 1
ATOM 5135 C C . TYR A 1 679 ? 28.722 -9.562 -31.173 1.00 94.12 679 TYR A C 1
ATOM 5137 O O . TYR A 1 679 ? 27.769 -9.162 -31.843 1.00 94.12 679 TYR A O 1
ATOM 5145 N N . ALA A 1 680 ? 29.108 -10.839 -31.168 1.00 94.12 680 ALA A N 1
ATOM 5146 C CA . ALA A 1 680 ? 28.390 -11.887 -31.880 1.00 94.12 680 ALA A CA 1
ATOM 5147 C C . ALA A 1 680 ? 26.937 -11.999 -31.389 1.00 94.12 680 ALA A C 1
ATOM 5149 O O . ALA A 1 680 ? 26.019 -12.103 -32.204 1.00 94.12 680 ALA A O 1
ATOM 5150 N N . GLN A 1 681 ? 26.709 -11.883 -30.078 1.00 95.88 681 GLN A N 1
ATOM 5151 C CA . GLN A 1 681 ? 25.371 -11.900 -29.491 1.00 95.88 681 GLN A CA 1
ATOM 5152 C C . GLN A 1 681 ? 24.513 -10.706 -29.944 1.00 95.88 681 GLN A C 1
ATOM 5154 O O . GLN A 1 681 ? 23.347 -10.876 -30.319 1.00 95.88 681 GLN A O 1
ATOM 5159 N N . TRP A 1 682 ? 25.078 -9.494 -29.962 1.00 95.62 682 TRP A N 1
ATOM 5160 C CA . TRP A 1 682 ? 24.382 -8.307 -30.469 1.00 95.62 682 TRP A CA 1
ATOM 5161 C C . TRP A 1 682 ? 24.106 -8.389 -31.973 1.00 95.62 682 TRP A C 1
ATOM 5163 O O . TRP A 1 682 ? 22.991 -8.078 -32.399 1.00 95.62 682 TRP A O 1
ATOM 5173 N N . ARG A 1 683 ? 25.065 -8.887 -32.768 1.00 95.88 683 ARG A N 1
ATOM 5174 C CA . ARG A 1 683 ? 24.881 -9.176 -34.202 1.00 95.88 683 ARG A CA 1
ATOM 5175 C C . ARG A 1 683 ? 23.717 -10.141 -34.416 1.00 95.88 683 ARG A C 1
ATOM 5177 O O . ARG A 1 683 ? 22.819 -9.840 -35.198 1.00 95.88 683 ARG A O 1
ATOM 5184 N N . ALA A 1 684 ? 23.702 -11.264 -33.702 1.00 96.31 684 ALA A N 1
ATOM 5185 C CA . ALA A 1 684 ? 22.634 -12.255 -33.800 1.00 96.31 684 ALA A CA 1
ATOM 5186 C C . ALA A 1 684 ? 21.270 -11.668 -33.402 1.00 96.31 684 ALA A C 1
ATOM 5188 O O . ALA A 1 684 ? 20.263 -11.945 -34.047 1.00 96.31 684 ALA A O 1
ATOM 5189 N N . THR A 1 685 ? 21.232 -10.807 -32.380 1.00 96.75 685 THR A N 1
ATOM 5190 C CA . THR A 1 685 ? 19.988 -10.152 -31.943 1.00 96.75 685 THR A CA 1
ATOM 5191 C C . THR A 1 685 ? 19.473 -9.178 -33.006 1.00 96.75 685 THR A C 1
ATOM 5193 O O . THR A 1 685 ? 18.277 -9.155 -33.290 1.00 96.75 685 THR A O 1
ATOM 5196 N N . ALA A 1 686 ? 20.362 -8.406 -33.640 1.00 96.62 686 ALA A N 1
ATOM 5197 C CA . ALA A 1 686 ? 19.999 -7.510 -34.737 1.00 96.62 686 ALA A CA 1
ATOM 5198 C C . ALA A 1 686 ? 19.439 -8.279 -35.946 1.00 96.62 686 ALA A C 1
ATOM 5200 O O . ALA A 1 686 ? 18.431 -7.869 -36.518 1.00 96.62 686 ALA A O 1
ATOM 5201 N N . LEU A 1 687 ? 20.055 -9.409 -36.306 1.00 96.25 687 LEU A N 1
ATOM 5202 C CA . LEU A 1 687 ? 19.576 -10.275 -37.388 1.00 96.25 687 LEU A CA 1
ATOM 5203 C C . LEU A 1 687 ? 18.211 -10.900 -37.064 1.00 96.25 687 LEU A C 1
ATOM 5205 O O . LEU A 1 687 ? 17.318 -10.863 -37.904 1.00 96.25 687 LEU A O 1
ATOM 5209 N N . ALA A 1 688 ? 17.994 -11.363 -35.831 1.00 97.19 688 ALA A N 1
ATOM 5210 C CA . ALA A 1 688 ? 16.694 -11.888 -35.412 1.00 97.19 688 ALA A CA 1
ATOM 5211 C C . ALA A 1 688 ? 15.575 -10.831 -35.495 1.00 97.19 688 ALA A C 1
ATOM 5213 O O . ALA A 1 688 ? 14.452 -11.141 -35.887 1.00 97.19 688 ALA A O 1
ATOM 5214 N N . LEU A 1 689 ? 15.869 -9.561 -35.183 1.00 96.88 689 LEU A N 1
ATOM 5215 C CA . LEU A 1 689 ? 14.908 -8.465 -35.371 1.00 96.88 689 LEU A CA 1
ATOM 5216 C C . LEU A 1 689 ? 14.587 -8.231 -36.853 1.00 96.88 689 LEU A C 1
ATOM 5218 O O . LEU A 1 689 ? 13.430 -7.987 -37.197 1.00 96.88 689 LEU A O 1
ATOM 5222 N N . ARG A 1 690 ? 15.588 -8.330 -37.737 1.00 95.31 690 ARG A N 1
ATOM 5223 C CA . ARG A 1 690 ? 15.381 -8.240 -39.191 1.00 95.31 690 ARG A CA 1
ATOM 5224 C C . ARG A 1 690 ? 14.472 -9.353 -39.688 1.00 95.31 690 ARG A C 1
ATOM 5226 O O . ARG A 1 690 ? 13.520 -9.075 -40.412 1.00 95.31 690 ARG A O 1
ATOM 5233 N N . GLU A 1 691 ? 14.714 -10.582 -39.247 1.00 94.12 691 GLU A N 1
ATOM 5234 C CA . GLU A 1 691 ? 13.844 -11.718 -39.548 1.00 94.12 691 GLU A CA 1
ATOM 5235 C C . GLU A 1 691 ? 12.424 -11.486 -39.021 1.00 94.12 691 GLU A C 1
ATOM 5237 O O . GLU A 1 691 ? 11.464 -11.761 -39.735 1.00 94.12 691 GLU A O 1
ATOM 5242 N N . ALA A 1 692 ? 12.271 -10.891 -37.833 1.00 93.12 692 ALA A N 1
ATOM 5243 C CA . ALA A 1 692 ? 10.978 -10.500 -37.267 1.00 93.12 692 ALA A CA 1
ATOM 5244 C C . ALA A 1 692 ? 10.254 -9.361 -38.013 1.00 93.12 692 ALA A C 1
ATOM 5246 O O . ALA A 1 692 ? 9.152 -8.985 -37.617 1.00 93.12 692 ALA A O 1
ATOM 5247 N N . GLY A 1 693 ? 10.823 -8.836 -39.103 1.00 92.25 693 GLY A N 1
ATOM 5248 C CA . GLY A 1 693 ? 10.196 -7.817 -39.947 1.00 92.25 693 GLY A CA 1
ATOM 5249 C C . GLY A 1 693 ? 10.470 -6.378 -39.508 1.00 92.25 693 GLY A C 1
ATOM 5250 O O . GLY A 1 693 ? 9.860 -5.460 -40.052 1.00 92.25 693 GLY A O 1
ATOM 5251 N N . VAL A 1 694 ? 11.389 -6.154 -38.561 1.00 94.31 694 VAL A N 1
ATOM 5252 C CA . VAL A 1 694 ? 11.801 -4.803 -38.150 1.00 94.31 694 VAL A CA 1
ATOM 5253 C C . VAL A 1 694 ? 12.561 -4.134 -39.303 1.00 94.31 694 VAL A C 1
ATOM 5255 O O . VAL A 1 694 ? 13.588 -4.671 -39.737 1.00 94.31 694 VAL A O 1
ATOM 5258 N N . PRO A 1 695 ? 12.106 -2.980 -39.827 1.00 94.56 695 PRO A N 1
ATOM 5259 C CA . PRO A 1 695 ? 12.735 -2.321 -40.970 1.00 94.56 695 PRO A CA 1
ATOM 5260 C C . PRO A 1 695 ? 14.098 -1.698 -40.623 1.00 94.56 695 PRO A C 1
ATOM 5262 O O . PRO A 1 695 ? 14.383 -1.366 -39.474 1.00 94.56 695 PRO A O 1
ATOM 5265 N N . LEU A 1 696 ? 14.938 -1.500 -41.647 1.00 93.44 696 LEU A N 1
ATOM 5266 C CA . LEU A 1 696 ? 16.229 -0.800 -41.522 1.00 93.44 696 LEU A CA 1
ATOM 5267 C C . LEU A 1 696 ? 16.074 0.725 -41.449 1.00 93.44 696 LEU A C 1
ATOM 5269 O O . LEU A 1 696 ? 16.942 1.393 -40.896 1.00 93.44 696 LEU A O 1
ATOM 5273 N N . GLN A 1 697 ? 14.994 1.264 -42.021 1.00 88.50 697 GLN A N 1
ATOM 5274 C CA . GLN A 1 697 ? 14.749 2.704 -42.140 1.00 88.50 697 GLN A CA 1
ATOM 5275 C C . GLN A 1 697 ? 13.748 3.189 -41.091 1.00 88.50 697 GLN A C 1
ATOM 5277 O O . GLN A 1 697 ? 12.789 2.491 -40.757 1.00 88.50 697 GLN A O 1
ATOM 5282 N N . ASP A 1 698 ? 13.959 4.403 -40.585 1.00 83.94 698 ASP A N 1
ATOM 5283 C CA . ASP A 1 698 ? 13.024 5.075 -39.686 1.00 83.94 698 ASP A CA 1
ATOM 5284 C C . ASP A 1 698 ? 12.124 6.050 -40.454 1.00 83.94 698 ASP A C 1
ATOM 5286 O O . ASP A 1 698 ? 12.567 7.092 -40.939 1.00 83.94 698 ASP A O 1
ATOM 5290 N N . THR A 1 699 ? 10.836 5.731 -40.552 1.00 83.56 699 THR A N 1
ATOM 5291 C CA . THR A 1 699 ? 9.861 6.539 -41.300 1.00 83.56 699 THR A CA 1
ATOM 5292 C C . THR A 1 699 ? 9.245 7.670 -40.477 1.00 83.56 699 THR A C 1
ATOM 5294 O O . THR A 1 699 ? 8.524 8.503 -41.026 1.00 83.56 699 THR A O 1
ATOM 5297 N N . ARG A 1 700 ? 9.513 7.750 -39.167 1.00 84.19 700 ARG A N 1
ATOM 5298 C CA . ARG A 1 700 ? 8.875 8.752 -38.299 1.00 84.19 700 ARG A CA 1
ATOM 5299 C C . ARG A 1 700 ? 9.488 10.127 -38.490 1.00 84.19 700 ARG A C 1
ATOM 5301 O O . ARG A 1 700 ? 10.697 10.304 -38.396 1.00 84.19 700 ARG A O 1
ATOM 5308 N N . THR A 1 701 ? 8.636 11.125 -38.667 1.00 81.31 701 THR A N 1
ATOM 5309 C CA . THR A 1 701 ? 9.030 12.501 -39.002 1.00 81.31 701 THR A CA 1
ATOM 5310 C C . THR A 1 701 ? 8.935 13.475 -37.828 1.00 81.31 701 THR A C 1
ATOM 5312 O O . THR A 1 701 ? 9.153 14.671 -38.010 1.00 81.31 701 THR A O 1
ATOM 5315 N N . SER A 1 702 ? 8.616 13.005 -36.615 1.00 84.25 702 SER A N 1
ATOM 5316 C CA . SER A 1 702 ? 8.568 13.891 -35.449 1.00 84.25 702 SER A CA 1
ATOM 5317 C C . SER A 1 702 ? 9.962 14.441 -35.132 1.00 84.25 702 SER A C 1
ATOM 5319 O O . SER A 1 702 ? 10.969 13.741 -35.260 1.00 84.25 702 SER A O 1
ATOM 5321 N N . VAL A 1 703 ? 10.029 15.706 -34.699 1.00 83.25 703 VAL A N 1
ATOM 5322 C CA . VAL A 1 703 ? 11.297 16.371 -34.339 1.00 83.25 703 VAL A CA 1
ATOM 5323 C C . VAL A 1 703 ? 12.074 15.553 -33.308 1.00 83.25 703 VAL A C 1
ATOM 5325 O O . VAL A 1 703 ? 13.287 15.404 -33.422 1.00 83.25 703 VAL A O 1
ATOM 5328 N N . GLU A 1 704 ? 11.372 14.986 -32.329 1.00 80.56 704 GLU A N 1
ATOM 5329 C CA . GLU A 1 704 ? 11.962 14.129 -31.304 1.00 80.56 704 GLU A CA 1
ATOM 5330 C C . GLU A 1 704 ? 12.532 12.830 -31.891 1.00 80.56 704 GLU A C 1
ATOM 5332 O O . GLU A 1 704 ? 13.688 12.504 -31.625 1.00 80.56 704 GLU A O 1
ATOM 5337 N N . ALA A 1 705 ? 11.787 12.133 -32.759 1.00 82.44 705 ALA A N 1
ATOM 5338 C CA . ALA A 1 705 ? 12.290 10.926 -33.415 1.00 82.44 705 ALA A CA 1
ATOM 5339 C C . ALA A 1 705 ? 13.535 11.221 -34.264 1.00 82.44 705 ALA A C 1
ATOM 5341 O O . ALA A 1 705 ? 14.493 10.455 -34.231 1.00 82.44 705 ALA A O 1
ATOM 5342 N N . MET A 1 706 ? 13.562 12.356 -34.970 1.00 83.94 706 MET A N 1
ATOM 5343 C CA . MET A 1 706 ? 14.719 12.770 -35.770 1.00 83.94 706 MET A CA 1
ATOM 5344 C C . MET A 1 706 ? 15.957 13.089 -34.915 1.00 83.94 706 MET A C 1
ATOM 5346 O O . MET A 1 706 ? 17.071 12.785 -35.335 1.00 83.94 706 MET A O 1
ATOM 5350 N N . ARG A 1 707 ? 15.800 13.652 -33.707 1.00 84.75 707 ARG A N 1
ATOM 5351 C CA . ARG A 1 707 ? 16.933 13.986 -32.817 1.00 84.75 707 ARG A CA 1
ATOM 5352 C C . ARG A 1 707 ? 17.689 12.766 -32.289 1.00 84.75 707 ARG A C 1
ATOM 5354 O O . ARG A 1 707 ? 18.903 12.857 -32.124 1.00 84.75 707 ARG A O 1
ATOM 5361 N N . TYR A 1 708 ? 16.994 11.654 -32.044 1.00 85.56 708 TYR A N 1
ATOM 5362 C CA . TYR A 1 708 ? 17.558 10.432 -31.442 1.00 85.56 708 TYR A CA 1
ATOM 5363 C C . TYR A 1 708 ? 17.742 9.269 -32.426 1.00 85.56 708 TYR A C 1
ATOM 5365 O O . TYR A 1 708 ? 18.063 8.149 -32.011 1.00 85.56 708 TYR A O 1
ATOM 5373 N N . ARG A 1 709 ? 17.515 9.517 -33.717 1.00 89.12 709 ARG A N 1
ATOM 5374 C CA . ARG A 1 709 ? 17.575 8.502 -34.766 1.00 89.12 709 ARG A CA 1
ATOM 5375 C C . ARG A 1 709 ? 18.983 7.942 -34.931 1.00 89.12 709 ARG A C 1
ATOM 5377 O O . ARG A 1 709 ? 19.934 8.703 -35.087 1.00 89.12 709 ARG A O 1
ATOM 5384 N N . LEU A 1 710 ? 19.103 6.618 -34.994 1.00 90.94 710 LEU A N 1
ATOM 5385 C CA . LEU A 1 710 ? 20.354 5.931 -35.312 1.00 90.94 710 LEU A CA 1
ATOM 5386 C C . LEU A 1 710 ? 20.216 5.032 -36.552 1.00 90.94 710 LEU A C 1
ATOM 5388 O O . LEU A 1 710 ? 19.883 3.855 -36.417 1.00 90.94 710 LEU A O 1
ATOM 5392 N N . PRO A 1 711 ? 20.491 5.550 -37.760 1.00 90.19 711 PRO A N 1
ATOM 5393 C CA . PRO A 1 711 ? 20.489 4.744 -38.972 1.00 90.19 711 PRO A CA 1
ATOM 5394 C C . PRO A 1 711 ? 21.619 3.710 -38.931 1.00 90.19 711 PRO A C 1
ATOM 5396 O O . PRO A 1 711 ? 22.742 4.063 -38.558 1.00 90.19 711 PRO A O 1
ATOM 5399 N N . PRO A 1 712 ? 21.386 2.462 -39.371 1.00 92.31 712 PRO A N 1
ATOM 5400 C CA . PRO A 1 712 ? 22.419 1.432 -39.373 1.00 92.31 712 PRO A CA 1
ATOM 5401 C C . PRO A 1 712 ? 23.697 1.850 -40.109 1.00 92.31 712 PRO A C 1
ATOM 5403 O O . PRO A 1 712 ? 24.797 1.643 -39.610 1.00 92.31 712 PRO A O 1
ATOM 5406 N N . LEU A 1 713 ? 23.571 2.524 -41.255 1.00 92.81 713 LEU A N 1
ATOM 5407 C CA . LEU A 1 713 ? 24.727 2.926 -42.061 1.00 92.81 713 LEU A CA 1
ATOM 5408 C C . LEU A 1 713 ? 25.530 4.087 -41.458 1.00 92.81 713 LEU A C 1
ATOM 5410 O O . LEU A 1 713 ? 26.666 4.311 -41.873 1.00 92.81 713 LEU A O 1
ATOM 5414 N N . ALA A 1 714 ? 24.998 4.781 -40.449 1.00 90.94 714 ALA A N 1
ATOM 5415 C CA . ALA A 1 714 ? 25.742 5.783 -39.693 1.00 90.94 714 ALA A CA 1
ATOM 5416 C C . ALA A 1 714 ? 26.667 5.157 -38.632 1.00 90.94 714 ALA A C 1
ATOM 5418 O O . ALA A 1 714 ? 27.414 5.879 -37.984 1.00 90.94 714 ALA A O 1
ATOM 5419 N N . VAL A 1 715 ? 26.638 3.835 -38.427 1.00 91.81 715 VAL A N 1
ATOM 5420 C CA . VAL A 1 715 ? 27.400 3.163 -37.368 1.00 91.81 715 VAL A CA 1
ATOM 5421 C C . VAL A 1 715 ? 28.790 2.723 -37.865 1.00 91.81 715 VAL A C 1
ATOM 5423 O O . VAL A 1 715 ? 28.895 1.792 -38.670 1.00 91.81 715 VAL A O 1
ATOM 5426 N N . PRO A 1 716 ? 29.891 3.318 -37.362 1.00 89.56 716 PRO A N 1
ATOM 5427 C CA . PRO A 1 716 ? 31.228 3.110 -37.923 1.00 89.56 716 PRO A CA 1
ATOM 5428 C C . PRO A 1 716 ? 31.879 1.799 -37.503 1.00 89.56 716 PRO A C 1
ATOM 5430 O O . PRO A 1 716 ? 32.835 1.360 -38.129 1.00 89.56 716 PRO A O 1
ATOM 5433 N N . TRP A 1 717 ? 31.360 1.142 -36.474 1.00 89.75 717 TRP A N 1
ATOM 5434 C CA . TRP A 1 717 ? 31.917 -0.096 -35.940 1.00 89.75 717 TRP A CA 1
ATOM 5435 C C . TRP A 1 717 ? 31.171 -1.360 -36.385 1.00 89.75 717 TRP A C 1
ATOM 5437 O O . TRP A 1 717 ? 31.550 -2.458 -35.975 1.00 89.75 717 TRP A O 1
ATOM 5447 N N . LEU A 1 718 ? 30.113 -1.235 -37.200 1.00 93.25 718 LEU A N 1
ATOM 5448 C CA . LEU A 1 718 ? 29.438 -2.401 -37.777 1.00 93.25 718 LEU A CA 1
ATOM 5449 C C . LEU A 1 718 ? 30.427 -3.231 -38.609 1.00 93.25 718 LEU A C 1
ATOM 5451 O O . LEU A 1 718 ? 31.206 -2.632 -39.350 1.00 93.25 718 LEU A O 1
ATOM 5455 N N . PRO A 1 719 ? 30.401 -4.571 -38.538 1.00 93.62 719 PRO A N 1
ATOM 5456 C CA . PRO A 1 719 ? 31.217 -5.406 -39.418 1.00 93.62 719 PRO A CA 1
ATOM 5457 C C . PRO A 1 719 ? 30.923 -5.117 -40.895 1.00 93.62 719 PRO A C 1
ATOM 5459 O O . PRO A 1 719 ? 29.755 -4.972 -41.259 1.00 93.62 719 PRO A O 1
ATOM 5462 N N . ASP A 1 720 ? 31.955 -5.077 -41.740 1.00 94.62 720 ASP A N 1
ATOM 5463 C CA . ASP A 1 720 ? 31.829 -4.712 -43.162 1.00 94.62 720 ASP A CA 1
ATOM 5464 C C . ASP A 1 720 ? 30.838 -5.604 -43.918 1.00 94.62 720 ASP A C 1
ATOM 5466 O O . ASP A 1 720 ? 30.034 -5.109 -44.704 1.00 94.62 720 ASP A O 1
ATOM 5470 N N . GLU A 1 721 ? 30.818 -6.904 -43.614 1.00 94.50 721 GLU A N 1
ATOM 5471 C CA . GLU A 1 721 ? 29.850 -7.854 -44.174 1.00 94.50 721 GLU A CA 1
ATOM 5472 C C . GLU A 1 721 ? 28.402 -7.460 -43.864 1.00 94.50 721 GLU A C 1
ATOM 5474 O O . GLU A 1 721 ? 27.551 -7.446 -44.750 1.00 94.50 721 GLU A O 1
ATOM 5479 N N . LEU A 1 722 ? 28.120 -7.123 -42.601 1.00 95.38 722 LEU A N 1
ATOM 5480 C CA . LEU A 1 722 ? 26.779 -6.745 -42.158 1.00 95.38 722 LEU A CA 1
ATOM 5481 C C . LEU A 1 722 ? 26.388 -5.373 -42.717 1.00 95.38 722 LEU A C 1
ATOM 5483 O O . LEU A 1 722 ? 25.237 -5.154 -43.086 1.00 95.38 722 LEU A O 1
ATOM 5487 N N . TYR A 1 723 ? 27.357 -4.463 -42.816 1.00 96.44 723 TYR A N 1
ATOM 5488 C CA . TYR A 1 723 ? 27.182 -3.155 -43.434 1.00 96.44 723 TYR A CA 1
ATOM 5489 C C . TYR A 1 723 ? 26.797 -3.290 -44.914 1.00 96.44 723 TYR A C 1
ATOM 5491 O O . TYR A 1 723 ? 25.802 -2.709 -45.351 1.00 96.44 723 TYR A O 1
ATOM 5499 N N . ALA A 1 724 ? 27.538 -4.105 -45.671 1.00 96.25 724 ALA A N 1
ATOM 5500 C CA . ALA A 1 724 ? 27.252 -4.407 -47.070 1.00 96.25 724 ALA A CA 1
ATOM 5501 C C . ALA A 1 724 ? 25.900 -5.116 -47.235 1.00 96.25 724 ALA A C 1
ATOM 5503 O O . ALA A 1 724 ? 25.108 -4.742 -48.102 1.00 96.25 724 ALA A O 1
ATOM 5504 N N . GLN A 1 725 ? 25.603 -6.095 -46.374 1.00 95.69 725 GLN A N 1
ATOM 5505 C CA . GLN A 1 725 ? 24.324 -6.798 -46.362 1.00 95.69 725 GLN A CA 1
ATOM 5506 C C . GLN A 1 725 ? 23.156 -5.818 -46.202 1.00 95.69 725 GLN A C 1
ATOM 5508 O O . GLN A 1 725 ? 22.257 -5.786 -47.039 1.00 95.69 725 GLN A O 1
ATOM 5513 N N . TRP A 1 726 ? 23.170 -4.979 -45.166 1.00 96.19 726 TRP A N 1
ATOM 5514 C CA . TRP A 1 726 ? 22.079 -4.036 -44.917 1.00 96.19 726 TRP A CA 1
ATOM 5515 C C . TRP A 1 726 ? 21.970 -2.951 -45.987 1.00 96.19 726 TRP A C 1
ATOM 5517 O O . TRP A 1 726 ? 20.860 -2.541 -46.330 1.00 96.19 726 TRP A O 1
ATOM 5527 N N . LEU A 1 727 ? 23.089 -2.518 -46.569 1.00 94.94 727 LEU A N 1
ATOM 5528 C CA . LEU A 1 727 ? 23.084 -1.606 -47.711 1.00 94.94 727 LEU A CA 1
ATOM 5529 C C . LEU A 1 727 ? 22.367 -2.215 -48.932 1.00 94.94 727 LEU A C 1
ATOM 5531 O O . LEU A 1 727 ? 21.602 -1.509 -49.602 1.00 94.94 727 LEU A O 1
ATOM 5535 N N . ASN A 1 728 ? 22.572 -3.513 -49.183 1.00 93.31 728 ASN A N 1
ATOM 5536 C CA . ASN A 1 728 ? 21.911 -4.276 -50.248 1.00 93.31 728 ASN A CA 1
ATOM 5537 C C . ASN A 1 728 ? 20.431 -4.554 -49.941 1.00 93.31 728 ASN A C 1
ATOM 5539 O O . ASN A 1 728 ? 19.599 -4.493 -50.840 1.00 93.31 728 ASN A O 1
ATOM 5543 N N . GLU A 1 729 ? 20.081 -4.773 -48.671 1.00 93.50 729 GLU A N 1
ATOM 5544 C CA . GLU A 1 729 ? 18.693 -4.909 -48.198 1.00 93.50 729 GLU A CA 1
ATOM 5545 C C . GLU A 1 729 ? 17.910 -3.581 -48.192 1.00 93.50 729 GLU A C 1
ATOM 5547 O O . GLU A 1 729 ? 16.746 -3.539 -47.791 1.00 93.50 729 GLU A O 1
ATOM 5552 N N . GLY A 1 730 ? 18.528 -2.484 -48.637 1.00 91.31 730 GLY A N 1
ATOM 5553 C CA . GLY A 1 730 ? 17.850 -1.208 -48.832 1.00 91.31 730 GLY A CA 1
ATOM 5554 C C . GLY A 1 730 ? 18.040 -0.193 -47.707 1.00 91.31 730 GLY A C 1
ATOM 5555 O O . GLY A 1 730 ? 17.357 0.833 -47.728 1.00 91.31 730 GLY A O 1
ATOM 5556 N N . ALA A 1 731 ? 18.969 -0.397 -46.762 1.00 93.50 731 ALA A N 1
ATOM 5557 C CA . ALA A 1 731 ? 19.362 0.671 -45.839 1.00 93.50 731 ALA A CA 1
ATOM 5558 C C . ALA A 1 731 ? 19.800 1.916 -46.625 1.00 93.50 731 ALA A C 1
ATOM 5560 O O . ALA A 1 731 ? 20.446 1.818 -47.673 1.00 93.50 731 ALA A O 1
ATOM 5561 N N . ASP A 1 732 ? 19.383 3.086 -46.158 1.00 91.62 732 ASP A N 1
ATOM 5562 C CA . ASP A 1 732 ? 19.485 4.327 -46.914 1.00 91.62 732 ASP A CA 1
ATOM 5563 C C . ASP A 1 732 ? 20.861 4.991 -46.711 1.00 91.62 732 ASP A C 1
ATOM 5565 O O . ASP A 1 732 ? 21.166 5.427 -45.598 1.00 91.62 732 ASP A O 1
ATOM 5569 N N . PRO A 1 733 ? 21.710 5.083 -47.756 1.00 92.94 733 PRO A N 1
ATOM 5570 C CA . PRO A 1 733 ? 23.086 5.564 -47.616 1.00 92.94 733 PRO A CA 1
ATOM 5571 C C . PRO A 1 733 ? 23.193 7.067 -47.320 1.00 92.94 733 PRO A C 1
ATOM 5573 O O . PRO A 1 733 ? 24.275 7.539 -46.974 1.00 92.94 733 PRO A O 1
ATOM 5576 N N . ALA A 1 734 ? 22.096 7.820 -47.457 1.00 90.44 734 ALA A N 1
ATOM 5577 C CA . ALA A 1 734 ? 22.031 9.240 -47.116 1.00 90.44 734 ALA A CA 1
ATOM 5578 C C . ALA A 1 734 ? 21.286 9.511 -45.799 1.00 90.44 734 ALA A C 1
ATOM 5580 O O . ALA A 1 734 ? 21.135 10.672 -45.417 1.00 90.44 734 ALA A O 1
ATOM 5581 N N . GLU A 1 735 ? 20.806 8.480 -45.095 1.00 89.25 735 GLU A N 1
ATOM 5582 C CA . GLU A 1 735 ? 20.117 8.679 -43.822 1.00 89.25 735 GLU A CA 1
ATOM 5583 C C . GLU A 1 735 ? 21.111 9.073 -42.720 1.00 89.25 735 GLU A C 1
ATOM 5585 O O . GLU A 1 735 ? 22.084 8.372 -42.438 1.00 89.25 735 GLU A O 1
ATOM 5590 N N . ARG A 1 736 ? 20.865 10.235 -42.112 1.00 87.69 736 ARG A N 1
ATOM 5591 C CA . ARG A 1 736 ? 21.744 10.871 -41.124 1.00 87.69 736 ARG A CA 1
ATOM 5592 C C . ARG A 1 736 ? 21.376 10.447 -39.709 1.00 87.69 736 ARG A C 1
ATOM 5594 O O . ARG A 1 736 ? 20.194 10.268 -39.403 1.00 87.69 736 ARG A O 1
ATOM 5601 N N . ALA A 1 737 ? 22.377 10.320 -38.839 1.00 89.12 737 ALA A N 1
ATOM 5602 C CA . ALA A 1 737 ? 22.109 10.146 -37.419 1.00 89.12 737 ALA A CA 1
ATOM 5603 C C . ALA A 1 737 ? 21.581 11.449 -36.808 1.00 89.12 737 ALA A C 1
ATOM 5605 O O . ALA A 1 737 ? 21.830 12.557 -37.289 1.00 89.12 737 ALA A O 1
ATOM 5606 N N . GLY A 1 738 ? 20.803 11.303 -35.744 1.00 87.94 738 GLY A N 1
ATOM 5607 C CA . GLY A 1 738 ? 20.300 12.427 -34.982 1.00 87.94 738 GLY A CA 1
ATOM 5608 C C . GLY A 1 738 ? 21.422 13.159 -34.243 1.00 87.94 738 GLY A C 1
ATOM 5609 O O . GLY A 1 738 ? 22.438 12.575 -33.858 1.00 87.94 738 GLY A O 1
ATOM 5610 N N . VAL A 1 739 ? 21.220 14.454 -34.008 1.00 80.50 739 VAL A N 1
ATOM 5611 C CA . VAL A 1 739 ? 22.199 15.321 -33.326 1.00 80.50 739 VAL A CA 1
ATOM 5612 C C . VAL A 1 739 ? 22.513 14.882 -31.891 1.00 80.50 739 VAL A C 1
ATOM 5614 O O . VAL A 1 739 ? 23.609 15.148 -31.409 1.00 80.50 739 VAL A O 1
ATOM 5617 N N . GLU A 1 740 ? 21.594 14.179 -31.221 1.00 80.94 740 GLU A N 1
ATOM 5618 C CA . GLU A 1 740 ? 21.770 13.720 -29.834 1.00 80.94 740 GLU A CA 1
ATOM 5619 C C . GLU A 1 740 ? 22.501 12.369 -29.735 1.00 80.94 740 GLU A C 1
ATOM 5621 O O . GLU A 1 740 ? 22.726 11.853 -28.641 1.00 80.94 740 GLU A O 1
ATOM 5626 N N . VAL A 1 741 ? 22.909 11.768 -30.860 1.00 76.75 741 VAL A N 1
ATOM 5627 C CA . VAL A 1 741 ? 23.605 10.468 -30.880 1.00 76.75 741 VAL A CA 1
ATOM 5628 C C . VAL A 1 741 ? 25.131 10.634 -30.723 1.00 76.75 741 VAL A C 1
ATOM 5630 O O . VAL A 1 741 ? 25.944 9.978 -31.373 1.00 76.75 741 VAL A O 1
ATOM 5633 N N . SER A 1 742 ? 25.536 11.529 -29.822 1.00 62.09 742 SER A N 1
ATOM 5634 C CA . SER A 1 742 ? 26.921 11.988 -29.620 1.00 62.09 742 SER A CA 1
ATOM 5635 C C . SER A 1 742 ? 27.892 10.913 -29.103 1.00 62.09 742 SER A C 1
ATOM 5637 O O . SER A 1 742 ? 29.103 11.039 -29.265 1.00 62.09 742 SER A O 1
ATOM 5639 N N . ASN A 1 743 ? 27.382 9.816 -28.538 1.00 66.44 743 ASN A N 1
ATOM 5640 C CA . ASN A 1 743 ? 28.188 8.771 -27.893 1.00 66.44 743 ASN A CA 1
ATOM 5641 C C . ASN A 1 743 ? 28.712 7.670 -28.839 1.00 66.44 743 ASN A C 1
ATOM 5643 O O . ASN A 1 743 ? 29.304 6.699 -28.366 1.00 66.44 743 ASN A O 1
ATOM 5647 N N . LEU A 1 744 ? 28.512 7.788 -30.157 1.00 74.38 744 LEU A N 1
ATOM 5648 C CA . LEU A 1 744 ? 28.959 6.794 -31.151 1.00 74.38 744 LEU A CA 1
ATOM 5649 C C . LEU A 1 744 ? 30.412 6.962 -31.621 1.00 74.38 744 LEU A C 1
ATOM 5651 O O . LEU A 1 744 ? 30.875 6.185 -32.454 1.00 74.38 744 LEU A O 1
ATOM 5655 N N . GLY A 1 745 ? 31.118 7.992 -31.147 1.00 76.19 745 GLY A N 1
ATOM 5656 C CA . GLY A 1 745 ? 32.436 8.345 -31.686 1.00 76.19 745 GLY A CA 1
ATOM 5657 C C . GLY A 1 745 ? 32.371 8.897 -33.115 1.00 76.19 745 GLY A C 1
ATOM 5658 O O . GLY A 1 745 ? 33.350 8.813 -33.850 1.00 76.19 745 GLY A O 1
ATOM 5659 N N . LEU A 1 746 ? 31.215 9.438 -33.517 1.00 84.31 746 LEU A N 1
ATOM 5660 C CA . LEU A 1 746 ? 31.030 10.087 -34.812 1.00 84.31 746 LEU A CA 1
ATOM 5661 C C . LEU A 1 746 ? 31.609 11.507 -34.785 1.00 84.31 746 LEU A C 1
ATOM 5663 O O . LEU A 1 746 ? 31.174 12.303 -33.949 1.00 84.31 746 LEU A O 1
ATOM 5667 N N . PRO A 1 747 ? 32.527 11.857 -35.707 1.00 83.38 747 PRO A N 1
ATOM 5668 C CA . PRO A 1 747 ? 33.038 13.220 -35.829 1.00 83.38 747 PRO A CA 1
ATOM 5669 C C . PRO A 1 747 ? 31.924 14.242 -36.081 1.00 83.38 747 PRO A C 1
ATOM 5671 O O . PRO A 1 747 ? 31.934 15.330 -35.503 1.00 83.38 747 PRO A O 1
ATOM 5674 N N . TRP A 1 748 ? 30.933 13.872 -36.902 1.00 85.31 748 TRP A N 1
ATOM 5675 C CA . TRP A 1 748 ? 29.829 14.742 -37.306 1.00 85.31 748 TRP A CA 1
ATOM 5676 C C . TRP A 1 748 ? 28.500 13.968 -37.363 1.00 85.31 748 TRP A C 1
ATOM 5678 O O . TRP A 1 748 ? 28.077 13.560 -38.446 1.00 85.31 748 TRP A O 1
ATOM 5688 N N . PRO A 1 749 ? 27.799 13.777 -36.227 1.00 78.06 749 PRO A N 1
ATOM 5689 C CA . PRO A 1 749 ? 26.610 12.919 -36.151 1.00 78.06 749 PRO A CA 1
ATOM 5690 C C . PRO A 1 749 ? 25.501 13.261 -37.160 1.00 78.06 749 PRO A C 1
ATOM 5692 O O . PRO A 1 749 ? 24.894 12.361 -37.728 1.00 78.06 749 PRO A O 1
ATOM 5695 N N . ALA A 1 750 ? 25.275 14.551 -37.430 1.00 84.88 750 ALA A N 1
ATOM 5696 C CA . ALA A 1 750 ? 24.245 15.007 -38.366 1.00 84.88 750 ALA A CA 1
ATOM 5697 C C . ALA A 1 750 ? 24.694 15.036 -39.838 1.00 84.88 750 ALA A C 1
ATOM 5699 O O . ALA A 1 750 ? 23.862 15.254 -40.717 1.00 84.88 750 ALA A O 1
ATOM 5700 N N . ALA A 1 751 ? 25.982 14.829 -40.124 1.00 86.19 751 ALA A N 1
ATOM 5701 C CA . ALA A 1 751 ? 26.491 14.795 -41.491 1.00 86.19 751 ALA A CA 1
ATOM 5702 C C . ALA A 1 751 ? 26.209 13.440 -42.158 1.00 86.19 751 ALA A C 1
ATOM 5704 O O . ALA A 1 751 ? 25.847 12.457 -41.507 1.00 86.19 751 ALA A O 1
ATOM 5705 N N . LEU A 1 752 ? 26.407 13.373 -43.476 1.00 90.88 752 LEU A N 1
ATOM 5706 C CA . LEU A 1 752 ? 26.322 12.118 -44.226 1.00 90.88 752 LEU A CA 1
ATOM 5707 C C . LEU A 1 752 ? 27.166 10.995 -43.589 1.00 90.88 752 LEU A C 1
ATOM 5709 O O . LEU A 1 752 ? 28.320 11.237 -43.207 1.00 90.88 752 LEU A O 1
ATOM 5713 N N . PRO A 1 753 ? 26.664 9.744 -43.583 1.00 92.38 753 PRO A N 1
ATOM 5714 C CA . PRO A 1 753 ? 27.457 8.581 -43.192 1.00 92.38 753 PRO A CA 1
ATOM 5715 C C . PRO A 1 753 ? 28.806 8.499 -43.916 1.00 92.38 753 PRO A C 1
ATOM 5717 O O . PRO A 1 753 ? 29.825 8.246 -43.280 1.00 92.38 753 PRO A O 1
ATOM 5720 N N . LEU A 1 754 ? 28.831 8.814 -45.218 1.00 93.38 754 LEU A N 1
ATOM 5721 C CA . LEU A 1 754 ? 30.041 8.832 -46.048 1.00 93.38 754 LEU A CA 1
ATOM 5722 C C . LEU A 1 754 ? 31.166 9.681 -45.442 1.00 93.38 754 LEU A C 1
ATOM 5724 O O . LEU A 1 754 ? 32.299 9.216 -45.346 1.00 93.38 754 LEU A O 1
ATOM 5728 N N . LEU A 1 755 ? 30.852 10.898 -44.995 1.00 91.31 755 LEU A N 1
ATOM 5729 C CA . LEU A 1 755 ? 31.849 11.821 -44.449 1.00 91.31 755 LEU A CA 1
ATOM 5730 C C . LEU A 1 755 ? 32.406 11.328 -43.114 1.00 91.31 755 LEU A C 1
ATOM 5732 O O . LEU A 1 755 ? 33.606 11.428 -42.871 1.00 91.31 755 LEU A O 1
ATOM 5736 N N . ASN A 1 756 ? 31.552 10.745 -42.270 1.00 90.06 756 ASN A N 1
ATOM 5737 C CA . ASN A 1 756 ? 31.994 10.136 -41.020 1.00 90.06 756 ASN A CA 1
ATOM 5738 C C . ASN A 1 756 ? 32.912 8.929 -41.277 1.00 90.06 756 ASN A C 1
ATOM 5740 O O . ASN A 1 756 ? 33.952 8.822 -40.635 1.00 90.06 756 ASN A O 1
ATOM 5744 N N . MET A 1 757 ? 32.580 8.056 -42.238 1.00 92.50 757 MET A N 1
ATOM 5745 C CA . MET A 1 757 ? 33.426 6.905 -42.588 1.00 92.50 757 MET A CA 1
ATOM 5746 C C . MET A 1 757 ? 34.775 7.338 -43.170 1.00 92.50 757 MET A C 1
ATOM 5748 O O . MET A 1 757 ? 35.803 6.785 -42.785 1.00 92.50 757 MET A O 1
ATOM 5752 N N . MET A 1 758 ? 34.792 8.364 -44.026 1.00 90.31 758 MET A N 1
ATOM 5753 C CA . MET A 1 758 ? 36.032 8.946 -44.551 1.00 90.31 758 MET A CA 1
ATOM 5754 C C . MET A 1 758 ? 36.913 9.508 -43.432 1.00 90.31 758 MET A C 1
ATOM 5756 O O . MET A 1 758 ? 38.106 9.225 -43.387 1.00 90.31 758 MET A O 1
ATOM 5760 N N . GLN A 1 759 ? 36.330 10.276 -42.509 1.00 87.75 759 GLN A N 1
ATOM 5761 C CA . GLN A 1 759 ? 37.072 10.884 -41.403 1.00 87.75 759 GLN A CA 1
ATOM 5762 C C . GLN A 1 759 ? 37.638 9.846 -40.427 1.00 87.75 759 GLN A C 1
ATOM 5764 O O . GLN A 1 759 ? 38.682 10.072 -39.821 1.00 87.75 759 GLN A O 1
ATOM 5769 N N . LEU A 1 760 ? 36.954 8.711 -40.274 1.00 90.00 760 LEU A N 1
ATOM 5770 C CA . LEU A 1 760 ? 37.374 7.601 -39.421 1.00 90.00 760 LEU A CA 1
ATOM 5771 C C . LEU A 1 760 ? 38.302 6.598 -40.135 1.00 90.00 760 LEU A C 1
ATOM 5773 O O . LEU A 1 760 ? 38.676 5.602 -39.519 1.00 90.00 760 LEU A O 1
ATOM 5777 N N . GLY A 1 761 ? 38.659 6.825 -41.407 1.00 90.69 761 GLY A N 1
ATOM 5778 C CA . GLY A 1 761 ? 39.546 5.943 -42.181 1.00 90.69 761 GLY A CA 1
ATOM 5779 C C . GLY A 1 761 ? 38.935 4.581 -42.537 1.00 90.69 761 GLY A C 1
ATOM 5780 O O . GLY A 1 761 ? 39.645 3.586 -42.640 1.00 90.69 761 GLY A O 1
ATOM 5781 N N . GLN A 1 762 ? 37.610 4.504 -42.676 1.00 92.19 762 GLN A N 1
ATOM 5782 C CA . GLN A 1 762 ? 36.870 3.267 -42.951 1.00 92.19 762 GLN A CA 1
ATOM 5783 C C . GLN A 1 762 ? 36.752 3.012 -44.466 1.00 92.19 762 GLN A C 1
ATOM 5785 O O . GLN A 1 762 ? 35.648 3.012 -45.015 1.00 92.19 762 GLN A O 1
ATOM 5790 N N . ASP A 1 763 ? 37.883 2.818 -45.151 1.00 91.12 763 ASP A N 1
ATOM 5791 C CA . ASP A 1 763 ? 37.966 2.807 -46.623 1.00 91.12 763 ASP A CA 1
ATOM 5792 C C . ASP A 1 763 ? 37.007 1.805 -47.295 1.00 91.12 763 ASP A C 1
ATOM 5794 O O . ASP A 1 763 ? 36.318 2.158 -48.252 1.00 91.12 763 ASP A O 1
ATOM 5798 N N . ALA A 1 764 ? 36.860 0.593 -46.747 1.00 93.19 764 ALA A N 1
ATOM 5799 C CA . ALA A 1 764 ? 35.934 -0.409 -47.286 1.00 93.19 764 ALA A CA 1
ATOM 5800 C C . ALA A 1 764 ? 34.471 0.077 -47.282 1.00 93.19 764 ALA A C 1
ATOM 5802 O O . ALA A 1 764 ? 33.732 -0.113 -48.250 1.00 93.19 764 ALA A O 1
ATOM 5803 N N . LYS A 1 765 ? 34.044 0.765 -46.215 1.00 95.44 765 LYS A N 1
ATOM 5804 C CA . LYS A 1 765 ? 32.689 1.333 -46.107 1.00 95.44 765 LYS A CA 1
ATOM 5805 C C . LYS A 1 765 ? 32.516 2.555 -46.992 1.00 95.44 765 LYS A C 1
ATOM 5807 O O . LYS A 1 765 ? 31.431 2.757 -47.532 1.00 95.44 765 LYS A O 1
ATOM 5812 N N . VAL A 1 766 ? 33.571 3.353 -47.156 1.00 94.25 766 VAL A N 1
ATOM 5813 C CA . VAL A 1 766 ? 33.589 4.469 -48.108 1.00 94.25 766 VAL A CA 1
ATOM 5814 C C . VAL A 1 766 ? 33.340 3.948 -49.521 1.00 94.25 766 VAL A C 1
ATOM 5816 O O . VAL A 1 766 ? 32.439 4.451 -50.190 1.00 94.25 766 VAL A O 1
ATOM 5819 N N . ASP A 1 767 ? 34.044 2.900 -49.948 1.00 93.44 767 ASP A N 1
ATOM 5820 C CA . ASP A 1 767 ? 33.855 2.302 -51.273 1.00 93.44 767 ASP A CA 1
ATOM 5821 C C . ASP A 1 767 ? 32.439 1.730 -51.455 1.00 93.44 767 ASP A C 1
ATOM 5823 O O . ASP A 1 767 ? 31.793 1.989 -52.477 1.00 93.44 767 ASP A O 1
ATOM 5827 N N . LEU A 1 768 ? 31.906 1.032 -50.441 1.00 95.19 768 LEU A N 1
ATOM 5828 C CA . LEU A 1 768 ? 30.524 0.533 -50.442 1.00 95.19 768 LEU A CA 1
ATOM 5829 C C . LEU A 1 768 ? 29.498 1.667 -50.599 1.00 95.19 768 LEU A C 1
ATOM 5831 O O . LEU A 1 768 ? 28.563 1.563 -51.395 1.00 95.19 768 LEU A O 1
ATOM 5835 N N . LEU A 1 769 ? 29.671 2.767 -49.865 1.00 94.94 769 LEU A N 1
ATOM 5836 C CA . LEU A 1 769 ? 28.786 3.929 -49.927 1.00 94.94 769 LEU A CA 1
ATOM 5837 C C . LEU A 1 769 ? 28.893 4.667 -51.269 1.00 94.94 769 LEU A C 1
ATOM 5839 O O . LEU A 1 769 ? 27.869 5.016 -51.857 1.00 94.94 769 LEU A O 1
ATOM 5843 N N . LEU A 1 770 ? 30.105 4.867 -51.793 1.00 94.00 770 LEU A N 1
ATOM 5844 C CA . LEU A 1 770 ? 30.328 5.515 -53.090 1.00 94.00 770 LEU A CA 1
ATOM 5845 C C . LEU A 1 770 ? 29.766 4.696 -54.257 1.00 94.00 770 LEU A C 1
ATOM 5847 O O . LEU A 1 770 ? 29.274 5.277 -55.226 1.00 94.00 770 LEU A O 1
ATOM 5851 N N . ALA A 1 771 ? 29.769 3.363 -54.161 1.00 93.19 771 ALA A N 1
ATOM 5852 C CA . ALA A 1 771 ? 29.096 2.501 -55.132 1.00 93.19 771 ALA A CA 1
ATOM 5853 C C . ALA A 1 771 ? 27.576 2.758 -55.192 1.00 93.19 771 ALA A C 1
ATOM 5855 O O . ALA A 1 771 ? 26.942 2.492 -56.210 1.00 93.19 771 ALA A O 1
ATOM 5856 N N . GLN A 1 772 ? 26.998 3.322 -54.128 1.00 93.81 772 GLN A N 1
ATOM 5857 C CA . GLN A 1 772 ? 25.582 3.669 -54.013 1.00 93.81 772 GLN A CA 1
ATOM 5858 C C . GLN A 1 772 ? 25.331 5.188 -54.099 1.00 93.81 772 GLN A C 1
ATOM 5860 O O . GLN A 1 772 ? 24.254 5.649 -53.715 1.00 93.81 772 GLN A O 1
ATOM 5865 N N . ALA A 1 773 ? 26.275 5.980 -54.629 1.00 91.25 773 ALA A N 1
ATOM 5866 C CA . ALA A 1 773 ? 26.171 7.444 -54.691 1.00 91.25 773 ALA A CA 1
ATOM 5867 C C . ALA A 1 773 ? 24.879 7.936 -55.373 1.00 91.25 773 ALA A C 1
ATOM 5869 O O . ALA A 1 773 ? 24.245 8.866 -54.882 1.00 91.25 773 ALA A O 1
ATOM 5870 N N . ALA A 1 774 ? 24.414 7.260 -56.430 1.00 91.44 774 ALA A N 1
ATOM 5871 C CA . ALA A 1 774 ? 23.149 7.590 -57.097 1.00 91.44 774 ALA A CA 1
ATOM 5872 C C . ALA A 1 774 ? 21.929 7.508 -56.155 1.00 91.44 774 ALA A C 1
ATOM 5874 O O . ALA A 1 774 ? 21.007 8.315 -56.254 1.00 91.44 774 ALA A O 1
ATOM 5875 N N . ARG A 1 775 ? 21.926 6.575 -55.189 1.00 92.69 775 ARG A N 1
ATOM 5876 C CA . ARG A 1 775 ? 20.853 6.465 -54.184 1.00 92.69 775 ARG A CA 1
ATOM 5877 C C . ARG A 1 775 ? 20.897 7.596 -53.162 1.00 92.69 775 ARG A C 1
ATOM 5879 O O . ARG A 1 775 ? 19.844 7.944 -52.632 1.00 92.69 775 ARG A O 1
ATOM 5886 N N . MET A 1 776 ? 22.074 8.169 -52.893 1.00 92.81 776 MET A N 1
ATOM 5887 C CA . MET A 1 776 ? 22.209 9.300 -51.969 1.00 92.81 776 MET A CA 1
ATOM 5888 C C . MET A 1 776 ? 21.564 10.571 -52.518 1.00 92.81 776 MET A C 1
ATOM 5890 O O . MET A 1 776 ? 21.057 11.366 -51.742 1.00 92.81 776 MET A O 1
ATOM 5894 N N . VAL A 1 777 ? 21.542 10.737 -53.842 1.00 93.25 777 VAL A N 1
ATOM 5895 C CA . VAL A 1 777 ? 21.105 11.965 -54.532 1.00 93.25 777 VAL A CA 1
ATOM 5896 C C . VAL A 1 777 ? 19.796 11.786 -55.309 1.00 93.25 777 VAL A C 1
ATOM 5898 O O . VAL A 1 777 ? 19.484 12.561 -56.206 1.00 93.25 777 VAL A O 1
ATOM 5901 N N . ARG A 1 778 ? 19.020 10.747 -54.980 1.00 91.56 778 ARG A N 1
ATOM 5902 C CA . ARG A 1 778 ? 17.855 10.295 -55.764 1.00 91.56 778 ARG A CA 1
ATOM 5903 C C . ARG A 1 778 ? 16.680 11.277 -55.849 1.00 91.56 778 ARG A C 1
ATOM 5905 O O . ARG A 1 778 ? 15.826 11.106 -56.711 1.00 91.56 778 ARG A O 1
ATOM 5912 N N . ASP A 1 779 ? 16.597 12.245 -54.938 1.00 92.19 779 ASP A N 1
ATOM 5913 C CA . ASP A 1 779 ? 15.559 13.279 -54.922 1.00 92.19 779 ASP A CA 1
ATOM 5914 C C . ASP A 1 779 ? 16.182 14.672 -54.700 1.00 92.19 779 ASP A C 1
ATOM 5916 O O . ASP A 1 779 ? 17.324 14.753 -54.231 1.00 92.19 779 ASP A O 1
ATOM 5920 N N . PRO A 1 780 ? 15.475 15.768 -55.045 1.00 94.69 780 PRO A N 1
ATOM 5921 C CA . PRO A 1 780 ? 16.069 17.104 -55.092 1.00 94.69 780 PRO A CA 1
ATOM 5922 C C . PRO A 1 780 ? 16.637 17.559 -53.747 1.00 94.69 780 PRO A C 1
ATOM 5924 O O . PRO A 1 780 ? 17.739 18.109 -53.698 1.00 94.69 780 PRO A O 1
ATOM 5927 N N . VAL A 1 781 ? 15.904 17.297 -52.661 1.00 92.69 781 VAL A N 1
ATOM 5928 C CA . VAL A 1 781 ? 16.281 17.692 -51.299 1.00 92.69 781 VAL A CA 1
ATOM 5929 C C . VAL A 1 781 ? 17.511 16.911 -50.859 1.00 92.69 781 VAL A C 1
ATOM 5931 O O . VAL A 1 781 ? 18.468 17.486 -50.342 1.00 92.69 781 VAL A O 1
ATOM 5934 N N . ARG A 1 782 ? 17.534 15.600 -51.105 1.00 91.69 782 ARG A N 1
ATOM 5935 C CA . ARG A 1 782 ? 18.702 14.777 -50.783 1.00 91.69 782 ARG A CA 1
ATOM 5936 C C . ARG A 1 782 ? 19.926 15.171 -51.581 1.00 91.69 782 ARG A C 1
ATOM 5938 O O . ARG A 1 782 ? 20.987 15.329 -50.993 1.00 91.69 782 ARG A O 1
ATOM 5945 N N . CYS A 1 783 ? 19.773 15.371 -52.888 1.00 94.56 783 CYS A N 1
ATOM 5946 C CA . CYS A 1 783 ? 20.863 15.806 -53.749 1.00 94.56 783 CYS A CA 1
ATOM 5947 C C . CYS A 1 783 ? 21.499 17.092 -53.211 1.00 94.56 783 CYS A C 1
ATOM 5949 O O . CYS A 1 783 ? 22.703 17.129 -52.956 1.00 94.56 783 CYS A O 1
ATOM 5951 N N . GLY A 1 784 ? 20.673 18.106 -52.941 1.00 94.69 784 GLY A N 1
ATOM 5952 C CA . GLY A 1 784 ? 21.117 19.371 -52.374 1.00 94.69 784 GLY A CA 1
ATOM 5953 C C . GLY A 1 784 ? 21.843 19.207 -51.047 1.00 94.69 784 GLY A C 1
ATOM 5954 O O . GLY A 1 784 ? 22.956 19.697 -50.870 1.00 94.69 784 GLY A O 1
ATOM 5955 N N . ALA A 1 785 ? 21.237 18.474 -50.114 1.00 93.19 785 ALA A N 1
ATOM 5956 C CA . ALA A 1 785 ? 21.793 18.295 -48.782 1.00 93.19 785 ALA A CA 1
ATOM 5957 C C . ALA A 1 785 ? 23.096 17.468 -48.804 1.00 93.19 785 ALA A C 1
ATOM 5959 O O . ALA A 1 785 ? 24.007 17.741 -48.023 1.00 93.19 785 ALA A O 1
ATOM 5960 N N . THR A 1 786 ? 23.211 16.494 -49.714 1.00 94.44 786 THR A N 1
ATOM 5961 C CA . THR A 1 786 ? 24.427 15.701 -49.920 1.00 94.44 786 THR A CA 1
ATOM 5962 C C . THR A 1 786 ? 25.563 16.548 -50.489 1.00 94.44 786 THR A C 1
ATOM 5964 O O . THR A 1 786 ? 26.697 16.456 -50.015 1.00 94.44 786 THR A O 1
ATOM 5967 N N . VAL A 1 787 ? 25.261 17.402 -51.473 1.00 94.88 787 VAL A N 1
ATOM 5968 C CA . VAL A 1 787 ? 26.227 18.355 -52.038 1.00 94.88 787 VAL A CA 1
ATOM 5969 C C . VAL A 1 787 ? 26.662 19.369 -50.981 1.00 94.88 787 VAL A C 1
ATOM 5971 O O . VAL A 1 787 ? 27.861 19.608 -50.841 1.00 94.88 787 VAL A O 1
ATOM 5974 N N . ALA A 1 788 ? 25.727 19.917 -50.196 1.00 95.06 788 ALA A N 1
ATOM 5975 C CA . ALA A 1 788 ? 26.036 20.853 -49.116 1.00 95.06 788 ALA A CA 1
ATOM 5976 C C . ALA A 1 788 ? 27.024 20.251 -48.110 1.00 95.06 788 ALA A C 1
ATOM 5978 O O . ALA A 1 788 ? 28.046 20.866 -47.823 1.00 95.06 788 ALA A O 1
ATOM 5979 N N . ASP A 1 789 ? 26.769 19.033 -47.625 1.00 93.44 789 ASP A N 1
ATOM 5980 C CA . ASP A 1 789 ? 27.656 18.359 -46.672 1.00 93.44 789 ASP A CA 1
ATOM 5981 C C . ASP A 1 789 ? 29.050 18.096 -47.262 1.00 93.44 789 ASP A C 1
ATOM 5983 O O . ASP A 1 789 ? 30.056 18.370 -46.607 1.00 93.44 789 ASP A O 1
ATOM 5987 N N . MET A 1 790 ? 29.128 17.600 -48.504 1.00 92.94 790 MET A N 1
ATOM 5988 C CA . MET A 1 790 ? 30.406 17.317 -49.171 1.00 92.94 790 MET A CA 1
ATOM 5989 C C . MET A 1 790 ? 31.241 18.591 -49.376 1.00 92.94 790 MET A C 1
ATOM 5991 O O . MET A 1 790 ? 32.452 18.580 -49.156 1.00 92.94 790 MET A O 1
ATOM 5995 N N . MET A 1 791 ? 30.604 19.699 -49.768 1.00 92.94 791 MET A N 1
ATOM 5996 C CA . MET A 1 791 ? 31.293 20.979 -49.966 1.00 92.94 791 MET A CA 1
ATOM 5997 C C . MET A 1 791 ? 31.653 21.656 -48.644 1.00 92.94 791 MET A C 1
ATOM 5999 O O . MET A 1 791 ? 32.757 22.178 -48.526 1.00 92.94 791 MET A O 1
ATOM 6003 N N . ALA A 1 792 ? 30.784 21.607 -47.631 1.00 92.25 792 ALA A N 1
ATOM 6004 C CA . ALA A 1 792 ? 31.116 22.078 -46.285 1.00 92.25 792 ALA A CA 1
ATOM 6005 C C . ALA A 1 792 ? 32.345 21.349 -45.739 1.00 92.25 792 ALA A C 1
ATOM 6007 O O . ALA A 1 792 ? 33.253 21.976 -45.199 1.00 92.25 792 ALA A O 1
ATOM 6008 N N . TRP A 1 793 ? 32.398 20.029 -45.932 1.00 90.31 793 TRP A N 1
ATOM 6009 C CA . TRP A 1 793 ? 33.527 19.223 -45.495 1.00 90.31 793 TRP A CA 1
ATOM 6010 C C . TRP A 1 793 ? 34.808 19.587 -46.245 1.00 90.31 793 TRP A C 1
ATOM 6012 O O . TRP A 1 793 ? 35.830 19.772 -45.596 1.00 90.31 793 TRP A O 1
ATOM 6022 N N . GLN A 1 794 ? 34.759 19.770 -47.569 1.00 87.94 794 GLN A N 1
ATOM 6023 C CA . GLN A 1 794 ? 35.912 20.234 -48.348 1.00 87.94 794 GLN A CA 1
ATOM 6024 C C . GLN A 1 794 ? 36.416 21.600 -47.869 1.00 87.94 794 GLN A C 1
ATOM 6026 O O . GLN A 1 794 ? 37.613 21.770 -47.674 1.00 87.94 794 GLN A O 1
ATOM 6031 N N . VAL A 1 795 ? 35.515 22.574 -47.704 1.00 89.38 795 VAL A N 1
ATOM 6032 C CA . VAL A 1 795 ? 35.866 23.937 -47.272 1.00 89.38 795 VAL A CA 1
ATOM 6033 C C . VAL A 1 795 ? 36.461 23.936 -45.860 1.00 89.38 795 VAL A C 1
ATOM 6035 O O . VAL A 1 795 ? 37.268 24.802 -45.543 1.00 89.38 795 VAL A O 1
ATOM 6038 N N . ALA A 1 796 ? 36.097 22.958 -45.028 1.00 86.44 796 ALA A N 1
ATOM 6039 C CA . ALA A 1 796 ? 36.656 22.782 -43.694 1.00 86.44 796 ALA A CA 1
ATOM 6040 C C . ALA A 1 796 ? 38.071 22.171 -43.666 1.00 86.44 796 ALA A C 1
ATOM 6042 O O . ALA A 1 796 ? 38.675 22.157 -42.596 1.00 86.44 796 ALA A O 1
ATOM 6043 N N . GLN A 1 797 ? 38.592 21.641 -44.779 1.00 82.19 797 GLN A N 1
ATOM 6044 C CA . GLN A 1 797 ? 39.947 21.079 -44.839 1.00 82.19 797 GLN A CA 1
ATOM 6045 C C . GLN A 1 797 ? 40.977 22.167 -45.183 1.00 82.19 797 GLN A C 1
ATOM 6047 O O . GLN A 1 797 ? 40.838 22.868 -46.185 1.00 82.19 797 GLN A O 1
ATOM 6052 N N . ASP A 1 798 ? 42.058 22.253 -44.403 1.00 66.56 798 ASP A N 1
ATOM 6053 C CA . ASP A 1 798 ? 43.207 23.112 -44.708 1.00 66.56 798 ASP A CA 1
ATOM 6054 C C . ASP A 1 798 ? 44.169 22.392 -45.675 1.00 66.56 798 ASP A C 1
ATOM 6056 O O . ASP A 1 798 ? 45.028 21.612 -45.260 1.00 66.56 798 ASP A O 1
ATOM 6060 N N . GLY A 1 799 ? 44.032 22.646 -46.981 1.00 69.00 799 GLY A N 1
ATOM 6061 C CA . GLY A 1 799 ? 44.948 22.151 -48.023 1.00 69.00 799 GLY A CA 1
ATOM 6062 C C . GLY A 1 799 ? 44.294 21.273 -49.104 1.00 69.00 799 GLY A C 1
ATOM 6063 O O . GLY A 1 799 ? 43.078 21.085 -49.114 1.00 69.00 799 GLY A O 1
ATOM 6064 N N . PRO A 1 800 ? 45.079 20.763 -50.075 1.00 71.69 800 PRO A N 1
ATOM 6065 C CA . PRO A 1 800 ? 44.554 19.932 -51.156 1.00 71.69 800 PRO A CA 1
ATOM 6066 C C . PRO A 1 800 ? 44.030 18.589 -50.629 1.00 71.69 800 PRO A C 1
ATOM 6068 O O . PRO A 1 800 ? 44.677 17.936 -49.810 1.00 71.69 800 PRO A O 1
ATOM 6071 N N . LEU A 1 801 ? 42.875 18.154 -51.144 1.00 76.94 801 LEU A N 1
ATOM 6072 C CA . LEU A 1 801 ? 42.283 16.859 -50.802 1.00 76.94 801 LEU A CA 1
ATOM 6073 C C . LEU A 1 801 ? 43.231 15.708 -51.166 1.00 76.94 801 LEU A C 1
ATOM 6075 O O . LEU A 1 801 ? 43.784 15.662 -52.268 1.00 76.94 801 LEU A O 1
ATOM 6079 N N . GLY A 1 802 ? 43.361 14.730 -50.271 1.00 79.88 802 GLY A N 1
ATOM 6080 C CA . GLY A 1 802 ? 44.070 13.488 -50.565 1.00 79.88 802 GLY A CA 1
ATOM 6081 C C . GLY A 1 802 ? 43.381 12.675 -51.679 1.00 79.88 802 GLY A C 1
ATOM 6082 O O . GLY A 1 802 ? 42.196 12.875 -51.960 1.00 79.88 802 GLY A O 1
ATOM 6083 N N . PRO A 1 803 ? 44.063 11.693 -52.300 1.00 80.31 803 PRO A N 1
ATOM 6084 C CA . PRO A 1 803 ? 43.519 10.953 -53.444 1.00 80.31 803 PRO A CA 1
ATOM 6085 C C . PRO A 1 803 ? 42.165 10.271 -53.187 1.00 80.31 803 PRO A C 1
ATOM 6087 O O . PRO A 1 803 ? 41.291 10.299 -54.049 1.00 80.31 803 PRO A O 1
ATOM 6090 N N . ALA A 1 804 ? 41.957 9.675 -52.008 1.00 76.31 804 ALA A N 1
ATOM 6091 C CA . ALA A 1 804 ? 40.682 9.042 -51.648 1.00 76.31 804 ALA A CA 1
ATOM 6092 C C . ALA A 1 804 ? 39.543 10.062 -51.491 1.00 76.31 804 ALA A C 1
ATOM 6094 O O . ALA A 1 804 ? 38.425 9.838 -51.950 1.00 76.31 804 ALA A O 1
ATOM 6095 N N . GLN A 1 805 ? 39.857 11.218 -50.912 1.00 82.12 805 GLN A N 1
ATOM 6096 C CA . GLN A 1 805 ? 38.925 12.316 -50.692 1.00 82.12 805 GLN A CA 1
ATOM 6097 C C . GLN A 1 805 ? 38.499 12.972 -52.011 1.00 82.12 805 GLN A C 1
ATOM 6099 O O . GLN A 1 805 ? 37.310 13.184 -52.243 1.00 82.12 805 GLN A O 1
ATOM 6104 N N . ALA A 1 806 ? 39.454 13.210 -52.915 1.00 86.19 806 ALA A N 1
ATOM 6105 C CA . ALA A 1 806 ? 39.185 13.721 -54.256 1.00 86.19 806 ALA A CA 1
ATOM 6106 C C . ALA A 1 806 ? 38.316 12.749 -55.078 1.00 86.19 806 ALA A C 1
ATOM 6108 O O . ALA A 1 806 ? 37.385 13.175 -55.767 1.00 86.19 806 ALA A O 1
ATOM 6109 N N . ARG A 1 807 ? 38.560 11.432 -54.968 1.00 87.31 807 ARG A N 1
ATOM 6110 C CA . ARG A 1 807 ? 37.705 10.404 -55.593 1.00 87.31 807 ARG A CA 1
ATOM 6111 C C . ARG A 1 807 ? 36.280 10.436 -55.049 1.00 87.31 807 ARG A C 1
ATOM 6113 O O . ARG A 1 807 ? 35.340 10.408 -55.841 1.00 87.31 807 ARG A O 1
ATOM 6120 N N . ALA A 1 808 ? 36.120 10.500 -53.727 1.00 88.12 808 ALA A N 1
ATOM 6121 C CA . ALA A 1 808 ? 34.811 10.542 -53.080 1.00 88.12 808 ALA A CA 1
ATOM 6122 C C . ALA A 1 808 ? 34.012 11.781 -53.502 1.00 88.12 808 ALA A C 1
ATOM 6124 O O . ALA A 1 808 ? 32.859 11.667 -53.915 1.00 88.12 808 ALA A O 1
ATOM 6125 N N . GLN A 1 809 ? 34.655 12.950 -53.484 1.00 90.56 809 GLN A N 1
ATOM 6126 C CA . GLN A 1 809 ? 34.067 14.195 -53.961 1.00 90.56 809 GLN A CA 1
ATOM 6127 C C . GLN A 1 809 ? 33.630 14.089 -55.425 1.00 90.56 809 GLN A C 1
ATOM 6129 O O . GLN A 1 809 ? 32.482 14.393 -55.739 1.00 90.56 809 GLN A O 1
ATOM 6134 N N . THR A 1 810 ? 34.521 13.636 -56.310 1.00 91.81 810 THR A N 1
ATOM 6135 C CA . THR A 1 810 ? 34.231 13.509 -57.747 1.00 91.81 810 THR A CA 1
ATOM 6136 C C . THR A 1 810 ? 33.019 12.610 -57.973 1.00 91.81 810 THR A C 1
ATOM 6138 O O . THR A 1 810 ? 32.051 13.024 -58.601 1.00 91.81 810 THR A O 1
ATOM 6141 N N . ARG A 1 811 ? 33.012 11.420 -57.361 1.00 93.12 811 ARG A N 1
ATOM 6142 C CA . ARG A 1 811 ? 31.903 10.457 -57.440 1.00 93.12 811 ARG A CA 1
ATOM 6143 C C . ARG A 1 811 ? 30.571 11.048 -56.976 1.00 93.12 811 ARG A C 1
ATOM 6145 O O . ARG A 1 811 ? 29.555 10.822 -57.628 1.00 93.12 811 ARG A O 1
ATOM 6152 N N . VAL A 1 812 ? 30.563 11.783 -55.863 1.00 92.81 812 VAL A N 1
ATOM 6153 C CA . VAL A 1 812 ? 29.341 12.401 -55.327 1.00 92.81 812 VAL A CA 1
ATOM 6154 C C . VAL A 1 812 ? 28.842 13.524 -56.233 1.00 92.81 812 VAL A C 1
ATOM 6156 O O . VAL A 1 812 ? 27.651 13.566 -56.533 1.00 92.81 812 VAL A O 1
ATOM 6159 N N . LEU A 1 813 ? 29.729 14.406 -56.702 1.00 93.38 813 LEU A N 1
ATOM 6160 C CA . LEU A 1 813 ? 29.348 15.505 -57.592 1.00 93.38 813 LEU A CA 1
ATOM 6161 C C . LEU A 1 813 ? 28.873 14.996 -58.955 1.00 93.38 813 LEU A C 1
ATOM 6163 O O . LEU A 1 813 ? 27.900 15.521 -59.485 1.00 93.38 813 LEU A O 1
ATOM 6167 N N . ASP A 1 814 ? 29.502 13.960 -59.506 1.00 94.38 814 ASP A N 1
ATOM 6168 C CA . ASP A 1 814 ? 29.081 13.364 -60.776 1.00 94.38 814 ASP A CA 1
ATOM 6169 C C . ASP A 1 814 ? 27.715 12.689 -60.651 1.00 94.38 814 ASP A C 1
ATOM 6171 O O . ASP A 1 814 ? 26.848 12.894 -61.499 1.00 94.38 814 ASP A O 1
ATOM 6175 N N . ALA A 1 815 ? 27.477 11.957 -59.557 1.00 93.88 815 ALA A N 1
ATOM 6176 C CA . ALA A 1 815 ? 26.159 11.399 -59.271 1.00 93.88 815 ALA A CA 1
ATOM 6177 C C . ALA A 1 815 ? 25.097 12.503 -59.128 1.00 93.88 815 ALA A C 1
ATOM 6179 O O . ALA A 1 815 ? 23.998 12.370 -59.659 1.00 93.88 815 ALA A O 1
ATOM 6180 N N . ALA A 1 816 ? 25.423 13.598 -58.440 1.00 93.75 816 ALA A N 1
ATOM 6181 C CA . ALA A 1 816 ? 24.509 14.713 -58.225 1.00 93.75 816 ALA A CA 1
ATOM 6182 C C . ALA A 1 816 ? 24.222 15.510 -59.515 1.00 93.75 816 ALA A C 1
ATOM 6184 O O . ALA A 1 816 ? 23.090 15.934 -59.723 1.00 93.75 816 ALA A O 1
ATOM 6185 N N . ARG A 1 817 ? 25.202 15.659 -60.419 1.00 92.75 817 ARG A N 1
ATOM 6186 C CA . ARG A 1 817 ? 25.003 16.241 -61.764 1.00 92.75 817 ARG A CA 1
ATOM 6187 C C . ARG A 1 817 ? 24.167 15.345 -62.674 1.00 92.75 817 ARG A C 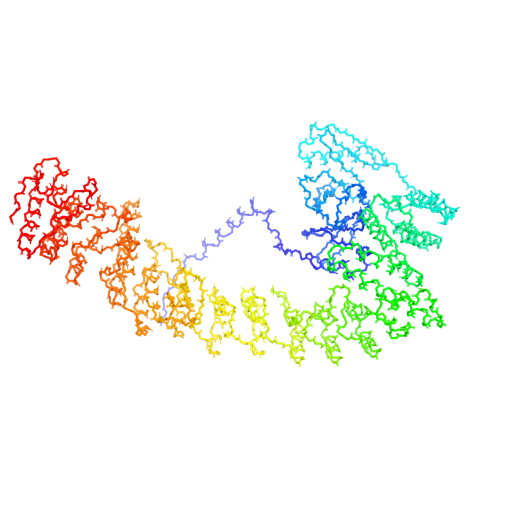1
ATOM 6189 O O . ARG A 1 817 ? 23.442 15.845 -63.524 1.00 92.75 817 ARG A O 1
ATOM 6196 N N . ALA A 1 818 ? 24.283 14.030 -62.507 1.00 91.38 818 ALA A N 1
ATOM 6197 C CA . ALA A 1 818 ? 23.466 13.057 -63.221 1.00 91.38 818 ALA A CA 1
ATOM 6198 C C . ALA A 1 818 ? 22.047 12.915 -62.635 1.00 91.38 818 ALA A C 1
ATOM 6200 O O . ALA A 1 818 ? 21.203 12.255 -63.243 1.00 91.38 818 ALA A O 1
ATOM 6201 N N . ALA A 1 819 ? 21.771 13.500 -61.462 1.00 89.19 819 ALA A N 1
ATOM 6202 C CA . ALA A 1 819 ? 20.448 13.464 -60.855 1.00 89.19 819 ALA A CA 1
ATOM 6203 C C . ALA A 1 819 ? 19.454 14.352 -61.636 1.00 89.19 819 ALA A C 1
ATOM 6205 O O . ALA A 1 819 ? 19.843 15.398 -62.154 1.00 89.19 819 ALA A O 1
ATOM 6206 N N . PRO A 1 820 ? 18.152 13.998 -61.688 1.00 81.38 820 PRO A N 1
ATOM 6207 C CA . PRO A 1 820 ? 17.155 14.742 -62.470 1.00 81.38 820 PRO A CA 1
ATOM 6208 C C . PRO A 1 820 ? 16.988 16.209 -62.050 1.00 81.38 820 PRO A C 1
ATOM 6210 O O . PRO A 1 820 ? 16.607 17.053 -62.855 1.00 81.38 820 PRO A O 1
ATOM 6213 N N . SER A 1 821 ? 17.228 16.504 -60.771 1.00 88.56 821 SER A N 1
ATOM 6214 C CA . SER A 1 821 ? 17.158 17.846 -60.192 1.00 88.56 821 SER A CA 1
ATOM 6215 C C . SER A 1 821 ? 17.831 17.852 -58.822 1.00 88.56 821 SER A C 1
ATOM 6217 O O . SER A 1 821 ? 17.745 16.859 -58.098 1.00 88.56 821 SER A O 1
ATOM 6219 N N . CYS A 1 822 ? 18.443 18.976 -58.452 1.00 93.88 822 CYS A N 1
ATOM 6220 C CA . CYS A 1 822 ? 19.150 19.153 -57.187 1.00 93.88 822 CYS A CA 1
ATOM 6221 C C . CYS A 1 822 ? 18.741 20.488 -56.551 1.00 93.88 822 CYS A C 1
ATOM 6223 O O . CYS A 1 822 ? 18.939 21.540 -57.159 1.00 93.88 822 CYS A O 1
ATOM 6225 N N . ASP A 1 823 ? 18.166 20.463 -55.348 1.00 95.69 823 ASP A N 1
ATOM 6226 C CA . ASP A 1 823 ? 17.790 21.683 -54.630 1.00 95.69 823 ASP A CA 1
ATOM 6227 C C . ASP A 1 823 ? 19.008 22.269 -53.904 1.00 95.69 823 ASP A C 1
ATOM 6229 O O . ASP A 1 823 ? 19.320 21.913 -52.770 1.00 95.69 823 ASP A O 1
ATOM 6233 N N . LEU A 1 824 ? 19.723 23.180 -54.561 1.00 95.44 824 LEU A N 1
ATOM 6234 C CA . LEU A 1 824 ? 20.942 23.761 -53.996 1.00 95.44 824 LEU A CA 1
ATOM 6235 C C . LEU A 1 824 ? 20.702 24.725 -52.818 1.00 95.44 824 LEU A C 1
ATOM 6237 O O . LEU A 1 824 ? 21.678 25.216 -52.248 1.00 95.44 824 LEU A O 1
ATOM 6241 N N . GLU A 1 825 ? 19.448 24.980 -52.430 1.00 96.62 825 GLU A N 1
ATOM 6242 C CA . GLU A 1 825 ? 19.108 25.778 -51.242 1.00 96.62 825 GLU A CA 1
ATOM 6243 C C . GLU A 1 825 ? 19.149 24.966 -49.944 1.00 96.62 825 GLU A C 1
ATOM 6245 O O . GLU A 1 825 ? 19.034 25.515 -48.844 1.00 96.62 825 GLU A O 1
ATOM 6250 N N . GLN A 1 826 ? 19.359 23.654 -50.047 1.00 95.75 826 GLN A N 1
ATOM 6251 C CA . GLN A 1 826 ? 19.546 22.802 -48.885 1.00 95.75 826 GLN A CA 1
ATOM 6252 C C . GLN A 1 826 ? 20.822 23.175 -48.134 1.00 95.75 826 GLN A C 1
ATOM 6254 O O . GLN A 1 826 ? 21.870 23.445 -48.726 1.00 95.75 826 GLN A O 1
ATOM 6259 N N . ARG A 1 827 ? 20.718 23.196 -46.805 1.00 94.44 827 ARG A N 1
ATOM 6260 C CA . ARG A 1 827 ? 21.813 23.583 -45.914 1.00 94.44 827 ARG A CA 1
ATOM 6261 C C . ARG A 1 827 ? 22.674 22.393 -45.528 1.00 94.44 827 ARG A C 1
ATOM 6263 O O . ARG A 1 827 ? 22.182 21.265 -45.448 1.00 94.44 827 ARG A O 1
ATOM 6270 N N . ALA A 1 828 ? 23.947 22.664 -45.258 1.00 92.44 828 ALA A N 1
ATOM 6271 C CA . ALA A 1 828 ? 24.834 21.663 -44.687 1.00 92.44 828 ALA A CA 1
ATOM 6272 C C . ALA A 1 828 ? 24.370 21.294 -43.270 1.00 92.44 828 ALA A C 1
ATOM 6274 O O . ALA A 1 828 ? 23.886 22.131 -42.512 1.00 92.44 828 ALA A O 1
ATOM 6275 N N . ALA A 1 829 ? 24.522 20.027 -42.911 1.00 88.06 829 ALA A N 1
ATOM 6276 C CA . ALA A 1 829 ? 24.361 19.519 -41.555 1.00 88.06 829 ALA A CA 1
ATOM 6277 C C . ALA A 1 829 ? 25.711 19.407 -40.821 1.00 88.06 829 ALA A C 1
ATOM 6279 O O . ALA A 1 829 ? 25.756 19.067 -39.636 1.00 88.06 829 ALA A O 1
ATOM 6280 N N . LEU A 1 830 ? 26.817 19.695 -41.516 1.00 87.44 830 LEU A N 1
ATOM 6281 C CA . LEU A 1 830 ? 28.150 19.760 -40.933 1.00 87.44 830 LEU A CA 1
ATOM 6282 C C . LEU A 1 830 ? 28.251 20.912 -39.921 1.00 87.44 830 LEU A C 1
ATOM 6284 O O . LEU A 1 830 ? 27.904 22.058 -40.217 1.00 87.44 830 LEU A O 1
ATOM 6288 N N . ARG A 1 831 ? 28.771 20.604 -38.729 1.00 83.69 831 ARG A N 1
ATOM 6289 C CA . ARG A 1 831 ? 28.897 21.573 -37.636 1.00 83.69 831 ARG A CA 1
ATOM 6290 C C . ARG A 1 831 ? 29.782 22.757 -38.038 1.00 83.69 831 ARG A C 1
ATOM 6292 O O . ARG A 1 831 ? 30.899 22.548 -38.499 1.00 83.69 831 ARG A O 1
ATOM 6299 N N . GLY A 1 832 ? 29.305 23.981 -37.818 1.00 87.06 832 GLY A N 1
ATOM 6300 C CA . GLY A 1 832 ? 29.967 25.227 -38.223 1.00 87.06 832 GLY A CA 1
ATOM 6301 C C . GLY A 1 832 ? 29.511 25.776 -39.580 1.00 87.06 832 GLY A C 1
ATOM 6302 O O . GLY A 1 832 ? 29.782 26.938 -39.872 1.00 87.06 832 GLY A O 1
ATOM 6303 N N . TYR A 1 833 ? 28.784 24.983 -40.372 1.00 91.25 833 TYR A N 1
ATOM 6304 C CA . TYR A 1 833 ? 28.310 25.338 -41.713 1.00 91.25 833 TYR A CA 1
ATOM 6305 C C . TYR A 1 833 ? 26.779 25.263 -41.836 1.00 91.25 833 TYR A C 1
ATOM 6307 O O . TYR A 1 833 ? 26.234 25.379 -42.929 1.00 91.25 833 TYR A O 1
ATOM 6315 N N . GLU A 1 834 ? 26.049 25.131 -40.723 1.00 91.44 834 GLU A N 1
ATOM 6316 C CA . GLU A 1 834 ? 24.604 24.847 -40.699 1.00 91.44 834 GLU A CA 1
ATOM 6317 C C . GLU A 1 834 ? 23.727 25.967 -41.285 1.00 91.44 834 GLU A C 1
ATOM 6319 O O . GLU A 1 834 ? 22.529 25.791 -41.514 1.00 91.44 834 GLU A O 1
ATOM 6324 N N . LYS A 1 835 ? 24.307 27.153 -41.498 1.00 92.81 835 LYS A N 1
ATOM 6325 C CA . LYS A 1 835 ? 23.645 28.308 -42.123 1.00 92.81 835 LYS A CA 1
ATOM 6326 C C . LYS A 1 835 ? 23.933 28.427 -43.618 1.00 92.81 835 LYS A C 1
ATOM 6328 O O . LYS A 1 835 ? 23.293 29.241 -44.279 1.00 92.81 835 LYS A O 1
ATOM 6333 N N . GLU A 1 836 ? 24.874 27.649 -44.139 1.00 95.75 836 GLU A N 1
ATOM 6334 C CA . GLU A 1 836 ? 25.319 27.726 -45.524 1.00 95.75 836 GLU A CA 1
ATOM 6335 C C . GLU A 1 836 ? 24.587 26.705 -46.389 1.00 95.75 836 GLU A C 1
ATOM 6337 O O . GLU A 1 836 ? 24.345 25.569 -45.981 1.00 95.75 836 GLU A O 1
ATOM 6342 N N . THR A 1 837 ? 24.219 27.131 -47.592 1.00 97.25 837 THR A N 1
ATOM 6343 C CA . THR A 1 837 ? 23.538 26.298 -48.588 1.00 97.25 837 THR A CA 1
ATOM 6344 C C . THR A 1 837 ? 24.554 25.576 -49.470 1.00 97.25 837 THR A C 1
ATOM 6346 O O . THR A 1 837 ? 25.706 26.009 -49.584 1.00 97.25 837 THR A O 1
ATOM 6349 N N . ALA A 1 838 ? 24.133 24.511 -50.155 1.00 95.50 838 ALA A N 1
ATOM 6350 C CA . ALA A 1 838 ? 24.954 23.873 -51.184 1.00 95.50 838 ALA A CA 1
ATOM 6351 C C . ALA A 1 838 ? 25.460 24.896 -52.208 1.00 95.50 838 ALA A C 1
ATOM 6353 O O . ALA A 1 838 ? 26.642 24.888 -52.546 1.00 95.50 838 ALA A O 1
ATOM 6354 N N . ARG A 1 839 ? 24.600 25.828 -52.644 1.00 95.44 839 ARG A N 1
ATOM 6355 C CA . ARG A 1 839 ? 24.962 26.893 -53.588 1.00 95.44 839 ARG A CA 1
ATOM 6356 C C . ARG A 1 839 ? 26.117 27.757 -53.078 1.00 95.44 839 ARG A C 1
ATOM 6358 O O . ARG A 1 839 ? 27.079 27.987 -53.809 1.00 95.44 839 ARG A O 1
ATOM 6365 N N . THR A 1 840 ? 26.036 28.236 -51.836 1.00 95.62 840 THR A N 1
ATOM 6366 C CA . THR A 1 840 ? 27.083 29.096 -51.258 1.00 95.62 840 THR A CA 1
ATOM 6367 C C . THR A 1 840 ? 28.392 28.338 -51.065 1.00 95.62 840 THR A C 1
ATOM 6369 O O . THR A 1 840 ? 29.464 28.884 -51.319 1.00 95.62 840 THR A O 1
ATOM 6372 N N . LEU A 1 841 ? 28.311 27.068 -50.669 1.00 95.06 841 LEU A N 1
ATOM 6373 C CA . LEU A 1 841 ? 29.483 26.231 -50.429 1.00 95.06 841 LEU A CA 1
ATOM 6374 C C . LEU A 1 841 ? 30.187 25.825 -51.729 1.00 95.06 841 LEU A C 1
ATOM 6376 O O . LEU A 1 841 ? 31.411 25.886 -51.788 1.00 95.06 841 LEU A O 1
ATOM 6380 N N . LEU A 1 842 ? 29.438 25.506 -52.789 1.00 93.56 842 LEU A N 1
ATOM 6381 C CA . LEU A 1 842 ? 29.981 25.269 -54.134 1.00 93.56 842 LEU A CA 1
ATOM 6382 C C . LEU A 1 842 ? 30.780 26.477 -54.638 1.00 93.56 842 LEU A C 1
ATOM 6384 O O . LEU A 1 842 ? 31.899 26.321 -55.127 1.00 93.56 842 LEU A O 1
ATOM 6388 N N . ALA A 1 843 ? 30.233 27.686 -54.467 1.00 91.94 843 ALA A N 1
ATOM 6389 C CA . ALA A 1 843 ? 30.905 28.921 -54.861 1.00 91.94 843 ALA A CA 1
ATOM 6390 C C . ALA A 1 843 ? 32.207 29.145 -54.073 1.00 91.94 843 ALA A C 1
ATOM 6392 O O . ALA A 1 843 ? 33.239 29.453 -54.667 1.00 91.94 843 ALA A O 1
ATOM 6393 N N . ARG A 1 844 ? 32.188 28.935 -52.748 1.00 91.69 844 ARG A N 1
ATOM 6394 C CA . ARG A 1 844 ? 33.383 29.044 -51.889 1.00 91.69 844 ARG A CA 1
ATOM 6395 C C . ARG A 1 844 ? 34.450 28.003 -52.216 1.00 91.69 844 ARG A C 1
ATOM 6397 O O . ARG A 1 844 ? 35.633 28.308 -52.135 1.00 91.69 844 ARG A O 1
ATOM 6404 N N . ALA A 1 845 ? 34.032 26.802 -52.600 1.00 87.56 845 ALA A N 1
ATOM 6405 C CA . ALA A 1 845 ? 34.917 25.725 -53.026 1.00 87.56 845 ALA A CA 1
ATOM 6406 C C . ALA A 1 845 ? 35.468 25.910 -54.455 1.00 87.56 845 ALA A C 1
ATOM 6408 O O . ALA A 1 845 ? 36.246 25.076 -54.916 1.00 87.56 845 ALA A O 1
ATOM 6409 N N . GLY A 1 846 ? 35.058 26.963 -55.177 1.00 87.00 846 GLY A N 1
ATOM 6410 C CA . GLY A 1 846 ? 35.462 27.201 -56.566 1.00 87.00 846 GLY A CA 1
ATOM 6411 C C . GLY A 1 846 ? 34.884 26.189 -57.563 1.00 87.00 846 GLY A C 1
ATOM 6412 O O . GLY A 1 846 ? 35.402 26.049 -58.671 1.00 87.00 846 GLY A O 1
ATOM 6413 N N . VAL A 1 847 ? 33.819 25.469 -57.196 1.00 86.56 847 VAL A N 1
ATOM 6414 C CA . VAL A 1 847 ? 33.189 24.447 -58.039 1.00 86.56 847 VAL A CA 1
ATOM 6415 C C . VAL A 1 847 ? 32.076 25.088 -58.862 1.00 86.56 847 VAL A C 1
ATOM 6417 O O . VAL A 1 847 ? 31.057 25.527 -58.332 1.00 86.56 847 VAL A O 1
ATOM 6420 N N . THR A 1 848 ? 32.240 25.119 -60.185 1.00 83.00 848 THR A N 1
ATOM 6421 C CA . THR A 1 848 ? 31.174 25.587 -61.083 1.00 83.00 848 THR A CA 1
ATOM 6422 C C . THR A 1 848 ? 30.082 24.520 -61.197 1.00 83.00 848 THR A C 1
ATOM 6424 O O . THR A 1 848 ? 30.346 23.397 -61.632 1.00 83.00 848 THR A O 1
ATOM 6427 N N . TRP A 1 849 ? 28.855 24.878 -60.815 1.00 82.25 849 TRP A N 1
ATOM 6428 C CA . TRP A 1 849 ? 27.662 24.045 -60.967 1.00 82.25 849 TRP A CA 1
ATOM 6429 C C . TRP A 1 849 ? 26.850 24.540 -62.165 1.00 82.25 849 TRP A C 1
ATOM 6431 O O . TRP A 1 849 ? 26.519 25.725 -62.223 1.00 82.25 849 TRP A O 1
ATOM 6441 N N . ARG A 1 850 ? 26.590 23.661 -63.135 1.00 67.19 850 ARG A N 1
ATOM 6442 C CA . ARG A 1 850 ? 25.773 23.948 -64.320 1.00 67.19 850 ARG A CA 1
ATOM 6443 C C . ARG A 1 850 ? 24.534 23.084 -64.312 1.00 67.19 850 ARG A C 1
ATOM 6445 O O . ARG A 1 850 ? 24.691 21.892 -63.968 1.00 67.19 850 ARG A O 1
#

Sequence (850 aa):
MTLPRPSSVRTRLAAWRTALAAMLLATGLGLLGPQARAFDIGEVVNHARLSSYPMRAPEVLVSGSAGRDGAELVTRFGNLLYVYNYRGPGASATLQSRSQALVIPPEQLHGAAGESLDVGLLGPFPDRSHWLGYRPRGSSQDLGYAFYVAPDGTAARVERRPADLTLYVPAAWDDAARGQALAAARTRLYGAGSLATRVVAVPAVDAEATFARLHEAAANTPRRDRAAFAPRLAELSAFAATIDLRDLDPQQRDPATLTRINDLGFWLGEASQLSSAPSAQASADAAAADAAAADAVLSEVLRRDPAREPAYLNRADARMQRSRGMRDAALRDYYASEAREDYRRYCSRRLAAGQTVPSNIAERITRALDVKAVDAAACRPRHVLHAAIAAGDRAEVQRQLQRGQDPAEPDSHGRVPLLLAVRQNHPDIVRDLLAAGAKPVSLQGTSLLPSALPPAGPAGLSDAHYDIARQLLAAGAEIDSRDNDGNTLFMQRVRYSARNRGTIEFLVEQGADLGARNKRGESALQAALLSAETRWLVDLMFARGVSPDTAYIQLYYGARPVWLTPLQAHLREYPGPLAPGKTPRVPPAVTLLLDHGADVSLGGLGAADKQVPRNGLQAALESAAMHASPALIAQLRERAQAPFEALDSQPLQRVLRNWNDARREAARDGNAPEWDAVYAQWRATALALREAGVPLQDTRTSVEAMRYRLPPLAVPWLPDELYAQWLNEGADPAERAGVEVSNLGLPWPAALPLLNMMQLGQDAKVDLLLAQAARMVRDPVRCGATVADMMAWQVAQDGPLGPAQARAQTRVLDAARAAPSCDLEQRAALRGYEKETARTLLARAGVTWR

Radius of gyration: 41.86 Å; chains: 1; bounding box: 85×95×119 Å

Secondary structure (DSSP, 8-state):
--------STTSHHHHHHHHHHHHTTTS-SS--S------HHHHHHHHHHSSS---TT-EEEEEEEETTEEEEEEEETTEEEEEEEESSGGG-EEEEEPPPEE--GGGG-SS-TT-EEEEEE---TTS-EEEEEEETT--S---EEEEE-TTS-EEEEEE-SSEEEEEEETT--HHHHHHHHHHHHHHSTTGGGSEEEEEEEPPP-HHHHHHHHHHHHHTS-TT-HHHHHHHHHHHHHHHTTS-GGGSSTT---HHHHHHHHHHHHHHHHHGGG---SSHHHHHHHHHHHHHHHHHHHHHHHHH-TT-HHHHHHHHHHHHHHHHH-SSHHHHHHHHHHHHHHHHHHHHHHHHTTPPPPHHHHHHHHHHHT-SS--TTTT--STHHHHHHHTT-HHHHHHHHHTT--TT---TTS--HHHHHHHTT-HHHHHHHHHTT--SB-TT--BSHHHHSPPSSSS---HHHHHHHHHHHHTT--TT-B-TT--BHHHHHHHHHTT-HHHHHHHHHTT--TT---TTS--HHHHHTT-GGGHHHHHHHHHTT--TT--EEEEEETTEEEEE-HHHHHHTS------TT------HHHHHHHHTT--TTSBEE--SSSPPPB-HHHHHHHHHGGGT-HHHHHHHHHHPPPPSS---SHHHHHHHHHHHHHHHHHHHTTT-TTHHHHHHHHHHHHHHHHHTT--SS-----HHHHHT---GGG-TTS-HHHHHHHHHTT--TTPPPPTT-GGG--S-TTS-HHHHHHHTT-HHHHHHHHHTHHHHTSSHHHHHHHHHHHHHHHHTSSSSPPHHHHHHHHHHHHHHHTSS---TTPBP-STT-TT-BHHHHHHHTT----